Protein AF-T1F2R0-F1 (afdb_monomer)

InterPro domains:
  IPR000237 GRIP domain [PF01465] (723-765)
  IPR000237 GRIP domain [PS50913] (719-769)
  IPR000237 GRIP domain [SM00755] (722-769)
  IPR051952 Golgi-associated and autophagy-related protein [PTHR23157] (10-770)

Solvent-accessible surface area (backbone atoms only — not comparable to full-atom values): 45756 Å² total; per-residue (Å²): 107,66,67,61,49,50,53,48,50,51,50,50,50,53,50,48,51,52,50,52,51,52,50,53,50,52,49,52,52,51,52,50,52,51,54,54,50,50,53,45,49,54,31,49,51,56,42,50,56,53,54,59,68,71,70,69,86,84,80,86,84,82,89,85,86,86,84,86,84,89,81,89,84,81,88,84,88,84,80,92,84,80,90,81,84,85,88,82,85,81,88,85,81,89,82,90,85,87,88,85,84,90,83,63,101,64,50,67,60,53,54,52,49,50,54,47,50,52,52,42,50,52,26,51,50,50,47,53,52,49,50,51,51,52,52,50,48,52,53,49,50,54,51,49,53,52,49,53,51,54,54,50,52,52,50,50,53,52,52,50,52,51,50,54,52,50,53,50,52,51,50,51,51,54,49,53,52,51,50,51,50,53,50,53,51,50,52,52,49,52,53,52,50,51,51,53,52,51,51,52,52,53,54,54,52,51,55,52,49,58,60,53,59,73,70,66,85,78,89,89,86,85,60,74,72,58,45,62,62,48,46,53,56,43,46,53,51,45,51,55,48,46,51,52,44,50,51,50,48,46,52,53,46,51,51,49,48,51,52,50,51,52,50,50,51,53,50,52,52,49,53,52,52,50,50,54,54,50,51,53,50,50,50,52,50,53,56,51,50,60,64,63,63,57,53,66,65,52,51,55,53,48,53,52,50,49,53,54,47,52,52,51,51,53,53,48,50,54,52,52,51,52,51,48,54,53,49,51,52,52,51,51,52,52,50,52,53,51,50,51,50,49,53,54,49,51,50,51,50,47,52,53,52,50,52,51,48,50,52,53,51,50,51,51,51,49,51,52,50,51,50,54,50,50,53,49,49,53,50,50,50,51,52,51,52,51,52,51,52,51,51,51,51,52,53,57,67,66,72,72,80,77,89,84,90,80,90,76,98,70,59,70,67,57,47,53,56,49,50,56,54,46,55,63,58,57,77,75,60,83,84,84,96,75,89,82,77,86,83,83,72,81,77,67,51,56,60,51,50,52,49,50,50,48,52,50,51,50,51,51,48,52,50,47,51,55,50,53,52,49,52,55,55,51,55,57,48,49,52,51,55,50,51,49,50,51,51,51,51,48,51,52,49,54,51,51,50,51,49,51,52,50,50,53,54,47,53,55,48,50,55,52,50,51,54,49,50,52,52,49,52,52,51,50,54,53,50,52,52,50,51,52,50,50,52,52,48,54,50,50,55,50,53,49,52,50,52,52,52,52,50,52,52,49,52,51,50,52,51,51,52,50,54,49,51,53,49,52,48,53,52,49,50,51,51,53,58,70,66,54,90,81,80,94,76,92,79,80,93,75,83,89,78,83,83,78,83,75,92,82,84,86,88,88,87,84,84,80,90,77,92,78,89,81,90,83,86,88,84,87,88,82,84,87,79,93,75,94,72,84,79,80,84,82,64,64,67,58,61,52,50,55,55,57,68,68,60,78,83,68,93,62,87,62,60,61,55,53,51,49,49,52,53,53,50,50,51,51,50,51,51,49,52,51,49,50,51,49,51,49,49,56,51,53,48,52,51,49,51,54,48,53,52,53,52,52,53,51,49,51,52,50,49,53,50,49,52,51,50,49,53,48,53,50,51,52,51,50,50,51,49,49,52,51,48,50,54,49,46,51,51,41,51,53,48,39,73,67,46,87,49,70,71,62,28,50,55,34,46,54,52,50,40,59,77,69,61,52,50,74,68,54,53,50,52,65,63,65,50,62,67,66,65,59,58,62,66,67,70,73,78,119

Radius of gyration: 67.22 Å; Cα contacts (8 Å, |Δi|>4): 38; chains: 1; bounding box: 153×94×220 Å

Secondary structure (DSSP, 8-state):
-HHHHHHHHHHHHHHHHHHHHHHHHHHHHHHHHHHHHHHHHHHHHHHHHHHHHH-PPPP---------------------------------------------TTHHHHHHHHHHHHHHHHHHHHHHHHHHHHHHHHHHHHHHHHHHHHHHHHHHHHHHHHHHHHHHHHHHHHHHHHHHHHHHHHHHHHHHHHHHHHHHHHHHHHHHHHHHHTT--------TTHHHHHHHHHHHHHHHHHHHHHHHHHHHHHHHHHHHHHHHHHHHHHHHHHHHHHHHHHHHHHHHHHHHHSHHHHHHHHHHHHHHHHHHHHHHHHHHHHHHHHHHHHHHHHHHHHHHHHHHHHHHHHHHHHHHHHHHHHHHHHHHHHHHHHHHHHHHHHHHHHHHHHHHHHHHHHTT--------S--HHHHHHHHHHHHHHHTT------SS-SSS--SSHHHHHHHHHHHHHHHHHHHHHHHHHHHHHHHHHHHHHHHHHHHHHHHHHHHHHHHHHHHHHHHHHHHHHHHHHHHHHHHHHHHHHHHHHHHHHHHHHHHHHHHHHHHHHHHHHHHHHHHHHHHHHHHHHHHHHHTS----------PPPP--------SS-------------------------------HHHHHHHHHHHSSS---TTHHHHHHHHHHHHHHHHHHHHHHHHHHHHHHHHHHHHHHHHHHHHHHHHHHHHHHHHHHHHHHHHHHHHHHHHHHHHHHHHHHHH---HHHHHHHHHHHHHHTT--HHHHHHHHHTTHHHHHHHTTS--

Mean predicted aligned error: 26.08 Å

pLDDT: mean 73.64, std 21.36, range [26.22, 96.88]

Organism: Helobdella robusta (NCBI:txid6412)

Foldseek 3Di:
DVVVVVVVVVVVVVVVVVVVVVVVVVVVVVVVVVVLVVLLVVLVVLLVVLVVVVPDDDDDDDDDDDDDDDDDDDDDDDDDDDDDDDDDDDDDDDDDDDDDDDDDPVVVVVVSVVVSVVSNVVSVVSNVVSVVVVVVVVVVVVVVVVVVVVVVVVVVVVVVVVVVVVVVVVVVVVVVVVVVVVVVVVVVVVVVVVVVVVVVVVVVVVVVVVVVVVVPPDDDDDPVVVCVVVVVVCVVVVVVVVVVVVVVVVVVVVVVVVVVVVVVVVVVVVVVVVVVVVVVVVVVVVVVVVVVVPVVVVVVVVVVVVVVVVVVVVVVVVVVVVVVVVVVVVVVVVVVVVVVVVVVVVVVVVVVVVVVVVVVVVVVVVVVVVVVVVVVVVVVVVVVVVVVVVVVVVVVVVVPPDDDDDDDPDCPVVVVVVVVVVVVVVVPDDDDPDPPPPPPDPPVVVVVVVVVVVVVVVVVVVVVVVVVVVVVVVVVVVVVVVVVVVVVVVVVVVVVVVVVVVVVVVVVVVVVVVVVVVVVVVVVVVVVVVVVVVVVVVVVVVVVVVVVVVVVVVVVVVVVVVVVVVVVVVVVVVVVVVPPDDDDDDDDDDDDDDDDDDPDPDDDDDDDDDDDDDDDDDDDDDDDDDDDDDDDDPPPPVVVVVVVVVPPPDDDPPVVVVVVVVVVVVVVVVVVVVVVVVVVVVVVVVVVVVVVVVVVVVVVVVVVVVVVVVVVVVVVVVVVVVVVLVVVLVVLVVCLVVDPDPVSNVVSVVSNCVSVVDDPVRVVVVVVVVVPVVVVVVVPPD

Structure (mmCIF, N/CA/C/O backbone):
data_AF-T1F2R0-F1
#
_entry.id   AF-T1F2R0-F1
#
loop_
_atom_site.group_PDB
_atom_site.id
_atom_site.type_symbol
_atom_site.label_atom_id
_atom_site.label_alt_id
_atom_site.label_comp_id
_atom_site.label_asym_id
_atom_site.label_entity_id
_atom_site.label_seq_id
_atom_site.pdbx_PDB_ins_code
_atom_site.Cartn_x
_atom_site.Cartn_y
_atom_site.Cartn_z
_atom_site.occupancy
_atom_site.B_iso_or_equiv
_atom_site.auth_seq_id
_atom_site.auth_comp_id
_atom_site.auth_asym_id
_atom_site.auth_atom_id
_atom_site.pdbx_PDB_model_num
ATOM 1 N N . MET A 1 1 ? 20.817 31.060 -28.872 1.00 54.78 1 MET A N 1
ATOM 2 C CA . MET A 1 1 ? 21.046 30.599 -27.484 1.00 54.78 1 MET A CA 1
ATOM 3 C C . MET A 1 1 ? 20.441 31.572 -26.472 1.00 54.78 1 MET A C 1
ATOM 5 O O . MET A 1 1 ? 19.720 31.115 -25.605 1.00 54.78 1 MET A O 1
ATOM 9 N N . GLU A 1 2 ? 20.629 32.890 -26.618 1.00 55.75 2 GLU A N 1
ATOM 10 C CA . GLU A 1 2 ? 19.990 33.900 -25.747 1.00 55.75 2 GLU A CA 1
ATOM 11 C C . GLU A 1 2 ? 18.460 33.919 -25.814 1.00 55.75 2 GLU A C 1
ATOM 13 O O . GLU A 1 2 ? 17.840 33.905 -24.761 1.00 55.75 2 GLU A O 1
ATOM 18 N N . ARG A 1 3 ? 17.840 33.819 -27.004 1.00 58.88 3 ARG A N 1
ATOM 19 C CA . ARG A 1 3 ? 16.378 33.615 -27.102 1.00 58.88 3 ARG A CA 1
ATOM 20 C C . ARG A 1 3 ? 15.919 32.360 -26.357 1.00 58.88 3 ARG A C 1
ATOM 22 O O . ARG A 1 3 ? 14.990 32.435 -25.582 1.00 58.88 3 ARG A O 1
ATOM 29 N N . SER A 1 4 ? 16.657 31.254 -26.464 1.00 65.38 4 SER A N 1
ATOM 30 C CA . SER A 1 4 ? 16.346 30.024 -25.719 1.00 65.38 4 SER A CA 1
ATOM 31 C C . SER A 1 4 ? 16.529 30.170 -24.203 1.00 65.38 4 SER A C 1
ATOM 33 O O . SER A 1 4 ? 15.825 29.498 -23.456 1.00 65.38 4 SER A O 1
ATOM 35 N N . LYS A 1 5 ? 17.461 31.018 -23.739 1.00 76.75 5 LYS A N 1
ATOM 36 C CA . LYS A 1 5 ? 17.639 31.331 -22.312 1.00 76.75 5 LYS A CA 1
ATOM 37 C C . LYS A 1 5 ? 16.537 32.277 -21.818 1.00 76.75 5 LYS A C 1
ATOM 39 O O . LYS A 1 5 ? 16.003 32.048 -20.741 1.00 76.75 5 LYS A O 1
ATOM 44 N N . PHE A 1 6 ? 16.162 33.289 -22.603 1.00 82.81 6 PHE A N 1
ATOM 45 C CA . PHE A 1 6 ? 15.024 34.168 -22.317 1.00 82.81 6 PHE A CA 1
ATOM 46 C C . PHE A 1 6 ? 13.719 33.369 -22.267 1.00 82.81 6 PHE A C 1
ATOM 48 O O . PHE A 1 6 ? 12.997 33.460 -21.285 1.00 82.81 6 PHE A O 1
ATOM 55 N N . ASP A 1 7 ? 13.498 32.478 -23.234 1.00 74.75 7 ASP A N 1
ATOM 56 C CA . ASP A 1 7 ? 12.372 31.545 -23.238 1.00 74.75 7 ASP A CA 1
ATOM 57 C C . ASP A 1 7 ? 12.433 30.593 -22.035 1.00 74.75 7 ASP A C 1
ATOM 59 O O . ASP A 1 7 ? 11.398 30.263 -21.467 1.00 74.75 7 ASP A O 1
ATOM 63 N N . SER A 1 8 ? 13.627 30.171 -21.592 1.00 75.81 8 SER A N 1
ATOM 64 C CA . SER A 1 8 ? 13.761 29.352 -20.378 1.00 75.81 8 SER A CA 1
ATOM 65 C C . SER A 1 8 ? 13.420 30.127 -19.106 1.00 75.81 8 SER A C 1
ATOM 67 O O . SER A 1 8 ? 12.718 29.594 -18.256 1.00 75.81 8 SER A O 1
ATOM 69 N N . PHE A 1 9 ? 13.834 31.394 -18.998 1.00 85.12 9 PHE A N 1
ATOM 70 C CA . PHE A 1 9 ? 13.505 32.241 -17.854 1.00 85.12 9 PHE A CA 1
ATOM 71 C C . PHE A 1 9 ? 12.033 32.636 -17.847 1.00 85.12 9 PHE A C 1
ATOM 73 O O . PHE A 1 9 ? 11.419 32.602 -16.787 1.00 85.12 9 PHE A O 1
ATOM 80 N N . GLN A 1 10 ? 11.453 32.929 -19.011 1.00 88.38 10 GLN A N 1
ATOM 81 C CA . GLN A 1 10 ? 10.022 33.167 -19.148 1.00 88.38 10 GLN A CA 1
ATOM 82 C C . GLN A 1 10 ? 9.235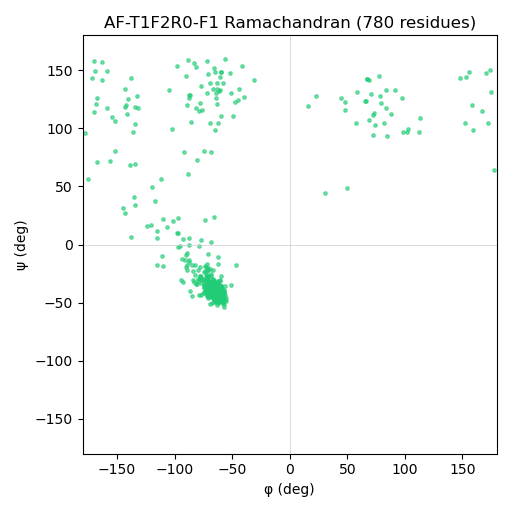 31.924 -18.723 1.00 88.38 10 GLN A C 1
ATOM 84 O O . GLN A 1 10 ? 8.328 32.034 -17.908 1.00 88.38 10 GLN A O 1
ATOM 89 N N . ARG A 1 11 ? 9.662 30.724 -19.144 1.00 82.81 11 ARG A N 1
ATOM 90 C CA . ARG A 1 11 ? 9.079 29.459 -18.664 1.00 82.81 11 ARG A CA 1
ATOM 91 C C . ARG A 1 11 ? 9.225 29.282 -17.154 1.00 82.81 11 ARG A C 1
ATOM 93 O O . ARG A 1 11 ? 8.274 28.851 -16.516 1.00 82.81 11 ARG A O 1
ATOM 100 N N . THR A 1 12 ? 10.372 29.631 -16.566 1.00 87.19 12 THR A N 1
ATOM 101 C CA . THR A 1 12 ? 10.564 29.550 -15.107 1.00 87.19 12 THR A CA 1
ATOM 102 C C . THR A 1 12 ? 9.681 30.549 -14.358 1.00 87.19 12 THR A C 1
ATOM 104 O O . THR A 1 12 ? 9.131 30.205 -13.317 1.00 87.19 12 THR A O 1
ATOM 107 N N . ILE A 1 13 ? 9.510 31.765 -14.880 1.00 91.31 13 ILE A N 1
ATOM 108 C CA . ILE A 1 13 ? 8.609 32.779 -14.316 1.00 91.31 13 ILE A CA 1
ATOM 109 C C . ILE A 1 13 ? 7.158 32.304 -14.419 1.00 91.31 13 ILE A C 1
ATOM 111 O O . ILE A 1 13 ? 6.425 32.370 -13.436 1.00 91.31 13 ILE A O 1
ATOM 115 N N . ASP A 1 14 ? 6.754 31.749 -15.560 1.00 89.31 14 ASP A N 1
ATOM 116 C CA . ASP A 1 14 ? 5.412 31.199 -15.755 1.00 89.31 14 ASP A CA 1
ATOM 117 C C . ASP A 1 14 ? 5.165 29.986 -14.837 1.00 89.31 14 ASP A C 1
ATOM 119 O O . ASP A 1 14 ? 4.085 29.846 -14.263 1.00 89.31 14 ASP A O 1
ATOM 123 N N . GLU A 1 15 ? 6.169 29.130 -14.621 1.00 87.31 15 GLU A N 1
ATOM 124 C CA . GLU A 1 15 ? 6.116 28.036 -13.642 1.00 87.31 15 GLU A CA 1
ATOM 125 C C . GLU A 1 15 ? 6.023 28.541 -12.201 1.00 87.31 15 GLU A C 1
ATOM 127 O O . GLU A 1 15 ? 5.272 27.983 -11.399 1.00 87.31 15 GLU A O 1
ATOM 132 N N . GLN A 1 16 ? 6.770 29.587 -11.848 1.00 90.44 16 GLN A N 1
ATOM 133 C CA . GLN A 1 16 ? 6.707 30.200 -10.523 1.00 90.44 16 GLN A CA 1
ATOM 134 C C . GLN A 1 16 ? 5.353 30.871 -10.282 1.00 90.44 16 GLN A C 1
ATOM 136 O O . GLN A 1 16 ? 4.770 30.677 -9.217 1.00 90.44 16 GLN A O 1
ATOM 141 N N . ASN A 1 17 ? 4.807 31.572 -11.274 1.00 90.31 17 ASN A N 1
ATOM 142 C CA . ASN A 1 17 ? 3.477 32.172 -11.204 1.00 90.31 17 ASN A CA 1
ATOM 143 C C . ASN A 1 17 ? 2.389 31.103 -11.055 1.00 90.31 17 ASN A C 1
ATOM 145 O O . ASN A 1 17 ? 1.547 31.220 -10.166 1.00 90.31 17 ASN A O 1
ATOM 149 N N . LYS A 1 18 ? 2.467 30.002 -11.817 1.00 90.19 18 LYS A N 1
ATOM 150 C CA . LYS A 1 18 ? 1.578 28.842 -11.636 1.00 90.19 18 LYS A CA 1
ATOM 151 C C . LYS A 1 18 ? 1.679 28.259 -10.229 1.00 90.19 18 LYS A C 1
ATOM 153 O O . LYS A 1 18 ? 0.653 27.984 -9.615 1.00 90.19 18 LYS A O 1
ATOM 158 N N . LYS A 1 19 ? 2.898 28.110 -9.689 1.00 89.06 19 LYS A N 1
ATOM 159 C CA . LYS A 1 19 ? 3.120 27.624 -8.315 1.00 89.06 19 LYS A CA 1
ATOM 160 C C . LYS A 1 19 ? 2.471 28.548 -7.285 1.00 89.06 19 LYS A C 1
ATOM 162 O O . LYS A 1 19 ? 1.740 28.065 -6.421 1.00 89.06 19 LYS A O 1
ATOM 167 N N . ILE A 1 20 ? 2.683 29.858 -7.400 1.00 90.88 20 ILE A N 1
ATOM 168 C CA . ILE A 1 20 ? 2.073 30.867 -6.523 1.00 90.88 20 ILE A CA 1
ATOM 169 C C . ILE A 1 20 ? 0.546 30.802 -6.601 1.00 90.88 20 ILE A C 1
ATOM 171 O O . ILE A 1 20 ? -0.118 30.834 -5.568 1.00 90.88 20 ILE A O 1
ATOM 175 N N . GLU A 1 21 ? -0.019 30.646 -7.794 1.00 91.50 21 GLU A N 1
ATOM 176 C CA . GLU A 1 21 ? -1.464 30.550 -7.985 1.00 91.50 21 GLU A CA 1
ATOM 177 C C . GLU A 1 21 ? -2.046 29.270 -7.367 1.00 91.50 21 GLU A C 1
ATOM 179 O O . GLU A 1 21 ? -3.038 29.337 -6.636 1.00 91.50 21 GLU A O 1
ATOM 184 N N . THR A 1 22 ? -1.369 28.124 -7.513 1.00 85.81 22 THR A N 1
ATOM 185 C CA . THR A 1 22 ? -1.743 26.902 -6.780 1.00 85.81 22 THR A CA 1
ATOM 186 C C . THR A 1 22 ? -1.640 27.064 -5.267 1.00 85.81 22 THR A C 1
ATOM 188 O O . THR A 1 22 ? -2.521 26.588 -4.555 1.00 85.81 22 THR A O 1
ATOM 191 N N . TYR A 1 23 ? -0.609 27.736 -4.745 1.00 91.19 23 TYR A N 1
ATOM 192 C CA . TYR A 1 23 ? -0.499 27.980 -3.304 1.00 91.19 23 TYR A CA 1
ATOM 193 C C . TYR A 1 23 ? -1.582 28.931 -2.799 1.00 91.19 23 TYR A C 1
ATOM 195 O O . TYR A 1 23 ? -2.140 28.701 -1.730 1.00 91.19 23 TYR A O 1
ATOM 203 N N . LYS A 1 24 ? -1.939 29.950 -3.583 1.00 90.50 24 LYS A N 1
ATOM 204 C CA . LYS A 1 24 ? -3.036 30.869 -3.273 1.00 90.50 24 LYS A CA 1
ATOM 205 C C . LYS A 1 24 ? -4.384 30.146 -3.244 1.00 90.50 24 LYS A C 1
ATOM 207 O O . LYS A 1 24 ? -5.165 30.395 -2.329 1.00 90.50 24 LYS A O 1
ATOM 212 N N . SER A 1 25 ? -4.640 29.239 -4.192 1.00 86.69 25 SER A N 1
ATOM 213 C CA . SER A 1 25 ? -5.848 28.399 -4.179 1.00 86.69 25 SER A CA 1
ATOM 214 C C . SER A 1 25 ? -5.870 27.494 -2.952 1.00 86.69 25 SER A C 1
ATOM 216 O O . SER A 1 25 ? -6.804 27.571 -2.165 1.00 86.69 25 SER A O 1
ATOM 218 N N . LYS A 1 26 ? -4.788 26.743 -2.706 1.00 85.94 26 LYS A N 1
ATOM 219 C CA . LYS A 1 26 ? -4.680 25.855 -1.538 1.00 85.94 26 LYS A CA 1
ATOM 220 C C . LYS A 1 26 ? -4.873 26.602 -0.221 1.00 85.94 26 LYS A C 1
ATOM 222 O O . LYS A 1 26 ? -5.560 26.112 0.665 1.00 85.94 26 LYS A O 1
ATOM 227 N N . LEU A 1 27 ? -4.301 27.799 -0.083 1.00 88.25 27 LEU A N 1
ATOM 228 C CA . LEU A 1 27 ? -4.482 28.620 1.112 1.00 88.25 27 LEU A CA 1
ATOM 229 C C . LEU A 1 27 ? -5.935 29.090 1.259 1.00 88.25 27 LEU A C 1
ATOM 231 O O . LEU A 1 27 ? -6.464 29.083 2.366 1.00 88.25 27 LEU A O 1
ATOM 235 N N . LYS A 1 28 ? -6.593 29.471 0.158 1.00 89.19 28 LYS A N 1
ATOM 236 C CA . LYS A 1 28 ? -8.015 29.835 0.159 1.00 89.19 28 LYS A CA 1
ATOM 237 C C . LYS A 1 28 ? -8.888 28.656 0.601 1.00 89.19 28 LYS A C 1
ATOM 239 O O . LYS A 1 28 ? -9.784 28.858 1.418 1.00 89.19 28 LYS A O 1
ATOM 244 N N . ASP A 1 29 ? -8.579 27.453 0.129 1.00 84.81 29 ASP A N 1
ATOM 245 C CA . ASP A 1 29 ? -9.294 26.224 0.481 1.00 84.81 29 ASP A CA 1
ATOM 246 C C . ASP A 1 29 ? -9.082 25.859 1.959 1.00 84.81 29 ASP A C 1
ATOM 248 O O . ASP A 1 29 ? -10.042 25.570 2.668 1.00 84.81 29 ASP A O 1
ATOM 252 N N . VAL A 1 30 ? -7.851 25.981 2.473 1.00 85.81 30 VAL A N 1
ATOM 253 C CA . VAL A 1 30 ? -7.534 25.766 3.899 1.00 85.81 30 VAL A CA 1
ATOM 254 C C . VAL A 1 30 ? -8.241 26.784 4.795 1.00 85.81 30 VAL A C 1
ATOM 256 O O . VAL A 1 30 ? -8.800 26.418 5.827 1.00 85.81 30 VAL A O 1
ATOM 259 N N . VAL A 1 31 ? -8.261 28.063 4.409 1.00 90.38 31 VAL A N 1
ATOM 260 C CA . VAL A 1 31 ? -8.975 29.108 5.159 1.00 90.38 31 VAL A CA 1
ATOM 261 C C . VAL A 1 31 ? -10.482 28.856 5.145 1.00 90.38 31 VAL A C 1
ATOM 263 O O . VAL A 1 31 ? -11.142 29.066 6.161 1.00 90.38 31 VAL A O 1
ATOM 266 N N . GLN A 1 32 ? -11.037 28.396 4.022 1.00 84.94 32 GLN A N 1
ATOM 267 C CA . GLN A 1 32 ? -12.451 28.048 3.930 1.00 84.94 32 GLN A CA 1
ATOM 268 C C . GLN A 1 32 ? -12.787 26.831 4.804 1.00 84.94 32 GLN A C 1
ATOM 270 O O . GLN A 1 32 ? -13.726 26.903 5.592 1.00 84.94 32 GLN A O 1
ATOM 275 N N . ALA A 1 33 ? -11.967 25.778 4.760 1.00 81.75 33 ALA A N 1
ATOM 276 C CA . ALA A 1 33 ? -12.106 24.610 5.627 1.00 81.75 33 ALA A CA 1
ATOM 277 C C . ALA A 1 33 ? -12.025 24.985 7.116 1.00 81.75 33 ALA A C 1
ATOM 279 O O . ALA A 1 33 ? -12.825 24.512 7.917 1.00 81.75 33 ALA A O 1
ATOM 280 N N . TYR A 1 34 ? -11.116 25.892 7.490 1.00 87.06 34 TYR A N 1
ATOM 281 C CA . TYR A 1 34 ? -11.020 26.394 8.862 1.00 87.06 34 TYR A CA 1
ATOM 282 C C . TYR A 1 34 ? -12.268 27.183 9.282 1.00 87.06 34 TYR A C 1
ATOM 284 O O . TYR A 1 34 ? -12.753 27.020 10.399 1.00 87.06 34 TYR A O 1
ATOM 292 N N . LYS A 1 35 ? -12.830 28.009 8.389 1.00 87.62 35 LYS A N 1
ATOM 293 C CA . LYS A 1 35 ? -14.087 28.734 8.647 1.00 87.62 35 LYS A CA 1
ATOM 294 C C . LYS A 1 35 ? -15.273 27.790 8.827 1.00 87.62 35 LYS A C 1
ATOM 296 O O . LYS A 1 35 ? -16.109 28.039 9.690 1.00 87.62 35 LYS A O 1
ATOM 301 N N . ASP A 1 36 ? -15.362 26.734 8.027 1.00 81.88 36 ASP A N 1
ATOM 302 C CA . ASP A 1 36 ? -16.448 25.759 8.135 1.00 81.88 36 ASP A CA 1
ATOM 303 C C . ASP A 1 36 ? -16.302 24.884 9.392 1.00 81.88 36 ASP A C 1
ATOM 305 O O . ASP A 1 36 ? -17.292 24.665 10.090 1.00 81.88 36 ASP A O 1
ATOM 309 N N . LEU A 1 37 ? -15.071 24.514 9.767 1.00 84.12 37 LEU A N 1
ATOM 310 C CA . LEU A 1 37 ? -14.773 23.826 11.029 1.00 84.12 37 LEU A CA 1
ATOM 311 C C . LEU A 1 37 ? -15.078 24.697 12.258 1.00 84.12 37 LEU A C 1
ATOM 313 O O . LEU A 1 37 ? -15.600 24.203 13.253 1.00 84.12 37 LEU A O 1
ATOM 317 N N . MET A 1 38 ? -14.785 25.999 12.198 1.00 85.44 38 MET A N 1
ATOM 318 C CA . MET A 1 38 ? -15.142 26.939 13.266 1.00 85.44 38 MET A CA 1
ATOM 319 C C . MET A 1 38 ? -16.659 27.024 13.459 1.00 85.44 38 MET A C 1
ATOM 321 O O . MET A 1 38 ? -17.120 26.970 14.594 1.00 85.44 38 MET A O 1
ATOM 325 N N . LYS A 1 39 ? -17.440 27.058 12.372 1.00 84.81 39 LYS A N 1
ATOM 326 C CA . LYS A 1 39 ? -18.911 27.030 12.449 1.00 84.81 39 LYS A CA 1
ATOM 327 C C . LYS A 1 39 ? -19.440 25.729 13.056 1.00 84.81 39 LYS A C 1
ATOM 329 O O . LYS A 1 39 ? -20.398 25.759 13.820 1.00 84.81 39 LYS A O 1
ATOM 334 N N . GLU A 1 40 ? -18.828 24.591 12.729 1.00 82.88 40 GLU A N 1
ATOM 335 C CA . GLU A 1 40 ? -19.175 23.301 13.336 1.00 82.88 40 GLU A CA 1
ATOM 336 C C . GLU A 1 40 ? -18.846 23.282 14.834 1.00 82.88 40 GLU A C 1
ATOM 338 O O . GLU A 1 40 ? -19.678 22.881 15.647 1.00 82.88 40 GLU A O 1
ATOM 343 N N . LYS A 1 41 ? -17.667 23.787 15.214 1.00 85.12 41 LYS A N 1
ATOM 344 C CA . LYS A 1 41 ? -17.252 23.920 16.611 1.00 85.12 41 LYS A CA 1
ATOM 345 C C . LYS A 1 41 ? -18.212 24.812 17.402 1.00 85.12 41 LYS A C 1
ATOM 347 O O . LYS A 1 41 ? -18.648 24.406 18.472 1.00 85.12 41 LYS A O 1
ATOM 352 N N . GLU A 1 42 ? -18.567 25.982 16.878 1.00 86.56 42 GLU A N 1
ATOM 353 C CA . GLU A 1 42 ? -19.513 26.910 17.514 1.00 86.56 42 GLU A CA 1
ATOM 354 C C . GLU A 1 42 ? -20.900 26.271 17.684 1.00 86.56 42 GLU A C 1
ATOM 356 O O . GLU A 1 42 ? -21.495 26.348 18.761 1.00 86.56 42 GLU A O 1
ATOM 361 N N . ALA A 1 43 ? -21.392 25.560 16.661 1.00 80.75 43 ALA A N 1
ATOM 362 C CA . ALA A 1 43 ? -22.656 24.831 16.736 1.00 80.75 43 ALA A CA 1
ATOM 363 C C . ALA A 1 43 ? -22.618 23.721 17.802 1.00 80.75 43 ALA A C 1
ATOM 365 O O . ALA A 1 43 ? -23.568 23.579 18.577 1.00 80.75 43 ALA A O 1
ATOM 366 N N . LEU A 1 44 ? -21.518 22.962 17.883 1.00 80.88 44 LEU A N 1
ATOM 367 C CA . LEU A 1 44 ? -21.319 21.911 18.883 1.00 80.88 44 LEU A CA 1
ATOM 368 C C . LEU A 1 44 ? -21.162 22.483 20.299 1.00 80.88 44 LEU A C 1
ATOM 370 O O . LEU A 1 44 ? -21.769 21.960 21.231 1.00 80.88 44 LEU A O 1
ATOM 374 N N . GLU A 1 45 ? -20.434 23.581 20.486 1.00 85.31 45 GLU A N 1
ATOM 375 C CA . GLU A 1 45 ? -20.322 24.269 21.779 1.00 85.31 45 GLU A CA 1
ATOM 376 C C . GLU A 1 45 ? -21.683 24.799 22.257 1.00 85.31 45 GLU A C 1
ATOM 378 O O . GLU A 1 45 ? -22.021 24.649 23.436 1.00 85.31 45 GLU A O 1
ATOM 383 N N . ALA A 1 46 ? -22.520 25.314 21.349 1.00 82.06 46 ALA A N 1
ATOM 384 C CA . ALA A 1 46 ? -23.904 25.686 21.650 1.00 82.06 46 ALA A CA 1
ATOM 385 C C . ALA A 1 46 ? -24.756 24.475 22.092 1.00 82.06 46 ALA A C 1
ATOM 387 O O . ALA A 1 46 ? -25.555 24.590 23.025 1.00 82.06 46 ALA A O 1
ATOM 388 N N . THR A 1 47 ? -24.544 23.286 21.509 1.00 80.19 47 THR A N 1
ATOM 389 C CA . THR A 1 47 ? -25.222 22.053 21.968 1.00 80.19 47 THR A CA 1
ATOM 390 C C . THR A 1 47 ? -24.714 21.559 23.322 1.00 80.19 47 THR A C 1
ATOM 392 O O . THR A 1 47 ? -25.494 21.143 24.175 1.00 80.19 47 THR A O 1
ATOM 395 N N . VAL A 1 48 ? -23.406 21.633 23.573 1.00 82.56 48 VAL A N 1
ATOM 396 C CA . VAL A 1 48 ? -22.808 21.167 24.831 1.00 82.56 48 VAL A CA 1
ATOM 397 C C . VAL A 1 48 ? -23.211 22.078 25.986 1.00 82.56 48 VAL A C 1
ATOM 399 O O . VAL A 1 48 ? -23.517 21.594 27.073 1.00 82.56 48 VAL A O 1
ATOM 402 N N . THR A 1 49 ? -23.249 23.392 25.769 1.00 83.75 49 THR A N 1
ATOM 403 C CA . THR A 1 49 ? -23.680 24.364 26.785 1.00 83.75 49 THR A CA 1
ATOM 404 C C . THR A 1 49 ? -25.160 24.205 27.138 1.00 83.75 49 THR A C 1
ATOM 406 O O . THR A 1 49 ? -25.503 24.196 28.324 1.00 83.75 49 THR A O 1
ATOM 409 N N . THR A 1 50 ? -26.029 23.977 26.149 1.00 80.94 50 THR A N 1
ATOM 410 C CA . THR A 1 50 ? -27.451 23.680 26.389 1.00 80.94 50 THR A CA 1
ATOM 411 C C . THR A 1 50 ? -27.656 22.332 27.088 1.00 80.94 50 THR A C 1
ATOM 413 O O . THR A 1 50 ? -28.387 22.282 28.077 1.00 80.94 50 THR A O 1
ATOM 416 N N . ILE A 1 51 ? -26.951 21.264 26.697 1.00 77.44 51 ILE A N 1
ATOM 417 C CA . ILE A 1 51 ? -27.012 19.954 27.381 1.00 77.44 51 ILE A CA 1
ATOM 418 C C . ILE A 1 51 ? -26.486 20.041 28.819 1.00 77.44 51 ILE A C 1
ATOM 420 O O . ILE A 1 51 ? -27.105 19.515 29.744 1.00 77.44 51 ILE A O 1
ATOM 424 N N . LYS A 1 52 ? -25.387 20.764 29.049 1.00 81.75 52 LYS A N 1
ATOM 425 C CA . LYS A 1 52 ? -24.821 20.968 30.390 1.00 81.75 52 LYS A CA 1
ATOM 426 C C . LYS A 1 52 ? -25.789 21.714 31.312 1.00 81.75 52 LYS A C 1
ATOM 428 O O . LYS A 1 52 ? -25.826 21.437 32.508 1.00 81.75 52 LYS A O 1
ATOM 433 N N . SER A 1 53 ? -26.616 22.603 30.757 1.00 71.19 53 SER A N 1
ATOM 434 C CA . SER A 1 53 ? -27.688 23.280 31.497 1.00 71.19 53 SER A CA 1
ATOM 435 C C . SER A 1 53 ? -28.881 22.373 31.853 1.00 71.19 53 SER A C 1
ATOM 437 O O . SER A 1 53 ? -29.658 22.729 32.733 1.00 71.19 53 SER A O 1
ATOM 439 N N . LEU A 1 54 ? -29.027 21.204 31.210 1.00 65.50 54 LEU A N 1
ATOM 440 C CA . LEU A 1 54 ? -30.057 20.196 31.514 1.00 65.50 54 LEU A CA 1
ATOM 441 C C . LEU A 1 54 ? -29.623 19.198 32.608 1.00 65.50 54 LEU A C 1
ATOM 443 O O . LEU A 1 54 ? -30.458 18.468 33.130 1.00 65.50 54 LEU A O 1
ATOM 447 N N . GLN A 1 55 ? -28.335 19.153 32.969 1.00 61.75 55 GLN A N 1
ATOM 448 C CA . GLN A 1 55 ? -27.749 18.129 33.851 1.00 61.75 55 GLN A CA 1
ATOM 449 C C . GLN A 1 55 ? -27.587 18.536 35.330 1.00 61.75 55 GLN A C 1
ATOM 451 O O . GLN A 1 55 ? -26.965 17.800 36.095 1.00 61.75 55 GLN A O 1
ATOM 456 N N . GLN A 1 56 ? -28.141 19.672 35.772 1.00 42.16 56 GLN A N 1
ATOM 457 C CA . GLN A 1 56 ? -28.138 20.041 37.197 1.00 42.16 56 GLN A CA 1
ATOM 458 C C . GLN A 1 56 ? -29.358 19.458 37.946 1.00 42.16 56 GLN A C 1
ATOM 460 O O . GLN A 1 56 ? -30.490 19.711 37.534 1.00 42.16 56 GLN A O 1
ATOM 465 N N . PRO A 1 57 ? -29.171 18.716 39.058 1.00 41.41 57 PRO A N 1
ATOM 466 C CA . PRO A 1 57 ? -30.270 18.193 39.870 1.00 41.41 57 PRO A CA 1
ATOM 467 C C . PRO A 1 57 ? -30.875 19.287 40.767 1.00 41.41 57 PRO A C 1
ATOM 469 O O . PRO A 1 57 ? -30.187 19.864 41.606 1.00 41.41 57 PRO A O 1
ATOM 472 N N . GLN A 1 58 ? -32.177 19.551 40.618 1.00 38.56 58 GLN A N 1
ATOM 473 C CA . GLN A 1 58 ? -32.945 20.379 41.551 1.00 38.56 58 GLN A CA 1
ATOM 474 C C . GLN A 1 58 ? -33.376 19.546 42.767 1.00 38.56 58 GLN A C 1
ATOM 476 O O . GLN A 1 58 ? -34.133 18.583 42.646 1.00 38.56 58 GLN A O 1
ATOM 481 N N . SER A 1 59 ? -32.895 19.924 43.949 1.00 31.59 59 SER A N 1
ATOM 482 C CA . SER A 1 59 ? -33.347 19.411 45.241 1.00 31.59 59 SER A CA 1
ATOM 483 C C . SER A 1 59 ? -34.521 20.237 45.786 1.00 31.59 59 SER A C 1
ATOM 485 O O . SER A 1 59 ? -34.351 21.422 46.048 1.00 31.59 59 SER A O 1
ATOM 487 N N . ALA A 1 60 ? -35.654 19.553 45.987 1.00 34.78 60 ALA A N 1
ATOM 488 C CA . ALA A 1 60 ? -36.698 19.727 47.010 1.00 34.78 60 ALA A CA 1
ATOM 489 C C . ALA A 1 60 ? -37.294 21.124 47.305 1.00 34.78 60 ALA A C 1
ATOM 491 O O . ALA A 1 60 ? -36.645 21.922 47.969 1.00 34.78 60 ALA A O 1
ATOM 492 N N . THR A 1 61 ? -38.601 21.288 47.023 1.00 33.53 61 THR A N 1
ATOM 493 C CA . THR A 1 61 ? -39.636 21.648 48.028 1.00 33.53 61 THR A CA 1
ATOM 494 C C . THR A 1 61 ? -41.079 21.467 47.501 1.00 33.53 61 THR A C 1
ATOM 496 O O . THR A 1 61 ? -41.463 22.009 46.474 1.00 33.53 61 THR A O 1
ATOM 499 N N . GLU A 1 62 ? -41.857 20.697 48.275 1.00 33.12 62 GLU A N 1
ATOM 500 C CA . GLU A 1 62 ? -43.272 20.912 48.651 1.00 33.12 62 GLU A CA 1
ATOM 501 C C . GLU A 1 62 ? -44.435 20.719 47.646 1.00 33.12 62 GLU A C 1
ATOM 503 O O . GLU A 1 62 ? -44.902 21.615 46.955 1.00 33.12 62 GLU A O 1
ATOM 508 N N . ALA A 1 63 ? -44.977 19.496 47.699 1.00 32.66 63 ALA A N 1
ATOM 509 C CA . ALA A 1 63 ? -46.387 19.134 47.905 1.00 32.66 63 ALA A CA 1
ATOM 510 C C . ALA A 1 63 ? -47.490 20.207 47.718 1.00 32.66 63 ALA A C 1
ATOM 512 O O . ALA A 1 63 ? -47.658 21.085 48.560 1.00 32.66 63 ALA A O 1
ATOM 513 N N . ASN A 1 64 ? -48.415 19.981 46.775 1.00 34.03 64 ASN A N 1
ATOM 514 C CA . ASN A 1 64 ? -49.749 19.424 47.066 1.00 34.03 64 ASN A CA 1
ATOM 515 C C . ASN A 1 64 ? -50.705 19.481 45.859 1.00 34.03 64 ASN A C 1
ATOM 517 O O . ASN A 1 64 ? -50.777 20.459 45.126 1.00 34.03 64 ASN A O 1
ATOM 521 N N . ASN A 1 65 ? -51.563 18.463 45.847 1.00 32.06 65 ASN A N 1
ATOM 522 C CA . ASN A 1 65 ? -52.918 18.386 45.304 1.00 32.06 65 ASN A CA 1
ATOM 523 C C . ASN A 1 65 ? -53.185 17.787 43.913 1.00 32.06 65 ASN A C 1
ATOM 525 O O . ASN A 1 65 ? -52.644 18.151 42.879 1.00 32.06 65 ASN A O 1
ATOM 529 N N . ALA A 1 66 ? -54.097 16.820 43.985 1.00 33.94 66 ALA A N 1
ATOM 530 C CA . ALA A 1 66 ? -54.591 15.906 42.976 1.00 33.94 66 ALA A CA 1
ATOM 531 C C . ALA A 1 66 ? -55.495 16.577 41.928 1.00 33.94 66 ALA A C 1
ATOM 533 O O . ALA A 1 66 ? -56.179 17.544 42.253 1.00 33.94 66 ALA A O 1
ATOM 534 N N . LYS A 1 67 ? -55.632 15.962 40.739 1.00 34.53 67 LYS A N 1
ATOM 535 C CA . LYS A 1 67 ? -56.769 15.102 40.304 1.00 34.53 67 LYS A CA 1
ATOM 536 C C . LYS A 1 67 ? -56.935 15.127 38.767 1.00 34.53 67 LYS A C 1
ATOM 538 O O . LYS A 1 67 ? -56.875 16.190 38.172 1.00 34.53 67 LYS A O 1
ATOM 543 N N . SER A 1 68 ? -57.319 13.969 38.207 1.00 31.02 68 SER A N 1
ATOM 544 C CA . SER A 1 68 ? -57.966 13.751 36.886 1.00 31.02 68 SER A CA 1
ATOM 545 C C . SER A 1 68 ? -57.027 13.720 35.658 1.00 31.02 68 SER A C 1
ATOM 547 O O . SER A 1 68 ? -56.432 14.734 35.340 1.00 31.02 68 SER A O 1
ATOM 549 N N . VAL A 1 69 ? -56.688 12.585 35.021 1.00 33.06 69 VAL A N 1
ATOM 550 C CA . VAL A 1 69 ? -57.466 11.547 34.285 1.00 33.06 69 VAL A CA 1
ATOM 551 C C . VAL A 1 69 ? -57.761 11.923 32.814 1.00 33.06 69 VAL A C 1
ATOM 553 O O . VAL A 1 69 ? -58.536 12.843 32.583 1.00 33.06 69 VAL A O 1
ATOM 556 N N . HIS A 1 70 ? -57.218 11.088 31.897 1.00 32.41 70 HIS A N 1
ATOM 557 C CA . HIS A 1 70 ? -57.554 10.853 30.466 1.00 32.41 70 HIS A CA 1
ATOM 558 C C . HIS A 1 70 ? -57.278 12.017 29.475 1.00 32.41 70 HIS A C 1
ATOM 560 O O . HIS A 1 70 ? -57.458 13.167 29.832 1.00 32.41 70 HIS A O 1
ATOM 566 N N . ALA A 1 71 ? -56.828 11.850 28.223 1.00 29.33 71 ALA A N 1
ATOM 567 C CA . ALA A 1 71 ? -56.713 10.712 27.311 1.00 29.33 71 ALA A CA 1
ATOM 568 C C . ALA A 1 71 ? -55.732 11.038 26.154 1.00 29.33 71 ALA A C 1
ATOM 570 O O . ALA A 1 71 ? -55.564 12.198 25.796 1.00 29.33 71 ALA A O 1
ATOM 571 N N . GLU A 1 72 ? -55.203 9.961 25.567 1.00 28.62 72 GLU A N 1
ATOM 572 C CA . GLU A 1 72 ? -54.951 9.731 24.133 1.00 28.62 72 GLU A CA 1
ATOM 573 C C . GLU A 1 72 ? -53.817 10.468 23.403 1.00 28.62 72 GLU A C 1
ATOM 575 O O . GLU A 1 72 ? -53.842 11.660 23.115 1.00 28.62 72 GLU A O 1
ATOM 580 N N . ASP A 1 73 ? -52.844 9.630 23.046 1.00 30.03 73 ASP A N 1
ATOM 581 C CA . ASP A 1 73 ? -51.643 9.885 22.282 1.00 30.03 73 ASP A CA 1
ATOM 582 C C . ASP A 1 73 ? -51.833 9.302 20.868 1.00 30.03 73 ASP A C 1
ATOM 584 O O . ASP A 1 73 ? -52.234 8.149 20.701 1.00 30.03 73 ASP A O 1
ATOM 588 N N . ASN A 1 74 ? -51.472 10.132 19.894 1.00 34.47 74 ASN A N 1
ATOM 589 C CA . ASN A 1 74 ? -50.823 9.818 18.625 1.00 34.47 74 ASN A CA 1
ATOM 590 C C . ASN A 1 74 ? -51.576 9.160 17.457 1.00 34.47 74 ASN A C 1
ATOM 592 O O . ASN A 1 74 ? -51.700 7.949 17.292 1.00 34.47 74 ASN A O 1
ATOM 596 N N . THR A 1 75 ? -51.876 10.068 16.530 1.00 30.86 75 THR A N 1
ATOM 597 C CA . THR A 1 75 ? -51.860 9.943 15.075 1.00 30.86 75 THR A CA 1
ATOM 598 C C . THR A 1 75 ? -50.582 9.292 14.532 1.00 30.86 75 THR A C 1
ATOM 600 O O . THR A 1 75 ? -49.483 9.830 14.675 1.00 30.86 75 THR A O 1
ATOM 603 N N . GLU A 1 76 ? -50.747 8.196 13.797 1.00 32.16 76 GLU A N 1
ATOM 604 C CA . GLU A 1 76 ? -49.831 7.806 12.729 1.00 32.16 76 GLU A CA 1
ATOM 605 C C . GLU A 1 76 ? -50.178 8.547 11.431 1.00 32.16 76 GLU A C 1
ATOM 607 O O . GLU A 1 76 ? -51.339 8.868 11.173 1.00 32.16 76 GLU A O 1
ATOM 612 N N . ASN A 1 77 ? -49.152 8.655 10.580 1.00 31.47 77 ASN A N 1
ATOM 613 C CA . ASN A 1 77 ? -49.215 8.705 9.118 1.00 31.47 77 ASN A CA 1
ATOM 614 C C . ASN A 1 77 ? -49.050 10.086 8.468 1.00 31.47 77 ASN A C 1
ATOM 616 O O . ASN A 1 77 ? -50.029 10.788 8.260 1.00 31.47 77 ASN A O 1
ATOM 620 N N . VAL A 1 78 ? -47.839 10.380 7.973 1.00 32.56 78 VAL A N 1
ATOM 621 C CA . VAL A 1 78 ? -47.681 10.934 6.617 1.00 32.56 78 VAL A CA 1
ATOM 622 C C . VAL A 1 78 ? -46.417 10.371 5.965 1.00 32.56 78 VAL A C 1
ATOM 624 O O . VAL A 1 78 ? -45.290 10.589 6.404 1.00 32.56 78 VAL A O 1
ATOM 627 N N . SER A 1 79 ? -46.643 9.661 4.865 1.00 36.34 79 SER A N 1
ATOM 628 C CA . SER A 1 79 ? -45.663 9.357 3.829 1.00 36.34 79 SER A CA 1
ATOM 629 C C . SER A 1 79 ? -45.510 10.527 2.850 1.00 36.34 79 SER A C 1
ATOM 631 O O . SER A 1 79 ? -46.505 11.152 2.507 1.00 36.34 79 SER A O 1
ATOM 633 N N . LYS A 1 80 ? -44.313 10.628 2.249 1.00 33.59 80 LYS A N 1
ATOM 634 C CA . LYS A 1 80 ? -44.012 11.155 0.896 1.00 33.59 80 LYS A CA 1
ATOM 635 C C . LYS A 1 80 ? -44.181 12.658 0.619 1.00 33.59 80 LYS A C 1
ATOM 637 O O . LYS A 1 80 ? -45.181 13.264 0.961 1.00 33.59 80 LYS A O 1
ATOM 642 N N . VAL A 1 81 ? -43.221 13.157 -0.176 1.00 31.06 81 VAL A N 1
ATOM 643 C CA . VAL A 1 81 ? -43.315 14.002 -1.402 1.00 31.06 81 VAL A CA 1
ATOM 644 C C . VAL A 1 81 ? -42.005 14.813 -1.467 1.00 31.06 81 VAL A C 1
ATOM 646 O O . VAL A 1 81 ? -41.677 15.539 -0.543 1.00 31.06 81 VAL A O 1
ATOM 649 N N . SER A 1 82 ? -41.069 14.449 -2.348 1.00 31.20 82 SER A N 1
ATOM 650 C CA . SER A 1 82 ? -40.891 14.902 -3.745 1.00 31.20 82 SER A CA 1
ATOM 651 C C . SER A 1 82 ? -39.971 16.117 -3.872 1.00 31.20 82 SER A C 1
ATOM 653 O O . SER A 1 82 ? -40.111 17.113 -3.176 1.00 31.20 82 SER A O 1
ATOM 655 N N . ALA A 1 83 ? -39.055 16.002 -4.831 1.00 30.95 83 ALA A N 1
ATOM 656 C CA . ALA A 1 83 ? -38.195 17.047 -5.361 1.00 30.95 83 ALA A CA 1
ATOM 657 C C . ALA A 1 83 ? -38.988 18.221 -5.968 1.00 30.95 83 ALA A C 1
ATOM 659 O O . ALA A 1 83 ? -40.046 17.983 -6.548 1.00 30.95 83 ALA A O 1
ATOM 660 N N . CYS A 1 84 ? -38.445 19.446 -5.903 1.00 26.22 84 CYS A N 1
ATOM 661 C CA . CYS A 1 84 ? -37.936 20.208 -7.060 1.00 26.22 84 CYS A CA 1
ATOM 662 C C . CYS A 1 84 ? -37.503 21.639 -6.654 1.00 26.22 84 CYS A C 1
ATOM 664 O O . CYS A 1 84 ? -38.240 22.351 -5.989 1.00 26.22 84 CYS A O 1
ATOM 666 N N . GLU A 1 85 ? -36.299 22.007 -7.095 1.00 27.69 85 GLU A N 1
ATOM 667 C CA . GLU A 1 85 ? -35.856 23.288 -7.678 1.00 27.69 85 GLU A CA 1
ATOM 668 C C . GLU A 1 85 ? -36.219 24.686 -7.117 1.00 27.69 85 GLU A C 1
ATOM 670 O O . GLU A 1 85 ? -37.350 25.147 -7.170 1.00 27.69 85 GLU A O 1
ATOM 675 N N . LYS A 1 86 ? -35.110 25.419 -6.899 1.00 28.28 86 LYS A N 1
ATOM 676 C CA . LYS A 1 86 ? -34.774 26.799 -7.323 1.00 28.28 86 LYS A CA 1
ATOM 677 C C . LYS A 1 86 ? -35.364 28.018 -6.600 1.00 28.28 86 LYS A C 1
ATOM 679 O O . LYS A 1 86 ? -36.532 28.107 -6.258 1.00 28.28 86 LYS A O 1
ATOM 684 N N . SER A 1 87 ? -34.463 29.011 -6.566 1.00 28.73 87 SER A N 1
ATOM 685 C CA . SER A 1 87 ? -34.617 30.453 -6.324 1.00 28.73 87 SER A CA 1
ATOM 686 C C . SER A 1 87 ? -35.010 30.883 -4.911 1.00 28.73 87 SER A C 1
ATOM 688 O O . SER A 1 87 ? -36.158 30.765 -4.512 1.00 28.73 87 SER A O 1
ATOM 690 N N . ASN A 1 88 ? -34.051 31.464 -4.184 1.00 27.41 88 ASN A N 1
ATOM 691 C CA . ASN A 1 88 ? -34.028 32.918 -3.999 1.00 27.41 88 ASN A CA 1
ATOM 692 C C . ASN A 1 88 ? -32.691 33.368 -3.395 1.00 27.41 88 ASN A C 1
ATOM 694 O O . ASN A 1 88 ? -32.283 32.924 -2.324 1.00 27.41 88 ASN A O 1
ATOM 698 N N . SER A 1 89 ? -32.011 34.235 -4.136 1.00 29.91 89 SER A N 1
ATOM 699 C CA . SER A 1 89 ? -31.126 35.258 -3.599 1.00 29.91 89 SER A CA 1
ATOM 700 C C . SER A 1 89 ? -31.951 36.518 -3.326 1.00 29.91 89 SER A C 1
ATOM 702 O O . SER A 1 89 ? -33.003 36.704 -3.936 1.00 29.91 89 SER A O 1
ATOM 704 N N . ASP A 1 90 ? -31.398 37.347 -2.446 1.00 30.19 90 ASP A N 1
ATOM 705 C CA . ASP A 1 90 ? -31.740 38.741 -2.143 1.00 30.19 90 ASP A CA 1
ATOM 706 C C . ASP A 1 90 ? -32.557 38.958 -0.859 1.00 30.19 90 ASP A C 1
ATOM 708 O O . ASP A 1 90 ? -33.766 38.752 -0.777 1.00 30.19 90 ASP A O 1
ATOM 712 N N . GLU A 1 91 ? -31.775 39.288 0.177 1.00 35.66 91 GLU A N 1
ATOM 713 C CA . GLU A 1 91 ? -31.896 40.454 1.061 1.00 35.66 91 GLU A CA 1
ATOM 714 C C . GLU A 1 91 ? -33.280 41.114 1.172 1.00 35.66 91 GLU A C 1
ATOM 716 O O . GLU A 1 91 ? -33.840 41.563 0.179 1.00 35.66 91 GLU A O 1
ATOM 721 N N . ILE A 1 92 ? -33.757 41.290 2.410 1.00 33.94 92 ILE A N 1
ATOM 722 C CA . ILE A 1 92 ? -34.116 42.606 2.961 1.00 33.94 92 ILE A CA 1
ATOM 723 C C . ILE A 1 92 ? -34.225 42.526 4.491 1.00 33.94 92 ILE A C 1
ATOM 725 O O . ILE A 1 92 ? -34.662 41.543 5.089 1.00 33.94 92 ILE A O 1
ATOM 729 N N . GLU A 1 93 ? -33.743 43.620 5.054 1.00 30.55 93 GLU A N 1
ATOM 730 C CA . GLU A 1 93 ? -33.633 44.103 6.418 1.00 30.55 93 GLU A CA 1
ATOM 731 C C . GLU A 1 93 ? -34.917 44.100 7.278 1.00 30.55 93 GLU A C 1
ATOM 733 O O . GLU A 1 93 ? -36.025 44.327 6.805 1.00 30.55 93 GLU A O 1
ATOM 738 N N . GLU A 1 94 ? -34.678 43.887 8.577 1.00 29.88 94 GLU A N 1
ATOM 739 C CA . GLU A 1 94 ? -35.071 44.731 9.722 1.00 29.88 94 GLU A CA 1
ATOM 740 C C . GLU A 1 94 ? -36.556 45.084 9.999 1.00 29.88 94 GLU A C 1
ATOM 742 O O . GLU A 1 94 ? -37.262 45.690 9.202 1.00 29.88 94 GLU A O 1
ATOM 747 N N . SER A 1 95 ? -36.914 44.880 11.278 1.00 32.78 95 SER A N 1
ATOM 748 C CA . SER A 1 95 ? -37.769 45.741 12.128 1.00 32.78 95 SER A CA 1
ATOM 749 C C . SER A 1 95 ? -39.146 45.219 12.589 1.00 32.78 95 SER A C 1
ATOM 751 O O . SER A 1 95 ? -40.142 45.254 11.880 1.00 32.78 95 SER A O 1
ATOM 753 N N . THR A 1 96 ? -39.188 44.932 13.900 1.00 31.97 96 THR A N 1
ATOM 754 C CA . THR A 1 96 ? -40.150 45.439 14.915 1.00 31.97 96 THR A CA 1
ATOM 755 C C . THR A 1 96 ? -41.645 45.075 14.890 1.00 31.97 96 THR A C 1
ATOM 757 O O . THR A 1 96 ? -42.384 45.462 13.994 1.00 31.97 96 THR A O 1
ATOM 760 N N . SER A 1 97 ? -42.124 44.506 16.008 1.00 28.30 97 SER A N 1
ATOM 761 C CA . SER A 1 97 ? -43.269 44.949 16.859 1.00 28.30 97 SER A CA 1
ATOM 762 C C . SER A 1 97 ? -43.628 43.797 17.826 1.00 28.30 97 SER A C 1
ATOM 764 O O . SER A 1 97 ? -43.763 42.660 17.402 1.00 28.30 97 SER A O 1
ATOM 766 N N . ALA A 1 98 ? -43.486 43.913 19.150 1.00 30.42 98 ALA A N 1
ATOM 767 C CA . ALA A 1 98 ? -44.249 44.678 20.146 1.00 30.42 98 ALA A CA 1
ATOM 768 C C . ALA A 1 98 ? -45.650 44.106 20.487 1.00 30.42 98 ALA A C 1
ATOM 770 O O . ALA A 1 98 ? -46.579 44.223 19.698 1.00 30.42 98 ALA A O 1
ATOM 771 N N . ALA A 1 99 ? -45.746 43.644 21.748 1.00 31.97 99 ALA A N 1
ATOM 772 C CA . ALA A 1 99 ? -46.911 43.469 22.637 1.00 31.97 99 ALA A CA 1
ATOM 773 C C . ALA A 1 99 ? -47.833 42.238 22.466 1.00 31.97 99 ALA A C 1
ATOM 775 O O . ALA A 1 99 ? -48.471 42.079 21.437 1.00 31.97 99 ALA A O 1
ATOM 776 N N . THR A 1 100 ? -47.987 41.431 23.534 1.00 34.66 100 THR A N 1
ATOM 777 C CA . THR A 1 100 ? -49.132 41.529 24.475 1.00 34.66 100 THR A CA 1
ATOM 778 C C . THR A 1 100 ? -48.950 40.672 25.743 1.00 34.66 100 THR A C 1
ATOM 780 O O . THR A 1 100 ? -48.157 39.737 25.781 1.00 34.66 100 THR A O 1
ATOM 783 N N . ASP A 1 101 ? -49.695 41.075 26.771 1.00 31.86 101 ASP A N 1
ATOM 784 C CA . ASP A 1 101 ? -49.625 40.803 28.207 1.00 31.86 101 ASP A CA 1
ATOM 785 C C . ASP A 1 101 ? -49.886 39.374 28.738 1.00 31.86 101 ASP A C 1
ATOM 787 O O . ASP A 1 101 ? -50.721 38.626 28.243 1.00 31.86 101 ASP A O 1
ATOM 791 N N . ALA A 1 102 ? -49.235 39.128 29.885 1.00 35.97 102 ALA A N 1
ATOM 792 C CA . ALA A 1 102 ? -49.724 38.495 31.121 1.00 35.97 102 ALA A CA 1
ATOM 793 C C . ALA A 1 102 ? -50.324 37.071 31.110 1.00 35.97 102 ALA A C 1
ATOM 795 O O . ALA A 1 102 ? -51.517 36.896 30.901 1.00 35.97 102 ALA A O 1
ATOM 796 N N . GLN A 1 103 ? -49.544 36.092 31.601 1.00 32.66 103 GLN A N 1
ATOM 797 C CA . GLN A 1 103 ? -49.841 35.282 32.806 1.00 32.66 103 GLN A CA 1
ATOM 798 C C . GLN A 1 103 ? -48.809 34.153 33.008 1.00 32.66 103 GLN A C 1
ATOM 800 O O . GLN A 1 103 ? -48.324 33.551 32.060 1.00 32.66 103 GLN A O 1
ATOM 805 N N . SER A 1 104 ? -48.591 33.801 34.280 1.00 36.59 104 SER A N 1
ATOM 806 C CA . SER A 1 104 ? -48.020 32.545 34.803 1.00 36.59 104 SER A CA 1
ATOM 807 C C . SER A 1 104 ? -46.493 32.439 34.965 1.00 36.59 104 SER A C 1
ATOM 809 O O . SER A 1 104 ? -45.720 32.281 34.024 1.00 36.59 104 SER A O 1
ATOM 811 N N . GLY A 1 105 ? -46.068 32.364 36.232 1.00 40.28 105 GLY A N 1
ATOM 812 C CA . GLY A 1 105 ? -44.738 31.916 36.670 1.00 40.28 105 GLY A CA 1
ATOM 813 C C . GLY A 1 105 ? -44.437 30.435 36.383 1.00 40.28 105 GLY A C 1
ATOM 814 O O . GLY A 1 105 ? -43.587 29.849 37.041 1.00 40.28 105 GLY A O 1
ATOM 815 N N . THR A 1 106 ? -45.118 29.845 35.399 1.00 44.25 106 THR A N 1
ATOM 816 C CA . THR A 1 106 ? -44.898 28.495 34.859 1.00 44.25 106 THR A CA 1
ATOM 817 C C . THR A 1 106 ? -44.448 28.560 33.388 1.00 44.25 106 THR A C 1
ATOM 819 O O . THR A 1 106 ? -43.807 27.637 32.906 1.00 44.25 106 THR A O 1
ATOM 822 N N . GLN A 1 107 ? -44.643 29.689 32.688 1.00 46.06 107 GLN A N 1
ATOM 823 C CA . GLN A 1 107 ? -44.167 29.885 31.306 1.00 46.06 107 GLN A CA 1
ATOM 824 C C . GLN A 1 107 ? -42.643 30.033 31.189 1.00 46.06 107 GLN A C 1
ATOM 826 O O . GLN A 1 107 ? -42.090 29.818 30.116 1.00 46.06 107 GLN A O 1
ATOM 831 N N . ASN A 1 108 ? -41.934 30.374 32.271 1.00 53.81 108 ASN A N 1
ATOM 832 C CA . ASN A 1 108 ? -40.480 30.559 32.216 1.00 53.81 108 ASN A CA 1
ATOM 833 C C . ASN A 1 108 ? -39.707 29.241 32.064 1.00 53.81 108 ASN A C 1
ATOM 835 O O . ASN A 1 108 ? -38.603 29.268 31.529 1.00 53.81 108 ASN A O 1
ATOM 839 N N . SER A 1 109 ? -40.246 28.099 32.513 1.00 56.81 109 SER A N 1
ATOM 840 C CA . SER A 1 109 ? -39.609 26.798 32.260 1.00 56.81 109 SER A CA 1
ATOM 841 C C . SER A 1 109 ? -39.851 26.343 30.830 1.00 56.81 109 SER A C 1
ATOM 843 O O . SER A 1 109 ? -38.908 25.930 30.163 1.00 56.81 109 SER A O 1
ATOM 845 N N . ASP A 1 110 ? -41.081 26.491 30.338 1.00 58.12 110 ASP A N 1
ATOM 846 C CA . ASP A 1 110 ? -41.458 26.024 29.006 1.00 58.12 110 ASP A CA 1
ATOM 847 C C . ASP A 1 110 ? -40.831 26.900 27.921 1.00 58.12 110 ASP A C 1
ATOM 849 O O . ASP A 1 110 ? -40.201 26.368 27.013 1.00 58.12 110 ASP A O 1
ATOM 853 N N . ALA A 1 111 ? -40.859 28.231 28.054 1.00 69.62 111 ALA A N 1
ATOM 854 C CA . ALA A 1 111 ? -40.164 29.137 27.134 1.00 69.62 111 ALA A CA 1
ATOM 855 C C . ALA A 1 111 ? -38.645 28.888 27.106 1.00 69.62 111 ALA A C 1
ATOM 857 O O . ALA A 1 111 ? -38.020 28.963 26.050 1.00 69.62 111 ALA A O 1
ATOM 858 N N . ASN A 1 112 ? -38.047 28.532 28.247 1.00 75.50 112 ASN A N 1
ATOM 859 C CA . ASN A 1 112 ? -36.630 28.179 28.337 1.00 75.50 112 ASN A CA 1
ATOM 860 C C . ASN A 1 112 ? -36.336 26.821 27.670 1.00 75.50 112 ASN A C 1
ATOM 862 O O . ASN A 1 112 ? -35.305 26.668 27.017 1.00 75.50 112 ASN A O 1
ATOM 866 N N . ILE A 1 113 ? -37.250 25.852 27.774 1.00 75.81 113 ILE A N 1
ATOM 867 C CA . ILE A 1 113 ? -37.157 24.563 27.075 1.00 75.81 113 ILE A CA 1
ATOM 868 C C . ILE A 1 113 ? -37.323 24.751 25.560 1.00 75.81 113 ILE A C 1
ATOM 870 O O . ILE A 1 113 ? -36.511 24.215 24.810 1.00 75.81 113 ILE A O 1
ATOM 874 N N . TYR A 1 114 ? -38.288 25.554 25.100 1.00 79.69 114 TYR A N 1
ATOM 875 C CA . TYR A 1 114 ? -38.468 25.865 23.676 1.00 79.69 114 TYR A CA 1
ATOM 876 C C . TYR A 1 114 ? -37.244 26.579 23.092 1.00 79.69 114 TYR A C 1
ATOM 878 O O . TYR A 1 114 ? -36.709 26.131 22.084 1.00 79.69 114 TYR A O 1
ATOM 886 N N . GLN A 1 115 ? -36.701 27.586 23.784 1.00 80.50 115 GLN A N 1
ATOM 887 C CA . GLN A 1 115 ? -35.456 28.247 23.369 1.00 80.50 115 GLN A CA 1
ATOM 888 C C . GLN A 1 115 ? -34.269 27.271 23.290 1.00 80.50 115 GLN A C 1
ATOM 890 O O . GLN A 1 115 ? -33.448 27.360 22.380 1.00 80.50 115 GLN A O 1
ATOM 895 N N . LYS A 1 116 ? -34.173 26.303 24.211 1.00 81.94 116 LYS A N 1
ATOM 896 C CA . LYS A 1 116 ? -33.137 25.256 24.172 1.00 81.94 116 LYS A CA 1
ATOM 897 C C . LYS A 1 116 ? -33.334 24.278 23.014 1.00 81.94 116 LYS A C 1
ATOM 899 O O . LYS A 1 116 ? -32.349 23.867 22.403 1.00 81.94 116 LYS A O 1
ATOM 904 N N . ILE A 1 117 ? -34.578 23.914 22.703 1.00 83.06 117 ILE A N 1
ATOM 905 C CA . ILE A 1 117 ? -34.918 23.070 21.551 1.00 83.06 117 ILE A CA 1
ATOM 906 C C . ILE A 1 117 ? -34.600 23.804 20.244 1.00 83.06 117 ILE A C 1
ATOM 908 O O . ILE A 1 117 ? -34.010 23.195 19.354 1.00 83.06 117 ILE A O 1
ATOM 912 N N . ASP A 1 118 ? -34.885 25.101 20.141 1.00 84.44 118 ASP A N 1
ATOM 913 C CA . ASP A 1 118 ? -34.567 25.913 18.960 1.00 84.44 118 ASP A CA 1
ATOM 914 C C . ASP A 1 118 ? -33.052 26.037 18.737 1.00 84.44 118 ASP A C 1
ATOM 916 O O . ASP A 1 118 ? -32.563 25.893 17.611 1.00 84.44 118 ASP A O 1
ATOM 920 N N . VAL A 1 119 ? -32.272 26.219 19.810 1.00 84.75 119 VAL A N 1
ATOM 921 C CA . VAL A 1 119 ? -30.798 26.225 19.743 1.00 84.75 119 VAL A CA 1
ATOM 922 C C . VAL A 1 119 ? -30.254 24.854 19.322 1.00 84.75 119 VAL A C 1
ATOM 924 O O . VAL A 1 119 ? -29.393 24.774 18.449 1.00 84.75 119 VAL A O 1
ATOM 927 N N . LEU A 1 120 ? -30.780 23.752 19.865 1.00 82.19 120 LEU A N 1
ATOM 928 C CA . LEU A 1 120 ? -30.370 22.403 19.450 1.00 82.19 120 LEU A CA 1
ATOM 929 C C . LEU A 1 120 ? -30.765 22.099 17.998 1.00 82.19 120 LEU A C 1
ATOM 931 O O . LEU A 1 120 ? -29.987 21.493 17.261 1.00 82.19 120 LEU A O 1
ATOM 935 N N . THR A 1 121 ? -31.941 22.553 17.570 1.00 87.62 121 THR A N 1
ATOM 936 C CA . THR A 1 121 ? -32.455 22.364 16.209 1.00 87.62 121 THR A CA 1
ATOM 937 C C . THR A 1 121 ? -31.628 23.152 15.194 1.00 87.62 121 THR A C 1
ATOM 939 O O . THR A 1 121 ? -31.228 22.603 14.167 1.00 87.62 121 THR A O 1
ATOM 942 N N . SER A 1 122 ? -31.296 24.409 15.494 1.00 86.12 122 SER A N 1
ATOM 943 C CA . SER A 1 122 ? -30.445 25.251 14.640 1.00 86.12 122 SER A CA 1
ATOM 944 C C . SER A 1 122 ? -28.994 24.753 14.574 1.00 86.12 122 SER A C 1
ATOM 946 O O . SER A 1 122 ? -28.416 24.704 13.481 1.00 86.12 122 SER A O 1
ATOM 948 N N . SER A 1 123 ? -28.422 24.283 15.688 1.00 85.50 123 SER A N 1
ATOM 949 C CA . SER A 1 123 ? -27.109 23.625 15.692 1.00 85.50 123 SER A CA 1
ATOM 950 C C . SER A 1 123 ? -27.113 22.321 14.889 1.00 85.50 123 SER A C 1
ATOM 952 O O . SER A 1 123 ? -26.204 22.093 14.090 1.00 85.50 123 SER A O 1
ATOM 954 N N . LEU A 1 124 ? -28.144 21.480 15.030 1.00 84.19 124 LEU A N 1
ATOM 955 C CA . LEU A 1 124 ? -28.268 20.230 14.272 1.00 84.19 124 LEU A CA 1
ATOM 956 C C . LEU A 1 124 ? -28.423 20.487 12.768 1.00 84.19 124 LEU A C 1
ATOM 958 O O . LEU A 1 124 ? -27.804 19.793 11.959 1.00 84.19 124 LEU A O 1
ATOM 962 N N . LEU A 1 125 ? -29.203 21.498 12.381 1.00 88.50 125 LEU A N 1
ATOM 963 C CA . LEU A 1 125 ? -29.368 21.904 10.985 1.00 88.50 125 LEU A CA 1
ATOM 964 C C . LEU A 1 125 ? -28.036 22.394 10.404 1.00 88.50 125 LEU A C 1
ATOM 966 O O . LEU A 1 125 ? -27.646 21.968 9.317 1.00 88.50 125 LEU A O 1
ATOM 970 N N . THR A 1 126 ? -27.287 23.197 11.163 1.00 87.19 126 THR A N 1
ATOM 971 C CA . THR A 1 126 ? -25.964 23.697 10.758 1.00 87.19 126 THR A CA 1
ATOM 972 C C . THR A 1 126 ? -24.958 22.559 10.569 1.00 87.19 126 THR A C 1
ATOM 974 O O . THR A 1 126 ? -24.298 22.496 9.531 1.00 87.19 126 THR A O 1
ATOM 977 N N . VAL A 1 127 ? -24.881 21.609 11.509 1.00 84.50 127 VAL A N 1
ATOM 978 C CA . VAL A 1 127 ? -24.007 20.424 11.397 1.00 84.50 127 VAL A CA 1
ATOM 979 C C . VAL A 1 127 ? -24.428 19.536 10.221 1.00 84.50 127 VAL A C 1
ATOM 981 O O . VAL A 1 127 ? -23.583 19.066 9.462 1.00 84.50 127 VAL A O 1
ATOM 984 N N . THR A 1 128 ? -25.732 19.356 9.999 1.00 85.19 128 THR A N 1
ATOM 985 C CA . THR A 1 128 ? -26.256 18.576 8.864 1.00 85.19 128 THR A CA 1
ATOM 986 C C . THR A 1 128 ? -25.920 19.237 7.525 1.00 85.19 128 THR A C 1
ATOM 988 O O . THR A 1 128 ? -25.509 18.562 6.578 1.00 85.19 128 THR A O 1
ATOM 991 N N . GLN A 1 129 ? -26.028 20.565 7.443 1.00 89.38 129 GLN A N 1
ATOM 992 C CA . GLN A 1 129 ? -25.683 21.325 6.246 1.00 89.38 129 GLN A CA 1
ATOM 993 C C . GLN A 1 129 ? -24.174 21.299 5.970 1.00 89.38 129 GLN A C 1
ATOM 995 O O . GLN A 1 129 ? -23.773 21.139 4.816 1.00 89.38 129 GLN A O 1
ATOM 1000 N N . GLN A 1 130 ? -23.333 21.426 7.000 1.00 85.56 130 GLN A N 1
ATOM 1001 C CA . GLN A 1 130 ? -21.880 21.330 6.839 1.00 85.56 130 GLN A CA 1
ATOM 1002 C C . GLN A 1 130 ? -21.446 19.917 6.446 1.00 85.56 130 GLN A C 1
ATOM 1004 O O . GLN A 1 130 ? -20.662 19.761 5.511 1.00 85.56 130 GLN A O 1
ATOM 1009 N N . LYS A 1 131 ? -22.046 18.879 7.040 1.00 84.06 131 LYS A N 1
ATOM 1010 C CA . LYS A 1 131 ? -21.831 17.488 6.626 1.00 84.06 131 LYS A CA 1
ATOM 1011 C C . LYS A 1 131 ? -22.176 17.270 5.149 1.00 84.06 131 LYS A C 1
ATOM 1013 O O . LYS A 1 131 ? -21.370 16.707 4.415 1.00 84.06 131 LYS A O 1
ATOM 1018 N N . SER A 1 132 ? -23.325 17.769 4.689 1.00 86.56 132 SER A N 1
ATOM 1019 C CA . SER A 1 132 ? -23.723 17.673 3.278 1.00 86.56 132 SER A CA 1
ATOM 1020 C C . SER A 1 132 ? -22.750 18.404 2.340 1.00 86.56 132 SER A C 1
ATOM 1022 O O . SER A 1 132 ? -22.415 17.880 1.277 1.00 86.56 132 SER A O 1
ATOM 1024 N N . LYS A 1 133 ? -22.239 19.578 2.737 1.00 87.19 133 LYS A N 1
ATOM 1025 C CA . LYS A 1 133 ? -21.224 20.319 1.967 1.00 87.19 133 LYS A CA 1
ATOM 1026 C C . LYS A 1 133 ? -19.898 19.565 1.874 1.00 87.19 133 LYS A C 1
ATOM 1028 O O . LYS A 1 133 ? -19.330 19.479 0.788 1.00 87.19 133 LYS A O 1
ATOM 1033 N N . VAL A 1 134 ? -19.419 18.992 2.978 1.00 83.19 134 VAL A N 1
ATOM 1034 C CA . VAL A 1 134 ? -18.179 18.198 2.999 1.00 83.19 134 VAL A CA 1
ATOM 1035 C C . VAL A 1 134 ? -18.330 16.930 2.157 1.00 83.19 134 VAL A C 1
ATOM 1037 O O . VAL A 1 134 ? -17.444 16.615 1.364 1.00 83.19 134 VAL A O 1
ATOM 1040 N N . GLU A 1 135 ? -19.468 16.239 2.248 1.00 82.38 135 GLU A N 1
ATOM 1041 C CA . GLU A 1 135 ? -19.763 15.073 1.405 1.00 82.38 135 GLU A CA 1
ATOM 1042 C C . GLU A 1 135 ? -19.820 15.443 -0.087 1.00 82.38 135 GLU A C 1
ATOM 1044 O O . GLU A 1 135 ? -19.245 14.736 -0.919 1.00 82.38 135 GLU A O 1
ATOM 1049 N N . ALA A 1 136 ? -20.440 16.573 -0.444 1.00 87.06 136 ALA A N 1
ATOM 1050 C CA . ALA A 1 136 ? -20.476 17.063 -1.822 1.00 87.06 136 ALA A CA 1
ATOM 1051 C C . ALA A 1 136 ? -19.074 17.408 -2.357 1.00 87.06 136 ALA A C 1
ATOM 1053 O O . ALA A 1 136 ? -18.736 17.020 -3.480 1.00 87.06 136 ALA A O 1
ATOM 1054 N N . ASN A 1 137 ? -18.240 18.069 -1.547 1.00 85.56 137 ASN A N 1
ATOM 1055 C CA . ASN A 1 137 ? -16.855 18.384 -1.900 1.00 85.56 137 ASN A CA 1
ATOM 1056 C C . ASN A 1 137 ? -16.023 17.112 -2.086 1.00 85.56 137 ASN A C 1
ATOM 1058 O O . ASN A 1 137 ? -15.341 16.975 -3.098 1.00 85.56 137 ASN A O 1
ATOM 1062 N N . PHE A 1 138 ? -16.149 16.134 -1.188 1.00 85.00 138 PHE A N 1
ATOM 1063 C CA . PHE A 1 138 ? -15.454 14.853 -1.314 1.00 85.00 138 PHE A CA 1
ATOM 1064 C C . PHE A 1 138 ? -15.854 14.100 -2.594 1.00 85.00 138 PHE A C 1
ATOM 1066 O O . PHE A 1 138 ? -15.008 13.538 -3.294 1.00 85.00 138 PHE A O 1
ATOM 1073 N N . ILE A 1 139 ? -17.143 14.107 -2.948 1.00 85.44 139 ILE A N 1
ATOM 1074 C CA . ILE A 1 139 ? -17.624 13.503 -4.198 1.00 85.44 139 ILE A CA 1
ATOM 1075 C C . ILE A 1 139 ? -17.045 14.236 -5.419 1.00 85.44 139 ILE A C 1
ATOM 1077 O O . ILE A 1 139 ? -16.639 13.579 -6.386 1.00 85.44 139 ILE A O 1
ATOM 1081 N N . ALA A 1 140 ? -16.985 15.570 -5.382 1.00 87.88 140 ALA A N 1
ATOM 1082 C CA . ALA A 1 140 ? -16.412 16.387 -6.449 1.00 87.88 140 ALA A CA 1
ATOM 1083 C C . ALA A 1 140 ? -14.900 16.151 -6.607 1.00 87.88 140 ALA A C 1
ATOM 1085 O O . ALA A 1 140 ? -14.441 15.911 -7.725 1.00 87.88 140 ALA A O 1
ATOM 1086 N N . GLU A 1 141 ? -14.143 16.123 -5.509 1.00 86.62 141 GLU A N 1
ATOM 1087 C CA . GLU A 1 141 ? -12.710 15.811 -5.498 1.00 86.62 141 GLU A CA 1
ATOM 1088 C C . GLU A 1 141 ? -12.443 14.403 -6.026 1.00 86.62 141 GLU A C 1
ATOM 1090 O O . GLU A 1 141 ? -11.608 14.221 -6.910 1.00 86.62 141 GLU A O 1
ATOM 1095 N N . ARG A 1 142 ? -13.215 13.402 -5.585 1.00 87.50 142 ARG A N 1
ATOM 1096 C CA . ARG A 1 142 ? -13.105 12.029 -6.097 1.00 87.50 142 ARG A CA 1
ATOM 1097 C C . ARG A 1 142 ? -13.326 11.963 -7.609 1.00 87.50 142 ARG A C 1
ATOM 1099 O O . ARG A 1 142 ? -12.635 11.218 -8.303 1.00 87.50 142 ARG A O 1
ATOM 1106 N N . LYS A 1 143 ? -14.284 12.733 -8.136 1.00 90.94 143 LYS A N 1
ATOM 1107 C CA . LYS A 1 143 ? -14.529 12.829 -9.582 1.00 90.94 143 LYS A CA 1
ATOM 1108 C C . LYS A 1 143 ? -13.377 13.540 -10.298 1.00 90.94 143 LYS A C 1
ATOM 1110 O O . LYS A 1 143 ? -12.961 13.077 -11.356 1.00 90.94 143 LYS A O 1
ATOM 1115 N N . HIS A 1 144 ? -12.849 14.617 -9.721 1.00 88.31 144 HIS A N 1
ATOM 1116 C CA . HIS A 1 144 ? -11.718 15.351 -10.282 1.00 88.31 144 HIS A CA 1
ATOM 1117 C C . HIS A 1 144 ? -10.453 14.487 -10.342 1.00 88.31 144 HIS A C 1
ATOM 1119 O O . HIS A 1 144 ? -9.845 14.388 -11.402 1.00 88.31 144 HIS A O 1
ATOM 1125 N N . PHE A 1 145 ? -10.107 13.776 -9.264 1.00 83.12 145 PHE A N 1
ATOM 1126 C CA . PHE A 1 145 ? -8.966 12.855 -9.255 1.00 83.12 145 PHE A CA 1
ATOM 1127 C C . PHE A 1 145 ? -9.116 11.734 -10.281 1.00 83.12 145 PHE A C 1
ATOM 1129 O O . PHE A 1 145 ? -8.149 11.400 -10.962 1.00 83.12 145 PHE A O 1
ATOM 1136 N N . LYS A 1 146 ? -10.328 11.191 -10.450 1.00 89.75 146 LYS A N 1
ATOM 1137 C CA . LYS A 1 146 ? -10.593 10.196 -11.494 1.00 89.75 146 LYS A CA 1
ATOM 1138 C C . LYS A 1 146 ? -10.355 10.765 -12.898 1.00 89.75 146 LYS A C 1
ATOM 1140 O O . LYS A 1 146 ? -9.746 10.087 -13.716 1.00 89.75 146 LYS A O 1
ATOM 1145 N N . GLN A 1 147 ? -10.784 12.001 -13.153 1.00 93.06 147 GLN A N 1
ATOM 1146 C CA . GLN A 1 147 ? -10.541 12.672 -14.432 1.00 93.06 147 GLN A CA 1
ATOM 1147 C C . GLN A 1 147 ? -9.047 12.924 -14.669 1.00 93.06 147 GLN A C 1
ATOM 1149 O O . GLN A 1 147 ? -8.547 12.640 -15.749 1.00 93.06 147 GLN A O 1
ATOM 1154 N N . VAL A 1 148 ? -8.319 13.403 -13.655 1.00 93.19 148 VAL A N 1
ATOM 1155 C CA . VAL A 1 148 ? -6.872 13.654 -13.757 1.00 93.19 148 VAL A CA 1
ATOM 1156 C C . VAL A 1 148 ? -6.105 12.362 -14.032 1.00 93.19 148 VAL A C 1
ATOM 1158 O O . VAL A 1 148 ? -5.184 12.373 -14.843 1.00 93.19 148 VAL A O 1
ATOM 1161 N N . LEU A 1 149 ? -6.482 11.248 -13.395 1.00 86.81 149 LEU A N 1
ATOM 1162 C CA . LEU A 1 149 ? -5.892 9.942 -13.690 1.00 86.81 149 LEU A CA 1
ATOM 1163 C C . LEU A 1 149 ? -6.147 9.528 -15.143 1.00 86.81 149 LEU A C 1
ATOM 1165 O O . LEU A 1 149 ? -5.202 9.153 -15.826 1.00 86.81 149 LEU A O 1
ATOM 1169 N N . GLU A 1 150 ? -7.377 9.676 -15.641 1.00 93.31 150 GLU A N 1
ATOM 1170 C CA . GLU A 1 150 ? -7.717 9.349 -17.032 1.00 93.31 150 GLU A CA 1
ATOM 1171 C C . GLU A 1 150 ? -6.955 10.230 -18.042 1.00 93.31 150 GLU A C 1
ATOM 1173 O O . GLU A 1 150 ? -6.474 9.750 -19.070 1.00 93.31 150 GLU A O 1
ATOM 1178 N N . ASP A 1 151 ? -6.793 11.521 -17.746 1.00 92.06 151 ASP A N 1
ATOM 1179 C CA . ASP A 1 151 ? -6.039 12.446 -18.594 1.00 92.06 151 ASP A CA 1
ATOM 1180 C C . ASP A 1 151 ? -4.537 12.115 -18.586 1.00 92.06 151 ASP A C 1
ATOM 1182 O O . ASP A 1 151 ? -3.885 12.163 -19.632 1.00 92.06 151 ASP A O 1
ATOM 1186 N N . LYS A 1 152 ? -3.984 11.711 -17.433 1.00 88.62 152 LYS A N 1
ATOM 1187 C CA . LYS A 1 152 ? -2.593 11.250 -17.328 1.00 88.62 152 LYS A CA 1
ATOM 1188 C C . LYS A 1 152 ? -2.363 9.906 -18.007 1.00 88.62 152 LYS A C 1
ATOM 1190 O O . LYS A 1 152 ? -1.333 9.742 -18.653 1.00 88.62 152 LYS A O 1
ATOM 1195 N N . GLU A 1 153 ? -3.318 8.984 -17.951 1.00 90.69 153 GLU A N 1
ATOM 1196 C CA . GLU A 1 153 ? -3.275 7.741 -18.727 1.00 90.69 153 GLU A CA 1
ATOM 1197 C C . GLU A 1 153 ? -3.263 8.025 -20.237 1.00 90.69 153 GLU A C 1
ATOM 1199 O O . GLU A 1 153 ? -2.464 7.442 -20.972 1.00 90.69 153 GLU A O 1
ATOM 1204 N N . LYS A 1 154 ? -4.082 8.974 -20.713 1.00 93.69 154 LYS A N 1
ATOM 1205 C CA . LYS A 1 154 ? -4.060 9.420 -22.119 1.00 93.69 154 LYS A CA 1
ATOM 1206 C C . LYS A 1 154 ? -2.721 10.052 -22.505 1.00 93.69 154 LYS A C 1
ATOM 1208 O O . LYS A 1 154 ? -2.211 9.770 -23.588 1.00 93.69 154 LYS A O 1
ATOM 1213 N N . GLU A 1 155 ? -2.140 10.876 -21.634 1.00 92.75 155 GLU A N 1
ATOM 1214 C CA . GLU A 1 155 ? -0.827 11.494 -21.860 1.00 92.75 155 GLU A CA 1
ATOM 1215 C C . GLU A 1 155 ? 0.287 10.437 -21.953 1.00 92.75 155 GLU A C 1
ATOM 1217 O O . GLU A 1 155 ? 1.086 10.471 -22.889 1.00 92.75 155 GLU A O 1
ATOM 1222 N N . VAL A 1 156 ? 0.292 9.448 -21.051 1.00 90.75 156 VAL A N 1
ATOM 1223 C CA . VAL A 1 156 ? 1.236 8.319 -21.084 1.00 90.75 156 VAL A CA 1
ATOM 1224 C C . VAL A 1 156 ? 1.083 7.506 -22.370 1.00 90.75 156 VAL A C 1
ATOM 1226 O O . VAL A 1 156 ? 2.084 7.214 -23.022 1.00 90.75 156 VAL A O 1
ATOM 1229 N N . ASN A 1 157 ? -0.146 7.192 -22.786 1.00 92.06 157 ASN A N 1
ATOM 1230 C CA . ASN A 1 157 ? -0.391 6.452 -24.027 1.00 92.06 157 ASN A CA 1
ATOM 1231 C C . ASN A 1 157 ? 0.103 7.213 -25.268 1.00 92.06 157 ASN A C 1
ATOM 1233 O O . ASN A 1 157 ? 0.712 6.620 -26.155 1.00 92.06 157 ASN A O 1
ATOM 1237 N N . ASN A 1 158 ? -0.087 8.534 -25.312 1.00 94.25 158 ASN A N 1
ATOM 1238 C CA . ASN A 1 158 ? 0.420 9.362 -26.407 1.00 94.25 158 ASN A CA 1
ATOM 1239 C C . ASN A 1 158 ? 1.962 9.395 -26.436 1.00 94.25 158 ASN A C 1
ATOM 1241 O O . ASN A 1 158 ? 2.573 9.270 -27.498 1.00 94.25 158 ASN A O 1
ATOM 1245 N N . LEU A 1 159 ? 2.610 9.494 -25.268 1.00 92.88 159 LEU A N 1
ATOM 1246 C CA . LEU A 1 159 ? 4.071 9.409 -25.171 1.00 92.88 159 LEU A CA 1
ATOM 1247 C C . LEU A 1 159 ? 4.596 8.036 -25.618 1.00 92.88 159 LEU A C 1
ATOM 1249 O O . LEU A 1 159 ? 5.597 7.978 -26.332 1.00 92.88 159 LEU A O 1
ATOM 1253 N N . LEU A 1 160 ? 3.910 6.944 -25.265 1.00 91.19 160 LEU A N 1
ATOM 1254 C CA . LEU A 1 160 ? 4.253 5.596 -25.731 1.00 91.19 160 LEU A CA 1
ATOM 1255 C C . LEU A 1 160 ? 4.136 5.470 -27.256 1.00 91.19 160 LEU A C 1
ATOM 1257 O O . LEU A 1 160 ? 5.058 4.962 -27.896 1.00 91.19 160 LEU A O 1
ATOM 1261 N N . GLU A 1 161 ? 3.065 5.993 -27.860 1.00 93.62 161 GLU A N 1
ATOM 1262 C CA . GLU A 1 161 ? 2.940 6.040 -29.322 1.00 93.62 161 GLU A CA 1
ATOM 1263 C C . GLU A 1 161 ? 4.065 6.855 -29.974 1.00 93.62 161 GLU A C 1
ATOM 1265 O O . GLU A 1 161 ? 4.602 6.465 -31.015 1.00 93.62 161 GLU A O 1
ATOM 1270 N N . GLN A 1 162 ? 4.447 7.986 -29.377 1.00 95.00 162 GLN A N 1
ATOM 1271 C CA . GLN A 1 162 ? 5.531 8.814 -29.895 1.00 95.00 162 GLN A CA 1
ATOM 1272 C C . GLN A 1 162 ? 6.880 8.086 -29.830 1.00 95.00 162 GLN A C 1
ATOM 1274 O O . GLN A 1 162 ? 7.637 8.129 -30.803 1.00 95.00 162 GLN A O 1
ATOM 1279 N N . ILE A 1 163 ? 7.160 7.379 -28.730 1.00 89.00 163 ILE A N 1
ATOM 1280 C CA . ILE A 1 163 ? 8.354 6.536 -28.586 1.00 89.00 163 ILE A CA 1
ATOM 1281 C C . ILE A 1 163 ? 8.361 5.453 -29.667 1.00 89.00 163 ILE A C 1
ATOM 1283 O O . ILE A 1 163 ? 9.348 5.336 -30.390 1.00 89.00 163 ILE A O 1
ATOM 1287 N N . GLN A 1 164 ? 7.248 4.744 -29.872 1.00 93.31 164 GLN A N 1
ATOM 1288 C CA . GLN A 1 164 ? 7.154 3.695 -30.890 1.00 93.31 164 GLN A CA 1
ATOM 1289 C C . GLN A 1 164 ? 7.391 4.234 -32.314 1.00 93.31 164 GLN A C 1
ATOM 1291 O O . GLN A 1 164 ? 8.081 3.602 -33.118 1.00 93.31 164 GLN A O 1
ATOM 1296 N N . ARG A 1 165 ? 6.875 5.430 -32.641 1.00 92.56 165 ARG A N 1
ATOM 1297 C CA . ARG A 1 165 ? 7.137 6.088 -33.938 1.00 92.56 165 ARG A CA 1
ATOM 1298 C C . ARG A 1 165 ? 8.612 6.465 -34.099 1.00 92.56 165 ARG A C 1
ATOM 1300 O O . ARG A 1 165 ? 9.186 6.257 -35.172 1.00 92.56 165 ARG A O 1
ATOM 1307 N N . LEU A 1 166 ? 9.241 6.993 -33.048 1.00 91.44 166 LEU A N 1
ATOM 1308 C CA . LEU A 1 166 ? 10.666 7.334 -33.061 1.00 91.44 166 LEU A CA 1
ATOM 1309 C C . LEU A 1 166 ? 11.543 6.083 -33.195 1.00 91.44 166 LEU A C 1
ATOM 1311 O O . LEU A 1 166 ? 12.458 6.071 -34.018 1.00 91.44 166 LEU A O 1
ATOM 1315 N N . GLU A 1 167 ? 11.229 5.006 -32.478 1.00 91.38 167 GLU A N 1
ATOM 1316 C CA . GLU A 1 167 ? 11.904 3.712 -32.609 1.00 91.38 167 GLU A CA 1
ATOM 1317 C C . GLU A 1 167 ? 11.762 3.125 -34.017 1.00 91.38 167 GLU A C 1
ATOM 1319 O O . GLU A 1 167 ? 12.751 2.645 -34.583 1.00 91.38 167 GLU A O 1
ATOM 1324 N N . GLY A 1 168 ? 10.567 3.228 -34.612 1.00 93.25 168 GLY A N 1
ATOM 1325 C CA . GLY A 1 168 ? 10.304 2.857 -36.001 1.00 93.25 168 GLY A CA 1
ATOM 1326 C C . GLY A 1 168 ? 11.208 3.614 -36.975 1.00 93.25 168 GLY A C 1
ATOM 1327 O O . GLY A 1 168 ? 11.965 2.996 -37.725 1.00 93.25 168 GLY A O 1
ATOM 1328 N N . SER A 1 169 ? 11.229 4.948 -36.893 1.00 92.31 169 SER A N 1
ATOM 1329 C CA . SER A 1 169 ? 12.090 5.778 -37.751 1.00 92.31 169 SER A CA 1
ATOM 1330 C C . SER A 1 169 ? 13.588 5.507 -37.533 1.00 92.31 169 SER A C 1
ATOM 1332 O O . SER A 1 169 ? 14.349 5.402 -38.493 1.00 92.31 169 SER A O 1
ATOM 1334 N N . SER A 1 170 ? 14.028 5.295 -36.289 1.00 85.50 170 SER A N 1
ATOM 1335 C CA . SER A 1 170 ? 15.407 4.908 -35.962 1.00 85.50 170 SER A CA 1
ATOM 1336 C C . SER A 1 170 ? 15.768 3.531 -36.534 1.00 85.50 170 SER A C 1
ATOM 1338 O O . SER A 1 170 ? 16.881 3.315 -37.016 1.00 85.50 170 SER A O 1
ATOM 1340 N N . SER A 1 171 ? 14.836 2.574 -36.525 1.00 92.19 171 SER A N 1
ATOM 1341 C CA . SER A 1 171 ? 15.007 1.269 -37.176 1.00 92.19 171 SER A CA 1
ATOM 1342 C C . SER A 1 171 ? 15.162 1.408 -38.694 1.00 92.19 171 SER A C 1
ATOM 1344 O O . SER A 1 171 ? 16.060 0.796 -39.279 1.00 92.19 171 SER A O 1
ATOM 1346 N N . GLU A 1 172 ? 14.358 2.260 -39.334 1.00 95.19 172 GLU A N 1
ATOM 1347 C CA . GLU A 1 172 ? 14.470 2.560 -40.766 1.00 95.19 172 GLU A CA 1
ATOM 1348 C C . GLU A 1 172 ? 15.808 3.215 -41.124 1.00 95.19 172 GLU A C 1
ATOM 1350 O O . GLU A 1 172 ? 16.475 2.765 -42.057 1.00 95.19 172 GLU A O 1
ATOM 1355 N N . TRP A 1 173 ? 16.256 4.216 -40.361 1.00 89.69 173 TRP A N 1
ATOM 1356 C CA . TRP A 1 173 ? 17.569 4.836 -40.563 1.00 89.69 173 TRP A CA 1
ATOM 1357 C C . TRP A 1 173 ? 18.713 3.842 -40.355 1.00 89.69 173 TRP A C 1
ATOM 1359 O O . TRP A 1 173 ? 19.642 3.806 -41.158 1.00 89.69 173 TRP A O 1
ATOM 1369 N N . ARG A 1 174 ? 18.618 2.954 -39.355 1.00 93.50 174 ARG A N 1
ATOM 1370 C CA . ARG A 1 174 ? 19.585 1.859 -39.159 1.00 93.50 174 ARG A CA 1
ATOM 1371 C C . ARG A 1 174 ? 19.602 0.863 -40.320 1.00 93.50 174 ARG A C 1
ATOM 1373 O O . ARG A 1 174 ? 20.653 0.287 -40.597 1.00 93.50 174 ARG A O 1
ATOM 1380 N N . LYS A 1 175 ? 18.467 0.608 -40.980 1.00 92.56 175 LYS A N 1
ATOM 1381 C CA . LYS A 1 175 ? 18.411 -0.224 -42.197 1.00 92.56 175 LYS A CA 1
ATOM 1382 C C . LYS A 1 175 ? 19.054 0.497 -43.384 1.00 92.56 175 LYS A C 1
ATOM 1384 O O . LYS A 1 175 ? 19.895 -0.100 -44.045 1.00 92.56 175 LYS A O 1
ATOM 1389 N N . LYS A 1 176 ? 18.731 1.779 -43.596 1.00 96.00 176 LYS A N 1
ATOM 1390 C CA . LYS A 1 176 ? 19.331 2.611 -44.657 1.00 96.00 176 LYS A CA 1
ATOM 1391 C C . LYS A 1 176 ? 20.849 2.723 -44.511 1.00 96.00 176 LYS A C 1
ATOM 1393 O O . LYS A 1 176 ? 21.563 2.535 -45.488 1.00 96.00 176 LYS A O 1
ATOM 1398 N N . LEU A 1 177 ? 21.345 2.948 -43.294 1.00 90.62 177 LEU A N 1
ATOM 1399 C CA . LEU A 1 177 ? 22.782 3.019 -43.022 1.00 90.62 177 LEU A CA 1
ATOM 1400 C C . LEU A 1 177 ? 23.483 1.684 -43.314 1.00 90.62 177 LEU A C 1
ATOM 1402 O O . LEU A 1 177 ? 24.523 1.665 -43.963 1.00 90.62 177 LEU A O 1
ATOM 1406 N N . ARG A 1 178 ? 22.894 0.555 -42.893 1.00 91.31 178 ARG A N 1
ATOM 1407 C CA . ARG A 1 178 ? 23.422 -0.780 -43.221 1.00 91.31 178 ARG A CA 1
ATOM 1408 C C . ARG A 1 178 ? 23.455 -1.037 -44.727 1.00 91.31 178 ARG A C 1
ATOM 1410 O O . ARG A 1 178 ? 24.425 -1.606 -45.212 1.00 91.31 178 ARG A O 1
ATOM 1417 N N . GLN A 1 179 ? 22.427 -0.605 -45.453 1.00 93.38 179 GLN A N 1
ATOM 1418 C CA . GLN A 1 179 ? 22.378 -0.731 -46.907 1.00 93.38 179 GLN A CA 1
ATOM 1419 C C . GLN A 1 179 ? 23.482 0.094 -47.584 1.00 93.38 179 GLN A C 1
ATOM 1421 O O . GLN A 1 179 ? 24.180 -0.437 -48.441 1.00 93.38 179 GLN A O 1
ATOM 1426 N N . GLN A 1 180 ? 23.695 1.346 -47.161 1.00 91.75 180 GLN A N 1
ATOM 1427 C CA . GLN A 1 180 ? 24.801 2.167 -47.668 1.00 91.75 180 GLN A CA 1
ATOM 1428 C C . GLN A 1 180 ? 26.167 1.543 -47.365 1.00 91.75 180 GLN A C 1
ATOM 1430 O O . GLN A 1 180 ? 27.033 1.525 -48.234 1.00 91.75 180 GLN A O 1
ATOM 1435 N N . GLN A 1 181 ? 26.355 0.977 -46.169 1.00 83.38 181 GLN A N 1
ATOM 1436 C CA . GLN A 1 181 ? 27.602 0.299 -45.814 1.00 83.38 181 GLN A CA 1
ATOM 1437 C C . GLN A 1 181 ? 27.882 -0.900 -46.731 1.00 83.38 181 GLN A C 1
ATOM 1439 O O . GLN A 1 181 ? 28.999 -1.049 -47.219 1.00 83.38 181 GLN A O 1
ATOM 1444 N N . GLN A 1 182 ? 26.867 -1.726 -47.001 1.00 90.12 182 GLN A N 1
ATOM 1445 C CA . GLN A 1 182 ? 26.988 -2.861 -47.921 1.00 90.12 182 GLN A CA 1
ATOM 1446 C C . GLN A 1 182 ? 27.266 -2.415 -49.360 1.00 90.12 182 GLN A C 1
ATOM 1448 O O . GLN A 1 182 ? 28.027 -3.067 -50.071 1.00 90.12 182 GLN A O 1
ATOM 1453 N N . GLU A 1 183 ?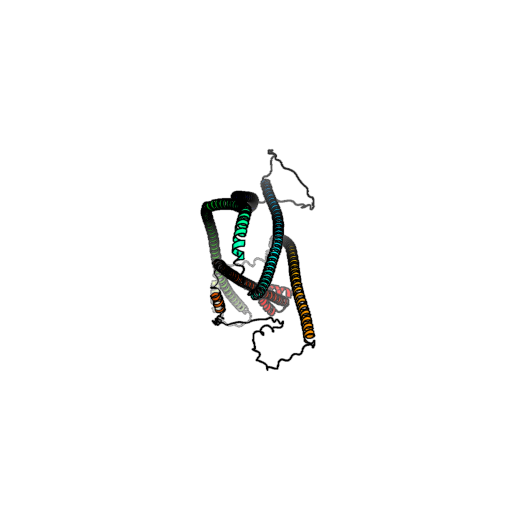 26.669 -1.307 -49.800 1.00 89.44 183 GLU A N 1
ATOM 1454 C CA . GLU A 1 183 ? 26.917 -0.754 -51.131 1.00 89.44 183 GLU A CA 1
ATOM 1455 C C . GLU A 1 183 ? 28.350 -0.227 -51.268 1.00 89.44 183 GLU A C 1
ATOM 1457 O O . GLU A 1 183 ? 29.020 -0.541 -52.251 1.00 89.44 183 GLU A O 1
ATOM 1462 N N . HIS A 1 184 ? 28.862 0.482 -50.258 1.00 87.69 184 HIS A N 1
ATOM 1463 C CA . HIS A 1 184 ? 30.259 0.915 -50.222 1.00 87.69 184 HIS A CA 1
ATOM 1464 C C . HIS A 1 184 ? 31.237 -0.265 -50.188 1.00 87.69 184 HIS A C 1
ATOM 1466 O O . HIS A 1 184 ? 32.232 -0.250 -50.910 1.00 87.69 184 HIS A O 1
ATOM 1472 N N . GLU A 1 185 ? 30.950 -1.309 -49.408 1.00 89.69 185 GLU A N 1
ATOM 1473 C CA . GLU A 1 185 ? 31.769 -2.525 -49.369 1.00 89.69 185 GLU A CA 1
ATOM 1474 C C . GLU A 1 185 ? 31.769 -3.248 -50.724 1.00 89.69 185 GLU A C 1
ATOM 1476 O O . GLU A 1 185 ? 32.821 -3.664 -51.214 1.00 89.69 185 GLU A O 1
ATOM 1481 N N . LYS A 1 186 ? 30.609 -3.332 -51.387 1.00 92.38 186 LYS A N 1
ATOM 1482 C CA . LYS A 1 186 ? 30.502 -3.886 -52.741 1.00 92.38 186 LYS A CA 1
ATOM 1483 C C . LYS A 1 186 ? 31.322 -3.073 -53.747 1.00 92.38 186 LYS A C 1
ATOM 1485 O O . LYS A 1 186 ? 32.119 -3.654 -54.474 1.00 92.38 186 LYS A O 1
ATOM 1490 N N . GLN A 1 187 ? 31.195 -1.745 -53.739 1.00 91.50 187 GLN A N 1
ATOM 1491 C CA . GLN A 1 187 ? 31.982 -0.859 -54.606 1.00 91.50 187 GLN A CA 1
ATOM 1492 C C . GLN A 1 187 ? 33.491 -0.992 -54.347 1.00 91.50 187 GLN A C 1
ATOM 1494 O O . GLN A 1 187 ? 34.281 -1.008 -55.289 1.00 91.50 187 GLN A O 1
ATOM 1499 N N . GLN A 1 188 ? 33.914 -1.123 -53.085 1.00 86.31 188 GLN A N 1
ATOM 1500 C CA . GLN A 1 188 ? 35.317 -1.343 -52.732 1.00 86.31 188 GLN A CA 1
ATOM 1501 C C . GLN A 1 188 ? 35.834 -2.688 -53.262 1.00 86.31 188 GLN A C 1
ATOM 1503 O O . GLN A 1 188 ? 36.951 -2.756 -53.785 1.00 86.31 188 GLN A O 1
ATOM 1508 N N . ASN A 1 189 ? 35.023 -3.743 -53.167 1.00 92.00 189 ASN A N 1
ATOM 1509 C CA . ASN A 1 189 ? 35.349 -5.060 -53.709 1.00 92.00 189 ASN A CA 1
ATOM 1510 C C . ASN A 1 189 ? 35.455 -5.033 -55.242 1.00 92.00 189 ASN A C 1
ATOM 1512 O O . ASN A 1 189 ? 36.431 -5.555 -55.784 1.00 92.00 189 ASN A O 1
ATOM 1516 N N . ASP A 1 190 ? 34.525 -4.364 -55.927 1.00 93.81 190 ASP A N 1
ATOM 1517 C CA . ASP A 1 190 ? 34.536 -4.205 -57.387 1.00 93.81 190 ASP A CA 1
ATOM 1518 C C . ASP A 1 190 ? 35.779 -3.417 -57.852 1.00 93.81 190 ASP A C 1
ATOM 1520 O O . ASP A 1 190 ? 36.497 -3.850 -58.756 1.00 93.81 190 ASP A O 1
ATOM 1524 N N . CYS A 1 191 ? 36.118 -2.313 -57.172 1.00 86.06 191 CYS A N 1
ATOM 1525 C CA . CYS A 1 191 ? 37.352 -1.556 -57.420 1.00 86.06 191 CYS A CA 1
ATOM 1526 C C . CYS A 1 191 ? 38.618 -2.402 -57.189 1.00 86.06 191 CYS A C 1
ATOM 1528 O O . CYS A 1 191 ? 39.583 -2.303 -57.951 1.00 86.06 191 CYS A O 1
ATOM 1530 N N . SER A 1 192 ? 38.632 -3.251 -56.154 1.00 91.44 192 SER A N 1
ATOM 1531 C CA . SER A 1 192 ? 39.748 -4.170 -55.889 1.00 91.44 192 SER A CA 1
ATOM 1532 C C . SER A 1 192 ? 39.907 -5.209 -57.002 1.00 91.44 192 SER A C 1
ATOM 1534 O O . SER A 1 192 ? 41.034 -5.503 -57.411 1.00 91.44 192 SER A O 1
ATOM 1536 N N . LEU A 1 193 ? 38.794 -5.743 -57.517 1.00 90.88 193 LEU A N 1
ATOM 1537 C CA . LEU A 1 193 ? 38.790 -6.685 -58.635 1.00 90.88 193 LEU A CA 1
ATOM 1538 C C . LEU A 1 193 ? 39.344 -6.026 -59.906 1.00 90.88 193 LEU A C 1
ATOM 1540 O O . LEU A 1 193 ? 40.279 -6.553 -60.509 1.00 90.88 193 LEU A O 1
ATOM 1544 N N . MET A 1 194 ? 38.857 -4.825 -60.237 1.00 91.31 194 MET A N 1
ATOM 1545 C CA . MET A 1 194 ? 39.310 -4.058 -61.401 1.00 91.31 194 MET A CA 1
ATOM 1546 C C . MET A 1 194 ? 40.816 -3.761 -61.346 1.00 91.31 194 MET A C 1
ATOM 1548 O O . MET A 1 194 ? 41.512 -3.875 -62.355 1.00 91.31 194 MET A O 1
ATOM 1552 N N . MET A 1 195 ? 41.363 -3.435 -60.168 1.00 85.25 195 MET A N 1
ATOM 1553 C CA . MET A 1 195 ? 42.810 -3.224 -60.029 1.00 85.25 195 MET A CA 1
ATOM 1554 C C . MET A 1 195 ? 43.624 -4.503 -60.221 1.00 85.25 195 MET A C 1
ATOM 1556 O O . MET A 1 195 ? 44.698 -4.451 -60.823 1.00 85.25 195 MET A O 1
ATOM 1560 N N . LYS A 1 196 ? 43.128 -5.659 -59.761 1.00 90.81 196 LYS A N 1
ATOM 1561 C CA . LYS A 1 196 ? 43.785 -6.951 -60.021 1.00 90.81 196 LYS A CA 1
ATOM 1562 C C . LYS A 1 196 ? 43.797 -7.268 -61.517 1.00 90.81 196 LYS A C 1
ATOM 1564 O O . LYS A 1 196 ? 44.837 -7.674 -62.033 1.00 90.81 196 LYS A O 1
ATOM 1569 N N . GLU A 1 197 ? 42.693 -7.021 -62.219 1.00 91.94 197 GLU A N 1
ATOM 1570 C CA . GLU A 1 197 ? 42.595 -7.207 -63.672 1.00 91.94 197 GLU A CA 1
ATOM 1571 C C . GLU A 1 197 ? 43.557 -6.284 -64.437 1.00 91.94 197 GLU A C 1
ATOM 1573 O O . GLU A 1 197 ? 44.348 -6.754 -65.262 1.00 91.94 197 GLU A O 1
ATOM 1578 N N . LEU A 1 198 ? 43.586 -4.987 -64.112 1.00 89.56 198 LEU A N 1
ATOM 1579 C CA . LEU A 1 198 ? 44.533 -4.039 -64.711 1.00 89.56 198 LEU A CA 1
ATOM 1580 C C . LEU A 1 198 ? 45.988 -4.450 -64.461 1.00 89.56 198 LEU A C 1
ATOM 1582 O O . LEU A 1 198 ? 46.805 -4.418 -65.384 1.00 89.56 198 LEU A O 1
ATOM 1586 N N . GLN A 1 199 ? 46.312 -4.905 -63.248 1.00 87.38 199 GLN A N 1
ATOM 1587 C CA . GLN A 1 199 ? 47.648 -5.399 -62.925 1.00 87.38 199 GLN A CA 1
ATOM 1588 C C . GLN A 1 199 ? 48.020 -6.626 -63.771 1.00 87.38 199 GLN A C 1
ATOM 1590 O O . GLN A 1 199 ? 49.147 -6.708 -64.266 1.00 87.38 199 GLN A O 1
ATOM 1595 N N . THR A 1 200 ? 47.086 -7.562 -63.980 1.00 91.19 200 THR A N 1
ATOM 1596 C CA . THR A 1 200 ? 47.323 -8.711 -64.866 1.00 91.19 200 THR A CA 1
ATOM 1597 C C . THR A 1 200 ? 47.540 -8.285 -66.317 1.00 91.19 200 THR A C 1
ATOM 1599 O O . THR A 1 200 ? 48.479 -8.771 -66.944 1.00 91.19 200 THR A O 1
ATOM 1602 N N . MET A 1 201 ? 46.773 -7.318 -66.834 1.00 88.94 201 MET A N 1
ATOM 1603 C CA . MET A 1 201 ? 46.956 -6.810 -68.198 1.00 88.94 201 MET A CA 1
ATOM 1604 C C . MET A 1 201 ? 48.295 -6.092 -68.389 1.00 88.94 201 MET A C 1
ATOM 1606 O O . MET A 1 201 ? 48.985 -6.342 -69.376 1.00 88.94 201 MET A O 1
ATOM 1610 N N . ILE A 1 202 ? 48.707 -5.249 -67.437 1.00 88.38 202 ILE A N 1
ATOM 1611 C CA . ILE A 1 202 ? 50.017 -4.578 -67.474 1.00 88.38 202 ILE A CA 1
ATOM 1612 C C . ILE A 1 202 ? 51.149 -5.610 -67.469 1.00 88.38 202 ILE A C 1
ATOM 1614 O O . ILE A 1 202 ? 52.120 -5.469 -68.213 1.00 88.38 202 ILE A O 1
ATOM 1618 N N . ASN A 1 203 ? 51.036 -6.660 -66.652 1.00 83.06 203 ASN A N 1
ATOM 1619 C CA . ASN A 1 203 ? 52.035 -7.726 -66.612 1.00 83.06 203 ASN A CA 1
ATOM 1620 C C . ASN A 1 203 ? 52.111 -8.476 -67.953 1.00 83.06 203 ASN A C 1
ATOM 1622 O O . ASN A 1 203 ? 53.213 -8.710 -68.447 1.00 83.06 203 ASN A O 1
ATOM 1626 N N . MET A 1 204 ? 50.967 -8.776 -68.576 1.00 87.31 204 MET A N 1
ATOM 1627 C CA . MET A 1 204 ? 50.915 -9.383 -69.912 1.00 87.31 204 MET A CA 1
ATOM 1628 C C . MET A 1 204 ? 51.557 -8.486 -70.980 1.00 87.31 204 MET A C 1
ATOM 1630 O O . MET A 1 204 ? 52.370 -8.960 -71.770 1.00 87.31 204 MET A O 1
ATOM 1634 N N . GLN A 1 205 ? 51.263 -7.180 -70.977 1.00 84.56 205 GLN A N 1
ATOM 1635 C CA . GLN A 1 205 ? 51.863 -6.226 -71.918 1.00 84.56 205 GLN A CA 1
ATOM 1636 C C . GLN A 1 205 ? 53.383 -6.111 -71.749 1.00 84.56 205 GLN A C 1
ATOM 1638 O O . GLN A 1 205 ? 54.109 -6.069 -72.739 1.00 84.56 205 GLN A O 1
ATOM 1643 N N . LYS A 1 206 ? 53.887 -6.098 -70.508 1.00 77.44 206 LYS A N 1
ATOM 1644 C CA . LYS A 1 206 ? 55.334 -6.070 -70.237 1.00 77.44 206 LYS A CA 1
ATOM 1645 C C . LYS A 1 206 ? 56.047 -7.303 -70.790 1.00 77.44 206 LYS A C 1
ATOM 1647 O O . LYS A 1 206 ? 57.120 -7.158 -71.370 1.00 77.44 206 LYS A O 1
ATOM 1652 N N . ILE A 1 207 ? 55.449 -8.488 -70.646 1.00 81.75 207 ILE A N 1
ATOM 1653 C CA . ILE A 1 207 ? 55.993 -9.733 -71.212 1.00 81.75 207 ILE A CA 1
ATOM 1654 C C . ILE A 1 207 ? 56.101 -9.624 -72.741 1.00 81.75 207 ILE A C 1
ATOM 1656 O O . ILE A 1 207 ? 57.131 -9.990 -73.308 1.00 81.75 207 ILE A O 1
ATOM 1660 N N . GLU A 1 208 ? 55.086 -9.063 -73.404 1.00 80.81 208 GLU A N 1
ATOM 1661 C CA . GLU A 1 208 ? 55.096 -8.901 -74.863 1.00 80.81 208 GLU A CA 1
ATOM 1662 C C . GLU A 1 208 ? 56.134 -7.868 -75.335 1.00 80.81 208 GLU A C 1
ATOM 1664 O O . GLU A 1 208 ? 56.830 -8.098 -76.322 1.00 80.81 208 GLU A O 1
ATOM 1669 N N . ILE A 1 209 ? 56.315 -6.762 -74.603 1.00 77.75 209 ILE A N 1
ATOM 1670 C CA . ILE A 1 209 ? 57.362 -5.772 -74.909 1.00 77.75 209 ILE A CA 1
ATOM 1671 C C . ILE A 1 209 ? 58.757 -6.402 -74.798 1.00 77.75 209 ILE A C 1
ATOM 1673 O O . ILE A 1 209 ? 59.565 -6.234 -75.706 1.00 77.75 209 ILE A O 1
ATOM 1677 N N . MET A 1 210 ? 59.037 -7.178 -73.742 1.00 75.56 210 MET A N 1
ATOM 1678 C CA . MET A 1 210 ? 60.334 -7.863 -73.588 1.00 75.56 210 MET A CA 1
ATOM 1679 C C . MET A 1 210 ? 60.599 -8.870 -74.721 1.00 75.56 210 MET A C 1
ATOM 1681 O O . MET A 1 210 ? 61.741 -9.046 -75.159 1.00 75.56 210 MET A O 1
ATOM 1685 N N . ARG A 1 211 ? 59.539 -9.510 -75.229 1.00 75.75 211 ARG A N 1
ATOM 1686 C CA . ARG A 1 211 ? 59.596 -10.406 -76.389 1.00 75.75 211 ARG A CA 1
ATOM 1687 C C . ARG A 1 211 ? 59.916 -9.654 -77.686 1.00 75.75 211 ARG A C 1
ATOM 1689 O O . ARG A 1 211 ? 60.706 -10.164 -78.479 1.00 75.75 211 ARG A O 1
ATOM 1696 N N . LEU A 1 212 ? 59.325 -8.478 -77.906 1.00 75.25 212 LEU A N 1
ATOM 1697 C CA . LEU A 1 212 ? 59.549 -7.660 -79.106 1.00 75.25 212 LEU A CA 1
ATOM 1698 C C . LEU A 1 212 ? 60.920 -6.965 -79.106 1.00 75.25 212 LEU A C 1
ATOM 1700 O O . LEU A 1 212 ? 61.587 -6.950 -80.138 1.00 75.25 212 LEU A O 1
ATOM 1704 N N . ASP A 1 213 ? 61.378 -6.454 -77.962 1.00 64.31 213 ASP A N 1
ATOM 1705 C CA . ASP A 1 213 ? 62.676 -5.768 -77.827 1.00 64.31 213 ASP A CA 1
ATOM 1706 C C . ASP A 1 213 ? 63.856 -6.713 -78.138 1.00 64.31 213 ASP A C 1
ATOM 1708 O O . ASP A 1 213 ? 64.826 -6.352 -78.806 1.00 64.31 213 ASP A O 1
ATOM 1712 N N . SER A 1 214 ? 63.705 -7.999 -77.800 1.00 60.22 214 SER A N 1
ATOM 1713 C CA . SER A 1 214 ? 64.669 -9.051 -78.156 1.00 60.22 214 SER A CA 1
ATOM 1714 C C . SER A 1 214 ? 64.833 -9.262 -79.675 1.00 60.22 214 SER A C 1
ATOM 1716 O O . SER A 1 214 ? 65.809 -9.877 -80.101 1.00 60.22 214 SER A O 1
ATOM 1718 N N . GLN A 1 215 ? 63.905 -8.771 -80.509 1.00 61.78 215 GLN A N 1
ATOM 1719 C CA . GLN A 1 215 ? 63.939 -8.936 -81.969 1.00 61.78 215 GLN A CA 1
ATOM 1720 C C . GLN A 1 215 ? 64.620 -7.770 -82.712 1.00 61.78 215 GLN A C 1
ATOM 1722 O O . GLN A 1 215 ? 64.921 -7.914 -83.896 1.00 61.78 215 GLN A O 1
ATOM 1727 N N . GLN A 1 216 ? 64.889 -6.625 -82.066 1.00 53.44 216 GLN A N 1
ATOM 1728 C CA . GLN A 1 216 ? 65.234 -5.372 -82.766 1.00 53.44 216 GLN A CA 1
ATOM 1729 C C . GLN A 1 216 ? 66.748 -5.087 -82.926 1.00 53.44 216 GLN A C 1
ATOM 1731 O O . GLN A 1 216 ? 67.136 -4.112 -83.572 1.00 53.44 216 GLN A O 1
ATOM 1736 N N . HIS A 1 217 ? 67.641 -5.941 -82.414 1.00 44.00 217 HIS A N 1
ATOM 1737 C CA . HIS A 1 217 ? 69.098 -5.747 -82.482 1.00 44.00 217 HIS A CA 1
ATOM 1738 C C . HIS A 1 217 ? 69.766 -6.311 -83.752 1.00 44.00 217 HIS A C 1
ATOM 1740 O O . HIS A 1 217 ? 70.673 -7.129 -83.658 1.00 44.00 217 HIS A O 1
ATOM 1746 N N . HIS A 1 218 ? 69.404 -5.839 -84.949 1.00 40.97 218 HIS A N 1
ATOM 1747 C CA . HIS A 1 218 ? 70.289 -5.921 -86.123 1.00 40.97 218 HIS A CA 1
ATOM 1748 C C . HIS A 1 218 ? 69.894 -4.894 -87.195 1.00 40.97 218 HIS A C 1
ATOM 1750 O O . HIS A 1 218 ? 68.800 -4.978 -87.735 1.00 40.97 218 HIS A O 1
ATOM 1756 N N . ILE A 1 219 ? 70.806 -3.952 -87.500 1.00 40.56 219 ILE A N 1
ATOM 1757 C CA . ILE A 1 219 ? 71.219 -3.448 -88.839 1.00 40.56 219 ILE A CA 1
ATOM 1758 C C . ILE A 1 219 ? 71.857 -2.029 -88.713 1.00 40.56 219 ILE A C 1
ATOM 1760 O O . ILE A 1 219 ? 71.189 -1.104 -88.249 1.00 40.56 219 ILE A O 1
ATOM 1764 N N . PRO A 1 220 ? 73.134 -1.820 -89.125 1.00 44.69 220 PRO A N 1
ATOM 1765 C CA . PRO A 1 220 ? 73.844 -0.526 -89.060 1.00 44.69 220 PRO A CA 1
ATOM 1766 C C . PRO A 1 220 ? 73.892 0.320 -90.359 1.00 44.69 220 PRO A C 1
ATOM 1768 O O . PRO A 1 220 ? 73.912 -0.185 -91.478 1.00 44.69 220 PRO A O 1
ATOM 1771 N N . ASN A 1 221 ? 74.017 1.636 -90.144 1.00 39.09 221 ASN A N 1
ATOM 1772 C CA . ASN A 1 221 ? 74.083 2.791 -91.061 1.00 39.09 221 ASN A CA 1
ATOM 1773 C C . ASN A 1 221 ? 75.439 3.006 -91.789 1.00 39.09 221 ASN A C 1
ATOM 1775 O O . ASN A 1 221 ? 76.457 3.111 -91.100 1.00 39.09 221 ASN A O 1
ATOM 1779 N N . PRO A 1 222 ? 75.453 3.318 -93.109 1.00 49.59 222 PRO A N 1
ATOM 1780 C CA . PRO A 1 222 ? 76.561 4.079 -93.701 1.00 49.59 222 PRO A CA 1
ATOM 1781 C C . PRO A 1 222 ? 76.134 5.213 -94.668 1.00 49.59 222 PRO A C 1
ATOM 1783 O O . PRO A 1 222 ? 76.795 5.444 -95.674 1.00 49.59 222 PRO A O 1
ATOM 1786 N N . CYS A 1 223 ? 75.083 5.992 -94.380 1.00 48.53 223 CYS A N 1
ATOM 1787 C CA . CYS A 1 223 ? 74.697 7.154 -95.215 1.00 48.53 223 CYS A CA 1
ATOM 1788 C C . CYS A 1 223 ? 75.209 8.516 -94.704 1.00 48.53 223 CYS A C 1
ATOM 1790 O O . CYS A 1 223 ? 74.682 9.567 -95.070 1.00 48.53 223 CYS A O 1
ATOM 1792 N N . LYS A 1 224 ? 76.286 8.537 -93.899 1.00 48.56 224 LYS A N 1
ATOM 1793 C CA . LYS A 1 224 ? 76.855 9.767 -93.298 1.00 48.56 224 LYS A CA 1
ATOM 1794 C C . LYS A 1 224 ? 77.390 10.806 -94.297 1.00 48.56 224 LYS A C 1
ATOM 1796 O O . LYS A 1 224 ? 77.623 11.943 -93.904 1.00 48.56 224 LYS A O 1
ATOM 1801 N N . LYS A 1 225 ? 77.519 10.458 -95.582 1.00 47.00 225 LYS A N 1
ATOM 1802 C CA . LYS A 1 225 ? 77.928 11.389 -96.648 1.00 47.00 225 LYS A CA 1
ATOM 1803 C C . LYS A 1 225 ? 76.743 12.060 -97.361 1.00 47.00 225 LYS A C 1
ATOM 1805 O O . LYS A 1 225 ? 76.847 13.233 -97.693 1.00 47.00 225 LYS A O 1
ATOM 1810 N N . PHE A 1 226 ? 75.600 11.374 -97.491 1.00 50.34 226 PHE A N 1
ATOM 1811 C CA . PHE A 1 226 ? 74.324 12.007 -97.875 1.00 50.34 226 PHE A CA 1
ATOM 1812 C C . PHE A 1 226 ? 73.826 12.948 -96.784 1.00 50.34 226 PHE A C 1
ATOM 1814 O O . PHE A 1 226 ? 73.283 14.006 -97.074 1.00 50.34 226 PHE A O 1
ATOM 1821 N N . ILE A 1 227 ? 74.096 12.584 -95.533 1.00 55.06 227 ILE A N 1
ATOM 1822 C CA . ILE A 1 227 ? 73.710 13.332 -94.347 1.00 55.06 227 ILE A CA 1
ATOM 1823 C C . ILE A 1 227 ? 74.234 14.780 -94.365 1.00 55.06 227 ILE A C 1
ATOM 1825 O O . ILE A 1 227 ? 73.494 15.653 -93.949 1.00 55.06 227 ILE A O 1
ATOM 1829 N N . LEU A 1 228 ? 75.425 15.091 -94.895 1.00 52.91 228 LEU A N 1
ATOM 1830 C CA . LEU A 1 228 ? 75.924 16.480 -94.901 1.00 52.91 228 LEU A CA 1
ATOM 1831 C C . LEU A 1 228 ? 75.305 17.386 -95.981 1.00 52.91 228 LEU A C 1
ATOM 1833 O O . LEU A 1 228 ? 75.159 18.579 -95.738 1.00 52.91 228 LEU A O 1
ATOM 1837 N N . GLN A 1 229 ? 74.878 16.837 -97.123 1.00 49.25 229 GLN A N 1
ATOM 1838 C CA . GLN A 1 229 ? 74.126 17.594 -98.136 1.00 49.25 229 GLN A CA 1
ATOM 1839 C C . GLN A 1 229 ? 72.657 17.738 -97.707 1.00 49.25 229 GLN A C 1
ATOM 1841 O O . GLN A 1 229 ? 72.103 18.837 -97.730 1.00 49.25 229 GLN A O 1
ATOM 1846 N N . HIS A 1 230 ? 72.070 16.648 -97.195 1.00 58.09 230 HIS A N 1
ATOM 1847 C CA . HIS A 1 230 ? 70.763 16.681 -96.547 1.00 58.09 230 HIS A CA 1
ATOM 1848 C C . HIS A 1 230 ? 70.766 17.592 -95.323 1.00 58.09 230 HIS A C 1
ATOM 1850 O O . HIS A 1 230 ? 69.731 18.163 -95.053 1.00 58.09 230 HIS A O 1
ATOM 1856 N N . TYR A 1 231 ? 71.873 17.773 -94.594 1.00 58.50 231 TYR A N 1
ATOM 1857 C CA . TYR A 1 231 ? 71.918 18.658 -93.426 1.00 58.50 231 TYR A CA 1
ATOM 1858 C C . TYR A 1 231 ? 71.774 20.130 -93.789 1.00 58.50 231 TYR A C 1
ATOM 1860 O O . TYR A 1 231 ? 71.317 20.882 -92.942 1.00 58.50 231 TYR A O 1
ATOM 1868 N N . ILE A 1 232 ? 72.131 20.554 -95.002 1.00 59.06 232 ILE A N 1
ATOM 1869 C CA . ILE A 1 232 ? 72.030 21.963 -95.412 1.00 59.06 232 ILE A CA 1
ATOM 1870 C C . ILE A 1 232 ? 70.617 22.269 -95.928 1.00 59.06 232 ILE A C 1
ATOM 1872 O O . ILE A 1 232 ? 70.008 23.248 -95.500 1.00 59.06 232 ILE A O 1
ATOM 1876 N N . GLU A 1 233 ? 70.037 21.393 -96.754 1.00 59.88 233 GLU A N 1
ATOM 1877 C CA . GLU A 1 233 ? 68.615 21.489 -97.124 1.00 59.88 233 GLU A CA 1
ATOM 1878 C C . GLU A 1 233 ? 67.698 21.208 -95.932 1.00 59.88 233 GLU A C 1
ATOM 1880 O O . GLU A 1 233 ? 66.693 21.892 -95.750 1.00 59.88 233 GLU A O 1
ATOM 1885 N N . ALA A 1 234 ? 68.074 20.274 -95.057 1.00 59.75 234 ALA A N 1
ATOM 1886 C CA . ALA A 1 234 ? 67.434 20.113 -93.765 1.00 59.75 234 ALA A CA 1
ATOM 1887 C C . ALA A 1 234 ? 67.678 21.338 -92.902 1.00 59.75 234 ALA A C 1
ATOM 1889 O O . ALA A 1 234 ? 66.740 21.700 -92.242 1.00 59.75 234 ALA A O 1
ATOM 1890 N N . ALA A 1 235 ? 68.818 22.032 -92.901 1.00 59.28 235 ALA A N 1
ATOM 1891 C CA . ALA A 1 235 ? 68.982 23.245 -92.094 1.00 59.28 235 ALA A CA 1
ATOM 1892 C C . ALA A 1 235 ? 68.028 24.360 -92.542 1.00 59.28 235 ALA A C 1
ATOM 1894 O O . ALA A 1 235 ? 67.421 24.992 -91.689 1.00 59.28 235 ALA A O 1
ATOM 1895 N N . ILE A 1 236 ? 67.816 24.549 -93.848 1.00 66.56 236 ILE A N 1
ATOM 1896 C CA . ILE A 1 236 ? 66.854 25.535 -94.376 1.00 66.56 236 ILE A CA 1
ATOM 1897 C C . ILE A 1 236 ? 65.409 25.081 -94.127 1.00 66.56 236 ILE A C 1
ATOM 1899 O O . ILE A 1 236 ? 64.583 25.863 -93.663 1.00 66.56 236 ILE A O 1
ATOM 1903 N N . CYS A 1 237 ? 65.103 23.801 -94.351 1.00 65.50 237 CYS A N 1
ATOM 1904 C CA . CYS A 1 237 ? 63.789 23.231 -94.057 1.00 65.50 237 CYS A CA 1
ATOM 1905 C C . CYS A 1 237 ? 63.518 23.191 -92.542 1.00 65.50 237 CYS A C 1
ATOM 1907 O O . CYS A 1 237 ? 62.397 23.423 -92.118 1.00 65.50 237 CYS A O 1
ATOM 1909 N N . ILE A 1 238 ? 64.543 22.995 -91.713 1.00 67.38 238 ILE A N 1
ATOM 1910 C CA . ILE A 1 238 ? 64.535 23.124 -90.253 1.00 67.38 238 ILE A CA 1
ATOM 1911 C C . ILE A 1 238 ? 64.345 24.589 -89.903 1.00 67.38 238 ILE A C 1
ATOM 1913 O O . ILE A 1 238 ? 63.585 24.848 -88.999 1.00 67.38 238 ILE A O 1
ATOM 1917 N N . GLN A 1 239 ? 64.931 25.557 -90.602 1.00 66.00 239 GLN A N 1
ATOM 1918 C CA . GLN A 1 239 ? 64.744 26.975 -90.294 1.00 66.00 239 GLN A CA 1
ATOM 1919 C C . GLN A 1 239 ? 63.321 27.448 -90.633 1.00 66.00 239 GLN A C 1
ATOM 1921 O O . GLN A 1 239 ? 62.700 28.129 -89.819 1.00 66.00 239 GLN A O 1
ATOM 1926 N N . GLN A 1 240 ? 62.752 26.995 -91.757 1.00 71.69 240 GLN A N 1
ATOM 1927 C CA . GLN A 1 240 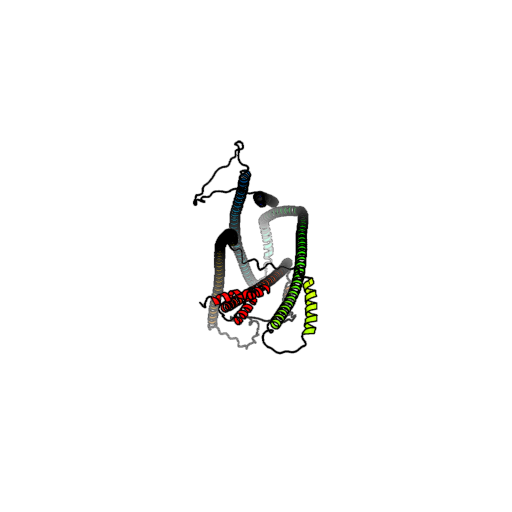? 61.344 27.217 -92.110 1.00 71.69 240 GLN A CA 1
ATOM 1928 C C . GLN A 1 240 ? 60.397 26.472 -91.150 1.00 71.69 240 GLN A C 1
ATOM 1930 O O . GLN A 1 240 ? 59.422 27.045 -90.674 1.00 71.69 240 GLN A O 1
ATOM 1935 N N . ARG A 1 241 ? 60.716 25.217 -90.806 1.00 69.50 241 ARG A N 1
ATOM 1936 C CA . ARG A 1 241 ? 59.955 24.376 -89.870 1.00 69.50 241 ARG A CA 1
ATOM 1937 C C . ARG A 1 241 ? 60.106 24.818 -88.420 1.00 69.50 241 ARG A C 1
ATOM 1939 O O . ARG A 1 241 ? 59.210 24.567 -87.634 1.00 69.50 241 ARG A O 1
ATOM 1946 N N . VAL A 1 242 ? 61.205 25.477 -88.059 1.00 73.81 242 VAL A N 1
ATOM 1947 C CA . VAL A 1 242 ? 61.430 26.142 -86.770 1.00 73.81 242 VAL A CA 1
ATOM 1948 C C . VAL A 1 242 ? 60.631 27.429 -86.735 1.00 73.81 242 VAL A C 1
ATOM 1950 O O . VAL A 1 242 ? 60.075 27.716 -85.695 1.00 73.81 242 VAL A O 1
ATOM 1953 N N . LEU A 1 243 ? 60.485 28.168 -87.836 1.00 71.62 243 LEU A N 1
ATOM 1954 C CA . LEU A 1 243 ? 59.571 29.313 -87.899 1.00 71.62 243 LEU A CA 1
ATOM 1955 C C . LEU A 1 243 ? 58.107 28.883 -87.729 1.00 71.62 243 LEU A C 1
ATOM 1957 O O . LEU A 1 243 ? 57.430 29.432 -86.862 1.00 71.62 243 LEU A O 1
ATOM 1961 N N . THR A 1 244 ? 57.654 27.843 -88.440 1.00 73.31 244 THR A N 1
ATOM 1962 C CA . THR A 1 244 ? 56.299 27.297 -88.243 1.00 73.31 244 THR A CA 1
ATOM 1963 C C . THR A 1 244 ? 56.145 26.645 -86.871 1.00 73.31 244 THR A C 1
ATOM 1965 O O . THR A 1 244 ? 55.139 26.861 -86.214 1.00 73.31 244 THR A O 1
ATOM 1968 N N . HIS A 1 245 ? 57.154 25.923 -86.363 1.00 71.19 245 HIS A N 1
ATOM 1969 C CA . HIS A 1 245 ? 57.116 25.424 -84.987 1.00 71.19 245 HIS A CA 1
ATOM 1970 C C . HIS A 1 245 ? 57.179 26.543 -83.961 1.00 71.19 245 HIS A C 1
ATOM 1972 O O . HIS A 1 245 ? 56.630 26.363 -82.894 1.00 71.19 245 HIS A O 1
ATOM 1978 N N . VAL A 1 246 ? 57.826 27.676 -84.218 1.00 73.88 246 VAL A N 1
ATOM 1979 C CA . VAL A 1 246 ? 57.823 28.823 -83.303 1.00 73.88 246 VAL A CA 1
ATOM 1980 C C . VAL A 1 246 ? 56.446 29.480 -83.305 1.00 73.88 246 VAL A C 1
ATOM 1982 O O . VAL A 1 246 ? 56.000 29.912 -82.247 1.00 73.88 246 VAL A O 1
ATOM 1985 N N . GLU A 1 247 ? 55.740 29.511 -84.436 1.00 73.50 247 GLU A N 1
ATOM 1986 C CA . GLU A 1 247 ? 54.334 29.931 -84.500 1.00 73.50 247 GLU A CA 1
ATOM 1987 C C . GLU A 1 247 ? 53.390 28.925 -83.822 1.00 73.50 247 GLU A C 1
ATOM 1989 O O . GLU A 1 247 ? 52.581 29.335 -82.994 1.00 73.50 247 GLU A O 1
ATOM 1994 N N . ASP A 1 248 ? 53.555 27.618 -84.036 1.00 70.25 248 ASP A N 1
ATOM 1995 C CA . ASP A 1 248 ? 52.783 26.573 -83.347 1.00 70.25 248 ASP A CA 1
ATOM 1996 C C . ASP A 1 248 ? 53.124 26.495 -81.848 1.00 70.25 248 ASP A C 1
ATOM 1998 O O . ASP A 1 248 ? 52.257 26.258 -81.009 1.00 70.25 248 ASP A O 1
ATOM 2002 N N . VAL A 1 249 ? 54.384 26.721 -81.464 1.00 71.06 249 VAL A N 1
ATOM 2003 C CA . VAL A 1 249 ? 54.827 26.815 -80.063 1.00 71.06 249 VAL A CA 1
ATOM 2004 C C . VAL A 1 249 ? 54.280 28.086 -79.430 1.00 71.06 249 VAL A C 1
ATOM 2006 O O . VAL A 1 249 ? 53.916 28.046 -78.262 1.00 71.06 249 VAL A O 1
ATOM 2009 N N . LYS A 1 250 ? 54.143 29.191 -80.171 1.00 70.69 250 LYS A N 1
ATOM 2010 C CA . LYS A 1 250 ? 53.435 30.384 -79.687 1.00 70.69 250 LYS A CA 1
ATOM 2011 C C . LYS A 1 250 ? 51.944 30.117 -79.512 1.00 70.69 250 LYS A C 1
ATOM 2013 O O . LYS A 1 250 ? 51.432 30.409 -78.444 1.00 70.69 250 LYS A O 1
ATOM 2018 N N . LEU A 1 251 ? 51.272 29.482 -80.473 1.00 71.88 251 LEU A N 1
ATOM 2019 C CA . LEU A 1 251 ? 49.853 29.127 -80.352 1.00 71.88 251 LEU A CA 1
ATOM 2020 C C . LEU A 1 251 ? 49.604 28.141 -79.201 1.00 71.88 251 LEU A C 1
ATOM 2022 O O . LEU A 1 251 ? 48.724 28.368 -78.376 1.00 71.88 251 LEU A O 1
ATOM 2026 N N . THR A 1 252 ? 50.427 27.098 -79.068 1.00 71.44 252 THR A N 1
ATOM 2027 C CA . THR A 1 252 ? 50.336 26.148 -77.946 1.00 71.44 252 THR A CA 1
ATOM 2028 C C . THR A 1 252 ? 50.789 26.759 -76.617 1.00 71.44 252 THR A C 1
ATOM 2030 O O . THR A 1 252 ? 50.283 26.359 -75.570 1.00 71.44 252 THR A O 1
ATOM 2033 N N . SER A 1 253 ? 51.701 27.738 -76.616 1.00 69.31 253 SER A N 1
ATOM 2034 C CA . SER A 1 253 ? 52.045 28.537 -75.433 1.00 69.31 253 SER A CA 1
ATOM 2035 C C . SER A 1 253 ? 50.879 29.431 -75.028 1.00 69.31 253 SER A C 1
ATOM 2037 O O . SER A 1 253 ? 50.552 29.470 -73.849 1.00 69.31 253 SER A O 1
ATOM 2039 N N . ASP A 1 254 ? 50.201 30.074 -75.976 1.00 73.38 254 ASP A N 1
ATOM 2040 C CA . ASP A 1 254 ? 49.036 30.922 -75.724 1.00 73.38 254 ASP A CA 1
ATOM 2041 C C . ASP A 1 254 ? 47.837 30.090 -75.243 1.00 73.38 254 ASP A C 1
ATOM 2043 O O . ASP A 1 254 ? 47.121 30.500 -74.330 1.00 73.38 254 ASP A O 1
ATOM 2047 N N . GLU A 1 255 ? 47.630 28.886 -75.785 1.00 72.62 255 GLU A N 1
ATOM 2048 C CA . GLU A 1 255 ? 46.622 27.932 -75.305 1.00 72.62 255 GLU A CA 1
ATOM 2049 C C . GLU A 1 255 ? 46.960 27.380 -73.918 1.00 72.62 255 GLU A C 1
ATOM 2051 O O . GLU A 1 255 ? 46.095 27.347 -73.039 1.00 72.62 255 GLU A O 1
ATOM 2056 N N . LYS A 1 256 ? 48.223 27.013 -73.664 1.00 74.06 256 LYS A N 1
ATOM 2057 C CA . LYS A 1 256 ? 48.679 26.620 -72.322 1.00 74.06 256 LYS A CA 1
ATOM 2058 C C . LYS A 1 256 ? 48.574 27.778 -71.342 1.00 74.06 256 LYS A C 1
ATOM 2060 O O . LYS A 1 256 ? 48.166 27.553 -70.208 1.00 74.06 256 LYS A O 1
ATOM 2065 N N . GLN A 1 257 ? 48.863 29.008 -71.751 1.00 72.31 257 GLN A N 1
ATOM 2066 C CA . GLN A 1 257 ? 48.734 30.202 -70.920 1.00 72.31 257 GLN A CA 1
ATOM 2067 C C . GLN A 1 257 ? 47.260 30.506 -70.627 1.00 72.31 257 GLN A C 1
ATOM 2069 O O . GLN A 1 257 ? 46.922 30.809 -69.484 1.00 72.31 257 GLN A O 1
ATOM 2074 N N . LYS A 1 258 ? 46.353 30.310 -71.590 1.00 75.88 258 LYS A N 1
ATOM 2075 C CA . LYS A 1 258 ? 44.894 30.369 -71.377 1.00 75.88 258 LYS A CA 1
ATOM 2076 C C . LYS A 1 258 ? 44.390 29.261 -70.445 1.00 75.88 258 LYS A C 1
ATOM 2078 O O . LYS A 1 258 ? 43.611 29.533 -69.539 1.00 75.88 258 LYS A O 1
ATOM 2083 N N . SER A 1 259 ? 44.875 28.028 -70.587 1.00 76.12 259 SER A N 1
ATOM 2084 C CA . SER A 1 259 ? 44.528 26.926 -69.677 1.00 76.12 259 SER A CA 1
ATOM 2085 C C . SER A 1 259 ? 45.099 27.139 -68.271 1.00 76.12 259 SER A C 1
ATOM 2087 O O . SER A 1 259 ? 44.438 26.825 -67.283 1.00 76.12 259 SER A O 1
ATOM 2089 N N . THR A 1 260 ? 46.309 27.693 -68.162 1.00 74.81 260 THR A N 1
ATOM 2090 C CA . THR A 1 260 ? 46.960 27.983 -66.875 1.00 74.81 260 THR A CA 1
ATOM 2091 C C . THR A 1 260 ? 46.262 29.144 -66.172 1.00 74.81 260 THR A C 1
ATOM 2093 O O . THR A 1 260 ? 46.006 29.064 -64.976 1.00 74.81 260 THR A O 1
ATOM 2096 N N . THR A 1 261 ? 45.870 30.189 -66.904 1.00 78.12 261 THR A N 1
ATOM 2097 C CA . THR A 1 261 ? 45.076 31.305 -66.358 1.00 78.12 261 THR A CA 1
ATOM 2098 C C . THR A 1 261 ? 43.665 30.870 -65.962 1.00 78.12 261 THR A C 1
ATOM 2100 O O . THR A 1 261 ? 43.190 31.266 -64.902 1.00 78.12 261 THR A O 1
ATOM 2103 N N . ALA A 1 262 ? 43.016 29.985 -66.725 1.00 79.00 262 ALA A N 1
ATOM 2104 C CA . ALA A 1 262 ? 41.740 29.388 -66.327 1.00 79.00 262 ALA A CA 1
ATOM 2105 C C . ALA A 1 262 ? 41.870 28.551 -65.042 1.00 79.00 262 ALA A C 1
ATOM 2107 O O . ALA A 1 262 ? 41.038 28.666 -64.142 1.00 79.00 262 ALA A O 1
ATOM 2108 N N . TYR A 1 263 ? 42.936 27.754 -64.917 1.00 79.12 263 TYR A N 1
ATOM 2109 C CA . TYR A 1 263 ? 43.202 26.973 -63.709 1.00 79.12 263 TYR A CA 1
ATOM 2110 C C . TYR A 1 263 ? 43.531 27.863 -62.499 1.00 79.12 263 TYR A C 1
ATOM 2112 O O . TYR A 1 263 ? 43.007 27.629 -61.411 1.00 79.12 263 TYR A O 1
ATOM 2120 N N . LEU A 1 264 ? 44.315 28.929 -62.692 1.00 83.38 264 LEU A N 1
ATOM 2121 C CA . LEU A 1 264 ? 44.591 29.934 -61.661 1.00 83.38 264 LEU A CA 1
ATOM 2122 C C . LEU A 1 264 ? 43.310 30.630 -61.188 1.00 83.38 264 LEU A C 1
ATOM 2124 O O . LEU A 1 264 ? 43.110 30.742 -59.986 1.00 83.38 264 LEU A O 1
ATOM 2128 N N . ASN A 1 265 ? 42.398 30.992 -62.094 1.00 83.00 265 ASN A N 1
ATOM 2129 C CA . ASN A 1 265 ? 41.106 31.576 -61.722 1.00 83.00 265 ASN A CA 1
ATOM 2130 C C . ASN A 1 265 ? 40.237 30.602 -60.906 1.00 83.00 265 ASN A C 1
ATOM 2132 O O . ASN A 1 265 ? 39.553 31.011 -59.969 1.00 83.00 265 ASN A O 1
ATOM 2136 N N . ILE A 1 266 ? 40.263 29.301 -61.222 1.00 86.31 266 ILE A N 1
ATOM 2137 C CA . ILE A 1 266 ? 39.550 28.279 -60.437 1.00 86.31 266 ILE A CA 1
ATOM 2138 C C . ILE A 1 266 ? 40.158 28.150 -59.035 1.00 86.31 266 ILE A C 1
ATOM 2140 O O . ILE A 1 266 ? 39.414 28.046 -58.058 1.00 86.31 266 ILE A O 1
ATOM 2144 N N . LEU A 1 267 ? 41.488 28.166 -58.919 1.00 83.56 267 LEU A N 1
ATOM 2145 C CA . LEU A 1 267 ? 42.170 28.136 -57.624 1.00 83.56 267 LEU A CA 1
ATOM 2146 C C . LEU A 1 267 ? 41.902 29.404 -56.809 1.00 83.56 267 LEU A C 1
ATOM 2148 O O . LEU A 1 267 ? 41.594 29.296 -55.627 1.00 83.56 267 LEU A O 1
ATOM 2152 N N . GLU A 1 268 ? 41.923 30.580 -57.434 1.00 86.94 268 GLU A N 1
ATOM 2153 C CA . GLU A 1 268 ? 41.629 31.856 -56.776 1.00 86.94 268 GLU A CA 1
ATOM 2154 C C . GLU A 1 268 ? 40.175 31.905 -56.279 1.00 86.94 268 GLU A C 1
ATOM 2156 O O . GLU A 1 268 ? 39.898 32.358 -55.168 1.00 86.94 268 GLU A O 1
ATOM 2161 N N . ASN A 1 269 ? 39.231 31.369 -57.057 1.00 88.00 269 ASN A N 1
ATOM 2162 C CA . ASN A 1 269 ? 37.836 31.250 -56.634 1.00 88.00 269 ASN A CA 1
ATOM 2163 C C . ASN A 1 269 ? 37.664 30.259 -55.473 1.00 88.00 269 ASN A C 1
ATOM 2165 O O . ASN A 1 269 ? 36.898 30.532 -54.548 1.00 88.00 269 ASN A O 1
ATOM 2169 N N . LYS A 1 270 ? 38.400 29.141 -55.473 1.00 90.00 270 LYS A N 1
ATOM 2170 C CA . LYS A 1 270 ? 38.425 28.210 -54.334 1.00 90.00 270 LYS A CA 1
ATOM 2171 C C . LYS A 1 270 ? 39.042 28.852 -53.091 1.00 90.00 270 LYS A C 1
ATOM 2173 O O . LYS A 1 270 ? 38.497 28.690 -52.006 1.00 90.00 270 LYS A O 1
ATOM 2178 N N . GLU A 1 271 ? 40.117 29.623 -53.237 1.00 84.62 271 GLU A N 1
ATOM 2179 C CA . GLU A 1 271 ? 40.742 30.361 -52.134 1.00 84.62 271 GLU A CA 1
ATOM 2180 C C . GLU A 1 271 ? 39.783 31.405 -51.543 1.00 84.62 271 GLU A C 1
ATOM 2182 O O . GLU A 1 271 ? 39.673 31.526 -50.323 1.00 84.62 271 GLU A O 1
ATOM 2187 N N . LYS A 1 272 ? 39.029 32.116 -52.392 1.00 89.56 272 LYS A N 1
ATOM 2188 C CA . LYS A 1 272 ? 37.979 33.050 -51.955 1.00 89.56 272 LYS A CA 1
ATOM 2189 C C . LYS A 1 272 ? 36.853 32.333 -51.204 1.00 89.56 272 LYS A C 1
ATOM 2191 O O . LYS A 1 272 ? 36.460 32.807 -50.143 1.00 89.56 272 LYS A O 1
ATOM 2196 N N . SER A 1 273 ? 36.379 31.186 -51.698 1.00 85.56 273 SER A N 1
ATOM 2197 C CA . SER A 1 273 ? 35.346 30.388 -51.015 1.00 85.56 273 SER A CA 1
ATOM 2198 C C . SER A 1 273 ? 35.822 29.891 -49.647 1.00 85.56 273 SER A C 1
ATOM 2200 O O . SER A 1 273 ? 35.120 30.049 -48.653 1.00 85.56 273 SER A O 1
ATOM 2202 N N . LEU A 1 274 ? 37.049 29.365 -49.574 1.00 89.81 274 LEU A N 1
ATOM 2203 C CA . LEU A 1 274 ? 37.638 28.883 -48.323 1.00 89.81 274 LEU A CA 1
ATOM 2204 C C . LEU A 1 274 ? 37.870 30.014 -47.312 1.00 89.81 274 LEU A C 1
ATOM 2206 O O . LEU A 1 274 ? 37.687 29.800 -46.118 1.00 89.81 274 LEU A O 1
ATOM 2210 N N . LYS A 1 275 ? 38.229 31.227 -47.759 1.00 90.06 275 LYS A N 1
ATOM 2211 C CA . LYS A 1 275 ? 38.331 32.402 -46.874 1.00 90.06 275 LYS A CA 1
ATOM 2212 C C . LYS A 1 275 ? 36.980 32.781 -46.270 1.00 90.06 275 LYS A C 1
ATOM 2214 O O . LYS A 1 275 ? 36.915 33.041 -45.073 1.00 90.06 275 LYS A O 1
ATOM 2219 N N . VAL A 1 276 ? 35.907 32.751 -47.062 1.00 92.06 276 VAL A N 1
ATOM 2220 C CA . VAL A 1 276 ? 34.547 33.018 -46.562 1.00 92.06 276 VAL A CA 1
ATOM 2221 C C . VAL A 1 276 ? 34.124 31.960 -45.538 1.00 92.06 276 VAL A C 1
ATOM 2223 O O . VAL A 1 276 ? 33.634 32.310 -44.466 1.00 92.06 276 VAL A O 1
ATOM 2226 N N . GLU A 1 277 ? 34.377 30.679 -45.810 1.00 91.12 277 GLU A N 1
ATOM 2227 C CA . GLU A 1 277 ? 34.087 29.596 -44.860 1.00 91.12 277 GLU A CA 1
ATOM 2228 C C . GLU A 1 277 ? 34.909 29.714 -43.565 1.00 91.12 277 GLU A C 1
ATOM 2230 O O . GLU A 1 277 ? 34.378 29.502 -42.471 1.00 91.12 277 GLU A O 1
ATOM 2235 N N . LEU A 1 278 ? 36.183 30.112 -43.663 1.00 89.62 278 LEU A N 1
ATOM 2236 C CA . LEU A 1 278 ? 37.051 30.368 -42.513 1.00 89.62 278 LEU A CA 1
ATOM 2237 C C . LEU A 1 278 ? 36.530 31.538 -41.663 1.00 89.62 278 LEU A C 1
ATOM 2239 O O . LEU A 1 278 ? 36.497 31.441 -40.435 1.00 89.62 278 LEU A O 1
ATOM 2243 N N . ASP A 1 279 ? 36.099 32.629 -42.294 1.00 88.94 279 ASP A N 1
ATOM 2244 C CA . ASP A 1 279 ? 35.557 33.800 -41.602 1.00 88.94 279 ASP A CA 1
ATOM 2245 C C . ASP A 1 279 ? 34.220 33.489 -40.917 1.00 88.94 279 ASP A C 1
ATOM 2247 O O . ASP A 1 279 ? 33.992 33.896 -39.772 1.00 88.94 279 ASP A O 1
ATOM 2251 N N . GLU A 1 280 ? 33.356 32.697 -41.554 1.00 90.19 280 GLU A N 1
ATOM 2252 C CA . GLU A 1 280 ? 32.124 32.210 -40.935 1.00 90.19 280 GLU A CA 1
ATOM 2253 C C . GLU A 1 280 ? 32.391 31.263 -39.759 1.00 90.19 280 GLU A C 1
ATOM 2255 O O . GLU A 1 280 ? 31.733 31.376 -38.717 1.00 90.19 280 GLU A O 1
ATOM 2260 N N . ALA A 1 281 ? 33.360 30.352 -39.885 1.00 82.50 281 ALA A N 1
ATOM 2261 C CA . ALA A 1 281 ? 33.776 29.467 -38.800 1.00 82.50 281 ALA A CA 1
ATOM 2262 C C . ALA A 1 281 ? 34.368 30.263 -37.625 1.00 82.50 281 ALA A C 1
ATOM 2264 O O . ALA A 1 281 ? 33.993 30.036 -36.474 1.00 82.50 281 ALA A O 1
ATOM 2265 N N . ASN A 1 282 ? 35.207 31.263 -37.905 1.00 79.31 282 ASN A N 1
ATOM 2266 C CA . ASN A 1 282 ? 35.784 32.157 -36.901 1.00 79.31 282 ASN A CA 1
ATOM 2267 C C . ASN A 1 282 ? 34.724 33.021 -36.206 1.00 79.31 282 ASN A C 1
ATOM 2269 O O . ASN A 1 282 ? 34.798 33.240 -34.994 1.00 79.31 282 ASN A O 1
ATOM 2273 N N . LYS A 1 283 ? 33.711 33.495 -36.940 1.00 87.56 283 LYS A N 1
ATOM 2274 C CA . LYS A 1 283 ? 32.581 34.232 -36.362 1.00 87.56 283 LYS A CA 1
ATOM 2275 C C . LYS A 1 283 ? 31.757 33.338 -35.435 1.00 87.56 283 LYS A C 1
ATOM 2277 O O . LYS A 1 283 ? 31.490 33.728 -34.299 1.00 87.56 283 LYS A O 1
ATOM 2282 N N . LYS A 1 284 ? 31.440 32.112 -35.867 1.00 82.81 284 LYS A N 1
ATOM 2283 C CA . LYS A 1 284 ? 30.758 31.108 -35.032 1.00 82.81 284 LYS A CA 1
ATOM 2284 C C . LYS A 1 284 ? 31.577 30.781 -33.780 1.00 82.81 284 LYS A C 1
ATOM 2286 O O . LYS A 1 284 ? 31.012 30.737 -32.691 1.00 82.81 284 LYS A O 1
ATOM 2291 N N . LEU A 1 285 ? 32.899 30.653 -33.905 1.00 78.31 285 LEU A N 1
ATOM 2292 C CA . LEU A 1 285 ? 33.800 30.377 -32.786 1.00 78.31 285 LEU A CA 1
ATOM 2293 C C . LEU A 1 285 ? 33.834 31.532 -31.769 1.00 78.31 285 LEU A C 1
ATOM 2295 O O . LEU A 1 285 ? 33.672 31.300 -30.569 1.00 78.31 285 LEU A O 1
ATOM 2299 N N . LYS A 1 286 ? 33.935 32.789 -32.226 1.00 75.31 286 LYS A N 1
ATOM 2300 C CA . LYS A 1 286 ? 33.852 33.977 -31.352 1.00 75.31 286 LYS A CA 1
ATOM 2301 C C . LYS A 1 286 ? 32.501 34.084 -30.645 1.00 75.31 286 LYS A C 1
ATOM 2303 O O . LYS A 1 286 ? 32.453 34.351 -29.446 1.00 75.31 286 LYS A O 1
ATOM 2308 N N . GLU A 1 287 ? 31.406 33.814 -31.351 1.00 76.06 287 GLU A N 1
ATOM 2309 C CA . GLU A 1 287 ? 30.071 33.787 -30.751 1.00 76.06 287 GLU A CA 1
ATOM 2310 C C . GLU A 1 287 ? 29.915 32.666 -29.716 1.00 76.06 287 GLU A C 1
ATOM 2312 O O . GLU A 1 287 ? 29.222 32.855 -28.717 1.00 76.06 287 GLU A O 1
ATOM 2317 N N . THR A 1 288 ? 30.533 31.499 -29.926 1.00 69.12 288 THR A N 1
ATOM 2318 C CA . THR A 1 288 ? 30.543 30.424 -28.921 1.00 69.12 288 THR A CA 1
ATOM 2319 C C . THR A 1 288 ? 31.417 30.760 -27.719 1.00 69.12 288 THR A C 1
ATOM 2321 O O . THR A 1 288 ? 31.026 30.445 -26.600 1.00 69.12 288 THR A O 1
ATOM 2324 N N . TYR A 1 289 ? 32.534 31.464 -27.920 1.00 65.25 289 TYR A N 1
ATOM 2325 C CA . TYR A 1 289 ? 33.431 31.880 -26.843 1.00 65.25 289 TYR A CA 1
ATOM 2326 C C . TYR A 1 289 ? 32.775 32.916 -25.917 1.00 65.25 289 TYR A C 1
ATOM 2328 O O . TYR A 1 289 ? 32.785 32.745 -24.702 1.00 65.25 289 TYR A O 1
ATOM 2336 N N . ILE A 1 290 ? 32.094 33.925 -26.478 1.00 68.12 290 ILE A N 1
ATOM 2337 C CA . ILE A 1 290 ? 31.342 34.927 -25.695 1.00 68.12 290 ILE A CA 1
ATOM 2338 C C . ILE A 1 290 ? 30.198 34.267 -24.900 1.00 68.12 290 ILE A C 1
ATOM 2340 O O . ILE A 1 290 ? 29.956 34.602 -23.739 1.00 68.12 290 ILE A O 1
ATOM 2344 N N . LYS A 1 291 ? 29.541 33.249 -25.473 1.00 67.12 291 LYS A N 1
ATOM 2345 C CA . LYS A 1 291 ? 28.517 32.447 -24.776 1.00 67.12 291 LYS A CA 1
ATOM 2346 C C . LYS A 1 291 ? 29.097 31.566 -23.660 1.00 67.12 291 LYS A C 1
ATOM 2348 O O . LYS A 1 291 ? 28.340 31.178 -22.767 1.00 67.12 291 LYS A O 1
ATOM 2353 N N . LEU A 1 292 ? 30.399 31.269 -23.697 1.00 58.75 292 LEU A N 1
ATOM 2354 C CA . LEU A 1 292 ? 31.120 30.477 -22.697 1.00 58.75 292 LEU A CA 1
ATOM 2355 C C . LEU A 1 292 ? 31.651 31.315 -21.521 1.00 58.75 292 LEU A C 1
ATOM 2357 O O . LEU A 1 292 ? 31.977 30.739 -20.490 1.00 58.75 292 LEU A O 1
ATOM 2361 N N . THR A 1 293 ? 31.705 32.649 -21.638 1.00 53.25 293 THR A N 1
ATOM 2362 C CA . THR A 1 293 ? 32.120 33.569 -20.556 1.00 53.25 293 THR A CA 1
ATOM 2363 C C . THR A 1 293 ? 30.975 34.045 -19.645 1.00 53.25 293 THR A C 1
ATOM 2365 O O . THR A 1 293 ? 31.215 34.454 -18.515 1.00 53.25 293 THR A O 1
ATOM 2368 N N . GLU A 1 294 ? 29.711 33.923 -20.068 1.00 61.03 294 GLU A N 1
ATOM 2369 C CA . GLU A 1 294 ? 28.528 34.189 -19.223 1.00 61.03 294 GLU A CA 1
ATOM 2370 C C . GLU A 1 294 ? 28.183 33.173 -18.099 1.00 61.03 294 GLU A C 1
ATOM 2372 O O . GLU A 1 294 ? 27.514 33.573 -17.139 1.00 61.03 294 GLU A O 1
ATOM 2377 N N . PRO A 1 295 ? 28.512 31.865 -18.179 1.00 62.94 295 PRO A N 1
ATOM 2378 C CA . PRO A 1 295 ? 28.089 30.889 -17.179 1.00 62.94 295 PRO A CA 1
ATOM 2379 C C . PRO A 1 295 ? 28.820 31.050 -15.839 1.00 62.94 295 PRO A C 1
ATOM 2381 O O . PRO A 1 295 ? 28.241 30.700 -14.815 1.00 62.94 295 PRO A O 1
ATOM 2384 N N . THR A 1 296 ? 30.007 31.662 -15.799 1.00 59.25 296 THR A N 1
ATOM 2385 C CA . THR A 1 296 ? 30.778 31.869 -14.559 1.00 59.25 296 THR A CA 1
ATOM 2386 C C . THR A 1 296 ? 30.058 32.789 -13.563 1.00 59.25 296 THR A C 1
ATOM 2388 O O . THR A 1 296 ? 30.075 32.537 -12.364 1.00 59.25 296 THR A O 1
ATOM 2391 N N . ALA A 1 297 ? 29.330 33.804 -14.044 1.00 63.88 297 ALA A N 1
ATOM 2392 C CA . ALA A 1 297 ? 28.534 34.688 -13.184 1.00 63.88 297 ALA A CA 1
ATOM 2393 C C . ALA A 1 297 ? 27.213 34.046 -12.716 1.00 63.88 297 ALA A C 1
ATOM 2395 O O . ALA A 1 297 ? 26.698 34.374 -11.650 1.00 63.88 297 ALA A O 1
ATOM 2396 N N . LYS A 1 298 ? 26.652 33.114 -13.499 1.00 68.00 298 LYS A N 1
ATOM 2397 C CA . LYS A 1 298 ? 25.394 32.425 -13.159 1.00 68.00 298 LYS A CA 1
ATOM 2398 C C . LYS A 1 298 ? 25.615 31.292 -12.163 1.00 68.00 298 LYS A C 1
ATOM 2400 O O . LYS A 1 298 ? 24.761 31.087 -11.309 1.00 68.00 298 LYS A O 1
ATOM 2405 N N . ILE A 1 299 ? 26.757 30.610 -12.238 1.00 73.38 299 ILE A N 1
ATOM 2406 C CA . ILE A 1 299 ? 27.157 29.594 -11.258 1.00 73.38 299 ILE A CA 1
ATOM 2407 C C . ILE A 1 299 ? 27.333 30.235 -9.873 1.00 73.38 299 ILE A C 1
ATOM 2409 O O . ILE A 1 299 ? 26.726 29.753 -8.926 1.00 73.38 299 ILE A O 1
ATOM 2413 N N . ALA A 1 300 ? 27.995 31.394 -9.774 1.00 71.31 300 ALA A N 1
ATOM 2414 C CA . ALA A 1 300 ? 28.152 32.115 -8.504 1.00 71.31 300 ALA A CA 1
ATOM 2415 C C . ALA A 1 300 ? 26.809 32.522 -7.854 1.00 71.31 300 ALA A C 1
ATOM 2417 O O . ALA A 1 300 ? 26.636 32.443 -6.640 1.00 71.31 300 ALA A O 1
ATOM 2418 N N . VAL A 1 301 ? 25.813 32.922 -8.657 1.00 79.81 301 VAL A N 1
ATOM 2419 C CA . VAL A 1 301 ? 24.466 33.248 -8.147 1.00 79.81 301 VAL A CA 1
ATOM 2420 C C . VAL A 1 301 ? 23.701 31.992 -7.716 1.00 79.81 301 VAL A C 1
ATOM 2422 O O . VAL A 1 301 ? 22.901 32.049 -6.782 1.00 79.81 301 VAL A O 1
ATOM 2425 N N . LEU A 1 302 ? 23.922 30.857 -8.383 1.00 76.25 302 LEU A N 1
ATOM 2426 C CA . LEU A 1 302 ? 23.319 29.583 -7.993 1.00 76.25 302 LEU A CA 1
ATOM 2427 C C . LEU A 1 302 ? 23.937 29.042 -6.702 1.00 76.25 302 LEU A C 1
ATOM 2429 O O . LEU A 1 302 ? 23.185 28.621 -5.831 1.00 76.25 302 LEU A O 1
ATOM 2433 N N . GLU A 1 303 ? 25.256 29.137 -6.536 1.00 76.19 303 GLU A N 1
ATOM 2434 C CA . GLU A 1 303 ? 25.950 28.802 -5.286 1.00 76.19 303 GLU A CA 1
ATOM 2435 C C . GLU A 1 303 ? 25.411 29.638 -4.117 1.00 76.19 303 GLU A C 1
ATOM 2437 O O . GLU A 1 303 ? 25.030 29.087 -3.085 1.00 76.19 303 GLU A O 1
ATOM 2442 N N . GLN A 1 304 ? 25.238 30.950 -4.314 1.00 84.75 304 GLN A N 1
ATOM 2443 C CA . GLN A 1 304 ? 24.641 31.825 -3.302 1.00 84.75 304 GLN A CA 1
ATOM 2444 C C . GLN A 1 304 ? 23.194 31.427 -2.955 1.00 84.75 304 GLN A C 1
ATOM 2446 O O . GLN A 1 304 ? 22.804 31.440 -1.788 1.00 84.75 304 GLN A O 1
ATOM 2451 N N . ARG A 1 305 ? 22.382 31.032 -3.946 1.00 84.75 305 ARG A N 1
ATOM 2452 C CA . ARG A 1 305 ? 20.996 30.588 -3.710 1.00 84.75 305 ARG A CA 1
ATOM 2453 C C . ARG A 1 305 ? 20.906 29.234 -3.013 1.00 84.75 305 ARG A C 1
ATOM 2455 O O . ARG A 1 305 ? 19.945 29.026 -2.275 1.00 84.75 305 ARG A O 1
ATOM 2462 N N . VAL A 1 306 ? 21.866 28.337 -3.242 1.00 81.69 306 VAL A N 1
ATOM 2463 C CA . VAL A 1 306 ? 21.963 27.058 -2.525 1.00 81.69 306 VAL A CA 1
ATOM 2464 C C . VAL A 1 306 ? 22.295 27.310 -1.056 1.00 81.69 306 VAL A C 1
ATOM 2466 O O . VAL A 1 306 ? 21.566 26.820 -0.201 1.00 81.69 306 VAL A O 1
ATOM 2469 N N . ILE A 1 307 ? 23.271 28.174 -0.753 1.00 87.19 307 ILE A N 1
ATOM 2470 C CA . ILE A 1 307 ? 23.607 28.556 0.632 1.00 87.19 307 ILE A CA 1
ATOM 2471 C C . ILE A 1 307 ? 22.392 29.176 1.341 1.00 87.19 307 ILE A C 1
ATOM 2473 O O . ILE A 1 307 ? 22.041 28.793 2.456 1.00 87.19 307 ILE A O 1
ATOM 2477 N N . GLU A 1 308 ? 21.673 30.090 0.681 1.00 89.62 308 GLU A N 1
ATOM 2478 C CA . GLU A 1 308 ? 20.452 30.660 1.260 1.00 89.62 308 GLU A CA 1
ATOM 2479 C C . GLU A 1 308 ? 19.324 29.626 1.442 1.00 89.62 308 GLU A C 1
ATOM 2481 O O . GLU A 1 308 ? 18.474 29.782 2.322 1.00 89.62 308 GLU A O 1
ATOM 2486 N N . ALA A 1 309 ? 19.240 28.605 0.586 1.00 83.12 309 ALA A N 1
ATOM 2487 C CA . ALA A 1 309 ? 18.269 27.524 0.737 1.00 83.12 309 ALA A CA 1
ATOM 2488 C C . ALA A 1 309 ? 18.624 26.637 1.939 1.00 83.12 309 ALA A C 1
ATOM 2490 O O . ALA A 1 309 ? 17.757 26.389 2.776 1.00 83.12 309 ALA A O 1
ATOM 2491 N N . GLU A 1 310 ? 19.897 26.273 2.089 1.00 88.88 310 GLU A N 1
ATOM 2492 C CA . GLU A 1 310 ? 20.411 25.522 3.239 1.00 88.88 310 GLU A CA 1
ATOM 2493 C C . GLU A 1 310 ? 20.188 26.277 4.561 1.00 88.88 310 GLU A C 1
ATOM 2495 O O . GLU A 1 310 ? 19.759 25.688 5.557 1.00 88.88 310 GLU A O 1
ATOM 2500 N N . GLU A 1 311 ? 20.370 27.602 4.581 1.00 89.12 311 GLU A N 1
ATOM 2501 C CA . GLU A 1 311 ? 20.050 28.424 5.754 1.00 89.12 311 GLU A CA 1
ATOM 2502 C C . GLU A 1 311 ? 18.550 28.441 6.087 1.00 89.12 311 GLU A C 1
ATOM 2504 O O . GLU A 1 311 ? 18.179 28.429 7.267 1.00 89.12 311 GLU A O 1
ATOM 2509 N N . ARG A 1 312 ? 17.670 28.488 5.076 1.00 85.69 312 ARG A N 1
ATOM 2510 C CA . ARG A 1 312 ? 16.211 28.432 5.285 1.00 85.69 312 ARG A CA 1
ATOM 2511 C C . ARG A 1 312 ? 15.790 27.068 5.824 1.00 85.69 312 ARG A C 1
ATOM 2513 O O . ARG A 1 312 ? 15.008 27.019 6.771 1.00 85.69 312 ARG A O 1
ATOM 2520 N N . GLU A 1 313 ? 16.343 25.986 5.286 1.00 82.62 313 GLU A N 1
ATOM 2521 C CA . GLU A 1 313 ? 16.090 24.631 5.780 1.00 82.62 313 GLU A CA 1
ATOM 2522 C C . GLU A 1 313 ? 16.613 24.437 7.209 1.00 82.62 313 GLU A C 1
ATOM 2524 O O . GLU A 1 313 ? 15.907 23.883 8.049 1.00 82.62 313 GLU A O 1
ATOM 2529 N N . SER A 1 314 ? 17.799 24.962 7.531 1.00 86.88 314 SER A N 1
ATOM 2530 C CA . SER A 1 314 ? 18.349 24.941 8.894 1.00 86.88 314 SER A CA 1
ATOM 2531 C C . SER A 1 314 ? 17.471 25.717 9.886 1.00 86.88 314 SER A C 1
ATOM 2533 O O . SER A 1 314 ? 17.197 25.244 10.991 1.00 86.88 314 SER A O 1
ATOM 2535 N N . LYS A 1 315 ? 16.954 26.889 9.490 1.00 91.06 315 LYS A N 1
ATOM 2536 C CA . LYS A 1 315 ? 16.006 27.670 10.307 1.00 91.06 315 LYS A CA 1
ATOM 2537 C C . LYS A 1 315 ? 14.677 26.940 10.503 1.00 91.06 315 LYS A C 1
ATOM 2539 O O . LYS A 1 315 ? 14.140 26.966 11.609 1.00 91.06 315 LYS A O 1
ATOM 2544 N N . GLN A 1 316 ? 14.167 26.281 9.464 1.00 87.50 316 GLN A N 1
ATOM 2545 C CA . GLN A 1 316 ? 12.928 25.511 9.543 1.00 87.50 316 GLN A CA 1
ATOM 2546 C C . GLN A 1 316 ? 13.081 24.300 10.471 1.00 87.50 316 GLN A C 1
ATOM 2548 O O . GLN A 1 316 ? 12.257 24.127 11.366 1.00 87.50 316 GLN A O 1
ATOM 2553 N N . LYS A 1 317 ? 14.180 23.542 10.344 1.00 86.94 317 LYS A N 1
ATOM 2554 C CA . LYS A 1 317 ? 14.505 22.425 11.247 1.00 86.94 317 LYS A CA 1
ATOM 2555 C C . LYS A 1 317 ? 14.545 22.868 12.711 1.00 86.94 317 LYS A C 1
ATOM 2557 O O . LYS A 1 317 ? 13.875 22.261 13.532 1.00 86.94 317 LYS A O 1
ATOM 2562 N N . LYS A 1 318 ? 15.205 23.992 13.022 1.00 91.56 318 LYS A N 1
ATOM 2563 C CA . LYS A 1 318 ? 15.233 24.555 14.388 1.00 91.56 318 LYS A CA 1
ATOM 2564 C C . LYS A 1 318 ? 13.856 24.971 14.911 1.00 91.56 318 LYS A C 1
ATOM 2566 O O . LYS A 1 318 ? 13.611 24.908 16.112 1.00 91.56 318 LYS A O 1
ATOM 2571 N N . MET A 1 319 ? 12.964 25.460 14.048 1.00 89.25 319 MET A N 1
ATOM 2572 C CA . MET A 1 319 ? 11.588 25.762 14.457 1.00 89.25 319 MET A CA 1
ATOM 2573 C C . MET A 1 319 ? 10.809 24.490 14.781 1.00 89.25 319 MET A C 1
ATOM 2575 O O . MET A 1 319 ? 10.043 24.477 15.739 1.00 89.25 319 MET A O 1
ATOM 2579 N N . ASP A 1 320 ? 10.975 23.450 13.969 1.00 81.12 320 ASP A N 1
ATOM 2580 C CA . ASP A 1 320 ? 10.248 22.201 14.153 1.00 81.12 320 ASP A CA 1
ATOM 2581 C C . ASP A 1 320 ? 10.802 21.405 15.347 1.00 81.12 320 ASP A C 1
ATOM 2583 O O . ASP A 1 320 ? 10.007 20.876 16.117 1.00 81.12 320 ASP A O 1
ATOM 2587 N N . GLU A 1 321 ? 12.113 21.453 15.609 1.00 89.69 321 GLU A N 1
ATOM 2588 C CA . GLU A 1 321 ? 12.732 20.973 16.859 1.00 89.69 321 GLU A CA 1
ATOM 2589 C C . GLU A 1 321 ? 12.113 21.645 18.091 1.00 89.69 321 GLU A C 1
ATOM 2591 O O . GLU A 1 321 ? 11.659 20.956 18.999 1.00 89.69 321 GLU A O 1
ATOM 2596 N N . LYS A 1 322 ? 11.974 22.979 18.098 1.00 93.69 322 LYS A N 1
ATOM 2597 C CA . LYS A 1 322 ? 11.318 23.694 19.210 1.00 93.69 322 LYS A CA 1
ATOM 2598 C C . LYS A 1 322 ? 9.863 23.276 19.412 1.00 93.69 322 LYS A C 1
ATOM 2600 O O . LYS A 1 322 ? 9.414 23.139 20.544 1.00 93.69 322 LYS A O 1
ATOM 2605 N N . LYS A 1 323 ? 9.110 23.061 18.328 1.00 92.94 323 LYS A N 1
ATOM 2606 C CA . LYS A 1 323 ? 7.726 22.569 18.433 1.00 92.94 323 LYS A CA 1
ATOM 2607 C C . LYS A 1 323 ? 7.680 21.157 19.007 1.00 92.94 323 LYS A C 1
ATOM 2609 O O . LYS A 1 323 ? 6.770 20.858 19.773 1.00 92.94 323 LYS A O 1
ATOM 2614 N N . ILE A 1 324 ? 8.632 20.300 18.641 1.00 90.06 324 ILE A N 1
ATOM 2615 C CA . ILE A 1 324 ? 8.749 18.952 19.204 1.00 90.06 324 ILE A CA 1
ATOM 2616 C C . ILE A 1 324 ? 9.058 19.047 20.702 1.00 90.06 324 ILE A C 1
ATOM 2618 O O . ILE A 1 324 ? 8.320 18.457 21.483 1.00 90.06 324 ILE A O 1
ATOM 2622 N N . GLU A 1 325 ? 10.028 19.865 21.119 1.00 94.25 325 GLU A N 1
ATOM 2623 C CA . GLU A 1 325 ? 10.344 20.096 22.540 1.00 94.25 325 GLU A CA 1
ATOM 2624 C C . GLU A 1 325 ? 9.124 20.604 23.336 1.00 94.25 325 GLU A C 1
ATOM 2626 O O . GLU A 1 325 ? 8.848 20.140 24.447 1.00 94.25 325 GLU A O 1
ATOM 2631 N N . GLU A 1 326 ? 8.335 21.523 22.769 1.00 94.31 326 GLU A N 1
ATOM 2632 C CA . GLU A 1 326 ? 7.091 22.002 23.386 1.00 94.31 326 GLU A CA 1
ATOM 2633 C C . GLU A 1 326 ? 6.033 20.895 23.522 1.00 94.31 326 GLU A C 1
ATOM 2635 O O . GLU A 1 326 ? 5.328 20.830 24.535 1.00 94.31 326 GLU A O 1
ATOM 2640 N N . LEU A 1 327 ? 5.896 20.026 22.516 1.00 87.81 327 LEU A N 1
ATOM 2641 C CA . LEU A 1 327 ? 4.971 18.892 22.556 1.00 87.81 327 LEU A CA 1
ATOM 2642 C C . LEU A 1 327 ? 5.433 17.824 23.554 1.00 87.81 327 LEU A C 1
ATOM 2644 O O . LEU A 1 327 ? 4.610 17.308 24.308 1.00 87.81 327 LEU A O 1
ATOM 2648 N N . GLU A 1 328 ? 6.731 17.542 23.624 1.00 92.12 328 GLU A N 1
ATOM 2649 C CA . GLU A 1 328 ? 7.318 16.627 24.605 1.00 92.12 328 GLU A CA 1
ATOM 2650 C C . GLU A 1 328 ? 7.115 17.131 26.037 1.00 92.12 328 GLU A C 1
ATOM 2652 O O . GLU A 1 328 ? 6.716 16.361 26.914 1.00 92.12 328 GLU A O 1
ATOM 2657 N N . SER A 1 329 ? 7.298 18.434 26.276 1.00 93.69 329 SER A N 1
ATOM 2658 C CA . SER A 1 329 ? 7.012 19.059 27.572 1.00 93.69 329 SER A CA 1
ATOM 2659 C C . SER A 1 329 ? 5.540 18.894 27.972 1.00 93.69 329 SER A C 1
ATOM 2661 O O . SER A 1 329 ? 5.244 18.482 29.096 1.00 93.69 329 SER A O 1
ATOM 2663 N N . LYS A 1 330 ? 4.607 19.106 27.031 1.00 94.44 330 LYS A N 1
ATOM 2664 C CA . LYS A 1 330 ? 3.165 18.896 27.263 1.00 94.44 330 LYS A CA 1
ATOM 2665 C C . LYS A 1 330 ? 2.825 17.433 27.551 1.00 94.44 330 LYS A C 1
ATOM 2667 O O . LYS A 1 330 ? 2.032 17.158 28.448 1.00 94.44 330 LYS A O 1
ATOM 2672 N N . ILE A 1 331 ? 3.429 16.485 26.832 1.00 90.38 331 ILE A N 1
ATOM 2673 C CA . ILE A 1 331 ? 3.242 15.047 27.088 1.00 90.38 331 ILE A CA 1
ATOM 2674 C C . ILE A 1 331 ? 3.761 14.690 28.484 1.00 90.38 331 ILE A C 1
ATOM 2676 O O . ILE A 1 331 ? 3.080 13.992 29.237 1.00 90.38 331 ILE A O 1
ATOM 2680 N N . LYS A 1 332 ? 4.929 15.215 28.865 1.00 95.06 332 LYS A N 1
ATOM 2681 C CA . LYS A 1 332 ? 5.503 15.016 30.198 1.00 95.06 332 LYS A CA 1
ATOM 2682 C C . LYS A 1 332 ? 4.610 15.600 31.294 1.00 95.06 332 LYS A C 1
ATOM 2684 O O . LYS A 1 332 ? 4.428 14.969 32.332 1.00 95.06 332 LYS A O 1
ATOM 2689 N N . GLU A 1 333 ? 4.007 16.764 31.065 1.00 95.38 333 GLU A N 1
ATOM 2690 C CA . GLU A 1 333 ? 3.051 17.366 31.997 1.00 95.38 333 GLU A CA 1
ATOM 2691 C C . GLU A 1 333 ? 1.787 16.507 32.165 1.00 95.38 333 GLU A C 1
ATOM 2693 O O . GLU A 1 333 ? 1.386 16.234 33.298 1.00 95.38 333 GLU A O 1
ATOM 2698 N N . ILE A 1 334 ? 1.204 16.001 31.071 1.00 92.12 334 ILE A N 1
ATOM 2699 C CA . ILE A 1 334 ? 0.047 15.089 31.120 1.00 92.12 334 ILE A CA 1
ATOM 2700 C C . ILE A 1 334 ? 0.404 13.789 31.853 1.00 92.12 334 ILE A C 1
ATOM 2702 O O . ILE A 1 334 ? -0.369 13.334 32.698 1.00 92.12 334 ILE A O 1
ATOM 2706 N N . SER A 1 335 ? 1.584 13.221 31.585 1.00 90.75 335 SER A N 1
ATOM 2707 C CA . SER A 1 335 ? 2.083 12.035 32.290 1.00 90.75 335 SER A CA 1
ATOM 2708 C C . SER A 1 335 ? 2.179 12.292 33.794 1.00 90.75 335 SER A C 1
ATOM 2710 O O . SER A 1 335 ? 1.596 11.541 34.573 1.00 90.75 335 SER A O 1
ATOM 2712 N N . ASN A 1 336 ? 2.801 13.401 34.209 1.00 94.38 336 ASN A N 1
ATOM 2713 C CA . ASN A 1 336 ? 2.915 13.780 35.621 1.00 94.38 336 ASN A CA 1
ATOM 2714 C C . ASN A 1 336 ? 1.542 13.981 36.287 1.00 94.38 336 ASN A C 1
ATOM 2716 O O . ASN A 1 336 ? 1.352 13.621 37.448 1.00 94.38 336 ASN A O 1
ATOM 2720 N N . LEU A 1 337 ? 0.567 14.568 35.582 1.00 94.94 337 LEU A N 1
ATOM 2721 C CA . LEU A 1 337 ? -0.800 14.714 36.094 1.00 94.94 337 LEU A CA 1
ATOM 2722 C C . LEU A 1 337 ? -1.489 13.356 36.260 1.00 94.94 337 LEU A C 1
ATOM 2724 O O . LEU A 1 337 ? -2.175 13.138 37.261 1.00 94.94 337 LEU A O 1
ATOM 2728 N N . SER A 1 338 ? -1.289 12.438 35.310 1.00 90.44 338 SER A N 1
ATOM 2729 C CA . SER A 1 338 ? -1.822 11.079 35.402 1.00 90.44 338 SER A CA 1
ATOM 2730 C C . SER A 1 338 ? -1.189 10.299 36.556 1.00 90.44 338 SER A C 1
ATOM 2732 O O . SER A 1 338 ? -1.918 9.685 37.328 1.00 90.44 338 SER A O 1
ATOM 2734 N N . GLU A 1 339 ? 0.124 10.420 36.758 1.00 95.44 339 GLU A N 1
ATOM 2735 C CA . GLU A 1 339 ? 0.858 9.786 37.854 1.00 95.44 339 GLU A CA 1
ATOM 2736 C C . GLU A 1 339 ? 0.409 10.331 39.214 1.00 95.44 339 GLU A C 1
ATOM 2738 O O . GLU A 1 339 ? 0.103 9.556 40.114 1.00 95.44 339 GLU A O 1
ATOM 2743 N N . ARG A 1 340 ? 0.240 11.654 39.356 1.00 95.19 340 ARG A N 1
ATOM 2744 C CA . ARG A 1 340 ? -0.321 12.257 40.581 1.00 95.19 340 ARG A CA 1
ATOM 2745 C C . ARG A 1 340 ? -1.735 11.771 40.871 1.00 95.19 340 ARG A C 1
ATOM 2747 O O . ARG A 1 340 ? -2.071 11.510 42.023 1.00 95.19 340 ARG A O 1
ATOM 2754 N N . ARG A 1 341 ? -2.575 11.655 39.839 1.00 95.06 341 ARG A N 1
ATOM 2755 C CA . ARG A 1 341 ? -3.928 11.116 39.996 1.00 95.06 341 ARG A CA 1
ATOM 2756 C C . ARG A 1 341 ? -3.876 9.651 40.428 1.00 95.06 341 ARG A C 1
ATOM 2758 O O . ARG A 1 341 ? -4.606 9.291 41.345 1.00 95.06 341 ARG A O 1
ATOM 2765 N N . VAL A 1 342 ? -3.027 8.829 39.812 1.00 95.12 342 VAL A N 1
ATOM 2766 C CA . VAL A 1 342 ? -2.835 7.426 40.209 1.00 95.12 342 VAL A CA 1
ATOM 2767 C C . VAL A 1 342 ? -2.357 7.348 41.656 1.00 95.12 342 VAL A C 1
ATOM 2769 O O . VAL A 1 342 ? -3.021 6.692 42.445 1.00 95.12 342 VAL A O 1
ATOM 2772 N N . ALA A 1 343 ? -1.345 8.121 42.052 1.00 95.25 343 ALA A N 1
ATOM 2773 C CA . ALA A 1 343 ? -0.872 8.176 43.436 1.00 95.25 343 ALA A CA 1
ATOM 2774 C C . ALA A 1 343 ? -1.981 8.588 44.427 1.00 95.25 343 ALA A C 1
ATOM 2776 O O . ALA A 1 343 ? -2.107 8.009 45.502 1.00 95.25 343 ALA A O 1
ATOM 2777 N N . SER A 1 344 ? -2.841 9.551 44.066 1.00 95.81 344 SER A N 1
ATOM 2778 C CA . SER A 1 344 ? -3.983 9.938 44.913 1.00 95.81 344 SER A CA 1
ATOM 2779 C C . SER A 1 344 ? -5.048 8.839 45.029 1.00 95.81 344 SER A C 1
ATOM 2781 O O . SER A 1 344 ? -5.665 8.673 46.085 1.00 95.81 344 SER A O 1
ATOM 2783 N N . LEU A 1 345 ? -5.258 8.071 43.953 1.00 94.12 345 LEU A N 1
ATOM 2784 C CA . LEU A 1 345 ? -6.164 6.927 43.951 1.00 94.12 345 LEU A CA 1
ATOM 2785 C C . LEU A 1 345 ? -5.577 5.772 44.762 1.00 94.12 345 LEU A C 1
ATOM 2787 O O . LEU A 1 345 ? -6.307 5.165 45.533 1.00 94.12 345 LEU A O 1
ATOM 2791 N N . GLU A 1 346 ? -4.278 5.508 44.645 1.00 96.00 346 GLU A N 1
ATOM 2792 C CA . GLU A 1 346 ? -3.565 4.514 45.449 1.00 96.00 346 GLU A CA 1
ATOM 2793 C C . GLU A 1 346 ? -3.622 4.849 46.941 1.00 96.00 346 GLU A C 1
ATOM 2795 O O . GLU A 1 346 ? -3.914 3.969 47.745 1.00 96.00 346 GLU A O 1
ATOM 2800 N N . GLU A 1 347 ? -3.444 6.117 47.317 1.00 96.12 347 GLU A N 1
ATOM 2801 C CA . GLU A 1 347 ? -3.588 6.563 48.706 1.00 96.12 347 GLU A CA 1
ATOM 2802 C C . GLU A 1 347 ? -5.032 6.406 49.206 1.00 96.12 347 GLU A C 1
ATOM 2804 O O . GLU A 1 347 ? -5.265 5.892 50.298 1.00 96.12 347 GLU A O 1
ATOM 2809 N N . SER A 1 348 ? -6.024 6.754 48.382 1.00 94.69 348 SER A N 1
ATOM 2810 C CA . SER A 1 348 ? -7.438 6.538 48.723 1.00 94.69 348 SER A CA 1
ATOM 2811 C C . SER A 1 348 ? -7.762 5.044 48.877 1.00 94.69 348 SER A C 1
ATOM 2813 O O . SER A 1 348 ? -8.468 4.648 49.803 1.00 94.69 348 SER A O 1
ATOM 2815 N N . VAL A 1 349 ? -7.221 4.188 48.003 1.00 95.75 349 VAL A N 1
ATOM 2816 C CA . VAL A 1 349 ? -7.360 2.724 48.085 1.00 95.75 349 VAL A CA 1
ATOM 2817 C C . VAL A 1 349 ? -6.654 2.180 49.323 1.00 95.75 349 VAL A C 1
ATOM 2819 O O . VAL A 1 349 ? -7.189 1.284 49.977 1.00 95.75 349 VAL A O 1
ATOM 2822 N N . ARG A 1 350 ? -5.494 2.729 49.690 1.00 95.00 350 ARG A N 1
ATOM 2823 C CA . ARG A 1 350 ? -4.779 2.377 50.917 1.00 95.00 350 ARG A CA 1
ATOM 2824 C C . ARG A 1 350 ? -5.606 2.721 52.153 1.00 95.00 350 ARG A C 1
ATOM 2826 O O . ARG A 1 350 ? -5.777 1.852 52.998 1.00 95.00 350 ARG A O 1
ATOM 2833 N N . GLN A 1 351 ? -6.183 3.919 52.223 1.00 96.62 351 GLN A N 1
ATOM 2834 C CA . GLN A 1 351 ? -7.057 4.340 53.327 1.00 96.62 351 GLN A CA 1
ATOM 2835 C C . GLN A 1 351 ? -8.330 3.482 53.420 1.00 96.62 351 GLN A C 1
ATOM 2837 O O . GLN A 1 351 ? -8.746 3.082 54.510 1.00 96.62 351 GLN A O 1
ATOM 2842 N N . LEU A 1 352 ? -8.940 3.132 52.282 1.00 95.00 352 LEU A N 1
ATOM 2843 C CA . LEU A 1 352 ? -10.067 2.193 52.246 1.00 95.00 352 LEU A CA 1
ATOM 2844 C C . LEU A 1 352 ? -9.655 0.780 52.684 1.00 95.00 352 LEU A C 1
ATOM 2846 O O . LEU A 1 352 ? -10.410 0.110 53.380 1.00 95.00 352 LEU A O 1
ATOM 2850 N N . SER A 1 353 ? -8.453 0.331 52.319 1.00 95.50 353 SER A N 1
ATOM 2851 C CA . SER A 1 353 ? -7.926 -0.977 52.728 1.00 95.50 353 SER A CA 1
ATOM 2852 C C . SER A 1 353 ? -7.594 -1.019 54.221 1.00 95.50 353 SER A C 1
ATOM 2854 O O . SER A 1 353 ? -7.834 -2.034 54.870 1.00 95.50 353 SER A O 1
ATOM 2856 N N . GLU A 1 354 ? -7.076 0.078 54.774 1.00 95.94 354 GLU A N 1
ATOM 2857 C CA . GLU A 1 354 ? -6.793 0.230 56.202 1.00 95.94 354 GLU A CA 1
ATOM 2858 C C . GLU A 1 354 ? -8.087 0.256 57.020 1.00 95.94 354 GLU A C 1
ATOM 2860 O O . GLU A 1 354 ? -8.255 -0.570 57.913 1.00 95.94 354 GLU A O 1
ATOM 2865 N N . SER A 1 355 ? -9.057 1.094 56.640 1.00 95.94 355 SER A N 1
ATOM 2866 C CA . SER A 1 355 ? -10.368 1.134 57.305 1.00 95.94 355 SER A CA 1
ATOM 2867 C C . SER A 1 355 ? -11.133 -0.189 57.191 1.00 95.94 355 SER A C 1
ATOM 2869 O O . SER A 1 355 ? -11.740 -0.631 58.165 1.00 95.94 355 SER A O 1
ATOM 2871 N N . LEU A 1 356 ? -11.065 -0.881 56.047 1.00 95.31 356 LEU A N 1
ATOM 2872 C CA . LEU A 1 356 ? -11.622 -2.230 55.913 1.00 95.31 356 LEU A CA 1
ATOM 2873 C C . LEU A 1 356 ? -10.898 -3.234 56.825 1.00 95.31 356 LEU A C 1
ATOM 2875 O O . LEU A 1 356 ? -11.538 -4.112 57.404 1.00 95.31 356 LEU A O 1
ATOM 2879 N N . GLY A 1 357 ? -9.578 -3.099 56.975 1.00 95.06 357 GLY A N 1
ATOM 2880 C CA . GLY A 1 357 ? -8.776 -3.881 57.912 1.00 95.06 357 GLY A CA 1
ATOM 2881 C C . GLY A 1 357 ? -9.193 -3.669 59.370 1.00 95.06 357 GLY A C 1
ATOM 2882 O O . GLY A 1 357 ? -9.336 -4.649 60.106 1.00 95.06 357 GLY A O 1
ATOM 2883 N N . ASP A 1 358 ? -9.450 -2.423 59.768 1.00 94.75 358 ASP A N 1
ATOM 2884 C CA . ASP A 1 358 ? -9.931 -2.071 61.106 1.00 94.75 358 ASP A CA 1
ATOM 2885 C C . ASP A 1 358 ? -11.338 -2.614 61.368 1.00 94.75 358 ASP A C 1
ATOM 2887 O O . ASP A 1 358 ? -11.555 -3.269 62.389 1.00 94.75 358 ASP A O 1
ATOM 2891 N N . VAL A 1 359 ? -12.263 -2.455 60.414 1.00 95.00 359 VAL A N 1
ATOM 2892 C CA . VAL A 1 359 ? -13.621 -3.023 60.502 1.00 95.00 359 VAL A CA 1
ATOM 2893 C C . VAL A 1 359 ? -13.566 -4.546 60.624 1.00 95.00 359 VAL A C 1
ATOM 2895 O O . VAL A 1 359 ? -14.279 -5.141 61.429 1.00 95.00 359 VAL A O 1
ATOM 2898 N N . GLU A 1 360 ? -12.694 -5.210 59.866 1.00 94.31 360 GLU A N 1
ATOM 2899 C CA . GLU A 1 360 ? -12.537 -6.662 59.938 1.00 94.31 360 GLU A CA 1
ATOM 2900 C C . GLU A 1 360 ? -11.893 -7.109 61.266 1.00 94.31 360 GLU A C 1
ATOM 2902 O O . GLU A 1 360 ? -12.214 -8.179 61.793 1.00 94.31 360 GLU A O 1
ATOM 2907 N N . LYS A 1 361 ? -10.998 -6.300 61.843 1.00 95.81 361 LYS A N 1
ATOM 2908 C CA . LYS A 1 361 ? -10.407 -6.546 63.166 1.00 95.81 361 LYS A CA 1
ATOM 2909 C C . LYS A 1 361 ? -11.437 -6.378 64.282 1.00 95.81 361 LYS A C 1
ATOM 2911 O O . LYS A 1 361 ? -11.503 -7.237 65.163 1.00 95.81 361 LYS A O 1
ATOM 2916 N N . GLU A 1 362 ? -12.254 -5.330 64.227 1.00 94.88 362 GLU A N 1
ATOM 2917 C CA . GLU A 1 362 ? -13.363 -5.104 65.157 1.00 94.88 362 GLU A CA 1
ATOM 2918 C C . GLU A 1 362 ? -14.396 -6.233 65.048 1.00 94.88 362 GLU A C 1
ATOM 2920 O O . GLU A 1 362 ? -14.730 -6.858 66.052 1.00 94.88 362 GLU A O 1
ATOM 2925 N N . ARG A 1 363 ? -14.750 -6.643 63.822 1.00 95.50 363 ARG A N 1
ATOM 2926 C CA . ARG A 1 363 ? -15.622 -7.801 63.564 1.00 95.50 363 ARG A CA 1
ATOM 2927 C C . ARG A 1 363 ? -15.091 -9.097 64.181 1.00 95.50 363 ARG A C 1
ATOM 2929 O O . ARG A 1 363 ? -15.871 -9.881 64.724 1.00 95.50 363 ARG A O 1
ATOM 2936 N N . ARG A 1 364 ? -13.778 -9.354 64.110 1.00 94.31 364 ARG A N 1
ATOM 2937 C CA . ARG A 1 364 ? -13.163 -10.517 64.782 1.00 94.31 364 ARG A CA 1
ATOM 2938 C C . ARG A 1 364 ? -13.233 -10.404 66.302 1.00 94.31 364 ARG A C 1
ATOM 2940 O O . ARG A 1 364 ? -13.488 -11.408 66.964 1.00 94.31 364 ARG A O 1
ATOM 2947 N N . ASN A 1 365 ? -13.016 -9.215 66.859 1.00 95.69 365 ASN A N 1
ATOM 2948 C CA . ASN A 1 365 ? -13.137 -8.994 68.299 1.00 95.69 365 ASN A CA 1
ATOM 2949 C C . ASN A 1 365 ? -14.576 -9.236 68.778 1.00 95.69 365 ASN A C 1
ATOM 2951 O O . ASN A 1 365 ? -14.788 -9.965 69.746 1.00 95.69 365 ASN A O 1
ATOM 2955 N N . ASP A 1 366 ? -15.562 -8.728 68.042 1.00 95.06 366 ASP A N 1
ATOM 2956 C CA . ASP A 1 366 ? -16.978 -8.963 68.319 1.00 95.06 366 ASP A CA 1
ATOM 2957 C C . ASP A 1 366 ? -17.334 -10.446 68.234 1.00 95.06 366 ASP A C 1
ATOM 2959 O O . ASP A 1 366 ? -18.036 -10.960 69.101 1.00 95.06 366 ASP A O 1
ATOM 2963 N N . GLN A 1 367 ? -16.804 -11.178 67.250 1.00 95.31 367 GLN A N 1
ATOM 2964 C CA . GLN A 1 367 ? -16.982 -12.632 67.172 1.00 95.31 367 GLN A CA 1
ATOM 2965 C C . GLN A 1 367 ? -16.436 -13.355 68.408 1.00 95.31 367 GLN A C 1
ATOM 2967 O O . GLN A 1 367 ? -17.124 -14.224 68.944 1.00 95.31 367 GLN A O 1
ATOM 2972 N N . LEU A 1 368 ? -15.255 -12.971 68.903 1.00 95.88 368 LEU A N 1
ATOM 2973 C CA . LEU A 1 368 ? -14.680 -13.539 70.128 1.00 95.88 368 LEU A CA 1
ATOM 2974 C C . LEU A 1 368 ? -15.512 -13.195 71.370 1.00 95.88 368 LEU A C 1
ATOM 2976 O O . LEU A 1 368 ? -15.670 -14.027 72.264 1.00 95.88 368 LEU A O 1
ATOM 2980 N N . ILE A 1 369 ? -16.053 -11.978 71.452 1.00 95.50 369 ILE A N 1
ATOM 2981 C CA . ILE A 1 369 ? -16.947 -11.573 72.545 1.00 95.50 369 ILE A CA 1
ATOM 2982 C C . ILE A 1 369 ? -18.251 -12.374 72.482 1.00 95.50 369 ILE A C 1
ATOM 2984 O O . ILE A 1 369 ? -18.696 -12.896 73.503 1.00 95.50 369 ILE A O 1
ATOM 2988 N N . ILE A 1 370 ? -18.833 -12.532 71.292 1.00 95.00 370 ILE A N 1
ATOM 2989 C CA . ILE A 1 370 ? -20.031 -13.347 71.067 1.00 95.00 370 ILE A CA 1
ATOM 2990 C C . ILE A 1 370 ? -19.777 -14.800 71.479 1.00 95.00 370 ILE A C 1
ATOM 2992 O O . ILE A 1 370 ? -20.639 -15.404 72.114 1.00 95.00 370 ILE A O 1
ATOM 2996 N N . GLU A 1 371 ? -18.615 -15.368 71.160 1.00 94.81 371 GLU A N 1
ATOM 2997 C CA . GLU A 1 371 ? -18.242 -16.725 71.571 1.00 94.81 371 GLU A CA 1
ATOM 2998 C C . GLU A 1 371 ? -18.130 -16.846 73.099 1.00 94.81 371 GLU A C 1
ATOM 3000 O O . GLU A 1 371 ? -18.763 -17.715 73.695 1.00 94.81 371 GLU A O 1
ATOM 3005 N N . LYS A 1 372 ? -17.464 -15.894 73.767 1.00 96.75 372 LYS A N 1
ATOM 3006 C CA . LYS A 1 372 ? -17.402 -15.846 75.241 1.00 96.75 372 LYS A CA 1
ATOM 3007 C C . LYS A 1 372 ? -18.782 -15.716 75.893 1.00 96.75 372 LYS A C 1
ATOM 3009 O O . LYS A 1 372 ? -19.032 -16.321 76.937 1.00 96.75 372 LYS A O 1
ATOM 3014 N N . LEU A 1 373 ? -19.678 -14.921 75.306 1.00 94.69 373 LEU A N 1
ATOM 3015 C CA . LEU A 1 373 ? -21.053 -14.777 75.786 1.00 94.69 373 LEU A CA 1
ATOM 3016 C C . LEU A 1 373 ? -21.846 -16.074 75.593 1.00 94.69 373 LEU A C 1
ATOM 3018 O O . LEU A 1 373 ? -22.551 -16.483 76.513 1.00 94.69 373 LEU A O 1
ATOM 3022 N N . LYS A 1 374 ? -21.687 -16.759 74.453 1.00 95.88 374 LYS A N 1
ATOM 3023 C CA . LYS A 1 374 ? -22.279 -18.085 74.215 1.00 95.88 374 LYS A CA 1
ATOM 3024 C C . LYS A 1 374 ? -21.795 -19.111 75.238 1.00 95.88 374 LYS A C 1
ATOM 3026 O O . LYS A 1 374 ? -22.622 -19.816 75.808 1.00 95.88 374 LYS A O 1
ATOM 3031 N N . ASP A 1 375 ? -20.500 -19.139 75.544 1.00 95.31 375 ASP A N 1
ATOM 3032 C CA . ASP A 1 375 ? -19.944 -20.021 76.576 1.00 95.31 375 ASP A CA 1
ATOM 3033 C C . ASP A 1 375 ? -20.502 -19.709 77.968 1.00 95.31 375 ASP A C 1
ATOM 3035 O O . ASP A 1 375 ? -20.759 -20.617 78.761 1.00 95.31 375 ASP A O 1
ATOM 3039 N N . ARG A 1 376 ? -20.711 -18.426 78.298 1.00 96.38 376 ARG A N 1
ATOM 3040 C CA . ARG A 1 376 ? -21.330 -18.045 79.575 1.00 96.38 376 ARG A CA 1
ATOM 3041 C C . ARG A 1 376 ? -22.799 -18.451 79.636 1.00 96.38 376 ARG A C 1
ATOM 3043 O O . ARG A 1 376 ? -23.216 -18.927 80.687 1.00 96.38 376 ARG A O 1
ATOM 3050 N N . ILE A 1 377 ? -23.549 -18.299 78.545 1.00 94.56 377 ILE A N 1
ATOM 3051 C CA . ILE A 1 377 ? -24.938 -18.770 78.449 1.00 94.56 377 ILE A CA 1
ATOM 3052 C C . ILE A 1 377 ? -24.983 -20.286 78.640 1.00 94.56 377 ILE A C 1
ATOM 3054 O O . ILE A 1 377 ? -25.713 -20.750 79.504 1.00 94.56 377 ILE A O 1
ATOM 3058 N N . LEU A 1 378 ? -24.123 -21.046 77.954 1.00 94.88 378 LEU A N 1
ATOM 3059 C CA . LEU A 1 378 ? -24.033 -22.499 78.132 1.00 94.88 378 LEU A CA 1
ATOM 3060 C C . LEU A 1 378 ? -23.722 -22.897 79.581 1.00 94.88 378 LEU A C 1
ATOM 3062 O O . LEU A 1 378 ? -24.323 -23.834 80.102 1.00 94.88 378 LEU A O 1
ATOM 3066 N N . LYS A 1 379 ? -22.814 -22.182 80.258 1.00 95.00 379 LYS A N 1
ATOM 3067 C CA . LYS A 1 379 ? -22.533 -22.402 81.688 1.00 95.00 379 LYS A CA 1
ATOM 3068 C C . LYS A 1 379 ? -23.753 -22.103 82.562 1.00 95.00 379 LYS A C 1
ATOM 3070 O O . LYS A 1 379 ? -24.067 -22.897 83.440 1.00 95.00 379 LYS A O 1
ATOM 3075 N N . LEU A 1 380 ? -24.452 -20.994 82.315 1.00 93.38 380 LEU A N 1
ATOM 3076 C CA . LEU A 1 380 ? -25.674 -20.640 83.045 1.00 93.38 380 LEU A CA 1
ATOM 3077 C C . LEU A 1 380 ? -26.803 -21.649 82.796 1.00 93.38 380 LEU A C 1
ATOM 3079 O O . LEU A 1 380 ? -27.527 -21.985 83.725 1.00 93.38 380 LEU A O 1
ATOM 3083 N N . ASP A 1 381 ? -26.930 -22.183 81.583 1.00 93.56 381 ASP A N 1
ATOM 3084 C CA . ASP A 1 381 ? -27.900 -23.232 81.266 1.00 93.56 381 ASP A CA 1
ATOM 3085 C C . ASP A 1 381 ? -27.578 -24.531 82.013 1.00 93.56 381 ASP A C 1
ATOM 3087 O O . ASP A 1 381 ? -28.475 -25.164 82.568 1.00 93.56 381 ASP A O 1
ATOM 3091 N N . GLN A 1 382 ? -26.299 -24.909 82.106 1.00 93.12 382 GLN A N 1
ATOM 3092 C CA . GLN A 1 382 ? -25.864 -26.050 82.919 1.00 93.12 382 GLN A CA 1
ATOM 3093 C C . GLN A 1 382 ? -26.154 -25.834 84.413 1.00 93.12 382 GLN A C 1
ATOM 3095 O O . GLN A 1 382 ? -26.668 -26.743 85.068 1.00 93.12 382 GLN A O 1
ATOM 3100 N N . GLU A 1 383 ? -25.878 -24.636 84.943 1.00 92.94 383 GLU A N 1
ATOM 3101 C CA . GLU A 1 383 ? -26.212 -24.247 86.321 1.00 92.94 383 GLU A CA 1
ATOM 3102 C C . GLU A 1 383 ? -27.735 -24.317 86.561 1.00 92.94 383 GLU A C 1
ATOM 3104 O O . GLU A 1 383 ? -28.184 -24.922 87.536 1.00 92.94 383 GLU A O 1
ATOM 3109 N N . ASN A 1 384 ? -28.546 -23.788 85.641 1.00 90.25 384 ASN A N 1
ATOM 3110 C CA . ASN A 1 384 ? -30.008 -23.818 85.719 1.00 90.25 384 ASN A CA 1
ATOM 3111 C C . ASN A 1 384 ? -30.571 -25.246 85.657 1.00 90.25 384 ASN A C 1
ATOM 3113 O O . ASN A 1 384 ? -31.480 -25.584 86.417 1.00 90.25 384 ASN A O 1
ATOM 3117 N N . VAL A 1 385 ? -30.022 -26.114 84.803 1.00 92.38 385 VAL A N 1
ATOM 3118 C CA . VAL A 1 385 ? -30.399 -27.536 84.745 1.00 92.38 385 VAL A CA 1
ATOM 3119 C C . VAL A 1 385 ? -30.020 -28.256 86.040 1.00 92.38 385 VAL A C 1
ATOM 3121 O O . VAL A 1 385 ? -30.816 -29.044 86.555 1.00 92.38 385 VAL A O 1
ATOM 3124 N N . ALA A 1 386 ? -28.844 -27.973 86.607 1.00 87.06 386 ALA A N 1
ATOM 3125 C CA . ALA A 1 386 ? -28.432 -28.533 87.892 1.00 87.06 386 ALA A CA 1
ATOM 3126 C C . ALA A 1 386 ? -29.378 -28.102 89.025 1.00 87.06 386 ALA A C 1
ATOM 3128 O O . ALA A 1 386 ? -29.837 -28.951 89.789 1.00 87.06 386 ALA A O 1
ATOM 3129 N N . LEU A 1 387 ? -29.749 -26.817 89.086 1.00 86.25 387 LEU A N 1
ATOM 3130 C CA . LEU A 1 387 ? -30.735 -26.304 90.043 1.00 86.25 387 LEU A CA 1
ATOM 3131 C C . LEU A 1 387 ? -32.117 -26.939 89.847 1.00 86.25 387 LEU A C 1
ATOM 3133 O O . LEU A 1 387 ? -32.765 -27.301 90.828 1.00 86.25 387 LEU A O 1
ATOM 3137 N N . MET A 1 388 ? -32.558 -27.141 88.603 1.00 84.88 388 MET A N 1
ATOM 3138 C CA . MET A 1 388 ? -33.825 -27.815 88.302 1.00 84.88 388 MET A CA 1
ATOM 3139 C C . MET A 1 388 ? -33.805 -29.288 88.733 1.00 84.88 388 MET A C 1
ATOM 3141 O O . MET A 1 388 ? -34.795 -29.788 89.264 1.00 84.88 388 MET A O 1
ATOM 3145 N N . ASN A 1 389 ? -32.683 -29.987 88.552 1.00 83.50 389 ASN A N 1
ATOM 3146 C CA . ASN A 1 389 ? -32.518 -31.371 88.996 1.00 83.50 389 ASN A CA 1
ATOM 3147 C C . ASN A 1 389 ? -32.465 -31.485 90.525 1.00 83.50 389 ASN A C 1
ATOM 3149 O O . ASN A 1 389 ? -33.088 -32.387 91.080 1.00 83.50 389 ASN A O 1
ATOM 3153 N N . ILE A 1 390 ? -31.796 -30.551 91.211 1.00 82.50 390 ILE A N 1
ATOM 3154 C CA . ILE A 1 390 ? -31.815 -30.459 92.679 1.00 82.50 390 ILE A CA 1
ATOM 3155 C C . ILE A 1 390 ? -33.237 -30.160 93.167 1.00 82.50 390 ILE A C 1
ATOM 3157 O O . ILE A 1 390 ? -33.720 -30.828 94.074 1.00 82.50 390 ILE A O 1
ATOM 3161 N N . SER A 1 391 ? -33.949 -29.224 92.534 1.00 79.31 391 SER A N 1
ATOM 3162 C CA . SER A 1 391 ? -35.346 -28.915 92.861 1.00 79.31 391 SER A CA 1
ATOM 3163 C C . SER A 1 391 ? -36.266 -30.126 92.662 1.00 79.31 391 SER A C 1
ATOM 3165 O O . SER A 1 391 ? -37.082 -30.415 93.534 1.00 79.31 391 SER A O 1
ATOM 3167 N N . LYS A 1 392 ? -36.084 -30.898 91.582 1.00 76.38 392 LYS A N 1
ATOM 3168 C CA . LYS A 1 392 ? -36.794 -32.169 91.359 1.00 76.38 392 LYS A CA 1
ATOM 3169 C C . LYS A 1 392 ? -36.434 -33.239 92.392 1.00 76.38 392 LYS A C 1
ATOM 3171 O O . LYS A 1 392 ? -37.317 -33.976 92.812 1.00 76.38 392 LYS A O 1
ATOM 3176 N N . ALA A 1 393 ? -35.173 -33.337 92.811 1.00 73.75 393 ALA A N 1
ATOM 3177 C CA . ALA A 1 393 ? -34.745 -34.279 93.847 1.00 73.75 393 ALA A CA 1
ATOM 3178 C C . ALA A 1 393 ? -35.323 -33.918 95.226 1.00 73.75 393 ALA A C 1
ATOM 3180 O O . ALA A 1 393 ? -35.772 -34.803 95.947 1.00 73.75 393 ALA A O 1
ATOM 3181 N N . VAL A 1 394 ? -35.384 -32.624 95.558 1.00 72.44 394 VAL A N 1
ATOM 3182 C CA . VAL A 1 394 ? -36.041 -32.117 96.772 1.00 72.44 394 VAL A CA 1
ATOM 3183 C C . VAL A 1 394 ? -37.548 -32.374 96.722 1.00 72.44 394 VAL A C 1
ATOM 3185 O O . VAL A 1 394 ? -38.100 -32.862 97.699 1.00 72.44 394 VAL A O 1
ATOM 3188 N N . ALA A 1 395 ? -38.206 -32.142 95.581 1.00 65.25 395 ALA A N 1
ATOM 3189 C CA . ALA A 1 395 ? -39.621 -32.477 95.408 1.00 65.25 395 ALA A CA 1
ATOM 3190 C C . ALA A 1 395 ? -39.885 -33.985 95.587 1.00 65.25 395 ALA A C 1
ATOM 3192 O O . ALA A 1 395 ? -40.848 -34.364 96.238 1.00 65.25 395 ALA A O 1
ATOM 3193 N N . LYS A 1 396 ? -38.985 -34.847 95.095 1.00 62.44 396 LYS A N 1
ATOM 3194 C CA . LYS A 1 396 ? -39.087 -36.310 95.225 1.00 62.44 396 LYS A CA 1
ATOM 3195 C C . LYS A 1 396 ? -38.793 -36.833 96.639 1.00 62.44 396 LYS A C 1
ATOM 3197 O O . LYS A 1 396 ? -39.232 -37.922 96.983 1.00 62.44 396 LYS A O 1
ATOM 3202 N N . ALA A 1 397 ? -38.052 -36.082 97.453 1.00 61.03 397 ALA A N 1
ATOM 3203 C CA . ALA A 1 397 ? -37.830 -36.397 98.866 1.00 61.03 397 ALA A CA 1
ATOM 3204 C C . ALA A 1 397 ? -39.016 -35.985 99.759 1.00 61.03 397 ALA A C 1
ATOM 3206 O O . ALA A 1 397 ? -39.170 -36.532 100.844 1.00 61.03 397 ALA A O 1
ATOM 3207 N N . VAL A 1 398 ? -39.847 -35.044 99.300 1.00 59.31 398 VAL A N 1
ATOM 3208 C CA . VAL A 1 398 ? -41.072 -34.600 99.987 1.00 59.31 398 VAL A CA 1
ATOM 3209 C C . VAL A 1 398 ? -42.276 -35.506 99.664 1.00 59.31 398 VAL A C 1
ATOM 3211 O O . VAL A 1 398 ? -43.230 -35.522 100.424 1.00 59.31 398 VAL A O 1
ATOM 3214 N N . ASP A 1 399 ? -42.209 -36.306 98.595 1.00 50.75 399 ASP A N 1
ATOM 3215 C CA . ASP A 1 399 ? -43.302 -37.173 98.102 1.00 50.75 399 ASP A CA 1
ATOM 3216 C C . ASP A 1 399 ? -43.262 -38.621 98.658 1.00 50.75 399 ASP A C 1
ATOM 3218 O O . ASP A 1 399 ? -44.035 -39.471 98.236 1.00 50.75 399 ASP A O 1
ATOM 3222 N N . ASN A 1 400 ? -42.341 -38.929 99.586 1.00 47.75 400 ASN A N 1
ATOM 3223 C CA . ASN A 1 400 ? -42.186 -40.256 100.219 1.00 47.75 400 ASN A CA 1
ATOM 3224 C C . ASN A 1 400 ? -42.605 -40.271 101.706 1.00 47.75 400 ASN A C 1
ATOM 3226 O O . ASN A 1 400 ? -42.125 -41.106 102.472 1.00 47.75 400 ASN A O 1
ATOM 3230 N N . THR A 1 401 ? -43.443 -39.332 102.149 1.00 52.62 401 THR A N 1
ATOM 3231 C CA . THR A 1 401 ? -43.927 -39.270 103.539 1.00 52.62 401 THR A CA 1
ATOM 3232 C C . THR A 1 401 ? -45.414 -39.575 103.636 1.00 52.62 401 THR A C 1
ATOM 3234 O O . THR A 1 401 ? -46.142 -38.747 104.162 1.00 52.62 401 THR A O 1
ATOM 3237 N N . ASP A 1 402 ? -45.856 -40.733 103.152 1.00 46.75 402 ASP A N 1
ATOM 3238 C CA . ASP A 1 402 ? -47.141 -41.309 103.553 1.00 46.75 402 ASP A CA 1
ATOM 3239 C C . ASP A 1 402 ? -47.014 -42.846 103.641 1.00 46.75 402 ASP A C 1
ATOM 3241 O O . ASP A 1 402 ? -46.440 -43.480 102.754 1.00 46.75 402 ASP A O 1
ATOM 3245 N N . ASP A 1 403 ? -47.551 -43.382 104.744 1.00 42.41 403 ASP A N 1
ATOM 3246 C CA . ASP A 1 403 ? -47.782 -44.788 105.134 1.00 42.41 403 ASP A CA 1
ATOM 3247 C C . ASP A 1 403 ? -46.638 -45.598 105.805 1.00 42.41 403 ASP A C 1
ATOM 3249 O O . ASP A 1 403 ? -45.834 -46.263 105.152 1.00 42.41 403 ASP A O 1
ATOM 3253 N N . ASP A 1 404 ? -46.620 -45.607 107.151 1.00 38.31 404 ASP A N 1
ATOM 3254 C CA . ASP A 1 404 ? -47.058 -46.740 108.015 1.00 38.31 404 ASP A CA 1
ATOM 3255 C C . ASP A 1 404 ? -46.271 -46.859 109.353 1.00 38.31 404 ASP A C 1
ATOM 3257 O O . ASP A 1 404 ? -45.076 -46.572 109.450 1.00 38.31 404 ASP A O 1
ATOM 3261 N N . ASP A 1 405 ? -46.996 -47.252 110.402 1.00 46.75 405 ASP A N 1
ATOM 3262 C CA . ASP A 1 405 ? -46.725 -47.151 111.844 1.00 46.75 405 ASP A CA 1
ATOM 3263 C C . ASP A 1 405 ? -45.495 -47.923 112.378 1.00 46.75 405 ASP A C 1
ATOM 3265 O O . ASP A 1 405 ? -45.386 -49.130 112.172 1.00 46.75 405 ASP A O 1
ATOM 3269 N N . ASN A 1 406 ? -44.656 -47.291 113.222 1.00 42.53 406 ASN A N 1
ATOM 3270 C CA . ASN A 1 406 ? -44.273 -47.853 114.534 1.00 42.53 406 ASN A CA 1
ATOM 3271 C C . ASN A 1 406 ? -43.461 -46.878 115.408 1.00 42.53 406 ASN A C 1
ATOM 3273 O O . ASN A 1 406 ? -42.606 -46.133 114.935 1.00 42.53 406 ASN A O 1
ATOM 3277 N N . SER A 1 407 ? -43.718 -46.933 116.711 1.00 51.53 407 SER A N 1
ATOM 3278 C CA . SER A 1 407 ? -43.124 -46.132 117.784 1.00 51.53 407 SER A CA 1
ATOM 3279 C C . SER A 1 407 ? -41.598 -46.233 117.882 1.00 51.53 407 SER A C 1
ATOM 3281 O O . SER A 1 407 ? -41.075 -47.341 117.882 1.00 51.53 407 SER A O 1
ATOM 3283 N N . ASP A 1 408 ? -40.907 -45.111 118.120 1.00 40.03 408 ASP A N 1
ATOM 3284 C CA . ASP A 1 408 ? -40.077 -44.990 119.327 1.00 40.03 408 ASP A CA 1
ATOM 3285 C C . ASP A 1 408 ? -39.558 -43.567 119.596 1.00 40.03 408 ASP A C 1
ATOM 3287 O O . ASP A 1 408 ? -39.355 -42.713 118.734 1.00 40.03 408 ASP A O 1
ATOM 3291 N N . THR A 1 409 ? -39.409 -43.311 120.886 1.00 55.16 409 THR A N 1
ATOM 3292 C CA . THR A 1 409 ? -39.155 -42.050 121.577 1.00 55.16 409 THR A CA 1
ATOM 3293 C C . THR A 1 409 ? -37.762 -41.455 121.324 1.00 55.16 409 THR A C 1
ATOM 3295 O O . THR A 1 409 ? -36.891 -41.534 122.185 1.00 55.16 409 THR A O 1
ATOM 3298 N N . THR A 1 410 ? -37.554 -40.792 120.184 1.00 52.50 410 THR A N 1
ATOM 3299 C CA . THR A 1 410 ? -36.381 -39.908 119.943 1.00 52.50 410 THR A CA 1
ATOM 3300 C C . THR A 1 410 ? -36.725 -38.597 119.221 1.00 52.50 410 THR A C 1
ATOM 3302 O O . THR A 1 410 ? -35.846 -37.799 118.916 1.00 52.50 410 THR A O 1
ATOM 3305 N N . SER A 1 411 ? -38.012 -38.307 119.005 1.00 53.16 411 SER A N 1
ATOM 3306 C CA . SER A 1 411 ? -38.453 -37.153 118.202 1.00 53.16 411 SER A CA 1
ATOM 3307 C C . SER A 1 411 ? -38.659 -35.846 118.999 1.00 53.16 411 SER A C 1
ATOM 3309 O O . SER A 1 411 ? -38.827 -34.779 118.415 1.00 53.16 411 SER A O 1
ATOM 3311 N N . SER A 1 412 ? -38.610 -35.872 120.340 1.00 53.47 412 SER A N 1
ATOM 3312 C CA . SER A 1 412 ? -38.924 -34.686 121.167 1.00 53.47 412 SER A CA 1
ATOM 3313 C C . SER A 1 412 ? -37.790 -33.640 121.230 1.00 53.47 412 SER A C 1
ATOM 3315 O O . SER A 1 412 ? -38.057 -32.446 121.362 1.00 53.47 412 SER A O 1
ATOM 3317 N N . GLU A 1 413 ? -36.521 -34.039 121.061 1.00 55.91 413 GLU A N 1
ATOM 3318 C CA . GLU A 1 413 ? -35.380 -33.100 121.041 1.00 55.91 413 GLU A CA 1
ATOM 3319 C C . GLU A 1 413 ? -35.149 -32.463 119.657 1.00 55.91 413 GLU A C 1
ATOM 3321 O O . GLU A 1 413 ? -34.763 -31.294 119.556 1.00 55.91 413 GLU A O 1
ATOM 3326 N N . GLU A 1 414 ? -35.475 -33.168 118.572 1.00 56.59 414 GLU A N 1
ATOM 3327 C CA . GLU A 1 414 ? -35.436 -32.614 117.212 1.00 56.59 414 GLU A CA 1
ATOM 3328 C C . GLU A 1 414 ? -36.649 -31.716 116.925 1.00 56.59 414 GLU A C 1
ATOM 3330 O O . GLU A 1 414 ? -36.507 -30.673 116.276 1.00 56.59 414 GLU A O 1
ATOM 3335 N N . LEU A 1 415 ? -37.821 -32.024 117.498 1.00 57.41 415 LEU A N 1
ATOM 3336 C CA . LEU A 1 415 ? -38.988 -31.134 117.481 1.00 57.41 415 LEU A CA 1
ATOM 3337 C C . LEU A 1 415 ? -38.716 -29.815 118.217 1.00 57.41 415 LEU A C 1
ATOM 3339 O O . LEU A 1 415 ? -39.094 -28.755 117.726 1.00 57.41 415 LEU A O 1
ATOM 3343 N N . PHE A 1 416 ? -37.989 -29.826 119.338 1.00 61.50 416 PHE A N 1
ATOM 3344 C CA . PHE A 1 416 ? -37.651 -28.589 120.052 1.00 61.50 416 PHE A CA 1
ATOM 3345 C C . PHE A 1 416 ? -36.705 -27.679 119.240 1.00 61.50 416 PHE A C 1
ATOM 3347 O O . PHE A 1 416 ? -36.916 -26.464 119.154 1.00 61.50 416 PHE A O 1
ATOM 3354 N N . ASN A 1 417 ? -35.713 -28.257 118.555 1.00 63.91 417 ASN A N 1
ATOM 3355 C CA . ASN A 1 417 ? -34.764 -27.509 117.719 1.00 63.91 417 ASN A CA 1
ATOM 3356 C C . ASN A 1 417 ? -35.377 -27.022 116.391 1.00 63.91 417 ASN A C 1
ATOM 3358 O O . ASN A 1 417 ? -35.079 -25.913 115.925 1.00 63.91 417 ASN A O 1
ATOM 3362 N N . THR A 1 418 ? -36.283 -27.797 115.793 1.00 63.59 418 THR A N 1
ATOM 3363 C CA . THR A 1 418 ? -37.015 -27.402 114.578 1.00 63.59 418 THR A CA 1
ATOM 3364 C C . THR A 1 418 ? -38.093 -26.356 114.877 1.00 63.59 418 THR A C 1
ATOM 3366 O O . THR A 1 418 ? -38.201 -25.380 114.131 1.00 63.59 418 THR A O 1
ATOM 3369 N N . VAL A 1 419 ? -38.790 -26.438 116.017 1.00 63.53 419 VAL A N 1
ATOM 3370 C CA . VAL A 1 419 ? -39.720 -25.396 116.494 1.00 63.53 419 VAL A CA 1
ATOM 3371 C C . VAL A 1 419 ? -38.979 -24.086 116.802 1.00 63.53 419 VAL A C 1
ATOM 3373 O O . VAL A 1 419 ? -39.455 -23.010 116.433 1.00 63.53 419 VAL A O 1
ATOM 3376 N N . GLN A 1 420 ? -37.760 -24.130 117.353 1.00 59.12 420 GLN A N 1
ATOM 3377 C CA . GLN A 1 420 ? -36.945 -22.926 117.574 1.00 59.12 420 GLN A CA 1
ATOM 3378 C C . GLN A 1 420 ? -36.435 -22.285 116.260 1.00 59.12 420 GLN A C 1
ATOM 3380 O O . GLN A 1 420 ? -36.314 -21.060 116.159 1.00 59.12 420 GLN A O 1
ATOM 3385 N N . SER A 1 421 ? -36.173 -23.096 115.229 1.00 61.59 421 SER A N 1
ATOM 3386 C CA . SER A 1 421 ? -35.853 -22.665 113.855 1.00 61.59 421 SER A CA 1
ATOM 3387 C C . SER A 1 421 ? -37.064 -22.034 113.145 1.00 61.59 421 SER A C 1
ATOM 3389 O O . SER A 1 421 ? -36.930 -21.003 112.475 1.00 61.59 421 SER A O 1
ATOM 3391 N N . LEU A 1 422 ? -38.261 -22.587 113.357 1.00 60.88 422 LEU A N 1
ATOM 3392 C CA . LEU A 1 422 ? -39.516 -22.093 112.786 1.00 60.88 422 LEU A CA 1
ATOM 3393 C C . LEU A 1 422 ? -39.986 -20.785 113.441 1.00 60.88 422 LEU A C 1
ATOM 3395 O O . LEU A 1 422 ? -40.350 -19.855 112.726 1.00 60.88 422 LEU A O 1
ATOM 3399 N N . VAL A 1 423 ? -39.859 -20.626 114.764 1.00 61.38 423 VAL A N 1
ATOM 3400 C CA . VAL A 1 423 ? -40.160 -19.357 115.466 1.00 61.38 423 VAL A CA 1
ATOM 3401 C C . VAL A 1 423 ? -39.240 -18.215 115.003 1.00 61.38 423 VAL A C 1
ATOM 3403 O O . VAL A 1 423 ? -39.662 -17.061 114.905 1.00 61.38 423 VAL A O 1
ATOM 3406 N N . ARG A 1 424 ? -37.992 -18.527 114.628 1.00 58.47 424 ARG A N 1
ATOM 3407 C CA . ARG A 1 424 ? -37.036 -17.553 114.074 1.00 58.47 424 ARG A CA 1
ATOM 3408 C C . ARG A 1 424 ? -37.377 -17.148 112.630 1.00 58.47 424 ARG A C 1
ATOM 3410 O O . ARG A 1 424 ? -37.141 -16.002 112.255 1.00 58.47 424 ARG A O 1
ATOM 3417 N N . LYS A 1 425 ? -37.984 -18.048 111.845 1.00 55.06 425 LYS A N 1
ATOM 3418 C CA . LYS A 1 425 ? -38.495 -17.777 110.484 1.00 55.06 425 LYS A CA 1
ATOM 3419 C C . LYS A 1 425 ? -39.852 -17.054 110.484 1.00 55.06 425 LYS A C 1
ATOM 3421 O O . LYS A 1 425 ? -40.107 -16.259 109.583 1.00 55.06 425 LYS A O 1
ATOM 3426 N N . LEU A 1 426 ? -40.682 -17.261 111.508 1.00 51.75 426 LEU A N 1
ATOM 3427 C CA . LEU A 1 426 ? -41.998 -16.621 111.653 1.00 51.75 426 LEU A CA 1
ATOM 3428 C C . LEU A 1 426 ? -41.934 -15.162 112.134 1.00 51.75 426 LEU A C 1
ATOM 3430 O O . LEU A 1 426 ? -42.858 -14.398 111.875 1.00 51.75 426 LEU A O 1
ATOM 3434 N N . LYS A 1 427 ? -40.828 -14.720 112.748 1.00 52.62 427 LYS A N 1
ATOM 3435 C CA . LYS A 1 427 ? -40.656 -13.314 113.164 1.00 52.62 427 LYS A CA 1
ATOM 3436 C C . LYS A 1 427 ? -40.462 -12.330 111.992 1.00 52.62 427 LYS A C 1
ATOM 3438 O O . LYS A 1 427 ? -40.498 -11.127 112.219 1.00 52.62 427 LYS A O 1
ATOM 3443 N N . ASN A 1 428 ? -40.291 -12.828 110.758 1.00 54.06 428 ASN A N 1
ATOM 3444 C CA . ASN A 1 428 ? -39.949 -12.026 109.575 1.00 54.06 428 ASN A CA 1
ATOM 3445 C C . ASN A 1 428 ? -40.917 -12.134 108.379 1.00 54.06 428 ASN A C 1
ATOM 3447 O O . ASN A 1 428 ? -40.559 -11.695 107.286 1.00 54.06 428 ASN A O 1
ATOM 3451 N N . ARG A 1 429 ? -42.148 -12.644 108.529 1.00 44.41 429 ARG A N 1
ATOM 3452 C CA . ARG A 1 429 ? -43.151 -12.517 107.453 1.00 44.41 429 ARG A CA 1
ATOM 3453 C C . ARG A 1 429 ? -44.499 -12.024 107.965 1.00 44.41 429 ARG A C 1
ATOM 3455 O O . ARG A 1 429 ? -45.152 -12.674 108.772 1.00 44.41 429 ARG A O 1
ATOM 3462 N N . LYS A 1 430 ? -44.879 -10.844 107.467 1.00 41.81 430 LYS A N 1
ATOM 3463 C CA . LYS A 1 430 ? -46.229 -10.288 107.543 1.00 41.81 430 LYS A CA 1
ATOM 3464 C C . LYS A 1 430 ? -47.216 -11.216 106.822 1.00 41.81 430 LYS A C 1
ATOM 3466 O O . LYS A 1 430 ? -46.870 -11.826 105.813 1.00 41.81 430 LYS A O 1
ATOM 3471 N N . PHE A 1 431 ? -48.405 -11.282 107.410 1.00 46.72 431 PHE A N 1
ATOM 3472 C CA . PHE A 1 431 ? -49.657 -11.865 106.931 1.00 46.72 431 PHE A CA 1
ATOM 3473 C C . PHE A 1 431 ? -49.961 -11.582 105.450 1.00 46.72 431 PHE A C 1
ATOM 3475 O O . PHE A 1 431 ? -49.605 -10.519 104.956 1.00 46.72 431 PHE A O 1
ATOM 3482 N N . ASP A 1 432 ? -50.731 -12.471 104.812 1.00 37.62 432 ASP A N 1
ATOM 3483 C CA . ASP A 1 432 ? -52.069 -12.063 104.360 1.00 37.62 432 ASP A CA 1
ATOM 3484 C C . ASP A 1 432 ? -53.025 -13.256 104.234 1.00 37.62 432 ASP A C 1
ATOM 3486 O O . ASP A 1 432 ? -52.909 -14.131 103.377 1.00 37.62 432 ASP A O 1
ATOM 3490 N N . LEU A 1 433 ? -53.981 -13.265 105.161 1.00 45.94 433 LEU A N 1
ATOM 3491 C CA . LEU A 1 433 ? -55.150 -14.129 105.230 1.00 45.94 433 LEU A CA 1
ATOM 3492 C C . LEU A 1 433 ? -56.284 -13.374 104.510 1.00 45.94 433 LEU A C 1
ATOM 3494 O O . LEU A 1 433 ? -57.084 -12.700 105.145 1.00 45.94 433 LEU A O 1
ATOM 3498 N N . SER A 1 434 ? -56.310 -13.397 103.177 1.00 47.53 434 SER A N 1
ATOM 3499 C CA . SER A 1 434 ? -57.358 -12.709 102.396 1.00 47.53 434 SER A CA 1
ATOM 3500 C C . SER A 1 434 ? -57.774 -13.480 101.139 1.00 47.53 434 SER A C 1
ATOM 3502 O O . SER A 1 434 ? -58.213 -12.889 100.160 1.00 47.53 434 SER A O 1
ATOM 3504 N N . ALA A 1 435 ? -57.633 -14.807 101.152 1.00 48.09 435 ALA A N 1
ATOM 3505 C CA . ALA A 1 435 ? -58.022 -15.682 100.040 1.00 48.09 435 ALA A CA 1
ATOM 3506 C C . ALA A 1 435 ? -59.303 -16.494 100.326 1.00 48.09 435 ALA A C 1
ATOM 3508 O O . ALA A 1 435 ? -59.584 -17.473 99.646 1.00 48.09 435 ALA A O 1
ATOM 3509 N N . LEU A 1 436 ? -60.077 -16.123 101.352 1.00 44.19 436 LEU A N 1
ATOM 3510 C CA . LEU A 1 436 ? -61.261 -16.876 101.790 1.00 44.19 436 LEU A CA 1
ATOM 3511 C C . LEU A 1 436 ? -62.478 -15.978 102.061 1.00 44.19 436 LEU A C 1
ATOM 3513 O O . LEU A 1 436 ? -63.299 -16.270 102.922 1.00 44.19 436 LEU A O 1
ATOM 3517 N N . GLN A 1 437 ? -62.601 -14.898 101.284 1.00 41.62 437 GLN A N 1
ATOM 3518 C CA . GLN A 1 437 ? -63.784 -14.028 101.243 1.00 41.62 437 GLN A CA 1
ATOM 3519 C C . GLN A 1 437 ? -64.408 -13.972 99.830 1.00 41.62 437 GLN A C 1
ATOM 3521 O O . GLN A 1 437 ? -65.228 -13.108 99.553 1.00 41.62 437 GLN A O 1
ATOM 3526 N N . ASP A 1 438 ? -64.072 -14.913 98.942 1.00 45.78 438 ASP A N 1
ATOM 3527 C CA . ASP A 1 438 ? -64.526 -14.911 97.536 1.00 45.78 438 ASP A CA 1
ATOM 3528 C C . ASP A 1 438 ? -65.754 -15.797 97.257 1.00 45.78 438 ASP A C 1
ATOM 3530 O O . ASP A 1 438 ? -66.117 -16.009 96.104 1.00 45.78 438 ASP A O 1
ATOM 3534 N N . ILE A 1 439 ? -66.434 -16.324 98.284 1.00 50.31 439 ILE A N 1
ATOM 3535 C CA . ILE A 1 439 ? -67.544 -17.278 98.065 1.00 50.31 439 ILE A CA 1
ATOM 3536 C C . ILE A 1 439 ? -68.934 -16.716 98.430 1.00 50.31 439 ILE A C 1
ATOM 3538 O O . ILE A 1 439 ? -69.937 -17.314 98.053 1.00 50.31 439 ILE A O 1
ATOM 3542 N N . VAL A 1 440 ? -69.060 -15.552 99.087 1.00 49.41 440 VAL A N 1
ATOM 3543 C CA . VAL A 1 440 ? -70.358 -15.156 99.697 1.00 49.41 440 VAL A CA 1
ATOM 3544 C C . VAL A 1 440 ? -71.045 -13.905 99.104 1.00 49.41 440 VAL A C 1
ATOM 3546 O O . VAL A 1 440 ? -72.126 -13.551 99.557 1.00 49.41 440 VAL A O 1
ATOM 3549 N N . SER A 1 441 ? -70.555 -13.280 98.025 1.00 49.53 441 SER A N 1
ATOM 3550 C CA . SER A 1 441 ? -71.211 -12.066 97.472 1.00 49.53 441 SER A CA 1
ATOM 3551 C C . SER A 1 441 ? -71.359 -12.083 95.945 1.00 49.53 441 SER A C 1
ATOM 3553 O O . SER A 1 441 ? -70.699 -11.326 95.241 1.00 49.53 441 SER A O 1
ATOM 3555 N N . ASN A 1 442 ? -72.224 -12.953 95.416 1.00 55.28 442 ASN A N 1
ATOM 3556 C CA . ASN A 1 442 ? -72.208 -13.342 93.998 1.00 55.28 442 ASN A CA 1
ATOM 3557 C C . ASN A 1 442 ? -73.249 -12.685 93.061 1.00 55.28 442 ASN A C 1
ATOM 3559 O O . ASN A 1 442 ? -73.457 -13.206 91.972 1.00 55.28 442 ASN A O 1
ATOM 3563 N N . ASP A 1 443 ? -73.853 -11.538 93.403 1.00 55.03 443 ASP A N 1
ATOM 3564 C CA . ASP A 1 443 ? -74.792 -10.850 92.481 1.00 55.03 443 ASP A CA 1
ATOM 3565 C C . ASP A 1 443 ? -74.280 -9.517 91.896 1.00 55.03 443 ASP A C 1
ATOM 3567 O O . ASP A 1 443 ? -74.743 -9.083 90.843 1.00 55.03 443 ASP A O 1
ATOM 3571 N N . GLN A 1 444 ? -73.262 -8.884 92.487 1.00 53.28 444 GLN A N 1
ATOM 3572 C CA . GLN A 1 444 ? -72.629 -7.676 91.918 1.00 53.28 444 GLN A CA 1
ATOM 3573 C C . GLN A 1 444 ? -71.446 -7.995 90.986 1.00 53.28 444 GLN A C 1
ATOM 3575 O O . GLN A 1 444 ? -71.080 -7.193 90.123 1.00 53.28 444 GLN A O 1
ATOM 3580 N N . ASP A 1 445 ? -70.895 -9.201 91.111 1.00 55.16 445 ASP A N 1
ATOM 3581 C CA . ASP A 1 445 ? -69.675 -9.644 90.439 1.00 55.16 445 ASP A CA 1
ATOM 3582 C C . ASP A 1 445 ? -69.919 -10.113 88.991 1.00 55.16 445 ASP A C 1
ATOM 3584 O O . ASP A 1 445 ? -69.063 -9.975 88.117 1.00 55.16 445 ASP A O 1
ATOM 3588 N N . LEU A 1 446 ? -71.136 -10.583 88.695 1.00 57.66 446 LEU A N 1
ATOM 3589 C CA . LEU A 1 446 ? -71.579 -10.926 87.339 1.00 57.66 446 LEU A CA 1
ATOM 3590 C C . LEU A 1 446 ? -71.651 -9.693 86.431 1.00 57.66 446 LEU A C 1
ATOM 3592 O O . LEU A 1 446 ? -71.219 -9.756 85.282 1.00 57.66 446 LEU A O 1
ATOM 3596 N N . HIS A 1 447 ? -72.131 -8.554 86.940 1.00 61.44 447 HIS A N 1
ATOM 3597 C CA . HIS A 1 447 ? -72.217 -7.319 86.156 1.00 61.44 447 HIS A CA 1
ATOM 3598 C C . HIS A 1 447 ? -70.835 -6.676 85.943 1.00 61.44 447 HIS A C 1
ATOM 3600 O O . HIS A 1 447 ? -70.592 -6.077 84.892 1.00 61.44 447 HIS A O 1
ATOM 3606 N N . LEU A 1 448 ? -69.909 -6.831 86.898 1.00 69.50 448 LEU A N 1
ATOM 3607 C CA . LEU A 1 448 ? -68.524 -6.386 86.741 1.00 69.50 448 LEU A CA 1
ATOM 3608 C C . LEU A 1 448 ? -67.751 -7.291 85.771 1.00 69.50 448 LEU A C 1
ATOM 3610 O O . LEU A 1 448 ? -67.060 -6.770 84.904 1.00 69.50 448 LEU A O 1
ATOM 3614 N N . LYS A 1 449 ? -67.950 -8.616 85.820 1.00 67.88 449 LYS A N 1
ATOM 3615 C CA . LYS A 1 449 ? -67.410 -9.558 84.822 1.00 67.88 449 LYS A CA 1
ATOM 3616 C C . LYS A 1 449 ? -68.000 -9.332 83.435 1.00 67.88 449 LYS A C 1
ATOM 3618 O O . LYS A 1 449 ? -67.259 -9.366 82.466 1.00 67.88 449 LYS A O 1
ATOM 3623 N N . CYS A 1 450 ? -69.294 -9.033 83.317 1.00 67.00 450 CYS A N 1
ATOM 3624 C CA . CYS A 1 450 ? -69.917 -8.714 82.030 1.00 67.00 450 CYS A CA 1
ATOM 3625 C C . CYS A 1 450 ? -69.394 -7.379 81.466 1.00 67.00 450 CYS A C 1
ATOM 3627 O O . CYS A 1 450 ? -69.116 -7.276 80.274 1.00 67.00 450 CYS A O 1
ATOM 3629 N N . LYS A 1 451 ? -69.152 -6.383 82.331 1.00 75.81 451 LYS A N 1
ATOM 3630 C CA . LYS A 1 451 ? -68.499 -5.121 81.954 1.00 75.81 451 LYS A CA 1
ATOM 3631 C C . LYS A 1 451 ? -67.031 -5.319 81.556 1.00 75.81 451 LYS A C 1
ATOM 3633 O O . LYS A 1 451 ? -66.612 -4.782 80.541 1.00 75.81 451 LYS A O 1
ATOM 3638 N N . GLN A 1 452 ? -66.275 -6.122 82.301 1.00 77.00 452 GLN A N 1
ATOM 3639 C CA . GLN A 1 452 ? -64.888 -6.470 81.977 1.00 77.00 452 GLN A CA 1
ATOM 3640 C C . GLN A 1 452 ? -64.799 -7.294 80.690 1.00 77.00 452 GLN A C 1
ATOM 3642 O O . GLN A 1 452 ? -63.903 -7.067 79.890 1.00 77.00 452 GLN A O 1
ATOM 3647 N N . GLN A 1 453 ? -65.743 -8.207 80.445 1.00 78.50 453 GLN A N 1
ATOM 3648 C CA . GLN A 1 453 ? -65.837 -8.941 79.183 1.00 78.50 453 GLN A CA 1
ATOM 3649 C C . GLN A 1 453 ? -66.216 -8.021 78.023 1.00 78.50 453 GLN A C 1
ATOM 3651 O O . GLN A 1 453 ? -65.693 -8.193 76.930 1.00 78.50 453 GLN A O 1
ATOM 3656 N N . TYR A 1 454 ? -67.072 -7.022 78.245 1.00 80.00 454 TYR A N 1
ATOM 3657 C CA . TYR A 1 454 ? -67.379 -6.006 77.239 1.00 80.00 454 TYR A CA 1
ATOM 3658 C C . TYR A 1 454 ? -66.162 -5.121 76.931 1.00 80.00 454 TYR A C 1
ATOM 3660 O O . TYR A 1 454 ? -65.868 -4.878 75.765 1.00 80.00 454 TYR A O 1
ATOM 3668 N N . GLU A 1 455 ? -65.415 -4.693 77.952 1.00 82.88 455 GLU A N 1
ATOM 3669 C CA . GLU A 1 455 ? -64.161 -3.942 77.791 1.00 82.88 455 GLU A CA 1
ATOM 3670 C C . GLU A 1 455 ? -63.083 -4.786 77.090 1.00 82.88 455 GLU A C 1
ATOM 3672 O O . GLU A 1 455 ? -62.433 -4.297 76.169 1.00 82.88 455 GLU A O 1
ATOM 3677 N N . GLN A 1 456 ? -62.957 -6.073 77.426 1.00 81.62 456 GLN A N 1
ATOM 3678 C CA . GLN A 1 456 ? -62.078 -7.014 76.721 1.00 81.62 456 GLN A CA 1
ATOM 3679 C C . GLN A 1 456 ? -62.500 -7.207 75.263 1.00 81.62 456 GLN A C 1
ATOM 3681 O O . GLN A 1 456 ? -61.656 -7.172 74.374 1.00 81.62 456 GLN A O 1
ATOM 3686 N N . LEU A 1 457 ? -63.799 -7.342 74.988 1.00 85.25 457 LEU A N 1
ATOM 3687 C CA . LEU A 1 457 ? -64.312 -7.477 73.626 1.00 85.25 457 LEU A CA 1
ATOM 3688 C C . LEU A 1 457 ? -64.106 -6.189 72.815 1.00 85.25 457 LEU A C 1
ATOM 3690 O O . LEU A 1 457 ? -63.851 -6.243 71.612 1.00 85.25 457 LEU A O 1
ATOM 3694 N N . GLN A 1 458 ? -64.182 -5.029 73.468 1.00 84.25 458 GLN A N 1
ATOM 3695 C CA . GLN A 1 458 ? -63.894 -3.734 72.864 1.00 84.25 458 GLN A CA 1
ATOM 3696 C C . GLN A 1 458 ? -62.395 -3.571 72.571 1.00 84.25 458 GLN A C 1
ATOM 3698 O O . GLN A 1 458 ? -62.042 -3.117 71.483 1.00 84.25 458 GLN A O 1
ATOM 3703 N N . GLU A 1 459 ? -61.513 -3.995 73.480 1.00 87.50 459 GLU A N 1
ATOM 3704 C CA . GLU A 1 459 ? -60.070 -4.061 73.227 1.00 87.50 459 GLU A CA 1
ATOM 3705 C C . GLU A 1 459 ? -59.729 -5.037 72.097 1.00 87.50 459 GLU A C 1
ATOM 3707 O O . GLU A 1 459 ? -58.917 -4.716 71.229 1.00 87.50 459 GLU A O 1
ATOM 3712 N N . ASP A 1 460 ? -60.358 -6.209 72.065 1.00 84.56 460 ASP A N 1
ATOM 3713 C CA . ASP A 1 460 ? -60.158 -7.199 71.009 1.00 84.56 460 ASP A CA 1
ATOM 3714 C C . ASP A 1 460 ? -60.673 -6.689 69.661 1.00 84.56 460 ASP A C 1
ATOM 3716 O O . ASP A 1 460 ? -60.030 -6.912 68.634 1.00 84.56 460 ASP A O 1
ATOM 3720 N N . TYR A 1 461 ? -61.773 -5.933 69.646 1.00 87.00 461 TYR A N 1
ATOM 3721 C CA . TYR A 1 461 ? -62.278 -5.264 68.450 1.00 87.00 461 TYR A CA 1
ATOM 3722 C C . TYR A 1 461 ? -61.346 -4.141 67.971 1.00 87.00 461 TYR A C 1
ATOM 3724 O O . TYR A 1 461 ? -61.060 -4.051 66.776 1.00 87.00 461 TYR A O 1
ATOM 3732 N N . GLU A 1 462 ? -60.813 -3.316 68.875 1.00 86.62 462 GLU A N 1
ATOM 3733 C CA . GLU A 1 462 ? -59.796 -2.297 68.572 1.00 86.62 462 GLU A CA 1
ATOM 3734 C C . GLU A 1 462 ? -58.517 -2.940 68.008 1.00 86.62 462 GLU A C 1
ATOM 3736 O O . GLU A 1 462 ? -57.995 -2.512 66.972 1.00 86.62 462 GLU A O 1
ATOM 3741 N N . ARG A 1 463 ? -58.051 -4.040 68.614 1.00 84.12 463 ARG A N 1
ATOM 3742 C CA . ARG A 1 463 ? -56.911 -4.832 68.124 1.00 84.12 463 ARG A CA 1
ATOM 3743 C C . ARG A 1 463 ? -57.207 -5.463 66.769 1.00 84.12 463 ARG A C 1
ATOM 3745 O O . ARG A 1 463 ? -56.347 -5.433 65.888 1.00 84.12 463 ARG A O 1
ATOM 3752 N N . TYR A 1 464 ? -58.407 -6.002 66.566 1.00 85.94 464 TYR A N 1
ATOM 3753 C CA . TYR A 1 464 ? -58.830 -6.572 65.289 1.00 85.94 464 TYR A CA 1
ATOM 3754 C C . TYR A 1 464 ? -58.906 -5.500 64.199 1.00 85.94 464 TYR A C 1
ATOM 3756 O O . TYR A 1 464 ? -58.412 -5.716 63.096 1.00 85.94 464 TYR A O 1
ATOM 3764 N N . LYS A 1 465 ? -59.430 -4.311 64.511 1.00 86.81 465 LYS A N 1
ATOM 3765 C CA . LYS A 1 465 ? -59.470 -3.151 63.614 1.00 86.81 465 LYS A CA 1
ATOM 3766 C C . LYS A 1 465 ? -58.064 -2.691 63.232 1.00 86.81 465 LYS A C 1
ATOM 3768 O O . LYS A 1 465 ? -57.795 -2.514 62.047 1.00 86.81 465 LYS A O 1
ATOM 3773 N N . LEU A 1 466 ? -57.146 -2.574 64.194 1.00 79.81 466 LEU A N 1
ATOM 3774 C CA . LEU A 1 466 ? -55.740 -2.235 63.939 1.00 79.81 466 LEU A CA 1
ATOM 3775 C C . LEU A 1 466 ? -55.029 -3.303 63.097 1.00 79.81 466 LEU A C 1
ATOM 3777 O O . LEU A 1 466 ? -54.258 -2.969 62.196 1.00 79.81 466 LEU A O 1
ATOM 3781 N N . ARG A 1 467 ? -55.318 -4.587 63.338 1.00 79.19 467 ARG A N 1
ATOM 3782 C CA . ARG A 1 467 ? -54.773 -5.712 62.565 1.00 79.19 467 ARG A CA 1
ATOM 3783 C C . ARG A 1 467 ? -55.339 -5.763 61.146 1.00 79.19 467 ARG A C 1
ATOM 3785 O O . ARG A 1 467 ? -54.590 -5.954 60.198 1.00 79.19 467 ARG A O 1
ATOM 3792 N N . ALA A 1 468 ? -56.636 -5.539 60.969 1.00 77.31 468 ALA A N 1
ATOM 3793 C CA . ALA A 1 468 ? -57.268 -5.459 59.655 1.00 77.31 468 ALA A CA 1
ATOM 3794 C C . ALA A 1 468 ? -56.750 -4.248 58.860 1.00 77.31 468 ALA A C 1
ATOM 3796 O O . ALA A 1 468 ? -56.463 -4.353 57.668 1.00 77.31 468 ALA A O 1
ATOM 3797 N N . GLN A 1 469 ? -56.560 -3.107 59.527 1.00 74.25 469 GLN A N 1
ATOM 3798 C CA . GLN A 1 469 ? -56.037 -1.893 58.908 1.00 74.25 469 GLN A CA 1
ATOM 3799 C C . GLN A 1 469 ? -54.549 -2.020 58.543 1.00 74.25 469 GLN A C 1
ATOM 3801 O O . GLN A 1 469 ? -54.139 -1.513 57.499 1.00 74.25 469 GLN A O 1
ATOM 3806 N N . SER A 1 470 ? -53.743 -2.734 59.337 1.00 72.00 470 SER A N 1
ATOM 3807 C CA . SER A 1 470 ? -52.347 -3.033 58.993 1.00 72.00 470 SER A CA 1
ATOM 3808 C C . SER A 1 470 ? -52.233 -4.035 57.842 1.00 72.00 470 SER A C 1
ATOM 3810 O O . SER A 1 470 ? -51.410 -3.819 56.955 1.00 72.00 470 SER A O 1
ATOM 3812 N N . VAL A 1 471 ? -53.115 -5.040 57.779 1.00 70.25 471 VAL A N 1
ATOM 3813 C CA . VAL A 1 471 ? -53.205 -5.993 56.658 1.00 70.25 471 VAL A CA 1
ATOM 3814 C C . VAL A 1 471 ? -53.597 -5.293 55.348 1.00 70.25 471 VAL A C 1
ATOM 3816 O O . VAL A 1 471 ? -53.019 -5.564 54.293 1.00 70.25 471 VAL A O 1
ATOM 3819 N N . LEU A 1 472 ? -54.522 -4.329 55.397 1.00 61.88 472 LEU A N 1
ATOM 3820 C CA . LEU A 1 472 ? -54.866 -3.501 54.233 1.00 61.88 472 LEU A CA 1
ATOM 3821 C C . LEU A 1 472 ? -53.707 -2.580 53.808 1.00 61.88 472 LEU A C 1
ATOM 3823 O O . LEU A 1 472 ? -53.489 -2.383 52.614 1.00 61.88 472 LEU A O 1
ATOM 3827 N N . LYS A 1 473 ? -52.908 -2.084 54.761 1.00 62.31 473 LYS A N 1
ATOM 3828 C CA . LYS A 1 473 ? -51.680 -1.311 54.487 1.00 62.31 473 LYS A CA 1
ATOM 3829 C C . LYS A 1 473 ? -50.535 -2.166 53.932 1.00 62.31 473 LYS A C 1
ATOM 3831 O O . LYS A 1 473 ? -49.705 -1.664 53.182 1.00 62.31 473 LYS A O 1
ATOM 3836 N N . THR A 1 474 ? -50.465 -3.453 54.268 1.00 58.50 474 THR A N 1
ATOM 3837 C CA . THR A 1 474 ? -49.526 -4.384 53.621 1.00 58.50 474 THR A CA 1
ATOM 3838 C C . THR A 1 474 ? -49.985 -4.771 52.219 1.00 58.50 474 THR A C 1
ATOM 3840 O O . THR A 1 474 ? -49.149 -4.904 51.334 1.00 58.50 474 THR A O 1
ATOM 3843 N N . LYS A 1 475 ? -51.297 -4.815 51.964 1.00 58.72 475 LYS A N 1
ATOM 3844 C CA . LYS A 1 475 ? -51.843 -5.025 50.616 1.00 58.72 475 LYS A CA 1
ATOM 3845 C C . LYS A 1 475 ? -51.555 -3.849 49.668 1.00 58.72 475 LYS A C 1
ATOM 3847 O O . LYS A 1 475 ? -51.343 -4.054 48.482 1.00 58.72 475 LYS A O 1
ATOM 3852 N N . SER A 1 476 ? -51.435 -2.618 50.183 1.00 52.12 476 SER A N 1
ATOM 3853 C CA . SER A 1 476 ? -50.948 -1.479 49.383 1.00 52.12 476 SER A CA 1
ATOM 3854 C C . SER A 1 476 ? -49.435 -1.517 49.113 1.00 52.12 476 SER A C 1
ATOM 3856 O O . SER A 1 476 ? -48.969 -0.845 48.198 1.00 52.12 476 SER A O 1
ATOM 3858 N N . LYS A 1 477 ? -48.651 -2.288 49.885 1.00 57.88 477 LYS A N 1
ATOM 3859 C CA . LYS A 1 477 ? -47.233 -2.557 49.585 1.00 57.88 477 LYS A CA 1
ATOM 3860 C C . LYS A 1 477 ? -47.066 -3.590 48.465 1.00 57.88 477 LYS A C 1
ATOM 3862 O O . LYS A 1 477 ? -46.117 -3.460 47.702 1.00 57.88 477 LYS A O 1
ATOM 3867 N N . GLU A 1 478 ? -47.991 -4.540 48.313 1.00 51.69 478 GLU A N 1
ATOM 3868 C CA . GLU A 1 478 ? -48.012 -5.457 47.158 1.00 51.69 478 GLU A CA 1
ATOM 3869 C C . GLU A 1 478 ? -48.220 -4.694 45.840 1.00 51.69 478 GLU A C 1
ATOM 3871 O O . GLU A 1 478 ? -47.510 -4.963 44.878 1.00 51.69 478 GLU A O 1
ATOM 3876 N N . SER A 1 479 ? -49.048 -3.637 45.822 1.00 57.34 479 SER A N 1
ATOM 3877 C CA . SER A 1 479 ? -49.139 -2.742 44.653 1.00 57.34 479 SER A CA 1
ATOM 3878 C C . SER A 1 479 ? -47.821 -2.046 44.304 1.00 57.34 479 SER A C 1
ATOM 3880 O O . SER A 1 479 ? -47.576 -1.807 43.127 1.00 57.34 479 SER A O 1
ATOM 3882 N N . ASN A 1 480 ? -46.950 -1.740 45.275 1.00 60.47 480 ASN A N 1
ATOM 3883 C CA . ASN A 1 480 ? -45.625 -1.188 44.969 1.00 60.47 480 ASN A CA 1
ATOM 3884 C C . ASN A 1 480 ? -44.701 -2.245 44.349 1.00 60.47 480 ASN A C 1
ATOM 3886 O O . ASN A 1 480 ? -44.004 -1.935 43.388 1.00 60.47 480 ASN A O 1
ATOM 3890 N N . SER A 1 481 ? -44.728 -3.489 44.840 1.00 67.31 481 SER A N 1
ATOM 3891 C CA . SER A 1 481 ? -43.982 -4.596 44.223 1.00 67.31 481 SER A CA 1
ATOM 3892 C C . SER A 1 481 ? -44.497 -4.935 42.820 1.00 67.31 481 SER A C 1
ATOM 3894 O O . SER A 1 481 ? -43.697 -5.229 41.934 1.00 67.31 481 SER A O 1
ATOM 3896 N N . ASP A 1 482 ? -45.803 -4.817 42.573 1.00 75.19 482 ASP A N 1
ATOM 3897 C CA . ASP A 1 482 ? -46.387 -4.965 41.237 1.00 75.19 482 ASP A CA 1
ATOM 3898 C C . ASP A 1 482 ? -45.994 -3.806 40.308 1.00 75.19 482 ASP A C 1
ATOM 3900 O O . ASP A 1 482 ? -45.653 -4.037 39.147 1.00 75.19 482 ASP A O 1
ATOM 3904 N N . GLN A 1 483 ? -45.957 -2.567 40.812 1.00 78.12 483 GLN A N 1
ATOM 3905 C CA . GLN A 1 483 ? -45.485 -1.404 40.054 1.00 78.12 483 GLN A CA 1
ATOM 3906 C C . GLN A 1 483 ? -43.996 -1.536 39.685 1.00 78.12 483 GLN A C 1
ATOM 3908 O O . GLN A 1 483 ? -43.601 -1.231 38.559 1.00 78.12 483 GLN A O 1
ATOM 3913 N N . GLU A 1 484 ? -43.165 -2.040 40.603 1.00 81.12 484 GLU A N 1
ATOM 3914 C CA . GLU A 1 484 ? -41.755 -2.362 40.354 1.00 81.12 484 GLU A CA 1
ATOM 3915 C C . GLU A 1 484 ? -41.600 -3.495 39.332 1.00 81.12 484 GLU A C 1
ATOM 3917 O O . GLU A 1 484 ? -40.776 -3.392 38.423 1.00 81.12 484 GLU A O 1
ATOM 3922 N N . LEU A 1 485 ? -42.431 -4.539 39.408 1.00 81.62 485 LEU A N 1
ATOM 3923 C CA . LEU A 1 485 ? -42.455 -5.630 38.432 1.00 81.62 485 LEU A CA 1
ATOM 3924 C C . LEU A 1 485 ? -42.856 -5.132 37.033 1.00 81.62 485 LEU A C 1
ATOM 3926 O O . LEU A 1 485 ? -42.285 -5.570 36.034 1.00 81.62 485 LEU A O 1
ATOM 3930 N N . ILE A 1 486 ? -43.816 -4.207 36.947 1.00 85.81 486 ILE A N 1
ATOM 3931 C CA . ILE A 1 486 ? -44.231 -3.559 35.694 1.00 85.81 486 ILE A CA 1
ATOM 3932 C C . ILE A 1 486 ? -43.093 -2.694 35.139 1.00 85.81 486 ILE A C 1
ATOM 3934 O O . ILE A 1 486 ? -42.779 -2.791 33.951 1.00 85.81 486 ILE A O 1
ATOM 3938 N N . ASN A 1 487 ? -42.416 -1.917 35.986 1.00 86.50 487 ASN A N 1
ATOM 3939 C CA . ASN A 1 487 ? -41.268 -1.102 35.586 1.00 86.50 487 ASN A CA 1
ATOM 3940 C C . ASN A 1 487 ? -40.090 -1.962 35.104 1.00 86.50 487 ASN A C 1
ATOM 3942 O O . ASN A 1 487 ? -39.496 -1.656 34.071 1.00 86.50 487 ASN A O 1
ATOM 3946 N N . LEU A 1 488 ? -39.790 -3.069 35.790 1.00 87.00 488 LEU A N 1
ATOM 3947 C CA . LEU A 1 488 ? -38.775 -4.041 35.372 1.00 87.00 488 LEU A CA 1
ATOM 3948 C C . LEU A 1 488 ? -39.160 -4.725 34.057 1.00 87.00 488 LEU A C 1
ATOM 3950 O O . LEU A 1 488 ? -38.316 -4.877 33.178 1.00 87.00 488 LEU A O 1
ATOM 3954 N N . LYS A 1 489 ? -40.433 -5.091 33.866 1.00 90.12 489 LYS A N 1
ATOM 3955 C CA . LYS A 1 489 ? -40.924 -5.624 32.584 1.00 90.12 489 LYS A CA 1
ATOM 3956 C C . LYS A 1 489 ? -40.786 -4.607 31.451 1.00 90.12 489 LYS A C 1
ATOM 3958 O O . LYS A 1 489 ? -40.374 -5.002 30.363 1.00 90.12 489 LYS A O 1
ATOM 3963 N N . ARG A 1 490 ? -41.060 -3.323 31.709 1.00 91.50 490 ARG A N 1
ATOM 3964 C CA . ARG A 1 490 ? -40.871 -2.231 30.741 1.00 91.50 490 ARG A CA 1
ATOM 3965 C C . ARG A 1 490 ? -39.395 -2.037 30.389 1.00 91.50 490 ARG A C 1
ATOM 3967 O O . ARG A 1 490 ? -39.047 -1.971 29.216 1.00 91.50 490 ARG A O 1
ATOM 3974 N N . GLN A 1 491 ? -38.508 -2.036 31.381 1.00 91.81 491 GLN A N 1
ATOM 3975 C CA . GLN A 1 491 ? -37.064 -1.982 31.135 1.00 91.81 491 GLN A CA 1
ATOM 3976 C C . GLN A 1 491 ? -36.582 -3.211 30.355 1.00 91.81 491 GLN A C 1
ATOM 3978 O O . GLN A 1 491 ? -35.786 -3.080 29.431 1.00 91.81 491 GLN A O 1
ATOM 3983 N N . MET A 1 492 ? -37.106 -4.403 30.652 1.00 87.88 492 MET A N 1
ATOM 3984 C CA . MET A 1 492 ? -36.803 -5.615 29.887 1.00 87.88 492 MET A CA 1
ATOM 3985 C C . MET A 1 492 ? -37.312 -5.536 28.442 1.00 87.88 492 MET A C 1
ATOM 3987 O O . MET A 1 492 ? -36.622 -6.018 27.546 1.00 87.88 492 MET A O 1
ATOM 3991 N N . SER A 1 493 ? -38.478 -4.933 28.179 1.00 89.81 493 SER A N 1
ATOM 3992 C CA . SER A 1 493 ? -38.943 -4.706 26.803 1.00 89.81 493 SER A CA 1
ATOM 3993 C C . SER A 1 493 ? -38.107 -3.654 26.078 1.00 89.81 493 SER A C 1
ATOM 3995 O O . SER A 1 493 ? -37.716 -3.892 24.942 1.00 89.81 493 SER A O 1
ATOM 3997 N N . GLU A 1 494 ? -37.745 -2.552 26.739 1.00 92.00 494 GLU A N 1
ATOM 3998 C CA . GLU A 1 494 ? -36.873 -1.514 26.172 1.00 92.00 494 GLU A CA 1
ATOM 3999 C C . GLU A 1 494 ? -35.472 -2.060 25.858 1.00 92.00 494 GLU A C 1
ATOM 4001 O O . GLU A 1 494 ? -34.902 -1.763 24.809 1.00 92.00 494 GLU A O 1
ATOM 4006 N N . MET A 1 495 ? -34.911 -2.894 26.738 1.00 88.12 495 MET A N 1
ATOM 4007 C CA . MET A 1 495 ? -33.621 -3.548 26.507 1.00 88.12 495 MET A CA 1
ATOM 4008 C C . MET A 1 495 ? -33.694 -4.562 25.365 1.00 88.12 495 MET A C 1
ATOM 4010 O O . MET A 1 495 ? -32.777 -4.612 24.548 1.00 88.12 495 MET A O 1
ATOM 4014 N N . ARG A 1 496 ? -34.792 -5.320 25.251 1.00 91.62 496 ARG A N 1
ATOM 4015 C CA . ARG A 1 496 ? -35.028 -6.222 24.111 1.00 91.62 496 ARG A CA 1
ATOM 4016 C C . ARG A 1 496 ? -35.191 -5.463 22.798 1.00 91.62 496 ARG A C 1
ATOM 4018 O O . ARG A 1 496 ? -34.653 -5.894 21.786 1.00 91.62 496 ARG A O 1
ATOM 4025 N N . GLU A 1 497 ? -35.879 -4.327 22.803 1.00 94.00 497 GLU A N 1
ATOM 4026 C CA . GLU A 1 497 ? -36.030 -3.486 21.614 1.00 94.00 497 GLU A CA 1
ATOM 4027 C C . GLU A 1 497 ? -34.691 -2.860 21.200 1.00 94.00 497 GLU A C 1
ATOM 4029 O O . GLU A 1 497 ? -34.338 -2.866 20.022 1.00 94.00 497 GLU A O 1
ATOM 4034 N N . LYS A 1 498 ? -33.890 -2.386 22.165 1.00 94.25 498 LYS A N 1
ATOM 4035 C CA . LYS A 1 498 ? -32.514 -1.928 21.912 1.00 94.25 498 LYS A CA 1
ATOM 4036 C C . LYS A 1 498 ? -31.640 -3.050 21.358 1.00 94.25 498 LYS A C 1
ATOM 4038 O O . LYS A 1 498 ? -30.892 -2.812 20.415 1.00 94.25 498 LYS A O 1
ATOM 4043 N N . GLN A 1 499 ? -31.758 -4.263 21.897 1.00 88.00 499 GLN A N 1
ATOM 4044 C CA . GLN A 1 499 ? -31.058 -5.440 21.388 1.00 88.00 499 GLN A CA 1
ATOM 4045 C C . GLN A 1 499 ? -31.481 -5.756 19.946 1.00 88.00 499 GLN A C 1
ATOM 4047 O O . GLN A 1 499 ? -30.616 -5.957 19.101 1.00 88.00 499 GLN A O 1
ATOM 4052 N N . ALA A 1 500 ? -32.778 -5.717 19.633 1.00 94.31 500 ALA A N 1
ATOM 4053 C CA . ALA A 1 500 ? -33.285 -5.930 18.277 1.00 94.31 500 ALA A CA 1
ATOM 4054 C C . ALA A 1 500 ? -32.798 -4.852 17.292 1.00 94.31 500 ALA A C 1
ATOM 4056 O O . ALA A 1 500 ? -32.380 -5.177 16.183 1.00 94.31 500 ALA A O 1
ATOM 4057 N N . LYS A 1 501 ? -32.777 -3.577 17.706 1.00 93.81 501 LYS A N 1
ATOM 4058 C CA . LYS A 1 501 ? -32.219 -2.476 16.902 1.00 93.81 501 LYS A CA 1
ATOM 4059 C C . LYS A 1 501 ? -30.723 -2.659 16.664 1.00 93.81 501 LYS A C 1
ATOM 4061 O O . LYS A 1 501 ? -30.269 -2.484 15.539 1.00 93.81 501 LYS A O 1
ATOM 4066 N N . LEU A 1 502 ? -29.961 -3.035 17.693 1.00 93.06 502 LEU A N 1
ATOM 4067 C CA . LEU A 1 502 ? -28.529 -3.302 17.555 1.00 93.06 502 LEU A CA 1
ATOM 4068 C C . LEU A 1 502 ? -28.271 -4.463 16.592 1.00 93.06 502 LEU A C 1
ATOM 4070 O O . LEU A 1 502 ? -27.454 -4.296 15.691 1.00 93.06 502 LEU A O 1
ATOM 4074 N N . ILE A 1 503 ? -29.012 -5.569 16.710 1.00 94.38 503 ILE A N 1
ATOM 4075 C CA . ILE A 1 503 ? -28.936 -6.700 15.773 1.00 94.38 503 ILE A CA 1
ATOM 4076 C C . ILE A 1 503 ? -29.230 -6.227 14.344 1.00 94.38 503 ILE A C 1
ATOM 4078 O O . ILE A 1 503 ? -28.385 -6.388 13.475 1.00 94.38 503 ILE A O 1
ATOM 4082 N N . ALA A 1 504 ? -30.329 -5.502 14.112 1.00 93.56 504 ALA A N 1
ATOM 4083 C CA . ALA A 1 504 ? -30.655 -4.985 12.780 1.00 93.56 504 ALA A CA 1
ATOM 4084 C C . ALA A 1 504 ? -29.573 -4.041 12.210 1.00 93.56 504 ALA A C 1
ATOM 4086 O O . ALA A 1 504 ? -29.299 -4.045 11.008 1.00 93.56 504 ALA A O 1
ATOM 4087 N N . THR A 1 505 ? -28.927 -3.228 13.057 1.00 93.19 505 THR A N 1
ATOM 4088 C CA . THR A 1 505 ? -27.805 -2.383 12.616 1.00 93.19 505 THR A CA 1
ATOM 4089 C C . THR A 1 505 ? -26.535 -3.177 12.321 1.00 93.19 505 THR A C 1
ATOM 4091 O O . THR A 1 505 ? -25.765 -2.756 11.457 1.00 93.19 505 THR A O 1
ATOM 4094 N N . ILE A 1 506 ? -26.299 -4.291 13.020 1.00 91.19 506 ILE A N 1
ATOM 4095 C CA . ILE A 1 506 ? -25.187 -5.207 12.750 1.00 91.19 506 ILE A CA 1
ATOM 4096 C C . ILE A 1 506 ? -25.445 -5.913 11.421 1.00 91.19 506 ILE A C 1
ATOM 4098 O O . ILE A 1 506 ? -24.620 -5.774 10.524 1.00 91.19 506 ILE A O 1
ATOM 4102 N N . ASP A 1 507 ? -26.626 -6.503 11.232 1.00 94.88 507 ASP A N 1
ATOM 4103 C CA . ASP A 1 507 ? -27.021 -7.179 9.990 1.00 94.88 507 ASP A CA 1
ATOM 4104 C C . ASP A 1 507 ? -26.910 -6.237 8.777 1.00 94.88 507 ASP A C 1
ATOM 4106 O O . ASP A 1 507 ? -26.366 -6.587 7.728 1.00 94.88 507 ASP A O 1
ATOM 4110 N N . SER A 1 508 ? -27.361 -4.983 8.923 1.00 91.50 508 SER A N 1
ATOM 4111 C CA . SER A 1 508 ? -27.227 -3.977 7.865 1.00 91.50 508 SER A CA 1
ATOM 4112 C C . SER A 1 508 ? -25.766 -3.633 7.555 1.00 91.50 508 SER A C 1
ATOM 4114 O O . SER A 1 508 ? -25.445 -3.367 6.394 1.00 91.50 508 SER A O 1
ATOM 4116 N N . LYS A 1 509 ? -24.879 -3.603 8.557 1.00 91.56 509 LYS A N 1
ATOM 4117 C CA . LYS A 1 509 ? -23.444 -3.351 8.354 1.00 91.56 509 LYS A CA 1
ATOM 4118 C C . LYS A 1 509 ? -22.748 -4.559 7.735 1.00 91.56 509 LYS A C 1
ATOM 4120 O O . LYS A 1 509 ? -21.946 -4.367 6.825 1.00 91.56 509 LYS A O 1
ATOM 4125 N N . GLU A 1 510 ? -23.081 -5.769 8.168 1.00 91.69 510 GLU A N 1
ATOM 4126 C CA . GLU A 1 510 ? -22.581 -7.018 7.588 1.00 91.69 510 GLU A CA 1
ATOM 4127 C C . GLU A 1 510 ? -22.967 -7.128 6.112 1.00 91.69 510 GLU A C 1
ATOM 4129 O O . GLU A 1 510 ? -22.112 -7.391 5.272 1.00 91.69 510 GLU A O 1
ATOM 4134 N N . MET A 1 511 ? -24.210 -6.796 5.749 1.00 93.81 511 MET A N 1
ATOM 4135 C CA . MET A 1 511 ? -24.645 -6.784 4.349 1.00 93.81 511 MET A CA 1
ATOM 4136 C C . MET A 1 511 ? -23.840 -5.792 3.488 1.00 93.81 511 MET A C 1
ATOM 4138 O O . MET A 1 511 ? -23.495 -6.092 2.342 1.00 93.81 511 MET A O 1
ATOM 4142 N N . LEU A 1 512 ? -23.512 -4.609 4.022 1.00 91.56 512 LEU A N 1
ATOM 4143 C CA . LEU A 1 512 ? -22.680 -3.624 3.321 1.00 91.56 512 LEU A CA 1
ATOM 4144 C C . LEU A 1 512 ? -21.225 -4.088 3.182 1.00 91.56 512 LEU A C 1
ATOM 4146 O O . LEU A 1 512 ? -20.621 -3.869 2.128 1.00 91.56 512 LEU A O 1
ATOM 4150 N N . LEU A 1 513 ? -20.670 -4.722 4.218 1.00 89.56 513 LEU A N 1
ATOM 4151 C CA . LEU A 1 513 ? -19.328 -5.301 4.178 1.00 89.56 513 LEU A CA 1
ATOM 4152 C C . LEU A 1 513 ? -19.256 -6.446 3.166 1.00 89.56 513 LEU A C 1
ATOM 4154 O O . LEU A 1 513 ? -18.383 -6.401 2.305 1.00 89.56 513 LEU A O 1
ATOM 4158 N N . ASN A 1 514 ? -20.228 -7.360 3.163 1.00 91.56 514 ASN A N 1
ATOM 4159 C CA . ASN A 1 514 ? -20.314 -8.454 2.193 1.00 91.56 514 ASN A CA 1
ATOM 4160 C C . ASN A 1 514 ? -20.405 -7.931 0.756 1.00 91.56 514 ASN A C 1
ATOM 4162 O O . ASN A 1 514 ? -19.707 -8.412 -0.131 1.00 91.56 514 ASN A O 1
ATOM 4166 N N . LYS A 1 515 ? -21.198 -6.882 0.508 1.00 94.19 515 LYS A N 1
ATOM 4167 C CA . LYS A 1 515 ? -21.281 -6.263 -0.824 1.00 94.19 515 LYS A CA 1
ATOM 4168 C C . LYS A 1 515 ? -19.958 -5.616 -1.252 1.00 94.19 515 LYS A C 1
ATOM 4170 O O . LYS A 1 515 ? -19.610 -5.621 -2.434 1.00 94.19 515 LYS A O 1
ATOM 4175 N N . LYS A 1 516 ? -19.216 -5.031 -0.305 1.00 92.31 516 LYS A N 1
ATOM 4176 C CA . LYS A 1 516 ? -17.883 -4.476 -0.568 1.00 92.31 516 LYS A CA 1
ATOM 4177 C C . LYS A 1 516 ? -16.879 -5.592 -0.854 1.00 92.31 516 LYS A C 1
ATOM 4179 O O . LYS A 1 516 ? -16.123 -5.461 -1.814 1.00 92.31 516 LYS A O 1
ATOM 4184 N N . GLU A 1 517 ? -16.907 -6.669 -0.083 1.00 87.31 517 GLU A N 1
ATOM 4185 C CA . GLU A 1 517 ? -16.076 -7.854 -0.287 1.00 87.31 517 GLU A CA 1
ATOM 4186 C C . GLU A 1 517 ? -16.343 -8.482 -1.659 1.00 87.31 517 GLU A C 1
ATOM 4188 O O . GLU A 1 517 ? -15.414 -8.652 -2.441 1.00 87.31 517 GLU A O 1
ATOM 4193 N N . GLU A 1 518 ? -17.609 -8.678 -2.033 1.00 94.00 518 GLU A N 1
ATOM 4194 C CA . GLU A 1 518 ? -17.997 -9.174 -3.357 1.00 94.00 518 GLU A CA 1
ATOM 4195 C C . GLU A 1 518 ? -17.489 -8.254 -4.482 1.00 94.00 518 GLU A C 1
ATOM 4197 O O . GLU A 1 518 ? -16.957 -8.717 -5.492 1.00 94.00 518 GLU A O 1
ATOM 4202 N N . SER A 1 519 ? -17.572 -6.929 -4.303 1.00 90.62 519 SER A N 1
ATOM 4203 C CA . SER A 1 519 ? -17.017 -5.979 -5.275 1.00 90.62 519 SER A CA 1
ATOM 4204 C C . SER A 1 519 ? -15.490 -6.075 -5.394 1.00 90.62 519 SER A C 1
ATOM 4206 O O . SER A 1 519 ? -14.958 -5.966 -6.498 1.00 90.62 519 SER A O 1
ATOM 4208 N N . GLN A 1 520 ? -14.785 -6.317 -4.284 1.00 90.88 520 GLN A N 1
ATOM 4209 C CA . GLN A 1 520 ? -13.333 -6.492 -4.267 1.00 90.88 520 GLN A CA 1
ATOM 4210 C C . GLN A 1 520 ? -12.926 -7.817 -4.912 1.00 90.88 520 GLN A C 1
ATOM 4212 O O . GLN A 1 520 ? -12.029 -7.815 -5.752 1.00 90.88 520 GLN A O 1
ATOM 4217 N N . ILE A 1 521 ? -13.629 -8.911 -4.609 1.00 93.19 521 ILE A N 1
ATOM 4218 C CA . ILE A 1 521 ? -13.443 -10.221 -5.249 1.00 93.19 521 ILE A CA 1
ATOM 4219 C C . ILE A 1 521 ? -13.647 -10.102 -6.762 1.00 93.19 521 ILE A C 1
ATOM 4221 O O . ILE A 1 521 ? -12.819 -10.574 -7.538 1.00 93.19 521 ILE A O 1
ATOM 4225 N N . ASN A 1 522 ? -14.691 -9.399 -7.207 1.00 94.19 522 ASN A N 1
ATOM 4226 C CA . ASN A 1 522 ? -14.935 -9.176 -8.632 1.00 94.19 522 ASN A CA 1
ATOM 4227 C C . ASN A 1 522 ? -13.799 -8.389 -9.303 1.00 94.19 522 ASN A C 1
ATOM 4229 O O . ASN A 1 522 ? -13.377 -8.742 -10.405 1.00 94.19 522 ASN A O 1
ATOM 4233 N N . ILE A 1 523 ? -13.262 -7.356 -8.644 1.00 94.38 523 ILE A N 1
ATOM 4234 C CA . ILE A 1 523 ? -12.105 -6.608 -9.156 1.00 94.38 523 ILE A CA 1
ATOM 4235 C C . ILE A 1 523 ? -10.877 -7.519 -9.252 1.00 94.38 523 ILE A C 1
ATOM 4237 O O . ILE A 1 523 ? -10.237 -7.540 -10.304 1.00 94.38 523 ILE A O 1
ATOM 4241 N N . ILE A 1 524 ? -10.581 -8.301 -8.210 1.00 90.56 524 ILE A N 1
ATOM 4242 C CA . ILE A 1 524 ? -9.460 -9.252 -8.195 1.00 90.56 524 ILE A CA 1
ATOM 4243 C C . ILE A 1 524 ? -9.599 -10.249 -9.350 1.00 90.56 524 ILE A C 1
ATOM 4245 O O . ILE A 1 524 ? -8.697 -10.330 -10.177 1.00 90.56 524 ILE A O 1
ATOM 4249 N N . ASN A 1 525 ? -10.762 -10.887 -9.507 1.00 93.44 525 ASN A N 1
ATOM 4250 C CA . ASN A 1 525 ? -11.028 -11.822 -10.604 1.00 93.44 525 ASN A CA 1
ATOM 4251 C C . ASN A 1 525 ? -10.835 -11.172 -11.985 1.00 93.44 525 ASN A C 1
ATOM 4253 O O . ASN A 1 525 ? -10.290 -11.786 -12.904 1.00 93.44 525 ASN A O 1
ATOM 4257 N N . THR A 1 526 ? -11.249 -9.909 -12.157 1.00 93.81 526 THR A N 1
ATOM 4258 C CA . THR A 1 526 ? -11.039 -9.198 -13.431 1.00 93.81 526 THR A CA 1
ATOM 4259 C C . THR A 1 526 ? -9.565 -8.888 -13.696 1.00 93.81 526 THR A C 1
ATOM 4261 O O . THR A 1 526 ? -9.131 -8.945 -14.848 1.00 93.81 526 THR A O 1
ATOM 4264 N N . LEU A 1 527 ? -8.783 -8.575 -12.658 1.00 91.44 527 LEU A N 1
ATOM 4265 C CA . LEU A 1 527 ? -7.342 -8.344 -12.768 1.00 91.44 527 LEU A CA 1
ATOM 4266 C C . LEU A 1 527 ? -6.597 -9.650 -13.053 1.00 91.44 527 LEU A C 1
ATOM 4268 O O . LEU A 1 527 ? -5.761 -9.686 -13.953 1.00 91.44 527 LEU A O 1
ATOM 4272 N N . GLU A 1 528 ? -6.955 -10.738 -12.374 1.00 91.31 528 GLU A N 1
ATOM 4273 C CA . GLU A 1 528 ? -6.416 -12.074 -12.632 1.00 91.31 528 GLU A CA 1
ATOM 4274 C C . GLU A 1 528 ? -6.694 -12.528 -14.068 1.00 91.31 528 GLU A C 1
ATOM 4276 O O . GLU A 1 528 ? -5.787 -13.001 -14.753 1.00 91.31 528 GLU A O 1
ATOM 4281 N N . ALA A 1 529 ? -7.914 -12.315 -14.573 1.00 93.94 529 ALA A N 1
ATOM 4282 C CA . ALA A 1 529 ? -8.254 -12.611 -15.962 1.00 93.94 529 ALA A CA 1
ATOM 4283 C C . ALA A 1 529 ? -7.416 -11.781 -16.953 1.00 93.94 529 ALA A C 1
ATOM 4285 O O . ALA A 1 529 ? -6.930 -12.320 -17.948 1.00 93.94 529 ALA A O 1
ATOM 4286 N N . LYS A 1 530 ? -7.191 -10.488 -16.674 1.00 94.62 530 LYS A N 1
ATOM 4287 C CA . LYS A 1 530 ? -6.315 -9.632 -17.494 1.00 94.62 530 LYS A CA 1
ATOM 4288 C C . LYS A 1 530 ? -4.870 -10.125 -17.489 1.00 94.62 530 LYS A C 1
ATOM 4290 O O . LYS A 1 530 ? -4.283 -10.247 -18.559 1.00 94.62 530 LYS A O 1
ATOM 4295 N N . HIS A 1 531 ? -4.313 -10.456 -16.325 1.00 93.38 531 HIS A N 1
ATOM 4296 C CA . HIS A 1 531 ? -2.950 -10.984 -16.222 1.00 93.38 531 HIS A CA 1
ATOM 4297 C C . HIS A 1 531 ? -2.815 -12.333 -16.928 1.00 93.38 531 HIS A C 1
ATOM 4299 O O . HIS A 1 531 ? -1.856 -12.549 -17.662 1.00 93.38 531 HIS A O 1
ATOM 4305 N N . LYS A 1 532 ? -3.803 -13.222 -16.783 1.00 95.88 532 LYS A N 1
ATOM 4306 C CA . LYS A 1 532 ? -3.837 -14.504 -17.495 1.00 95.88 532 LYS A CA 1
ATOM 4307 C C . LYS A 1 532 ? -3.865 -14.311 -19.013 1.00 95.88 532 LYS A C 1
ATOM 4309 O O . LYS A 1 532 ? -3.165 -15.029 -19.730 1.00 95.88 532 LYS A O 1
ATOM 4314 N N . ASN A 1 533 ? -4.633 -13.340 -19.501 1.00 94.94 533 ASN A N 1
ATOM 4315 C CA . ASN A 1 533 ? -4.680 -13.003 -20.922 1.00 94.94 533 ASN A CA 1
ATOM 4316 C C . ASN A 1 533 ? -3.350 -12.414 -21.412 1.00 94.94 533 ASN A C 1
ATOM 4318 O O . ASN A 1 533 ? -2.877 -12.816 -22.471 1.00 94.94 533 ASN A O 1
ATOM 4322 N N . GLU A 1 534 ? -2.715 -11.531 -20.637 1.00 95.31 534 GLU A N 1
ATOM 4323 C CA . GLU A 1 534 ? -1.420 -10.943 -21.002 1.00 95.31 534 GLU A CA 1
ATOM 4324 C C . GLU A 1 534 ? -0.298 -11.991 -21.009 1.00 95.31 534 GLU A C 1
ATOM 4326 O O . GLU A 1 534 ? 0.476 -12.061 -21.959 1.00 95.31 534 GLU A O 1
ATOM 4331 N N . ILE A 1 535 ? -0.269 -12.892 -20.022 1.00 91.50 535 ILE A N 1
ATOM 4332 C CA . ILE A 1 535 ? 0.652 -14.038 -20.012 1.00 91.50 535 ILE A CA 1
ATOM 4333 C C . ILE A 1 535 ? 0.414 -14.925 -21.241 1.00 91.50 535 ILE A C 1
ATOM 4335 O O . ILE A 1 535 ? 1.367 -15.336 -21.900 1.00 91.50 535 ILE A O 1
ATOM 4339 N N . SER A 1 536 ? -0.849 -15.204 -21.581 1.00 95.00 536 SER A N 1
ATOM 4340 C CA . SER A 1 536 ? -1.191 -16.008 -22.764 1.00 95.00 536 SER A CA 1
ATOM 4341 C C . SER A 1 536 ? -0.745 -15.329 -24.062 1.00 95.00 536 SER A C 1
ATOM 4343 O O . SER A 1 536 ? -0.239 -16.001 -24.957 1.00 95.00 536 SER A O 1
ATOM 4345 N N . ARG A 1 537 ? -0.866 -13.999 -24.147 1.00 96.88 537 ARG A N 1
ATOM 4346 C CA . ARG A 1 537 ? -0.400 -13.192 -25.280 1.00 96.88 537 ARG A CA 1
ATOM 4347 C C . ARG A 1 537 ? 1.122 -13.221 -25.414 1.00 96.88 537 ARG A C 1
ATOM 4349 O O . ARG A 1 537 ? 1.620 -13.530 -26.490 1.00 96.88 537 ARG A O 1
ATOM 4356 N N . ILE A 1 538 ? 1.856 -12.973 -24.328 1.00 92.69 538 ILE A N 1
ATOM 4357 C CA . ILE A 1 538 ? 3.327 -13.020 -24.320 1.00 92.69 538 ILE A CA 1
ATOM 4358 C C . ILE A 1 538 ? 3.823 -14.424 -24.691 1.00 92.69 538 ILE A C 1
ATOM 4360 O O . ILE A 1 538 ? 4.756 -14.565 -25.481 1.00 92.69 538 ILE A O 1
ATOM 4364 N N . ASN A 1 539 ? 3.180 -15.474 -24.172 1.00 91.38 539 ASN A N 1
ATOM 4365 C CA . ASN A 1 539 ? 3.513 -16.851 -24.528 1.00 91.38 539 ASN A CA 1
ATOM 4366 C C . ASN A 1 539 ? 3.254 -17.144 -26.011 1.00 91.38 539 ASN A C 1
ATOM 4368 O O . ASN A 1 539 ? 4.097 -17.778 -26.642 1.00 91.38 539 ASN A O 1
ATOM 4372 N N . ALA A 1 540 ? 2.147 -16.660 -26.581 1.00 95.25 540 ALA A N 1
ATOM 4373 C CA . ALA A 1 540 ? 1.868 -16.793 -28.011 1.00 95.25 540 ALA A CA 1
ATOM 4374 C C . ALA A 1 540 ? 2.911 -16.050 -28.867 1.00 95.25 540 ALA A C 1
ATOM 4376 O O . ALA A 1 540 ? 3.431 -16.616 -29.827 1.00 95.25 540 ALA A O 1
ATOM 4377 N N . ASP A 1 541 ? 3.297 -14.831 -28.478 1.00 95.31 541 ASP A N 1
ATOM 4378 C CA . ASP A 1 541 ? 4.336 -14.056 -29.166 1.00 95.31 541 ASP A CA 1
ATOM 4379 C C . ASP A 1 541 ? 5.707 -14.750 -29.097 1.00 95.31 541 ASP A C 1
ATOM 4381 O O . ASP A 1 541 ? 6.466 -14.756 -30.070 1.00 95.31 541 ASP A O 1
ATOM 4385 N N . HIS A 1 542 ? 6.048 -15.360 -27.956 1.00 92.94 542 HIS A N 1
ATOM 4386 C CA . HIS A 1 542 ? 7.270 -16.154 -27.813 1.00 92.94 542 HIS A CA 1
ATOM 4387 C C . HIS A 1 542 ? 7.231 -17.426 -28.660 1.00 92.94 542 HIS A C 1
ATOM 4389 O O . HIS A 1 542 ? 8.209 -17.714 -29.348 1.00 92.94 542 HIS A O 1
ATOM 4395 N N . GLN A 1 543 ? 6.112 -18.152 -28.667 1.00 95.81 543 GLN A N 1
ATOM 4396 C CA . GLN A 1 543 ? 5.929 -19.323 -29.526 1.00 95.81 543 GLN A CA 1
ATOM 4397 C C . GLN A 1 543 ? 6.055 -18.956 -31.010 1.00 95.81 543 GLN A C 1
ATOM 4399 O O . GLN A 1 543 ? 6.720 -19.672 -31.757 1.00 95.81 543 GLN A O 1
ATOM 4404 N N . GLN A 1 544 ? 5.512 -17.809 -31.426 1.00 96.44 544 GLN A N 1
ATOM 4405 C CA . GLN A 1 544 ? 5.654 -17.323 -32.796 1.00 96.44 544 GLN A CA 1
ATOM 4406 C C . GLN A 1 544 ? 7.117 -17.015 -33.143 1.00 96.44 544 GLN A C 1
ATOM 4408 O O . GLN A 1 544 ? 7.609 -17.474 -34.170 1.00 96.44 544 GLN A O 1
ATOM 4413 N N . LYS A 1 545 ? 7.847 -16.304 -32.272 1.00 96.12 545 LYS A N 1
ATOM 4414 C CA . LYS A 1 545 ? 9.280 -16.018 -32.484 1.00 96.12 545 LYS A CA 1
ATOM 4415 C C . LYS A 1 545 ? 10.112 -17.296 -32.585 1.00 96.12 545 LYS A C 1
ATOM 4417 O O . LYS A 1 545 ? 11.020 -17.364 -33.409 1.00 96.12 545 LYS A O 1
ATOM 4422 N N . VAL A 1 546 ? 9.809 -18.301 -31.762 1.00 93.88 546 VAL A N 1
ATOM 4423 C CA . VAL A 1 546 ? 10.460 -19.617 -31.842 1.00 93.88 546 VAL A CA 1
ATOM 4424 C C . VAL A 1 546 ? 10.153 -20.276 -33.186 1.00 93.88 546 VAL A C 1
ATOM 4426 O O . VAL A 1 546 ? 11.084 -20.693 -33.869 1.00 93.88 546 VAL A O 1
ATOM 4429 N N . SER A 1 547 ? 8.889 -20.280 -33.622 1.00 93.56 547 SER A N 1
ATOM 4430 C CA . SER A 1 547 ? 8.494 -20.809 -34.934 1.00 93.56 547 SER A CA 1
ATOM 4431 C C . SER A 1 547 ? 9.206 -20.101 -36.096 1.00 93.56 547 SER A C 1
ATOM 4433 O O . SER A 1 547 ? 9.637 -20.756 -37.046 1.00 93.56 547 SER A O 1
ATOM 4435 N N . ASP A 1 548 ? 9.371 -18.779 -36.035 1.00 95.75 548 ASP A N 1
ATOM 4436 C CA . ASP A 1 548 ? 10.062 -18.007 -37.075 1.00 95.75 548 ASP A CA 1
ATOM 4437 C C . ASP A 1 548 ? 11.564 -18.341 -37.130 1.00 95.75 548 ASP A C 1
ATOM 4439 O O . ASP A 1 548 ? 12.127 -18.521 -38.214 1.00 95.75 548 ASP A O 1
ATOM 4443 N N . LEU A 1 549 ? 12.214 -18.476 -35.966 1.00 95.69 549 LEU A N 1
ATOM 4444 C CA . LEU A 1 549 ? 13.617 -18.890 -35.874 1.00 95.69 549 LEU A CA 1
ATOM 4445 C C . LEU A 1 549 ? 13.814 -20.326 -36.368 1.00 95.69 549 LEU A C 1
ATOM 4447 O O . LEU A 1 549 ? 14.739 -20.587 -37.136 1.00 95.69 549 LEU A O 1
ATOM 4451 N N . GLU A 1 550 ? 12.930 -21.249 -35.989 1.00 93.25 550 GLU A N 1
ATOM 4452 C CA . GLU A 1 550 ? 12.938 -22.615 -36.511 1.00 93.25 550 GLU A CA 1
ATOM 4453 C C . GLU A 1 550 ? 12.769 -22.640 -38.030 1.00 93.25 550 GLU A C 1
ATOM 4455 O O . GLU A 1 550 ? 13.445 -23.4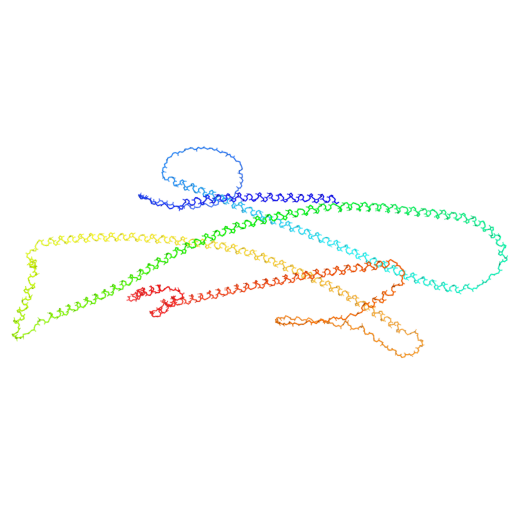08 -38.716 1.00 93.25 550 GLU A O 1
ATOM 4460 N N . HIS A 1 551 ? 11.892 -21.795 -38.575 1.00 95.06 551 HIS A N 1
ATOM 4461 C CA . HIS A 1 551 ? 11.683 -21.698 -40.012 1.00 95.06 551 HIS A CA 1
ATOM 4462 C C . HIS A 1 551 ? 12.927 -21.174 -40.743 1.00 95.06 551 HIS A C 1
ATOM 4464 O O . HIS A 1 551 ? 13.286 -21.716 -41.790 1.00 95.06 551 HIS A O 1
ATOM 4470 N N . GLU A 1 552 ? 13.631 -20.180 -40.194 1.00 94.94 552 GLU A N 1
ATOM 4471 C CA . GLU A 1 552 ? 14.887 -19.706 -40.788 1.00 94.94 552 GLU A CA 1
ATOM 4472 C C . GLU A 1 552 ? 16.005 -20.755 -40.673 1.00 94.94 552 GLU A C 1
ATOM 4474 O O . GLU A 1 552 ? 16.743 -20.965 -41.636 1.00 94.94 552 GLU A O 1
ATOM 4479 N N . ILE A 1 553 ? 16.086 -21.494 -39.559 1.00 90.44 553 ILE A N 1
ATOM 4480 C CA . ILE A 1 553 ? 17.018 -22.625 -39.416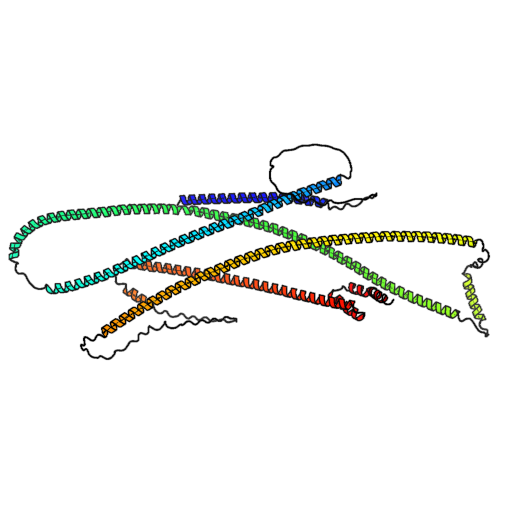 1.00 90.44 553 ILE A CA 1
ATOM 4481 C C . ILE A 1 553 ? 16.712 -23.712 -40.453 1.00 90.44 553 ILE A C 1
ATOM 4483 O O . ILE A 1 553 ? 17.633 -24.226 -41.088 1.00 90.44 553 ILE A O 1
ATOM 4487 N N . ARG A 1 554 ? 15.434 -24.054 -40.672 1.00 92.31 554 ARG A N 1
ATOM 4488 C CA . ARG A 1 554 ? 15.022 -25.011 -41.715 1.00 92.31 554 ARG A CA 1
ATOM 4489 C C . ARG A 1 554 ? 15.423 -24.520 -43.103 1.00 92.31 554 ARG A C 1
ATOM 4491 O O . ARG A 1 554 ? 16.072 -25.262 -43.826 1.00 92.31 554 ARG A O 1
ATOM 4498 N N . LYS A 1 555 ? 15.172 -23.249 -43.433 1.00 96.88 555 LYS A N 1
ATOM 4499 C CA . LYS A 1 555 ? 15.622 -22.655 -44.705 1.00 96.88 555 LYS A CA 1
ATOM 4500 C C . LYS A 1 555 ? 17.133 -22.727 -44.887 1.00 96.88 555 LYS A C 1
ATOM 4502 O O . LYS A 1 555 ? 17.597 -23.000 -45.989 1.00 96.88 555 LYS A O 1
ATOM 4507 N N . GLN A 1 556 ? 17.911 -22.458 -43.840 1.00 93.50 556 GLN A N 1
ATOM 4508 C CA . GLN A 1 556 ? 19.367 -22.579 -43.905 1.00 93.50 556 GLN A CA 1
ATOM 4509 C C . GLN A 1 556 ? 19.791 -24.029 -44.138 1.00 93.50 556 GLN A C 1
ATOM 4511 O O . GLN A 1 556 ? 20.610 -24.271 -45.019 1.00 93.50 556 GLN A O 1
ATOM 4516 N N . ARG A 1 557 ? 19.186 -24.988 -43.425 1.00 93.88 557 ARG A N 1
ATOM 4517 C CA . ARG A 1 557 ? 19.417 -26.424 -43.645 1.00 93.88 557 ARG A CA 1
ATOM 4518 C C . ARG A 1 557 ? 19.089 -26.828 -45.082 1.00 93.88 557 ARG A C 1
ATOM 4520 O O . ARG A 1 557 ? 19.926 -27.459 -45.714 1.00 93.88 557 ARG A O 1
ATOM 4527 N N . ASP A 1 558 ? 17.952 -26.400 -45.624 1.00 94.19 558 ASP A N 1
ATOM 4528 C CA . ASP A 1 558 ? 17.537 -26.714 -46.997 1.00 94.19 558 ASP A CA 1
ATOM 4529 C C . ASP A 1 558 ? 18.489 -26.105 -48.037 1.00 94.19 558 ASP A C 1
ATOM 4531 O O . ASP A 1 558 ? 18.882 -26.778 -48.989 1.00 94.19 558 ASP A O 1
ATOM 4535 N N . ARG A 1 559 ? 18.939 -24.856 -47.832 1.00 93.69 559 ARG A N 1
ATOM 4536 C CA . ARG A 1 559 ? 19.969 -24.222 -48.676 1.00 93.69 559 ARG A CA 1
ATOM 4537 C C . ARG A 1 559 ? 21.286 -24.995 -48.624 1.00 93.69 559 ARG A C 1
ATOM 4539 O O . ARG A 1 559 ? 21.883 -25.235 -49.667 1.00 93.69 559 ARG A O 1
ATOM 4546 N N . THR A 1 560 ? 21.742 -25.392 -47.435 1.00 94.31 560 THR A N 1
ATOM 4547 C CA . THR A 1 560 ? 22.971 -26.180 -47.275 1.00 94.31 560 THR A CA 1
ATOM 4548 C C . THR A 1 560 ? 22.843 -27.551 -47.931 1.00 94.31 560 THR A C 1
ATOM 4550 O O . THR A 1 560 ? 23.760 -27.953 -48.638 1.00 94.31 560 THR A O 1
ATOM 4553 N N . ILE A 1 561 ? 21.710 -28.238 -47.765 1.00 93.81 561 ILE A N 1
ATOM 4554 C CA . ILE A 1 561 ? 21.436 -29.522 -48.424 1.00 93.81 561 ILE A CA 1
ATOM 4555 C C . ILE A 1 561 ? 21.439 -29.355 -49.950 1.00 93.81 561 ILE A C 1
ATOM 4557 O O . ILE A 1 561 ? 22.074 -30.150 -50.635 1.00 93.81 561 ILE A O 1
ATOM 4561 N N . SER A 1 562 ? 20.807 -28.304 -50.483 1.00 94.56 562 SER A N 1
ATOM 4562 C CA . SER A 1 562 ? 20.809 -28.017 -51.925 1.00 94.56 562 SER A CA 1
ATOM 4563 C C . SER A 1 562 ? 22.217 -27.736 -52.453 1.00 94.56 562 SER A C 1
ATOM 4565 O O . SER A 1 562 ? 22.613 -28.313 -53.457 1.00 94.56 562 SER A O 1
ATOM 4567 N N . MET A 1 563 ? 23.006 -26.907 -51.759 1.00 92.38 563 MET A N 1
ATOM 4568 C CA . MET A 1 563 ? 24.393 -26.631 -52.158 1.00 92.38 563 MET A CA 1
ATOM 4569 C C . MET A 1 563 ? 25.268 -27.886 -52.113 1.00 92.38 563 MET A C 1
ATOM 4571 O O . MET A 1 563 ? 26.127 -28.060 -52.973 1.00 92.38 563 MET A O 1
ATOM 4575 N N . LEU A 1 564 ? 25.073 -28.754 -51.114 1.00 92.19 564 LEU A N 1
ATOM 4576 C CA . LEU A 1 564 ? 25.773 -30.035 -51.043 1.00 92.19 564 LEU A CA 1
ATOM 4577 C C . LEU A 1 564 ? 25.373 -30.944 -52.209 1.00 92.19 564 LEU A C 1
ATOM 4579 O O . LEU A 1 564 ? 26.255 -31.509 -52.843 1.00 92.19 564 LEU A O 1
ATOM 4583 N N . ALA A 1 565 ? 24.084 -31.015 -52.553 1.00 93.75 565 ALA A N 1
ATOM 4584 C CA . ALA A 1 565 ? 23.609 -31.785 -53.701 1.00 93.75 565 ALA A CA 1
ATOM 4585 C C . ALA A 1 565 ? 24.201 -31.281 -55.032 1.00 93.75 565 ALA A C 1
ATOM 4587 O O . ALA A 1 565 ? 24.650 -32.094 -55.840 1.00 93.75 565 ALA A O 1
ATOM 4588 N N . ASP A 1 566 ? 24.272 -29.962 -55.242 1.00 93.62 566 ASP A N 1
ATOM 4589 C CA . ASP A 1 566 ? 24.897 -29.364 -56.431 1.00 93.62 566 ASP A CA 1
ATOM 4590 C C . ASP A 1 566 ? 26.402 -29.676 -56.491 1.00 93.62 566 ASP A C 1
ATOM 4592 O O . ASP A 1 566 ? 26.945 -30.005 -57.547 1.00 93.62 566 ASP A O 1
ATOM 4596 N N . LYS A 1 567 ? 27.090 -29.623 -55.342 1.00 92.69 567 LYS A N 1
ATOM 4597 C CA . LYS A 1 567 ? 28.512 -29.982 -55.243 1.00 92.69 567 LYS A CA 1
ATOM 4598 C C . LYS A 1 567 ? 28.749 -31.466 -55.486 1.00 92.69 567 LYS A C 1
ATOM 4600 O O . LYS A 1 567 ? 29.713 -31.813 -56.163 1.00 92.69 567 LYS A O 1
ATOM 4605 N N . ASP A 1 568 ? 27.871 -32.334 -55.001 1.00 92.69 568 ASP A N 1
ATOM 4606 C CA . ASP A 1 568 ? 27.929 -33.766 -55.282 1.00 92.69 568 ASP A CA 1
ATOM 4607 C C . ASP A 1 568 ? 27.690 -34.059 -56.772 1.00 92.69 568 ASP A C 1
ATOM 4609 O O . ASP A 1 568 ? 28.359 -34.927 -57.338 1.00 92.69 568 ASP A O 1
ATOM 4613 N N . GLN A 1 569 ? 26.808 -33.309 -57.447 1.00 92.62 569 GLN A N 1
ATOM 4614 C CA . GLN A 1 569 ? 26.648 -33.382 -58.905 1.00 92.62 569 GLN A CA 1
ATOM 4615 C C . GLN A 1 569 ? 27.915 -32.930 -59.640 1.00 92.62 569 GLN A C 1
ATOM 4617 O O . GLN A 1 569 ? 28.393 -33.662 -60.502 1.00 92.62 569 GLN A O 1
ATOM 4622 N N . GLU A 1 570 ? 28.513 -31.796 -59.261 1.00 92.88 570 GLU A N 1
ATOM 4623 C CA . GLU A 1 570 ? 29.773 -31.304 -59.840 1.00 92.88 570 GLU A CA 1
ATOM 4624 C C . GLU A 1 570 ? 30.917 -32.314 -59.642 1.00 92.88 570 GLU A C 1
ATOM 4626 O O . GLU A 1 570 ? 31.657 -32.625 -60.577 1.00 92.88 570 GLU A O 1
ATOM 4631 N N . ILE A 1 571 ? 31.035 -32.897 -58.443 1.00 87.88 571 ILE A N 1
ATOM 4632 C CA . ILE A 1 571 ? 32.000 -33.964 -58.154 1.00 87.88 571 ILE A CA 1
ATOM 4633 C C . ILE A 1 571 ? 31.740 -35.175 -59.053 1.00 87.88 571 ILE A C 1
ATOM 4635 O O . ILE A 1 571 ? 32.689 -35.755 -59.583 1.00 87.88 571 ILE A O 1
ATOM 4639 N N . ASN A 1 572 ? 30.480 -35.570 -59.243 1.00 88.75 572 ASN A N 1
ATOM 4640 C CA . ASN A 1 572 ? 30.129 -36.678 -60.125 1.00 88.75 572 ASN A CA 1
ATOM 4641 C C . ASN A 1 572 ? 30.436 -36.359 -61.595 1.00 88.75 572 ASN A C 1
ATOM 4643 O O . ASN A 1 572 ? 30.998 -37.208 -62.283 1.00 88.75 572 ASN A O 1
ATOM 4647 N N . GLU A 1 573 ? 30.181 -35.143 -62.073 1.00 89.25 573 GLU A N 1
ATOM 4648 C CA . GLU A 1 573 ? 30.573 -34.706 -63.417 1.00 89.25 573 GLU A CA 1
ATOM 4649 C C . GLU A 1 573 ? 32.092 -34.724 -63.608 1.00 89.25 573 GLU A C 1
ATOM 4651 O O . GLU A 1 573 ? 32.583 -35.226 -64.620 1.00 89.25 573 GLU A O 1
ATOM 4656 N N . LEU A 1 574 ? 32.855 -34.223 -62.633 1.00 84.94 574 LEU A N 1
ATOM 4657 C CA . LEU A 1 574 ? 34.317 -34.262 -62.664 1.00 84.94 574 LEU A CA 1
ATOM 4658 C C . LEU A 1 574 ? 34.834 -35.702 -62.648 1.00 84.94 574 LEU A C 1
ATOM 4660 O O . LEU A 1 574 ? 35.725 -36.034 -63.429 1.00 84.94 574 LEU A O 1
ATOM 4664 N N . LYS A 1 575 ? 34.247 -36.586 -61.833 1.00 82.12 575 LYS A N 1
ATOM 4665 C CA . LYS A 1 575 ? 34.555 -38.025 -61.849 1.00 82.12 575 LYS A CA 1
ATOM 4666 C C . LYS A 1 575 ? 34.250 -38.654 -63.208 1.00 82.12 575 LYS A C 1
ATOM 4668 O O . LYS A 1 575 ? 35.062 -39.440 -63.692 1.00 82.12 575 LYS A O 1
ATOM 4673 N N . MET A 1 576 ? 33.140 -38.288 -63.850 1.00 79.00 576 MET A N 1
ATOM 4674 C CA . MET A 1 576 ? 32.798 -38.760 -65.196 1.00 79.00 576 MET A CA 1
ATOM 4675 C C . MET A 1 576 ? 33.789 -38.244 -66.248 1.00 79.00 576 MET A C 1
ATOM 4677 O O . MET A 1 576 ? 34.210 -39.019 -67.102 1.00 79.00 576 MET A O 1
ATOM 4681 N N . ARG A 1 577 ? 34.239 -36.983 -66.155 1.00 79.38 577 ARG A N 1
ATOM 4682 C CA . ARG A 1 577 ? 35.274 -36.410 -67.040 1.00 79.38 577 ARG A CA 1
ATOM 4683 C C . ARG A 1 577 ? 36.639 -37.069 -66.838 1.00 79.38 577 ARG A C 1
ATOM 4685 O O . ARG A 1 577 ? 37.291 -37.402 -67.819 1.00 79.38 577 ARG A O 1
ATOM 4692 N N . ILE A 1 578 ? 37.053 -37.321 -65.597 1.00 69.94 578 ILE A N 1
ATOM 4693 C CA . ILE A 1 578 ? 38.297 -38.052 -65.288 1.00 69.94 578 ILE A CA 1
ATOM 4694 C C . ILE A 1 578 ? 38.207 -39.512 -65.760 1.00 69.94 578 ILE A C 1
ATOM 4696 O O . ILE A 1 578 ? 39.203 -40.082 -66.194 1.00 69.94 578 ILE A O 1
ATOM 4700 N N . SER A 1 579 ? 37.010 -40.102 -65.735 1.00 62.19 579 SER A N 1
ATOM 4701 C CA . SER A 1 579 ? 36.767 -41.464 -66.221 1.00 62.19 579 SER A CA 1
ATOM 4702 C C . SER A 1 579 ? 36.665 -41.569 -67.748 1.00 62.19 579 SER A C 1
ATOM 4704 O O . SER A 1 579 ? 36.504 -42.678 -68.253 1.00 62.19 579 SER A O 1
ATOM 4706 N N . THR A 1 580 ? 36.777 -40.467 -68.508 1.00 50.25 580 THR A N 1
ATOM 4707 C CA . THR A 1 580 ? 36.878 -40.545 -69.976 1.00 50.25 580 THR A CA 1
ATOM 4708 C C . THR A 1 580 ? 38.293 -40.988 -70.391 1.00 50.25 580 THR A C 1
ATOM 4710 O O . THR A 1 580 ? 39.269 -40.285 -70.123 1.00 50.25 580 THR A O 1
ATOM 4713 N N . PRO A 1 581 ? 38.460 -42.168 -71.023 1.00 53.16 581 PRO A N 1
ATOM 4714 C CA . PRO A 1 581 ? 39.775 -42.728 -71.297 1.00 53.16 581 PRO A CA 1
ATOM 4715 C C . PRO A 1 581 ? 40.313 -42.162 -72.611 1.00 53.16 581 PRO A C 1
ATOM 4717 O O . PRO A 1 581 ? 39.880 -42.549 -73.695 1.00 53.16 581 PRO A O 1
ATOM 4720 N N . GLY A 1 582 ? 41.277 -41.248 -72.527 1.00 43.66 582 GLY A N 1
ATOM 4721 C CA . GLY A 1 582 ? 41.871 -40.693 -73.737 1.00 43.66 582 GLY A CA 1
ATOM 4722 C C . GLY A 1 582 ? 43.041 -39.747 -73.523 1.00 43.66 582 GLY A C 1
ATOM 4723 O O . GLY A 1 582 ? 42.962 -38.626 -73.996 1.00 43.66 582 GLY A O 1
ATOM 4724 N N . ASN A 1 583 ? 44.107 -40.178 -72.834 1.00 38.25 583 ASN A N 1
ATOM 4725 C CA . ASN A 1 583 ? 45.495 -40.025 -73.310 1.00 38.25 583 ASN A CA 1
ATOM 4726 C C . ASN A 1 583 ? 46.476 -40.671 -72.313 1.00 38.25 583 ASN A C 1
ATOM 4728 O O . ASN A 1 583 ? 46.892 -40.063 -71.328 1.00 38.25 583 ASN A O 1
ATOM 4732 N N . ALA A 1 584 ? 46.869 -41.916 -72.575 1.00 42.31 584 ALA A N 1
ATOM 4733 C CA . ALA A 1 584 ? 47.982 -42.545 -71.882 1.00 42.31 584 ALA A CA 1
ATOM 4734 C C . ALA A 1 584 ? 49.302 -42.031 -72.477 1.00 42.31 584 ALA A C 1
ATOM 4736 O O . ALA A 1 584 ? 49.631 -42.330 -73.625 1.00 42.31 584 ALA A O 1
ATOM 4737 N N . ARG A 1 585 ? 50.099 -41.302 -71.689 1.00 36.62 585 ARG A N 1
ATOM 4738 C CA . ARG A 1 585 ? 51.547 -41.226 -71.912 1.00 36.62 585 ARG A CA 1
ATOM 4739 C C . ARG A 1 585 ? 52.291 -41.397 -70.596 1.00 36.62 585 ARG A C 1
ATOM 4741 O O . ARG A 1 585 ? 52.124 -40.643 -69.647 1.00 36.62 585 ARG A O 1
ATOM 4748 N N . SER A 1 586 ? 53.079 -42.461 -70.599 1.00 45.09 586 SER A N 1
ATOM 4749 C CA . SER A 1 586 ? 53.922 -43.009 -69.547 1.00 45.09 586 SER A CA 1
ATOM 4750 C C . SER A 1 586 ? 54.755 -41.974 -68.790 1.00 45.09 586 SER A C 1
ATOM 4752 O O . SER A 1 586 ? 55.635 -41.364 -69.396 1.00 45.09 586 SER A O 1
ATOM 4754 N N . VAL A 1 587 ? 54.621 -41.923 -67.463 1.00 39.34 587 VAL A N 1
ATOM 4755 C CA . VAL A 1 587 ? 55.772 -41.737 -66.569 1.00 39.34 587 VAL A CA 1
ATOM 4756 C C . VAL A 1 587 ? 55.595 -42.624 -65.332 1.00 39.34 587 VAL A C 1
ATOM 4758 O O . VAL A 1 587 ? 54.566 -42.615 -64.670 1.00 39.34 587 VAL A O 1
ATOM 4761 N N . LYS A 1 588 ? 56.642 -43.421 -65.139 1.00 40.41 588 LYS A N 1
ATOM 4762 C CA . LYS A 1 588 ? 56.986 -44.419 -64.126 1.00 40.41 588 LYS A CA 1
ATOM 4763 C C . LYS A 1 588 ? 56.456 -44.196 -62.704 1.00 40.41 588 LYS A C 1
ATOM 4765 O O . LYS A 1 588 ? 56.514 -43.097 -62.164 1.00 40.41 588 LYS A O 1
ATOM 4770 N N . GLU A 1 589 ? 56.082 -45.327 -62.110 1.00 43.03 589 GLU A N 1
ATOM 4771 C CA . GLU A 1 589 ? 55.959 -45.591 -60.677 1.00 43.03 589 GLU A CA 1
ATOM 4772 C C . GLU A 1 589 ? 57.086 -44.940 -59.861 1.00 43.03 589 GLU A C 1
ATOM 4774 O O . GLU A 1 589 ? 58.270 -45.178 -60.109 1.00 43.03 589 GLU A O 1
ATOM 4779 N N . VAL A 1 590 ? 56.700 -44.173 -58.841 1.00 38.50 590 VAL A N 1
ATOM 4780 C CA . VAL A 1 590 ? 57.522 -43.924 -57.655 1.00 38.50 590 VAL A CA 1
ATOM 4781 C C . VAL A 1 590 ? 56.633 -44.132 -56.434 1.00 38.50 590 VAL A C 1
ATOM 4783 O O . VAL A 1 590 ? 55.530 -43.593 -56.347 1.00 38.50 590 VAL A O 1
ATOM 4786 N N . SER A 1 591 ? 57.128 -44.970 -55.530 1.00 41.88 591 SER A N 1
ATOM 4787 C CA . SER A 1 591 ? 56.510 -45.400 -54.280 1.00 41.88 591 SER A CA 1
ATOM 4788 C C . SER A 1 591 ? 56.112 -44.243 -53.338 1.00 41.88 591 SER A C 1
ATOM 4790 O O . SER A 1 591 ? 56.659 -43.144 -53.443 1.00 41.88 591 SER A O 1
ATOM 4792 N N . PRO A 1 592 ? 55.189 -44.484 -52.383 1.00 42.78 592 PRO A N 1
ATOM 4793 C CA . PRO A 1 592 ? 54.530 -43.441 -51.592 1.00 42.78 592 PRO A CA 1
ATOM 4794 C C . PRO A 1 592 ? 55.458 -42.787 -50.558 1.00 42.78 592 PRO A C 1
ATOM 4796 O O . PRO A 1 592 ? 56.085 -43.473 -49.753 1.00 42.78 592 PRO A O 1
ATOM 4799 N N . ILE A 1 593 ? 55.491 -41.452 -50.542 1.00 35.97 593 ILE A N 1
ATOM 4800 C CA . ILE A 1 593 ? 56.124 -40.636 -49.492 1.00 35.97 593 ILE A CA 1
ATOM 4801 C C . ILE A 1 593 ? 55.073 -40.344 -48.394 1.00 35.97 593 ILE A C 1
ATOM 4803 O O . ILE A 1 593 ? 53.892 -40.208 -48.719 1.00 35.97 593 ILE A O 1
ATOM 4807 N N . PRO A 1 594 ? 55.454 -40.283 -47.100 1.00 40.44 594 PRO A N 1
ATOM 4808 C CA . PRO A 1 594 ? 54.535 -40.421 -45.970 1.00 40.44 594 PRO A CA 1
ATOM 4809 C C . PRO A 1 594 ? 53.571 -39.247 -45.799 1.00 40.44 594 PRO A C 1
ATOM 4811 O O . PRO A 1 594 ? 53.952 -38.079 -45.861 1.00 40.44 594 PRO A O 1
ATOM 4814 N N . PHE A 1 595 ? 52.327 -39.594 -45.478 1.00 32.25 595 PHE A N 1
ATOM 4815 C CA . PHE A 1 595 ? 51.283 -38.702 -44.994 1.00 32.25 595 PHE A CA 1
ATOM 4816 C C . PHE A 1 595 ? 51.718 -38.096 -43.649 1.00 32.25 595 PHE A C 1
ATOM 4818 O O . PHE A 1 595 ? 51.708 -38.768 -42.617 1.00 32.25 595 PHE A O 1
ATOM 4825 N N . ILE A 1 596 ? 52.128 -36.826 -43.655 1.00 37.12 596 ILE A N 1
ATOM 4826 C CA . ILE A 1 596 ? 52.254 -36.045 -42.425 1.00 37.12 596 ILE A CA 1
ATOM 4827 C C . ILE A 1 596 ? 50.834 -35.801 -41.916 1.00 37.12 596 ILE A C 1
ATOM 4829 O O . ILE A 1 596 ? 50.091 -34.977 -42.448 1.00 37.12 596 ILE A O 1
ATOM 4833 N N . ASN A 1 597 ? 50.473 -36.550 -40.877 1.00 33.53 597 ASN A N 1
ATOM 4834 C CA . ASN A 1 597 ? 49.367 -36.246 -39.982 1.00 33.53 597 ASN A CA 1
ATOM 4835 C C . ASN A 1 597 ? 49.472 -34.788 -39.526 1.00 33.53 597 ASN A C 1
ATOM 4837 O O . ASN A 1 597 ? 50.347 -34.460 -38.725 1.00 33.53 597 ASN A O 1
ATOM 4841 N N . ASN A 1 598 ? 48.554 -33.931 -39.978 1.00 32.88 598 ASN A N 1
ATOM 4842 C CA . ASN A 1 598 ? 48.286 -32.679 -39.289 1.00 32.88 598 ASN A CA 1
ATOM 4843 C C . ASN A 1 598 ? 46.998 -32.827 -38.473 1.00 32.88 598 ASN A C 1
ATOM 4845 O O . ASN A 1 598 ? 45.877 -32.786 -38.980 1.00 32.88 598 ASN A O 1
ATOM 4849 N N . SER A 1 599 ? 47.210 -33.068 -37.185 1.00 42.28 599 SER A N 1
ATOM 4850 C CA . SER A 1 599 ? 46.216 -33.187 -36.129 1.00 42.28 599 SER A CA 1
ATOM 4851 C C . SER A 1 599 ? 45.657 -31.807 -35.759 1.00 42.28 599 SER A C 1
ATOM 4853 O O . SER A 1 599 ? 46.060 -31.248 -34.746 1.00 42.28 599 SER A O 1
ATOM 4855 N N . TYR A 1 600 ? 44.712 -31.268 -36.538 1.00 41.97 600 TYR A N 1
ATOM 4856 C CA . TYR A 1 600 ? 43.887 -30.113 -36.122 1.00 41.97 600 TYR A CA 1
ATOM 4857 C C . TYR A 1 600 ? 42.442 -30.161 -36.643 1.00 41.97 600 TYR A C 1
ATOM 4859 O O . TYR A 1 600 ? 41.810 -29.133 -36.861 1.00 41.97 600 TYR A O 1
ATOM 4867 N N . ALA A 1 601 ? 41.882 -31.357 -36.816 1.00 37.41 601 ALA A N 1
ATOM 4868 C CA . ALA A 1 601 ? 40.476 -31.523 -37.176 1.00 37.41 601 ALA A CA 1
ATOM 4869 C C . ALA A 1 601 ? 39.861 -32.681 -36.384 1.00 37.41 601 ALA A C 1
ATOM 4871 O O . ALA A 1 601 ? 39.599 -33.741 -36.933 1.00 37.41 601 ALA A O 1
ATOM 4872 N N . ASN A 1 602 ? 39.715 -32.499 -35.067 1.00 39.66 602 ASN A N 1
ATOM 4873 C CA . ASN A 1 602 ? 38.806 -33.297 -34.235 1.00 39.66 602 ASN A CA 1
ATOM 4874 C C . ASN A 1 602 ? 38.628 -32.667 -32.849 1.00 39.66 602 ASN A C 1
ATOM 4876 O O . ASN A 1 602 ? 39.112 -33.174 -31.843 1.00 39.66 602 ASN A O 1
ATOM 4880 N N . LYS A 1 603 ? 37.920 -31.540 -32.799 1.00 41.34 603 LYS A N 1
ATOM 4881 C CA . LYS A 1 603 ? 37.204 -31.079 -31.603 1.00 41.34 603 LYS A CA 1
ATOM 4882 C C . LYS A 1 603 ? 36.031 -30.239 -32.079 1.00 41.34 603 LYS A C 1
ATOM 4884 O O . LYS A 1 603 ? 36.209 -29.046 -32.168 1.00 41.34 603 LYS A O 1
ATOM 4889 N N . PHE A 1 604 ? 34.929 -30.865 -32.487 1.00 34.56 604 PHE A N 1
ATOM 4890 C CA . PHE A 1 604 ? 33.542 -30.359 -32.421 1.00 34.56 604 PHE A CA 1
ATOM 4891 C C . PHE A 1 604 ? 32.626 -31.404 -33.078 1.00 34.56 604 PHE A C 1
ATOM 4893 O O . PHE A 1 604 ? 32.051 -31.181 -34.136 1.00 34.56 604 PHE A O 1
ATOM 4900 N N . ALA A 1 605 ? 32.547 -32.591 -32.474 1.00 34.31 605 ALA A N 1
ATOM 4901 C CA . ALA A 1 605 ? 31.575 -33.618 -32.844 1.00 34.31 605 ALA A CA 1
ATOM 4902 C C . ALA A 1 605 ? 31.339 -34.557 -31.654 1.00 34.31 605 ALA A C 1
ATOM 4904 O O . ALA A 1 605 ? 31.861 -35.665 -31.620 1.00 34.31 605 ALA A O 1
ATOM 4905 N N . ASN A 1 606 ? 30.645 -34.052 -30.631 1.00 33.06 606 ASN A N 1
ATOM 4906 C CA . ASN A 1 606 ? 29.765 -34.820 -29.742 1.00 33.06 606 ASN A CA 1
ATOM 4907 C C . ASN A 1 606 ? 29.313 -33.923 -28.594 1.00 33.06 606 ASN A C 1
ATOM 4909 O O . ASN A 1 606 ? 30.099 -33.696 -27.687 1.00 33.06 606 ASN A O 1
ATOM 4913 N N . VAL A 1 607 ? 28.063 -33.459 -28.631 1.00 33.62 607 VAL A N 1
ATOM 4914 C CA . VAL A 1 607 ? 27.119 -33.610 -27.512 1.00 33.62 607 VAL A CA 1
ATOM 4915 C C . VAL A 1 607 ? 25.721 -33.630 -28.135 1.00 33.62 607 VAL A C 1
ATOM 4917 O O . VAL A 1 607 ? 25.234 -32.615 -28.627 1.00 33.62 607 VAL A O 1
ATOM 4920 N N . GLN A 1 608 ? 25.125 -34.822 -28.171 1.00 31.00 608 GLN A N 1
ATOM 4921 C CA . GLN A 1 608 ? 23.698 -35.034 -28.392 1.00 31.00 608 GLN A CA 1
ATOM 4922 C C . GLN A 1 608 ? 22.903 -34.572 -27.168 1.00 31.00 608 GLN A C 1
ATOM 4924 O O . GLN A 1 608 ? 23.350 -34.709 -26.031 1.00 31.00 608 GLN A O 1
ATOM 4929 N N . GLU A 1 609 ? 21.702 -34.071 -27.442 1.00 36.16 609 GLU A N 1
ATOM 4930 C CA . GLU A 1 609 ? 20.620 -33.832 -26.493 1.00 36.16 609 GLU A CA 1
ATOM 4931 C C . GLU A 1 609 ? 20.314 -35.066 -25.635 1.00 36.16 609 GLU A C 1
ATOM 4933 O O . GLU A 1 609 ? 20.020 -36.137 -26.163 1.00 36.16 609 GLU A O 1
ATOM 4938 N N . THR A 1 610 ? 20.241 -34.875 -24.318 1.00 27.33 610 THR A N 1
ATOM 4939 C CA . THR A 1 610 ? 19.371 -35.673 -23.445 1.00 27.33 610 THR A CA 1
ATOM 4940 C C . THR A 1 610 ? 18.759 -34.772 -22.379 1.00 27.33 610 THR A C 1
ATOM 4942 O O . THR A 1 610 ? 19.450 -34.265 -21.497 1.00 27.33 610 THR A O 1
ATOM 4945 N N . TYR A 1 611 ? 17.445 -34.589 -22.473 1.00 36.12 611 TYR A N 1
ATOM 4946 C CA . TYR A 1 611 ? 16.590 -34.073 -21.412 1.00 36.12 611 TYR A CA 1
ATOM 4947 C C . TYR A 1 611 ? 16.539 -35.071 -20.252 1.00 36.12 611 TYR A C 1
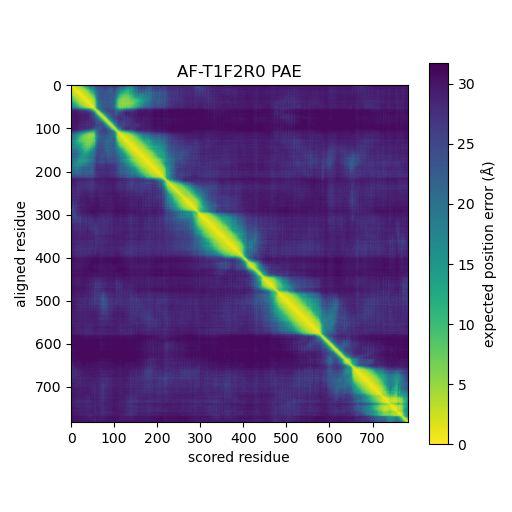ATOM 4949 O O . TYR A 1 611 ? 16.300 -36.251 -20.497 1.00 36.12 611 TYR A O 1
ATOM 4957 N N . SER A 1 612 ? 16.683 -34.597 -19.011 1.00 28.91 612 SER A N 1
ATOM 4958 C CA . SER A 1 612 ? 16.017 -35.133 -17.809 1.00 28.91 612 SER A CA 1
ATOM 4959 C C . SER A 1 612 ? 16.237 -34.181 -16.627 1.00 28.91 612 SER A C 1
ATOM 4961 O O . SER A 1 612 ? 17.361 -33.999 -16.170 1.00 28.91 612 SER A O 1
ATOM 4963 N N . LEU A 1 613 ? 15.149 -33.576 -16.144 1.00 37.47 613 LEU A N 1
ATOM 4964 C CA . LEU A 1 613 ? 15.053 -32.983 -14.804 1.00 37.47 613 LEU A CA 1
ATOM 4965 C C . LEU A 1 613 ? 15.177 -34.091 -13.749 1.00 37.47 613 LEU A C 1
ATOM 4967 O O . LEU A 1 613 ? 14.691 -35.200 -13.988 1.00 37.47 613 LEU A O 1
ATOM 4971 N N . PRO A 1 614 ? 15.738 -33.786 -12.570 1.00 36.94 614 PRO A N 1
ATOM 4972 C CA . PRO A 1 614 ? 14.907 -33.907 -11.367 1.00 36.94 614 PRO A CA 1
ATOM 4973 C C . PRO A 1 614 ? 15.067 -32.764 -10.348 1.00 36.94 614 PRO A C 1
ATOM 4975 O O . PRO A 1 614 ? 16.156 -32.255 -10.097 1.00 36.94 614 PRO A O 1
ATOM 4978 N N . MET A 1 615 ? 13.928 -32.430 -9.739 1.00 36.00 615 MET A N 1
ATOM 4979 C CA . MET A 1 615 ? 13.777 -31.806 -8.421 1.00 36.00 615 MET A CA 1
ATOM 4980 C C . MET A 1 615 ? 14.325 -32.745 -7.328 1.00 36.00 615 MET A C 1
ATOM 4982 O O . MET A 1 615 ? 14.061 -33.943 -7.409 1.00 36.00 615 MET A O 1
ATOM 4986 N N . ASP A 1 616 ? 15.044 -32.243 -6.320 1.00 28.80 616 ASP A N 1
ATOM 4987 C CA . ASP A 1 616 ? 14.517 -31.952 -4.966 1.00 28.80 616 ASP A CA 1
ATOM 4988 C C . ASP A 1 616 ? 15.605 -31.965 -3.857 1.00 28.80 616 ASP A C 1
ATOM 4990 O O . ASP A 1 616 ? 16.585 -32.701 -3.930 1.00 28.80 616 ASP A O 1
ATOM 4994 N N . GLU A 1 617 ? 15.365 -31.119 -2.850 1.00 32.28 617 GLU A N 1
ATOM 4995 C CA . GLU A 1 617 ? 15.748 -31.138 -1.424 1.00 32.28 617 GLU A CA 1
ATOM 4996 C C . GLU A 1 617 ? 17.183 -31.413 -0.883 1.00 32.28 617 GLU A C 1
ATOM 4998 O O . GLU A 1 617 ? 17.723 -32.512 -0.921 1.00 32.28 617 GLU A O 1
ATOM 5003 N N . SER A 1 618 ? 17.637 -30.406 -0.114 1.00 31.16 618 SER A N 1
ATOM 5004 C CA . SER A 1 618 ? 18.240 -30.490 1.234 1.00 31.16 618 SER A CA 1
ATOM 5005 C C . SER A 1 618 ? 19.735 -30.808 1.450 1.00 31.16 618 SER A C 1
ATOM 5007 O O . SER A 1 618 ? 20.273 -31.823 1.029 1.00 31.16 618 SER A O 1
ATOM 5009 N N . SER A 1 619 ? 20.311 -29.976 2.336 1.00 31.94 619 SER A N 1
ATOM 5010 C CA . SER A 1 619 ? 21.389 -30.268 3.304 1.00 31.94 619 SER A CA 1
ATOM 5011 C C . SER A 1 619 ? 22.849 -29.900 2.953 1.00 31.94 619 SER A C 1
ATOM 5013 O O . SER A 1 619 ? 23.589 -30.673 2.363 1.00 31.94 619 SER A O 1
ATOM 5015 N N . GLU A 1 620 ? 23.253 -28.723 3.454 1.00 30.03 620 GLU A N 1
ATOM 5016 C CA . GLU A 1 620 ? 24.270 -28.539 4.517 1.00 30.03 620 GLU A CA 1
ATOM 5017 C C . GLU A 1 620 ? 25.793 -28.811 4.284 1.00 30.03 620 GLU A C 1
ATOM 5019 O O . GLU A 1 620 ? 26.230 -29.902 3.945 1.00 30.03 620 GLU A O 1
ATOM 5024 N N . VAL A 1 621 ? 26.578 -27.789 4.687 1.00 30.86 621 VAL A N 1
ATOM 5025 C CA . VAL A 1 621 ? 27.967 -27.745 5.231 1.00 30.86 621 VAL A CA 1
ATOM 5026 C C . VAL A 1 621 ? 29.211 -27.869 4.317 1.00 30.86 621 VAL A C 1
ATOM 5028 O O . VAL A 1 621 ? 29.450 -28.877 3.668 1.00 30.86 621 VAL A O 1
ATOM 5031 N N . GLY A 1 622 ? 30.117 -26.881 4.471 1.00 26.23 622 GLY A N 1
ATOM 5032 C CA . GLY A 1 622 ? 31.589 -27.039 4.394 1.00 26.23 622 GLY A CA 1
ATOM 5033 C C . GLY A 1 622 ? 32.249 -26.362 3.184 1.00 26.23 622 GLY A C 1
ATOM 5034 O O . GLY A 1 622 ? 32.140 -26.850 2.073 1.00 26.23 622 GLY A O 1
ATOM 5035 N N . ALA A 1 623 ? 32.806 -25.150 3.284 1.00 29.22 623 ALA A N 1
ATOM 5036 C CA . ALA A 1 623 ? 34.126 -24.794 3.833 1.00 29.22 623 ALA A CA 1
ATOM 5037 C C . ALA A 1 623 ? 35.344 -25.333 3.040 1.00 29.22 623 ALA A C 1
ATOM 5039 O O . ALA A 1 623 ? 35.548 -26.538 2.939 1.00 29.22 623 ALA A O 1
ATOM 5040 N N . SER A 1 624 ? 36.215 -24.389 2.630 1.00 28.78 624 SER A N 1
ATOM 5041 C CA . SER A 1 624 ? 37.556 -24.516 1.999 1.00 28.78 624 SER A CA 1
ATOM 5042 C C . SER A 1 624 ? 37.576 -25.106 0.573 1.00 28.78 624 SER A C 1
ATOM 5044 O O . SER A 1 624 ? 36.797 -25.977 0.246 1.00 28.78 624 SER A O 1
ATOM 5046 N N . SER A 1 625 ? 38.401 -24.668 -0.379 1.00 28.05 625 SER A N 1
ATOM 5047 C CA . SER A 1 625 ? 39.771 -24.179 -0.277 1.00 28.05 625 SER A CA 1
ATOM 5048 C C . SER A 1 625 ? 40.132 -23.307 -1.484 1.00 28.05 625 SER A C 1
ATOM 5050 O O . SER A 1 625 ? 39.669 -23.531 -2.599 1.00 28.05 625 SER A O 1
ATOM 5052 N N . ALA A 1 626 ? 41.010 -22.338 -1.243 1.00 36.50 626 ALA A N 1
ATOM 5053 C CA . ALA A 1 626 ? 41.738 -21.621 -2.271 1.00 36.50 626 ALA A CA 1
ATOM 5054 C C . ALA A 1 626 ? 42.629 -22.586 -3.071 1.00 36.50 626 ALA A C 1
ATOM 5056 O O . ALA A 1 626 ? 43.412 -23.335 -2.485 1.00 36.50 626 ALA A O 1
ATOM 5057 N N . THR A 1 627 ? 42.567 -22.500 -4.397 1.00 29.52 627 THR A N 1
ATOM 5058 C CA . THR A 1 627 ? 43.645 -22.935 -5.290 1.00 29.52 627 THR A CA 1
ATOM 5059 C C . THR A 1 627 ? 43.856 -21.848 -6.330 1.00 29.52 627 THR A C 1
ATOM 5061 O O . THR A 1 627 ? 43.058 -21.666 -7.248 1.00 29.52 627 THR A O 1
ATOM 5064 N N . ASN A 1 628 ? 44.940 -21.100 -6.124 1.00 41.03 628 ASN A N 1
ATOM 5065 C CA . ASN A 1 628 ? 45.623 -20.355 -7.166 1.00 41.03 628 ASN A CA 1
ATOM 5066 C C . ASN A 1 628 ? 46.090 -21.353 -8.227 1.00 41.03 628 ASN A C 1
ATOM 5068 O O . ASN A 1 628 ? 47.018 -22.111 -7.966 1.00 41.03 628 ASN A O 1
ATOM 5072 N N . GLU A 1 629 ? 45.485 -21.321 -9.407 1.00 29.56 629 GLU A N 1
ATOM 5073 C CA . GLU A 1 629 ? 46.104 -21.837 -10.626 1.00 29.56 629 GLU A CA 1
ATOM 5074 C C . GLU A 1 629 ? 45.858 -20.822 -11.745 1.00 29.56 629 GLU A C 1
ATOM 5076 O O . GLU A 1 629 ? 44.789 -20.753 -12.350 1.00 29.56 629 GLU A O 1
ATOM 5081 N N . GLU A 1 630 ? 46.865 -19.976 -11.969 1.00 35.00 630 GLU A N 1
ATOM 5082 C CA . GLU A 1 630 ? 47.027 -19.224 -13.209 1.00 35.00 630 GLU A CA 1
ATOM 5083 C C . GLU A 1 630 ? 47.266 -20.214 -14.363 1.00 35.00 630 GLU A C 1
ATOM 5085 O O . GLU A 1 630 ? 48.199 -21.020 -14.280 1.00 35.00 630 GLU A O 1
ATOM 5090 N N . PRO A 1 631 ? 46.494 -20.172 -15.464 1.00 37.47 631 PRO A N 1
ATOM 5091 C CA . PRO A 1 631 ? 46.837 -20.920 -16.657 1.00 37.47 631 PRO A CA 1
ATOM 5092 C C . PRO A 1 631 ? 47.767 -20.091 -17.549 1.00 37.47 631 PRO A C 1
ATOM 5094 O O . PRO A 1 631 ? 47.500 -18.939 -17.890 1.00 37.47 631 PRO A O 1
ATOM 5097 N N . ALA A 1 632 ? 48.866 -20.744 -17.917 1.00 34.41 632 ALA A N 1
ATOM 5098 C CA . ALA A 1 632 ? 49.966 -20.278 -18.741 1.00 34.41 632 ALA A CA 1
ATOM 5099 C C . ALA A 1 632 ? 49.557 -19.505 -20.011 1.00 34.41 632 ALA A C 1
ATOM 5101 O O . ALA A 1 632 ? 48.733 -19.941 -20.817 1.00 34.41 632 ALA A O 1
ATOM 5102 N N . ASP A 1 633 ? 50.250 -18.385 -20.199 1.00 34.22 633 ASP A N 1
ATOM 5103 C CA . ASP A 1 633 ? 50.210 -17.485 -21.344 1.00 34.22 633 ASP A CA 1
ATOM 5104 C C . ASP A 1 633 ? 50.724 -18.190 -22.618 1.00 34.22 633 ASP A C 1
ATOM 5106 O O . ASP A 1 633 ? 51.927 -18.334 -22.855 1.00 34.22 633 ASP A O 1
ATOM 5110 N N . PHE A 1 634 ? 49.801 -18.677 -23.455 1.00 41.59 634 PHE A N 1
ATOM 5111 C CA . PHE A 1 634 ? 50.104 -19.258 -24.766 1.00 41.59 634 PHE A CA 1
ATOM 5112 C C . PHE A 1 634 ? 50.305 -18.141 -25.808 1.00 41.59 634 PHE A C 1
ATOM 5114 O O . PHE A 1 634 ? 49.462 -17.867 -26.655 1.00 41.59 634 PHE A O 1
ATOM 5121 N N . ASN A 1 635 ? 51.444 -17.463 -25.679 1.00 54.88 635 ASN A N 1
ATOM 5122 C CA . ASN A 1 635 ? 52.267 -16.777 -26.681 1.00 54.88 635 ASN A CA 1
ATOM 5123 C C . ASN A 1 635 ? 51.617 -16.136 -27.936 1.00 54.88 635 ASN A C 1
ATOM 5125 O O . ASN A 1 635 ? 52.168 -16.210 -29.038 1.00 54.88 635 ASN A O 1
ATOM 5129 N N . TYR A 1 636 ? 50.508 -15.411 -27.783 1.00 52.56 636 TYR A N 1
ATOM 5130 C CA . TYR A 1 636 ? 50.002 -14.503 -28.829 1.00 52.56 636 TYR A CA 1
ATOM 5131 C C . TYR A 1 636 ? 50.938 -13.291 -29.026 1.00 52.56 636 TYR A C 1
ATOM 5133 O O . TYR A 1 636 ? 51.060 -12.714 -30.109 1.00 52.56 636 TYR A O 1
ATOM 5141 N N . THR A 1 637 ? 51.665 -12.937 -27.968 1.00 52.03 637 THR A N 1
ATOM 5142 C CA . THR A 1 637 ? 52.538 -11.766 -27.851 1.00 52.03 637 THR A CA 1
ATOM 5143 C C . THR A 1 637 ? 53.795 -11.865 -28.722 1.00 52.03 637 THR A C 1
ATOM 5145 O O . THR A 1 637 ? 54.263 -10.847 -29.235 1.00 52.03 637 THR A O 1
ATOM 5148 N N . HIS A 1 638 ? 54.327 -13.072 -28.954 1.00 49.44 638 HIS A N 1
ATOM 5149 C CA . HIS A 1 638 ? 55.524 -13.274 -29.783 1.00 49.44 638 HIS A CA 1
ATOM 5150 C C . HIS A 1 638 ? 55.216 -13.290 -31.289 1.00 49.44 638 HIS A C 1
ATOM 5152 O O . HIS A 1 638 ? 56.004 -12.757 -32.071 1.00 49.44 638 HIS A O 1
ATOM 5158 N N . ALA A 1 639 ? 54.047 -13.798 -31.696 1.00 54.41 639 ALA A N 1
ATOM 5159 C CA . ALA A 1 639 ? 53.582 -13.722 -33.086 1.00 54.41 639 ALA A CA 1
ATOM 5160 C C . ALA A 1 639 ? 53.264 -12.271 -33.498 1.00 54.41 639 ALA A C 1
ATOM 5162 O O . ALA A 1 639 ? 53.566 -11.842 -34.612 1.00 54.41 639 ALA A O 1
ATOM 5163 N N . ILE A 1 640 ? 52.730 -11.477 -32.564 1.00 55.84 640 ILE A N 1
ATOM 5164 C CA . ILE A 1 640 ? 52.496 -10.044 -32.765 1.00 55.84 640 ILE A CA 1
ATOM 5165 C C . ILE A 1 640 ? 53.829 -9.276 -32.854 1.00 55.84 640 ILE A C 1
ATOM 5167 O O . ILE A 1 640 ? 53.988 -8.435 -33.738 1.00 55.84 640 ILE A O 1
ATOM 5171 N N . LYS A 1 641 ? 54.829 -9.597 -32.017 1.00 56.31 641 LYS A N 1
ATOM 5172 C CA . LYS A 1 641 ? 56.171 -8.979 -32.080 1.00 56.31 641 LYS A CA 1
ATOM 5173 C C . LYS A 1 641 ? 56.917 -9.260 -33.393 1.00 56.31 641 LYS A C 1
ATOM 5175 O O . LYS A 1 641 ? 57.599 -8.366 -33.899 1.00 56.31 641 LYS A O 1
ATOM 5180 N N . GLU A 1 642 ? 56.774 -10.453 -33.971 1.00 51.78 642 GLU A N 1
ATOM 5181 C CA . GLU A 1 642 ? 57.367 -10.780 -35.278 1.00 51.78 642 GLU A CA 1
ATOM 5182 C C . GLU A 1 642 ? 56.716 -10.003 -36.435 1.00 51.78 642 GLU A C 1
ATOM 5184 O O . GLU A 1 642 ? 57.410 -9.548 -37.346 1.00 51.78 642 GLU A O 1
ATOM 5189 N N . LEU A 1 643 ? 55.401 -9.767 -36.373 1.00 54.69 643 LEU A N 1
ATOM 5190 C CA . LEU A 1 643 ? 54.679 -8.970 -37.371 1.00 54.69 643 LEU A CA 1
ATOM 5191 C C . LEU A 1 643 ? 55.008 -7.473 -37.279 1.00 54.69 643 LEU A C 1
ATOM 5193 O O . LEU A 1 643 ? 55.178 -6.819 -38.309 1.00 54.69 643 LEU A O 1
ATOM 5197 N N . PHE A 1 644 ? 55.196 -6.937 -36.068 1.00 51.78 644 PHE A N 1
ATOM 5198 C CA . PHE A 1 644 ? 55.640 -5.551 -35.879 1.00 51.78 644 PHE A CA 1
ATOM 5199 C C . PHE A 1 644 ? 57.070 -5.316 -36.379 1.00 51.78 644 PHE A C 1
ATOM 5201 O O . PHE A 1 644 ? 57.338 -4.286 -37.000 1.00 51.78 644 PHE A O 1
ATOM 5208 N N . SER A 1 645 ? 57.964 -6.292 -36.197 1.00 56.62 645 SER A N 1
ATOM 5209 C CA . SER A 1 645 ? 59.371 -6.192 -36.618 1.00 56.62 645 SER A CA 1
ATOM 5210 C C . SER A 1 645 ? 59.543 -6.236 -38.141 1.00 56.62 645 SER A C 1
ATOM 5212 O O . SER A 1 645 ? 60.534 -5.735 -38.664 1.00 56.62 645 SER A O 1
ATOM 5214 N N . ARG A 1 646 ? 58.559 -6.789 -38.862 1.00 49.88 646 ARG A N 1
ATOM 5215 C CA . ARG A 1 646 ? 58.547 -6.904 -40.329 1.00 49.88 646 ARG A CA 1
ATOM 5216 C C . ARG A 1 646 ? 57.891 -5.709 -41.035 1.00 49.88 646 ARG A C 1
ATOM 5218 O O . ARG A 1 646 ? 58.051 -5.559 -42.242 1.00 49.88 646 ARG A O 1
ATOM 5225 N N . SER A 1 647 ? 57.184 -4.853 -40.291 1.00 43.84 647 SER A N 1
ATOM 5226 C CA . SER A 1 647 ? 56.504 -3.653 -40.815 1.00 43.84 647 SER A CA 1
ATOM 5227 C C . SER A 1 647 ? 57.375 -2.387 -40.838 1.00 43.84 647 SER A C 1
ATOM 5229 O O . SER A 1 647 ? 56.976 -1.375 -41.405 1.00 43.84 647 SER A O 1
ATOM 5231 N N . SER A 1 648 ? 58.581 -2.433 -40.265 1.00 42.72 648 SER A N 1
ATOM 5232 C CA . SER A 1 648 ? 59.468 -1.270 -40.101 1.00 42.72 648 SER A CA 1
ATOM 5233 C C . SER A 1 648 ? 60.214 -0.837 -41.374 1.00 42.72 648 SER A C 1
ATOM 5235 O O . SER A 1 648 ? 61.010 0.098 -41.323 1.00 42.72 648 SER A O 1
ATOM 5237 N N . PHE A 1 649 ? 59.952 -1.467 -42.526 1.00 44.91 649 PHE A N 1
ATOM 5238 C CA . PHE A 1 649 ? 60.619 -1.157 -43.795 1.00 44.91 649 PHE A CA 1
ATOM 5239 C C . PHE A 1 649 ? 59.642 -0.704 -44.888 1.00 44.91 649 PHE A C 1
ATOM 5241 O O . PHE A 1 649 ? 59.684 -1.204 -46.005 1.00 44.91 649 PHE A O 1
ATOM 5248 N N . VAL A 1 650 ? 58.748 0.248 -44.596 1.00 41.22 650 VAL A N 1
ATOM 5249 C CA . VAL A 1 650 ? 58.088 1.050 -45.642 1.00 41.22 650 VAL A CA 1
ATOM 5250 C C . VAL A 1 650 ? 57.940 2.492 -45.159 1.00 41.22 650 VAL A C 1
ATOM 5252 O O . VAL A 1 650 ? 57.320 2.774 -44.139 1.00 41.22 650 VAL A O 1
ATOM 5255 N N . SER A 1 651 ? 58.558 3.399 -45.910 1.00 43.84 651 SER A N 1
ATOM 5256 C CA . SER A 1 651 ? 58.537 4.846 -45.711 1.00 43.84 651 SER A CA 1
ATOM 5257 C C . SER A 1 651 ? 57.119 5.413 -45.884 1.00 43.84 651 SER A C 1
ATOM 5259 O O . SER A 1 651 ? 56.461 5.116 -46.880 1.00 43.84 651 SER A O 1
ATOM 5261 N N . GLY A 1 652 ? 56.661 6.231 -44.929 1.00 40.78 652 GLY A N 1
ATOM 5262 C CA . GLY A 1 652 ? 55.400 6.981 -45.006 1.00 40.78 652 GLY A CA 1
ATOM 5263 C C . GLY A 1 652 ? 54.883 7.420 -43.629 1.00 40.78 652 GLY A C 1
ATOM 5264 O O . GLY A 1 652 ? 54.248 6.642 -42.924 1.00 40.78 652 GLY A O 1
ATOM 5265 N N . ASN A 1 653 ? 55.135 8.678 -43.252 1.00 50.03 653 ASN A N 1
ATOM 5266 C CA . ASN A 1 653 ? 54.840 9.267 -41.931 1.00 50.03 653 ASN A CA 1
ATOM 5267 C C . ASN A 1 653 ? 53.338 9.452 -41.590 1.00 50.03 653 ASN A C 1
ATOM 5269 O O . ASN A 1 653 ? 53.022 9.966 -40.521 1.00 50.03 653 ASN A O 1
ATOM 5273 N N . GLU A 1 654 ? 52.407 9.043 -42.454 1.00 50.91 654 GLU A N 1
ATOM 5274 C CA . GLU A 1 654 ? 50.956 9.191 -42.229 1.00 50.91 654 GLU A CA 1
ATOM 5275 C C . GLU A 1 654 ? 50.323 7.937 -41.593 1.00 50.91 654 GLU A C 1
ATOM 5277 O O . GLU A 1 654 ? 49.408 8.032 -40.772 1.00 50.91 654 GLU A O 1
ATOM 5282 N N . ASN A 1 655 ? 50.872 6.750 -41.873 1.00 52.75 655 ASN A N 1
ATOM 5283 C CA . ASN A 1 655 ? 50.322 5.479 -41.386 1.00 52.75 655 ASN A CA 1
ATOM 5284 C C . ASN A 1 655 ? 50.595 5.242 -39.893 1.00 52.75 655 ASN A C 1
ATOM 5286 O O . ASN A 1 655 ? 49.793 4.613 -39.205 1.00 52.75 655 ASN A O 1
ATOM 5290 N N . THR A 1 656 ? 51.699 5.774 -39.365 1.00 55.78 656 THR A N 1
ATOM 5291 C CA . THR A 1 656 ? 52.039 5.687 -37.937 1.00 55.78 656 THR A CA 1
ATOM 5292 C C . THR A 1 656 ? 51.118 6.554 -37.083 1.00 55.78 656 THR A C 1
ATOM 5294 O O . THR A 1 656 ? 50.734 6.134 -35.994 1.00 55.78 656 THR A O 1
ATOM 5297 N N . SER A 1 657 ? 50.698 7.718 -37.594 1.00 58.59 657 SER A N 1
ATOM 5298 C CA . SER A 1 657 ? 49.726 8.602 -36.940 1.00 58.59 657 SER A CA 1
ATOM 5299 C C . SER A 1 657 ? 48.329 7.973 -36.894 1.00 58.59 657 SER A C 1
ATOM 5301 O O . SER A 1 657 ? 47.693 7.968 -35.840 1.00 58.59 657 SER A O 1
ATOM 5303 N N . SER A 1 658 ? 47.892 7.351 -37.995 1.00 64.62 658 SER A N 1
ATOM 5304 C CA . SER A 1 658 ? 46.624 6.616 -38.044 1.00 64.62 658 SER A CA 1
ATOM 5305 C C . SER A 1 658 ? 46.632 5.391 -37.114 1.00 64.62 658 SER A C 1
ATOM 5307 O O . SER A 1 658 ? 45.693 5.193 -36.345 1.00 64.62 658 SER A O 1
ATOM 5309 N N . LEU A 1 659 ? 47.726 4.621 -37.077 1.00 76.19 659 LEU A N 1
ATOM 5310 C CA . LEU A 1 659 ? 47.865 3.465 -36.181 1.00 76.19 659 LEU A CA 1
ATOM 5311 C C . LEU A 1 659 ? 47.897 3.860 -34.691 1.00 76.19 659 LEU A C 1
ATOM 5313 O O . LEU A 1 659 ? 47.291 3.176 -33.866 1.00 76.19 659 LEU A O 1
ATOM 5317 N N . LEU A 1 660 ? 48.552 4.975 -34.341 1.00 72.69 660 LEU A N 1
ATOM 5318 C CA . LEU A 1 660 ? 48.527 5.544 -32.986 1.00 72.69 660 LEU A CA 1
ATOM 5319 C C . LEU A 1 660 ? 47.123 6.011 -32.587 1.00 72.69 660 LEU A C 1
ATOM 5321 O O . LEU A 1 660 ? 46.714 5.771 -31.452 1.00 72.69 660 LEU A O 1
ATOM 5325 N N . HIS A 1 661 ? 46.371 6.615 -33.512 1.00 73.75 661 HIS A N 1
ATOM 5326 C CA . HIS A 1 661 ? 44.977 6.991 -33.276 1.00 73.75 661 HIS A CA 1
ATOM 5327 C C . HIS A 1 661 ? 44.109 5.761 -32.982 1.00 73.75 661 HIS A C 1
ATOM 5329 O O . HIS A 1 661 ? 43.399 5.750 -31.979 1.00 73.75 661 HIS A O 1
ATOM 5335 N N . PHE A 1 662 ? 44.223 4.687 -33.772 1.00 80.75 662 PHE A N 1
ATOM 5336 C CA . PHE A 1 662 ? 43.490 3.440 -33.517 1.00 80.75 662 PHE A CA 1
ATOM 5337 C C . PHE A 1 662 ? 43.893 2.765 -32.202 1.00 80.75 662 PHE A C 1
ATOM 5339 O O . PHE A 1 662 ? 43.035 2.248 -31.488 1.00 80.75 662 PHE A O 1
ATOM 5346 N N . ALA A 1 663 ? 45.179 2.785 -31.843 1.00 82.81 663 ALA A N 1
ATOM 5347 C CA . ALA A 1 663 ? 45.641 2.268 -30.556 1.00 82.81 663 ALA A CA 1
ATOM 5348 C C . ALA A 1 663 ? 45.076 3.086 -29.382 1.00 82.81 663 ALA A C 1
ATOM 5350 O O . ALA A 1 663 ? 44.624 2.518 -28.386 1.00 82.81 663 ALA A O 1
ATOM 5351 N N . GLN A 1 664 ? 45.045 4.414 -29.516 1.00 81.38 664 GLN A N 1
ATOM 5352 C CA . GLN A 1 664 ? 44.461 5.311 -28.523 1.00 81.38 664 GLN A CA 1
ATOM 5353 C C . GLN A 1 664 ? 42.940 5.128 -28.409 1.00 81.38 664 GLN A C 1
ATOM 5355 O O . GLN A 1 664 ? 42.395 5.151 -27.307 1.00 81.38 664 GLN A O 1
ATOM 5360 N N . GLU A 1 665 ? 42.247 4.937 -29.527 1.00 81.25 665 GLU A N 1
ATOM 5361 C CA . GLU A 1 665 ? 40.803 4.707 -29.572 1.00 81.25 665 GLU A CA 1
ATOM 5362 C C . GLU A 1 665 ? 40.434 3.348 -28.967 1.00 81.25 665 GLU A C 1
ATOM 5364 O O . GLU A 1 665 ? 39.528 3.268 -28.138 1.00 81.25 665 GLU A O 1
ATOM 5369 N N . LYS A 1 666 ? 41.223 2.306 -29.250 1.00 84.69 666 LYS A N 1
ATOM 5370 C CA . LYS A 1 666 ? 41.093 0.996 -28.605 1.00 84.69 666 LYS A CA 1
ATOM 5371 C C . LYS A 1 666 ? 41.291 1.083 -27.089 1.00 84.69 666 LYS A C 1
ATOM 5373 O O . LYS A 1 666 ? 40.480 0.536 -26.351 1.00 84.69 666 LYS A O 1
ATOM 5378 N N . ALA A 1 667 ? 42.300 1.818 -26.617 1.00 86.81 667 ALA A N 1
ATOM 5379 C CA . ALA A 1 667 ? 42.525 2.013 -25.183 1.00 86.81 667 ALA A CA 1
ATOM 5380 C C . ALA A 1 667 ? 41.362 2.762 -24.506 1.00 86.81 667 ALA A C 1
ATOM 5382 O O . ALA A 1 667 ? 40.958 2.414 -23.398 1.00 86.81 667 ALA A O 1
ATOM 5383 N N . LYS A 1 668 ? 40.772 3.761 -25.180 1.00 87.56 668 LYS A N 1
ATOM 5384 C CA . LYS A 1 668 ? 39.565 4.446 -24.687 1.00 87.56 668 LYS A CA 1
ATOM 5385 C C . LYS A 1 668 ? 38.379 3.488 -24.584 1.00 87.56 668 LYS A C 1
ATOM 5387 O O . LYS A 1 668 ? 37.719 3.480 -23.550 1.00 87.56 668 LYS A O 1
ATOM 5392 N N . MET A 1 669 ? 38.152 2.655 -25.602 1.00 90.19 669 MET A N 1
ATOM 5393 C CA . MET A 1 669 ? 37.098 1.637 -25.564 1.00 90.19 669 MET A CA 1
ATOM 5394 C C . MET A 1 669 ? 37.349 0.589 -24.476 1.00 90.19 669 MET A C 1
ATOM 5396 O O . MET A 1 669 ? 36.411 0.176 -23.807 1.00 90.19 669 MET A O 1
ATOM 5400 N N . GLU A 1 670 ? 38.595 0.173 -24.246 1.00 90.88 670 GLU A N 1
ATOM 5401 C CA . GLU A 1 670 ? 38.942 -0.765 -23.171 1.00 90.88 670 GLU A CA 1
ATOM 5402 C C . GLU A 1 670 ? 38.678 -0.168 -21.781 1.00 90.88 670 GLU A C 1
ATOM 5404 O O . GLU A 1 670 ? 38.127 -0.855 -20.919 1.00 90.88 670 GLU A O 1
ATOM 5409 N N . ILE A 1 671 ? 38.984 1.118 -21.574 1.00 92.81 671 ILE A N 1
ATOM 5410 C CA . ILE A 1 671 ? 38.661 1.844 -20.335 1.00 92.81 671 ILE A CA 1
ATOM 5411 C C . ILE A 1 671 ? 37.145 2.000 -20.174 1.00 92.81 671 ILE A C 1
ATOM 5413 O O . ILE A 1 671 ? 36.619 1.805 -19.080 1.00 92.81 671 ILE A O 1
ATOM 5417 N N . GLU A 1 672 ? 36.424 2.322 -21.247 1.00 93.88 672 GLU A N 1
ATOM 5418 C CA . GLU A 1 672 ? 34.964 2.429 -21.221 1.00 93.88 672 GLU A CA 1
ATOM 5419 C C . GLU A 1 672 ? 34.311 1.075 -20.917 1.00 93.88 672 GLU A C 1
ATOM 5421 O O . GLU A 1 672 ? 33.452 0.992 -20.043 1.00 93.88 672 GLU A O 1
ATOM 5426 N N . ILE A 1 673 ? 34.780 -0.013 -21.534 1.00 89.56 673 ILE A N 1
ATOM 5427 C CA . ILE A 1 673 ? 34.341 -1.381 -21.230 1.00 89.56 673 ILE A CA 1
ATOM 5428 C C . ILE A 1 673 ? 34.669 -1.746 -19.779 1.00 89.56 673 ILE A C 1
ATOM 5430 O O . ILE A 1 673 ? 33.839 -2.359 -19.110 1.00 89.56 673 ILE A O 1
ATOM 5434 N N . ALA A 1 674 ? 35.843 -1.375 -19.263 1.00 92.25 674 ALA A N 1
ATOM 5435 C CA . ALA A 1 674 ? 36.201 -1.606 -17.864 1.00 92.25 674 ALA A CA 1
ATOM 5436 C C . ALA A 1 674 ? 35.278 -0.833 -16.90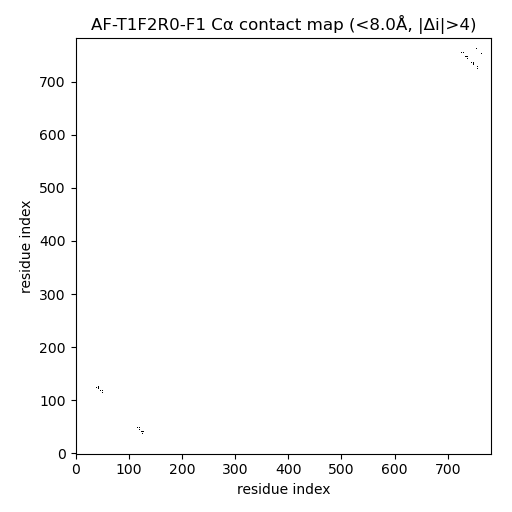6 1.00 92.25 674 ALA A C 1
ATOM 5438 O O . ALA A 1 674 ? 34.787 -1.405 -15.931 1.00 92.25 674 ALA A O 1
ATOM 5439 N N . ASN A 1 675 ? 34.965 0.426 -17.220 1.00 92.62 675 ASN A N 1
ATOM 5440 C CA . ASN A 1 675 ? 34.023 1.241 -16.456 1.00 92.62 675 ASN A CA 1
ATOM 5441 C C . ASN A 1 675 ? 32.600 0.670 -16.509 1.00 92.62 675 ASN A C 1
ATOM 5443 O O . ASN A 1 675 ? 31.955 0.565 -15.469 1.00 92.62 675 ASN A O 1
ATOM 5447 N N . LEU A 1 676 ? 32.127 0.234 -17.680 1.00 90.75 676 LEU A N 1
ATOM 5448 C CA . LEU A 1 676 ? 30.819 -0.409 -17.841 1.00 90.75 676 LEU A CA 1
ATOM 5449 C C . LEU A 1 676 ? 30.749 -1.747 -17.096 1.00 90.75 676 LEU A C 1
ATOM 5451 O O . LEU A 1 676 ? 29.734 -2.050 -16.475 1.00 90.75 676 LEU A O 1
ATOM 5455 N N . ARG A 1 677 ? 31.828 -2.538 -17.096 1.00 93.38 677 ARG A N 1
ATOM 5456 C CA . ARG A 1 677 ? 31.924 -3.773 -16.300 1.00 93.38 677 ARG A CA 1
ATOM 5457 C C . ARG A 1 677 ? 31.880 -3.486 -14.802 1.00 93.38 677 ARG A C 1
ATOM 5459 O O . ARG A 1 677 ? 31.202 -4.213 -14.084 1.00 93.38 677 ARG A O 1
ATOM 5466 N N . LYS A 1 678 ? 32.548 -2.424 -14.342 1.00 95.88 678 LYS A N 1
ATOM 5467 C CA . LYS A 1 678 ? 32.490 -1.988 -12.942 1.00 95.88 678 LYS A CA 1
ATOM 5468 C C . LYS A 1 678 ? 31.081 -1.534 -12.558 1.00 95.88 678 LYS A C 1
ATOM 5470 O O . LYS A 1 678 ? 30.537 -2.038 -11.589 1.00 95.88 678 LYS A O 1
ATOM 5475 N N . GLN A 1 679 ? 30.450 -0.679 -13.365 1.00 93.88 679 GLN A N 1
ATOM 5476 C CA . GLN A 1 679 ? 29.066 -0.246 -13.136 1.00 93.88 679 GLN A CA 1
ATOM 5477 C C . GLN A 1 679 ? 28.087 -1.425 -13.140 1.00 93.88 679 GLN A C 1
ATOM 5479 O O . GLN A 1 679 ? 27.200 -1.487 -12.294 1.00 93.88 679 GLN A O 1
ATOM 5484 N N . LYS A 1 680 ? 28.263 -2.386 -14.057 1.00 92.00 680 LYS A N 1
ATOM 5485 C CA . LYS A 1 680 ? 27.490 -3.631 -14.072 1.00 92.00 680 LYS A CA 1
ATOM 5486 C C . LYS A 1 680 ? 27.662 -4.395 -12.757 1.00 92.00 680 LYS A C 1
ATOM 5488 O O . LYS A 1 680 ? 26.661 -4.799 -12.180 1.00 92.00 680 LYS A O 1
ATOM 5493 N N . HIS A 1 681 ? 28.896 -4.566 -12.285 1.00 96.12 681 HIS A N 1
ATOM 5494 C CA . HIS A 1 681 ? 29.167 -5.252 -11.023 1.00 96.12 681 HIS A CA 1
ATOM 5495 C C . HIS A 1 681 ? 28.535 -4.530 -9.826 1.00 96.12 681 HIS A C 1
ATOM 5497 O O . HIS A 1 681 ? 27.878 -5.177 -9.018 1.00 96.12 681 HIS A O 1
ATOM 5503 N N . ASP A 1 682 ? 28.642 -3.200 -9.760 1.00 94.12 682 ASP A N 1
ATOM 5504 C CA . ASP A 1 682 ? 28.046 -2.391 -8.690 1.00 94.12 682 ASP A CA 1
ATOM 5505 C C . ASP A 1 682 ? 26.508 -2.507 -8.679 1.00 94.12 682 ASP A C 1
ATOM 5507 O O . ASP A 1 682 ? 25.886 -2.589 -7.619 1.00 94.12 682 ASP A O 1
ATOM 5511 N N . VAL A 1 683 ? 25.870 -2.538 -9.857 1.00 90.56 683 VAL A N 1
ATOM 5512 C CA . VAL A 1 683 ? 24.414 -2.733 -9.982 1.00 90.56 683 VAL A CA 1
ATOM 5513 C C . VAL A 1 683 ? 24.012 -4.165 -9.627 1.00 90.56 683 VAL A C 1
ATOM 5515 O O . VAL A 1 683 ? 23.035 -4.356 -8.906 1.00 90.56 683 VAL A O 1
ATOM 5518 N N . GLU A 1 684 ? 24.758 -5.172 -10.084 1.00 92.50 684 GLU A N 1
ATOM 5519 C CA . GLU A 1 684 ? 24.525 -6.574 -9.720 1.00 92.50 684 GLU A CA 1
ATOM 5520 C C . GLU A 1 684 ? 24.697 -6.804 -8.214 1.00 92.50 684 GLU A C 1
ATOM 5522 O O . GLU A 1 684 ? 23.919 -7.549 -7.621 1.00 92.50 684 GLU A O 1
ATOM 5527 N N . GLN A 1 685 ? 25.667 -6.146 -7.575 1.00 96.38 685 GLN A N 1
ATOM 5528 C CA . GLN A 1 685 ? 25.855 -6.197 -6.129 1.00 96.38 685 GLN A CA 1
ATOM 5529 C C . GLN A 1 685 ? 24.656 -5.587 -5.394 1.00 96.38 685 GLN A C 1
ATOM 5531 O O . GLN A 1 685 ? 24.081 -6.252 -4.537 1.00 96.38 685 GLN A O 1
ATOM 5536 N N . LYS A 1 686 ? 24.208 -4.387 -5.784 1.00 94.75 686 LYS A N 1
ATOM 5537 C CA . LYS A 1 686 ? 22.998 -3.766 -5.212 1.00 94.75 686 LYS A CA 1
ATOM 5538 C C . LYS A 1 686 ? 21.744 -4.619 -5.427 1.00 94.75 686 LYS A C 1
ATOM 5540 O O . LYS A 1 686 ? 20.873 -4.682 -4.563 1.00 94.75 686 LYS A O 1
ATOM 5545 N N . ALA A 1 687 ? 21.643 -5.307 -6.564 1.00 87.25 687 ALA A N 1
ATOM 5546 C CA . ALA A 1 687 ? 20.547 -6.238 -6.820 1.00 87.25 687 ALA A CA 1
ATOM 5547 C C . ALA A 1 687 ? 20.612 -7.469 -5.898 1.00 87.25 687 ALA A C 1
ATOM 5549 O O . ALA A 1 687 ? 19.580 -7.938 -5.429 1.00 87.25 687 ALA A O 1
ATOM 5550 N N . ARG A 1 688 ? 21.814 -7.978 -5.589 1.00 93.81 688 ARG A N 1
ATOM 5551 C CA . ARG A 1 688 ? 21.991 -9.064 -4.610 1.00 93.81 688 ARG A CA 1
ATOM 5552 C C . ARG A 1 688 ? 21.679 -8.608 -3.188 1.00 93.81 688 ARG A C 1
ATOM 5554 O O . ARG A 1 688 ? 21.021 -9.346 -2.470 1.00 93.81 688 ARG A O 1
ATOM 5561 N N . GLU A 1 689 ? 22.108 -7.411 -2.797 1.00 93.56 689 GLU A N 1
ATOM 5562 C CA . GLU A 1 689 ? 21.816 -6.829 -1.479 1.00 93.56 689 GLU A CA 1
ATOM 5563 C C . GLU A 1 689 ? 20.306 -6.655 -1.277 1.00 93.56 689 GLU A C 1
ATOM 5565 O O . GLU A 1 689 ? 19.757 -7.179 -0.311 1.00 93.56 689 GLU A O 1
ATOM 5570 N N . THR A 1 690 ? 19.609 -6.048 -2.243 1.00 91.38 690 THR A N 1
ATOM 5571 C CA . THR A 1 690 ? 18.143 -5.895 -2.179 1.00 91.38 690 THR A CA 1
ATOM 5572 C C . THR A 1 690 ? 17.412 -7.239 -2.209 1.00 91.38 690 THR A C 1
ATOM 5574 O O . THR A 1 690 ? 16.400 -7.403 -1.531 1.00 91.38 690 THR A O 1
ATOM 5577 N N . PHE A 1 691 ? 17.924 -8.234 -2.944 1.00 90.38 691 PHE A N 1
ATOM 5578 C CA . PHE A 1 691 ? 17.372 -9.588 -2.906 1.00 90.38 691 PHE A CA 1
ATOM 5579 C C . PHE A 1 691 ? 17.540 -10.234 -1.524 1.00 90.38 691 PHE A C 1
ATOM 5581 O O . PHE A 1 691 ? 16.577 -10.792 -1.001 1.00 90.38 691 PHE A O 1
ATOM 5588 N N . CYS A 1 692 ? 18.720 -10.122 -0.905 1.00 93.00 692 CYS A N 1
ATOM 5589 C CA . CYS A 1 692 ? 18.957 -10.601 0.457 1.00 93.00 692 CYS A CA 1
ATOM 5590 C C . CYS A 1 692 ? 18.009 -9.928 1.463 1.00 93.00 692 CYS A C 1
ATOM 5592 O O . CYS A 1 692 ? 17.362 -10.624 2.245 1.00 93.00 692 CYS A O 1
ATOM 5594 N N . GLU A 1 693 ? 17.861 -8.603 1.405 1.00 94.06 693 GLU A N 1
ATOM 5595 C CA . GLU A 1 693 ? 16.927 -7.851 2.257 1.00 94.06 693 GLU A CA 1
ATOM 5596 C C . GLU A 1 693 ? 15.481 -8.334 2.085 1.00 94.06 693 GLU A C 1
ATOM 5598 O O . GLU A 1 693 ? 14.810 -8.640 3.069 1.00 94.06 693 GLU A O 1
ATOM 5603 N N . LEU A 1 694 ? 15.022 -8.510 0.843 1.00 92.12 694 LEU A N 1
ATOM 5604 C CA . LEU A 1 694 ? 13.667 -8.982 0.558 1.00 92.12 694 LEU A CA 1
ATOM 5605 C C . LEU A 1 694 ? 13.443 -10.427 1.032 1.00 92.12 694 LEU A C 1
ATOM 5607 O O . LEU A 1 694 ? 12.352 -10.770 1.492 1.00 92.12 694 LEU A O 1
ATOM 5611 N N . THR A 1 695 ? 14.464 -11.288 0.956 1.00 89.44 695 THR A N 1
ATOM 5612 C CA . THR A 1 695 ? 14.376 -12.646 1.515 1.00 89.44 695 THR A CA 1
ATOM 5613 C C . THR A 1 695 ? 14.308 -12.652 3.039 1.00 89.44 695 THR A C 1
ATOM 5615 O O . THR A 1 695 ? 13.531 -13.432 3.590 1.00 89.44 695 THR A O 1
ATOM 5618 N N . LEU A 1 696 ? 15.050 -11.765 3.710 1.00 95.38 696 LEU A N 1
ATOM 5619 C CA . LEU A 1 696 ? 14.984 -11.605 5.163 1.00 95.38 696 LEU A CA 1
ATOM 5620 C C . LEU A 1 696 ? 13.608 -11.089 5.588 1.00 95.38 696 LEU A C 1
ATOM 5622 O O . LEU A 1 696 ? 12.977 -11.686 6.455 1.00 95.38 696 LEU A O 1
ATOM 5626 N N . GLU A 1 697 ? 13.088 -10.058 4.918 1.00 93.44 697 GLU A N 1
ATOM 5627 C CA . GLU A 1 697 ? 11.761 -9.509 5.212 1.00 93.44 697 GLU A CA 1
ATOM 5628 C C . GLU A 1 697 ? 10.661 -10.566 5.002 1.00 93.44 697 GLU A C 1
ATOM 5630 O O . GLU A 1 697 ? 9.778 -10.751 5.842 1.00 93.44 697 GLU A O 1
ATOM 5635 N N . LYS A 1 698 ? 10.751 -11.351 3.918 1.00 92.62 698 LYS A N 1
ATOM 5636 C CA . LYS A 1 698 ? 9.848 -12.485 3.672 1.00 92.62 698 LYS A CA 1
ATOM 5637 C C . LYS A 1 698 ? 9.914 -13.523 4.795 1.00 92.62 698 LYS A C 1
ATOM 5639 O O . LYS A 1 698 ? 8.864 -14.017 5.210 1.00 92.62 698 LYS A O 1
ATOM 5644 N N . GLN A 1 699 ? 11.109 -13.855 5.280 1.00 91.31 699 GLN A N 1
ATOM 5645 C CA . GLN A 1 699 ? 11.286 -14.793 6.387 1.00 91.31 699 GLN A CA 1
ATOM 5646 C C . GLN A 1 699 ? 10.688 -14.239 7.689 1.00 91.31 699 GLN A C 1
ATOM 5648 O O . GLN A 1 699 ? 10.014 -14.970 8.411 1.00 91.31 699 GLN A O 1
ATOM 5653 N N . GLU A 1 700 ? 10.843 -12.943 7.967 1.00 93.88 700 GLU A N 1
ATOM 5654 C CA . GLU A 1 700 ? 10.206 -12.299 9.120 1.00 93.88 700 GLU A CA 1
ATOM 5655 C C . GLU A 1 700 ? 8.678 -12.347 9.049 1.00 93.88 700 GLU A C 1
ATOM 5657 O O . GLU A 1 700 ? 8.025 -12.650 10.050 1.00 93.88 700 GLU A O 1
ATOM 5662 N N . TYR A 1 701 ? 8.084 -12.079 7.881 1.00 90.69 701 TYR A N 1
ATOM 5663 C CA . TYR A 1 701 ? 6.637 -12.217 7.709 1.00 90.69 701 TYR A CA 1
ATOM 5664 C C . TYR A 1 701 ? 6.180 -13.665 7.863 1.00 90.69 701 TYR A C 1
ATOM 5666 O O . TYR A 1 701 ? 5.144 -13.902 8.479 1.00 90.69 701 TYR A O 1
ATOM 5674 N N . GLN A 1 702 ? 6.947 -14.636 7.358 1.00 92.94 702 GLN A N 1
ATOM 5675 C CA . GLN A 1 702 ? 6.659 -16.057 7.563 1.00 92.94 702 GLN A CA 1
ATOM 5676 C C . GLN A 1 702 ? 6.708 -16.440 9.047 1.00 92.94 702 GLN A C 1
ATOM 5678 O O . GLN A 1 702 ? 5.808 -17.138 9.510 1.00 92.94 702 GLN A O 1
ATOM 5683 N N . ASN A 1 703 ? 7.683 -15.930 9.803 1.00 93.00 703 ASN A N 1
ATOM 5684 C CA . ASN A 1 703 ? 7.768 -16.141 11.249 1.00 93.00 703 ASN A CA 1
ATOM 5685 C C . ASN A 1 703 ? 6.564 -15.521 11.972 1.00 93.00 703 ASN A C 1
ATOM 5687 O O . ASN A 1 703 ? 5.877 -16.218 12.711 1.00 93.00 703 ASN A O 1
ATOM 5691 N N . LYS A 1 704 ? 6.218 -14.258 11.676 1.00 94.00 704 LYS A N 1
ATOM 5692 C CA . LYS A 1 704 ? 5.027 -13.593 12.243 1.00 94.00 704 LYS A CA 1
ATOM 5693 C C . LYS A 1 704 ? 3.735 -14.352 11.925 1.00 94.00 704 LYS A C 1
ATOM 5695 O O . LYS A 1 704 ? 2.844 -14.443 12.768 1.00 94.00 704 LYS A O 1
ATOM 5700 N N . LEU A 1 705 ? 3.621 -14.899 10.714 1.00 89.31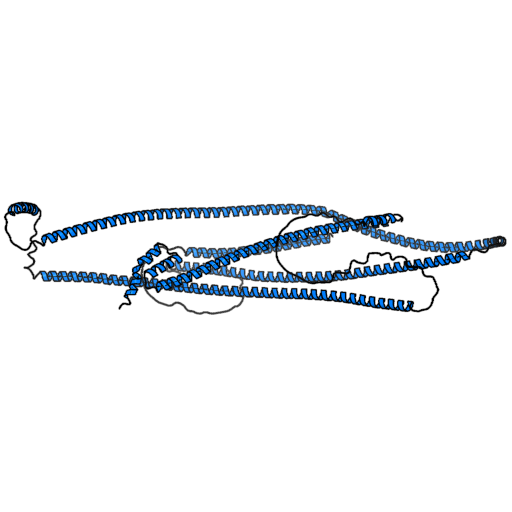 705 LEU A N 1
ATOM 5701 C CA . LEU A 1 705 ? 2.473 -15.706 10.304 1.00 89.31 705 LEU A CA 1
ATOM 5702 C C . LEU A 1 705 ? 2.438 -17.041 11.064 1.00 89.31 705 LEU A C 1
ATOM 5704 O O . LEU A 1 705 ? 1.364 -17.457 11.490 1.00 89.31 705 LEU A O 1
ATOM 5708 N N . SER A 1 706 ? 3.595 -17.677 11.282 1.00 92.44 706 SER A N 1
ATOM 5709 C CA . SER A 1 706 ? 3.733 -18.883 12.111 1.00 92.44 706 SER A CA 1
ATOM 5710 C C . SER A 1 706 ? 3.319 -18.627 13.559 1.00 92.44 706 SER A C 1
ATOM 5712 O O . SER A 1 706 ? 2.489 -19.365 14.086 1.00 92.44 706 SER A O 1
ATOM 5714 N N . ASP A 1 707 ? 3.811 -17.546 14.166 1.00 94.31 707 ASP A N 1
ATOM 5715 C CA . ASP A 1 707 ? 3.460 -17.156 15.532 1.00 94.31 707 ASP A CA 1
ATOM 5716 C C . ASP A 1 707 ? 1.954 -16.907 15.650 1.00 94.31 707 ASP A C 1
ATOM 5718 O O . ASP A 1 707 ? 1.289 -17.433 16.543 1.00 94.31 707 ASP A O 1
ATOM 5722 N N . MET A 1 708 ? 1.375 -16.156 14.706 1.00 89.62 708 MET A N 1
ATOM 5723 C CA . MET A 1 708 ? -0.060 -15.873 14.698 1.00 89.62 708 MET A CA 1
ATOM 5724 C C . MET A 1 708 ? -0.898 -17.142 14.496 1.00 89.62 708 MET A C 1
ATOM 5726 O O . MET A 1 708 ? -1.904 -17.321 15.183 1.00 89.62 708 MET A O 1
ATOM 5730 N N . MET A 1 709 ? -0.471 -18.065 13.628 1.00 89.62 709 MET A N 1
ATOM 5731 C CA . MET A 1 709 ? -1.103 -19.382 13.501 1.00 89.62 709 MET A CA 1
ATOM 5732 C C . MET A 1 709 ? -1.003 -20.194 14.797 1.00 89.62 709 MET A C 1
ATOM 5734 O O . MET A 1 709 ? -1.956 -20.886 15.157 1.00 89.62 709 MET A O 1
ATOM 5738 N N . GLU A 1 710 ? 0.112 -20.118 15.524 1.00 93.44 710 GLU A N 1
ATOM 5739 C CA . GLU A 1 710 ? 0.262 -20.789 16.814 1.00 93.44 710 GLU A CA 1
ATOM 5740 C C . GLU A 1 710 ? -0.649 -20.177 17.888 1.00 93.44 710 GLU A C 1
ATOM 5742 O O . GLU A 1 710 ? -1.291 -20.922 18.634 1.00 93.44 710 GLU A O 1
ATOM 5747 N N . PHE A 1 711 ? -0.796 -18.848 17.921 1.00 91.00 711 PHE A N 1
ATOM 5748 C CA . PHE A 1 711 ? -1.764 -18.162 18.783 1.00 91.00 711 PHE A CA 1
ATOM 5749 C C . PHE A 1 711 ? -3.205 -18.568 18.472 1.00 91.00 711 PHE A C 1
ATOM 5751 O O . PHE A 1 711 ? -3.971 -18.845 19.400 1.00 91.00 711 PHE A O 1
ATOM 5758 N N . VAL A 1 712 ? -3.574 -18.662 17.192 1.00 88.62 712 VAL A N 1
ATOM 5759 C CA . VAL A 1 712 ? -4.898 -19.152 16.780 1.00 88.62 712 VAL A CA 1
ATOM 5760 C C . VAL A 1 712 ? -5.087 -20.597 17.235 1.00 88.62 712 VAL A C 1
ATOM 5762 O O . VAL A 1 712 ? -6.042 -20.877 17.951 1.00 88.62 712 VAL A O 1
ATOM 5765 N N . ARG A 1 713 ? -4.138 -21.499 16.953 1.00 88.69 713 ARG A N 1
ATOM 5766 C CA . ARG A 1 713 ? -4.202 -22.904 17.402 1.00 88.69 713 ARG A CA 1
ATOM 5767 C C . ARG A 1 713 ? -4.259 -23.044 18.920 1.00 88.69 713 ARG A C 1
ATOM 5769 O O . ARG A 1 713 ? -4.869 -23.976 19.438 1.00 88.69 713 ARG A O 1
ATOM 5776 N N . LYS A 1 714 ? -3.576 -22.174 19.664 1.00 90.88 714 LYS A N 1
ATOM 5777 C CA . LYS A 1 714 ? -3.656 -22.129 21.129 1.00 90.88 714 LYS A CA 1
ATOM 5778 C C . LYS A 1 714 ? -5.059 -21.721 21.574 1.00 90.88 714 LYS A C 1
ATOM 5780 O O . LYS A 1 714 ? -5.652 -22.428 22.376 1.00 90.88 714 LYS A O 1
ATOM 5785 N N . THR A 1 715 ? -5.604 -20.664 20.981 1.00 87.81 715 THR A N 1
ATOM 5786 C CA . THR A 1 715 ? -6.963 -20.182 21.256 1.00 87.81 715 THR A CA 1
ATOM 5787 C C . THR A 1 715 ? -8.015 -21.233 20.903 1.00 87.81 715 THR A C 1
ATOM 5789 O O . THR A 1 715 ? -8.936 -21.457 21.674 1.00 87.81 715 THR A O 1
ATOM 5792 N N . GLU A 1 716 ? -7.860 -21.946 19.787 1.00 85.81 716 GLU A N 1
ATOM 5793 C CA . GLU A 1 716 ? -8.733 -23.061 19.405 1.00 85.81 716 GLU A CA 1
ATOM 5794 C C . GLU A 1 716 ? -8.648 -24.226 20.394 1.00 85.81 716 GLU A C 1
ATOM 5796 O O . GLU A 1 716 ? -9.671 -24.816 20.733 1.00 85.81 716 GLU A O 1
ATOM 5801 N N . ARG A 1 717 ? -7.450 -24.560 20.894 1.00 85.31 717 ARG A N 1
ATOM 5802 C CA . ARG A 1 717 ? -7.285 -25.579 21.944 1.00 85.31 717 ARG A CA 1
ATOM 5803 C C . ARG A 1 717 ? -7.948 -25.157 23.249 1.00 85.31 717 ARG A C 1
ATOM 5805 O O . ARG A 1 717 ? -8.622 -25.982 23.863 1.00 85.31 717 ARG A O 1
ATOM 5812 N N . ASP A 1 718 ? -7.772 -23.903 23.650 1.00 80.19 718 ASP A N 1
ATOM 5813 C CA . ASP A 1 718 ? -8.379 -23.354 24.860 1.00 80.19 718 ASP A CA 1
ATOM 5814 C C . ASP A 1 718 ? -9.911 -23.310 24.717 1.00 80.19 718 ASP A C 1
ATOM 5816 O O . ASP A 1 718 ? -10.612 -23.822 25.587 1.00 80.19 718 ASP A O 1
ATOM 5820 N N . ASN A 1 719 ? -10.434 -22.874 23.567 1.00 86.69 719 ASN A N 1
ATOM 5821 C CA . ASN A 1 719 ? -11.865 -22.878 23.250 1.00 86.69 719 ASN A CA 1
ATOM 5822 C C . ASN A 1 719 ? -12.449 -24.302 23.188 1.00 86.69 719 ASN A C 1
ATOM 5824 O O . ASN A 1 719 ? -13.512 -24.577 23.734 1.00 86.69 719 ASN A O 1
ATOM 5828 N N . ASN A 1 720 ? -11.737 -25.262 22.590 1.00 79.94 720 ASN A N 1
ATOM 5829 C CA . ASN A 1 720 ? -12.156 -26.666 22.592 1.00 79.94 720 ASN A CA 1
ATOM 5830 C C . ASN A 1 720 ? -12.151 -27.261 24.005 1.00 79.94 720 ASN A C 1
ATOM 5832 O O . ASN A 1 720 ? -13.019 -28.072 24.331 1.00 79.94 720 ASN A O 1
ATOM 5836 N N . ARG A 1 721 ? -11.207 -26.852 24.862 1.00 80.25 721 ARG A N 1
ATOM 5837 C CA . ARG A 1 721 ? -11.166 -27.258 26.269 1.00 80.25 721 ARG A CA 1
ATOM 5838 C C . ARG A 1 721 ? -12.297 -26.617 27.068 1.00 80.25 721 ARG A C 1
ATOM 5840 O O . ARG A 1 721 ? -12.892 -27.302 27.890 1.00 80.25 721 ARG A O 1
ATOM 5847 N N . GLU A 1 722 ? -12.631 -25.357 26.812 1.00 80.94 722 GLU A N 1
ATOM 5848 C CA . GLU A 1 722 ? -13.801 -24.689 27.389 1.00 80.94 722 GLU A CA 1
ATOM 5849 C C . GLU A 1 722 ? -15.106 -25.357 26.941 1.00 80.94 722 GLU A C 1
ATOM 5851 O O . GLU A 1 722 ? -15.936 -25.682 27.788 1.00 80.94 722 GLU A O 1
ATOM 5856 N N . ASN A 1 723 ? -15.248 -25.695 25.658 1.00 80.44 723 ASN A N 1
ATOM 5857 C CA . ASN A 1 723 ? -16.396 -26.443 25.138 1.00 80.44 723 ASN A CA 1
ATOM 5858 C C . ASN A 1 723 ? -16.511 -27.838 25.776 1.00 80.44 723 ASN A C 1
ATOM 5860 O O . ASN A 1 723 ? -17.593 -28.242 26.203 1.00 80.44 723 ASN A O 1
ATOM 5864 N N . ALA A 1 724 ? -15.395 -28.560 25.919 1.00 76.94 724 ALA A N 1
ATOM 5865 C CA . ALA A 1 724 ? -15.364 -29.847 26.615 1.00 76.94 724 ALA A CA 1
ATOM 5866 C C . ALA A 1 724 ? -15.689 -29.708 28.114 1.00 76.94 724 ALA A C 1
ATOM 5868 O O . ALA A 1 724 ? -16.423 -30.528 28.668 1.00 76.94 724 ALA A O 1
ATOM 5869 N N . ASN A 1 725 ? -15.195 -28.653 28.768 1.00 82.81 725 ASN A N 1
ATOM 5870 C CA . ASN A 1 725 ? -15.520 -28.333 30.158 1.00 82.81 725 ASN A CA 1
ATOM 5871 C C . ASN A 1 725 ? -17.011 -27.999 30.321 1.00 82.81 725 ASN A C 1
ATOM 5873 O O . ASN A 1 725 ? -17.608 -28.398 31.320 1.00 82.81 725 ASN A O 1
ATOM 5877 N N . MET A 1 726 ? -17.625 -27.319 29.347 1.00 84.88 726 MET A N 1
ATOM 5878 C CA . MET A 1 726 ? -19.053 -26.995 29.344 1.00 84.88 726 MET A CA 1
ATOM 5879 C C . MET A 1 726 ? -19.933 -28.229 29.132 1.00 84.88 726 MET A C 1
ATOM 5881 O O . MET A 1 726 ? -20.928 -28.385 29.840 1.00 84.88 726 MET A O 1
ATOM 5885 N N . GLU A 1 727 ? -19.562 -29.146 28.237 1.00 84.69 727 GLU A N 1
ATOM 5886 C CA . GLU A 1 727 ? -20.266 -30.429 28.090 1.00 84.69 727 GLU A CA 1
ATOM 5887 C C . GLU A 1 727 ? -20.096 -31.316 29.335 1.00 84.69 727 GLU A C 1
ATOM 5889 O O . GLU A 1 727 ? -21.058 -31.935 29.799 1.00 84.69 727 GLU A O 1
ATOM 5894 N N . TYR A 1 728 ? -18.911 -31.324 29.958 1.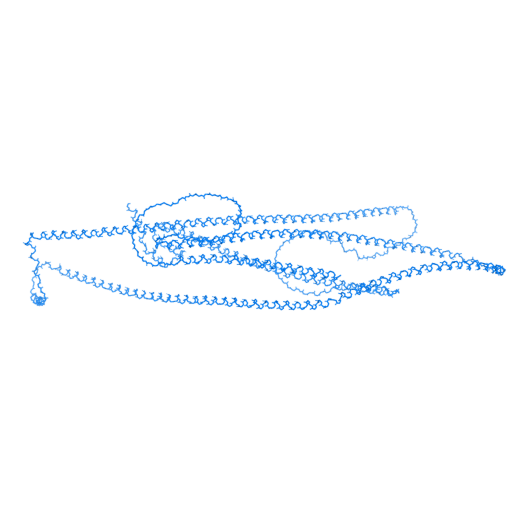00 87.75 728 TYR A N 1
ATOM 5895 C CA . TYR A 1 728 ? -18.714 -31.986 31.250 1.00 87.75 728 TYR A CA 1
ATOM 5896 C C . TYR A 1 728 ? -19.597 -31.362 32.338 1.00 87.75 728 TYR A C 1
ATOM 5898 O O . TYR A 1 728 ? -20.304 -32.083 33.040 1.00 87.75 728 TYR A O 1
ATOM 5906 N N . LEU A 1 729 ? -19.629 -30.031 32.445 1.00 90.19 729 LEU A N 1
ATOM 5907 C CA . LEU A 1 729 ? -20.475 -29.322 33.403 1.00 90.19 729 LEU A CA 1
ATOM 5908 C C . LEU A 1 729 ? -21.957 -29.635 33.181 1.00 90.19 729 LEU A C 1
ATOM 5910 O O . LEU A 1 729 ? -22.660 -29.943 34.139 1.00 90.19 729 LEU A O 1
ATOM 5914 N N . LYS A 1 730 ? -22.424 -29.622 31.931 1.00 89.00 730 LYS A N 1
ATOM 5915 C CA . LYS A 1 730 ? -23.794 -29.987 31.553 1.00 89.00 730 LYS A CA 1
ATOM 5916 C C . LYS A 1 730 ? -24.139 -31.406 31.998 1.00 89.00 730 LYS A C 1
ATOM 5918 O O . LYS A 1 730 ? -25.187 -31.599 32.610 1.00 89.00 730 LYS A O 1
ATOM 5923 N N . ASN A 1 731 ? -23.245 -32.371 31.785 1.00 88.38 731 ASN A N 1
ATOM 5924 C CA . ASN A 1 731 ? -23.439 -33.753 32.229 1.00 88.38 731 ASN A CA 1
ATOM 5925 C C . ASN A 1 731 ? -23.461 -33.875 33.760 1.00 88.38 731 ASN A C 1
ATOM 5927 O O . ASN A 1 731 ? -24.317 -34.568 34.311 1.00 88.38 731 ASN A O 1
ATOM 5931 N N . VAL A 1 732 ? -22.570 -33.172 34.465 1.00 88.69 732 VAL A N 1
ATOM 5932 C CA . VAL A 1 732 ? -22.530 -33.182 35.936 1.00 88.69 732 VAL A CA 1
ATOM 5933 C C . VAL A 1 732 ? -23.767 -32.498 36.532 1.00 88.69 732 VAL A C 1
ATOM 5935 O O . VAL A 1 732 ? -24.325 -33.004 37.503 1.00 88.69 732 VAL A O 1
ATOM 5938 N N . VAL A 1 733 ? -24.239 -31.390 35.952 1.00 86.06 733 VAL A N 1
ATOM 5939 C CA . VAL A 1 733 ? -25.462 -30.683 36.379 1.00 86.06 733 VAL A CA 1
ATOM 5940 C C . VAL A 1 733 ? -26.709 -31.516 36.089 1.00 86.06 733 VAL A C 1
ATOM 5942 O O . VAL A 1 733 ? -27.566 -31.660 36.961 1.00 86.06 733 VAL A O 1
ATOM 5945 N N . TYR A 1 734 ? -26.801 -32.118 34.904 1.00 87.12 734 TYR A N 1
ATOM 5946 C CA . TYR A 1 734 ? -27.883 -33.036 34.550 1.00 87.12 734 TYR A CA 1
ATOM 5947 C C . TYR A 1 734 ? -27.973 -34.193 35.554 1.00 87.12 734 TYR A C 1
ATOM 5949 O O . TYR A 1 734 ? -29.035 -34.467 36.119 1.00 87.12 734 TYR A O 1
ATOM 5957 N N . GLN A 1 735 ? -26.833 -34.812 35.864 1.00 83.81 735 GLN A N 1
ATOM 5958 C CA . GLN A 1 735 ? -26.774 -35.912 36.816 1.00 83.81 735 GLN A CA 1
ATOM 5959 C C . GLN A 1 735 ? -27.027 -35.451 38.264 1.00 83.81 735 GLN A C 1
ATOM 5961 O O . GLN A 1 735 ? -27.654 -36.181 39.031 1.00 83.81 735 GLN A O 1
ATOM 5966 N N . TYR A 1 736 ? -26.637 -34.225 38.632 1.00 85.69 736 TYR A N 1
ATOM 5967 C CA . TYR A 1 736 ? -26.950 -33.607 39.927 1.00 85.69 736 TYR A CA 1
ATOM 5968 C C . TYR A 1 736 ? -28.464 -33.446 40.149 1.00 85.69 736 TYR A C 1
ATOM 5970 O O . TYR A 1 736 ? -28.947 -33.695 41.257 1.00 85.69 736 TYR A O 1
ATOM 5978 N N . ILE A 1 737 ? -29.210 -33.072 39.100 1.00 84.44 737 ILE A N 1
ATOM 5979 C CA . ILE A 1 737 ? -30.673 -32.904 39.135 1.00 84.44 737 ILE A CA 1
ATOM 5980 C C . ILE A 1 737 ? -31.384 -34.263 39.244 1.00 84.44 737 ILE A C 1
ATOM 5982 O O . ILE A 1 737 ? -32.364 -34.389 39.978 1.00 84.44 737 ILE A O 1
ATOM 5986 N N . ILE A 1 738 ? -30.885 -35.291 38.552 1.00 84.38 738 ILE A N 1
ATOM 5987 C CA . ILE A 1 738 ? -31.527 -36.617 38.499 1.00 84.38 738 ILE A CA 1
ATOM 5988 C C . ILE A 1 738 ? -31.171 -37.499 39.703 1.00 84.38 738 ILE A C 1
ATOM 5990 O O . ILE A 1 738 ? -31.989 -38.313 40.144 1.00 84.38 738 ILE A O 1
ATOM 5994 N N . CYS A 1 739 ? -29.966 -37.365 40.266 1.00 80.25 739 CYS A N 1
ATOM 5995 C CA . CYS A 1 739 ? -29.531 -38.192 41.390 1.00 80.25 739 CYS A CA 1
ATOM 5996 C C . CYS A 1 739 ? -30.407 -37.962 42.630 1.00 80.25 739 CYS A C 1
ATOM 5998 O O . CYS A 1 739 ? -30.449 -36.866 43.187 1.00 80.25 739 CYS A O 1
ATOM 6000 N N . LYS A 1 740 ? -31.051 -39.032 43.116 1.00 75.31 740 LYS A N 1
ATOM 6001 C CA . LYS A 1 740 ? -31.872 -39.043 44.343 1.00 75.31 740 LYS A CA 1
ATOM 6002 C C . LYS A 1 740 ? -31.050 -39.207 45.633 1.00 75.31 740 LYS A C 1
ATOM 6004 O O . LYS A 1 740 ? -31.545 -38.884 46.706 1.00 75.31 740 LYS A O 1
ATOM 6009 N N . ASP A 1 741 ? -29.804 -39.667 45.522 1.00 79.00 741 ASP A N 1
ATOM 6010 C CA . ASP A 1 741 ? -28.881 -39.886 46.642 1.00 79.00 741 ASP A CA 1
ATOM 6011 C C . ASP A 1 741 ? -28.094 -38.610 47.008 1.00 79.00 741 ASP A C 1
ATOM 6013 O O . ASP A 1 741 ? -27.457 -37.982 46.155 1.00 79.00 741 ASP A O 1
ATOM 6017 N N . GLY A 1 742 ? -28.110 -38.239 48.292 1.00 76.38 742 GLY A N 1
ATOM 6018 C CA . GLY A 1 742 ? -27.478 -37.022 48.812 1.00 76.38 742 GLY A CA 1
ATOM 6019 C C . GLY A 1 742 ? -25.947 -37.038 48.753 1.00 76.38 742 GLY A C 1
ATOM 6020 O O . GLY A 1 742 ? -25.333 -35.996 48.516 1.00 76.38 742 GLY A O 1
ATOM 6021 N N . SER A 1 743 ? -25.324 -38.209 48.898 1.00 79.00 743 SER A N 1
ATOM 6022 C CA . SER A 1 743 ? -23.859 -38.353 48.877 1.00 79.00 743 SER A CA 1
ATOM 6023 C C . SER A 1 743 ? -23.293 -38.205 47.464 1.00 79.00 743 SER A C 1
ATOM 6025 O O . SER A 1 743 ? -22.288 -37.526 47.238 1.00 79.00 743 SER A O 1
ATOM 6027 N N . SER A 1 744 ? -23.965 -38.797 46.477 1.00 79.25 744 SER A N 1
ATOM 6028 C CA . SER A 1 744 ? -23.612 -38.666 45.058 1.00 79.25 744 SER A CA 1
ATOM 6029 C C . SER A 1 744 ? -23.871 -37.247 44.536 1.00 79.25 744 SER A C 1
ATOM 6031 O O . SER A 1 744 ? -23.025 -36.678 43.842 1.00 79.25 744 SER A O 1
ATOM 6033 N N . ARG A 1 745 ? -24.963 -36.615 44.989 1.00 83.12 745 ARG A N 1
ATOM 6034 C CA . ARG A 1 745 ? -25.276 -35.208 44.711 1.00 83.12 745 ARG A CA 1
ATOM 6035 C C . ARG A 1 745 ? -24.217 -34.249 45.279 1.00 83.12 745 ARG A C 1
ATOM 6037 O O . ARG A 1 745 ? -23.834 -33.300 44.603 1.00 83.12 745 ARG A O 1
ATOM 6044 N N . HIS A 1 746 ? -23.677 -34.509 46.472 1.00 81.88 746 HIS A N 1
ATOM 6045 C CA . HIS A 1 746 ? -22.595 -33.696 47.048 1.00 81.88 746 HIS A CA 1
ATOM 6046 C C . HIS A 1 746 ? -21.269 -33.822 46.274 1.00 81.88 746 HIS A C 1
ATOM 6048 O O . HIS A 1 746 ? -20.579 -32.827 46.060 1.00 81.88 746 HIS A O 1
ATOM 6054 N N . ARG A 1 747 ? -20.928 -35.021 45.777 1.00 83.69 747 ARG A N 1
ATOM 6055 C CA . ARG A 1 747 ? -19.750 -35.214 44.908 1.00 83.69 747 ARG A CA 1
ATOM 6056 C C . ARG A 1 747 ? -19.877 -34.446 43.589 1.00 83.69 747 ARG A C 1
ATOM 6058 O O . ARG A 1 747 ? -18.931 -33.779 43.177 1.00 83.69 747 ARG A O 1
ATOM 6065 N N . MET A 1 748 ? -21.059 -34.472 42.973 1.00 86.75 748 MET A N 1
ATOM 6066 C CA . MET A 1 748 ? -21.351 -33.695 41.762 1.00 86.75 748 MET A CA 1
ATOM 6067 C C . MET A 1 748 ? -21.374 -32.189 42.024 1.00 86.75 748 MET A C 1
ATOM 6069 O O . MET A 1 748 ? -20.844 -31.428 41.222 1.00 86.75 748 MET A O 1
ATOM 6073 N N . PHE A 1 749 ? -21.881 -31.757 43.182 1.00 84.25 749 PHE A N 1
ATOM 6074 C CA . PHE A 1 749 ? -21.784 -30.364 43.616 1.00 84.25 749 PHE A CA 1
ATOM 6075 C C . PHE A 1 749 ? -20.333 -29.894 43.702 1.00 84.25 749 PHE A C 1
ATOM 6077 O O . PHE A 1 749 ? -20.021 -28.826 43.191 1.00 84.25 749 PHE A O 1
ATOM 6084 N N . ASN A 1 750 ? -19.438 -30.691 44.292 1.00 84.75 750 ASN A N 1
ATOM 6085 C CA . ASN A 1 750 ? -18.023 -30.333 44.400 1.00 84.75 750 ASN A CA 1
ATOM 6086 C C . ASN A 1 750 ? -17.354 -30.209 43.021 1.00 84.75 750 ASN A C 1
ATOM 6088 O O . ASN A 1 750 ? -16.562 -29.290 42.817 1.00 84.75 750 ASN A O 1
ATOM 6092 N N . ALA A 1 751 ? -17.712 -31.067 42.060 1.00 86.50 751 ALA A N 1
ATOM 6093 C CA . ALA A 1 751 ? -17.266 -30.934 40.674 1.00 86.50 751 ALA A CA 1
ATOM 6094 C C . ALA A 1 751 ? -17.792 -29.638 40.019 1.00 86.50 751 ALA A C 1
ATOM 6096 O O . ALA A 1 751 ? -16.995 -28.865 39.490 1.00 86.50 751 ALA A O 1
ATOM 6097 N N . ILE A 1 752 ? -19.092 -29.336 40.143 1.00 86.50 752 ILE A N 1
ATOM 6098 C CA . ILE A 1 752 ? -19.716 -28.091 39.642 1.00 86.50 752 ILE A CA 1
ATOM 6099 C C . ILE A 1 752 ? -19.047 -26.855 40.256 1.00 86.50 752 ILE A C 1
ATOM 6101 O O . ILE A 1 752 ? -18.655 -25.936 39.545 1.00 86.50 752 ILE A O 1
ATOM 6105 N N . SER A 1 753 ? -18.843 -26.869 41.574 1.00 83.38 753 SER A N 1
ATOM 6106 C CA . SER A 1 753 ? -18.173 -25.813 42.341 1.00 83.38 753 SER A CA 1
ATOM 6107 C C . SER A 1 753 ? -16.732 -25.556 41.909 1.00 83.38 753 SER A C 1
ATOM 6109 O O . SER A 1 753 ? -16.209 -24.471 42.147 1.00 83.38 753 SER A O 1
ATOM 6111 N N . THR A 1 754 ? -16.065 -26.564 41.348 1.00 83.25 754 THR A N 1
ATOM 6112 C CA . THR A 1 754 ? -14.669 -26.460 40.913 1.00 83.25 754 THR A CA 1
ATOM 6113 C C . THR A 1 754 ? -14.584 -25.907 39.493 1.00 83.25 754 THR A C 1
ATOM 6115 O O . THR A 1 754 ? -13.745 -25.054 39.229 1.00 83.25 754 THR A O 1
ATOM 6118 N N . ILE A 1 755 ? -15.490 -26.326 38.604 1.00 84.69 755 ILE A N 1
ATOM 6119 C CA . ILE A 1 755 ? -15.568 -25.827 37.221 1.00 84.69 755 ILE A CA 1
ATOM 6120 C C . ILE A 1 755 ? -16.052 -24.370 37.187 1.00 84.69 755 ILE A C 1
ATOM 6122 O O . ILE A 1 755 ? -15.497 -23.562 36.454 1.00 84.69 755 ILE A O 1
ATOM 6126 N N . LEU A 1 756 ? -17.050 -24.024 38.008 1.00 82.88 756 LEU A N 1
ATOM 6127 C CA . LEU A 1 756 ? -17.609 -22.669 38.107 1.00 82.88 756 LEU A CA 1
ATOM 6128 C C . LEU A 1 756 ? -16.878 -21.769 39.117 1.00 82.88 756 LEU A C 1
ATOM 6130 O O . LEU A 1 756 ? -17.337 -20.663 39.377 1.00 82.88 756 LEU A O 1
ATOM 6134 N N . GLN A 1 757 ? -15.774 -22.244 39.708 1.00 82.69 757 GLN A N 1
ATOM 6135 C CA . GLN A 1 757 ? -14.935 -21.491 40.651 1.00 82.69 757 GLN A CA 1
ATOM 6136 C C . GLN A 1 757 ? -15.714 -20.813 41.795 1.00 82.69 757 GLN A C 1
ATOM 6138 O O . GLN A 1 757 ? -15.507 -19.640 42.094 1.00 82.69 757 GLN A O 1
ATOM 6143 N N . PHE A 1 758 ? -16.601 -21.553 42.466 1.00 82.19 758 PHE A N 1
ATOM 6144 C CA . PHE A 1 758 ? -17.382 -20.990 43.569 1.00 82.19 758 PHE A CA 1
ATOM 6145 C C . PHE A 1 758 ? -16.471 -20.496 44.692 1.00 82.19 758 PHE A C 1
ATOM 6147 O O . PHE A 1 758 ? -15.592 -21.223 45.174 1.00 82.19 758 PHE A O 1
ATOM 6154 N N . SER A 1 759 ? -16.751 -19.285 45.163 1.00 77.62 759 SER A N 1
ATOM 6155 C CA . SER A 1 759 ? -16.140 -18.731 46.363 1.00 77.62 759 SER A CA 1
ATOM 6156 C C . SER A 1 759 ? -16.454 -19.621 47.577 1.00 77.62 759 SER A C 1
ATOM 6158 O O . SER A 1 759 ? -17.534 -20.222 47.644 1.00 77.62 759 SER A O 1
ATOM 6160 N N . PRO A 1 760 ? -15.564 -19.714 48.586 1.00 78.69 760 PRO A N 1
ATOM 6161 C CA . PRO A 1 760 ? -15.828 -20.476 49.809 1.00 78.69 760 PRO A CA 1
ATOM 6162 C C . PRO A 1 760 ? -17.169 -20.106 50.464 1.00 78.69 760 PRO A C 1
ATOM 6164 O O . PRO A 1 760 ? -17.883 -20.977 50.957 1.00 78.69 760 PRO A O 1
ATOM 6167 N N . VAL A 1 761 ? -17.555 -18.827 50.386 1.00 78.06 761 VAL A N 1
ATOM 6168 C CA . VAL A 1 761 ? -18.819 -18.298 50.923 1.00 78.06 761 VAL A CA 1
ATOM 6169 C C . VAL A 1 761 ? -20.033 -18.817 50.142 1.00 78.06 761 VAL A C 1
ATOM 6171 O O . VAL A 1 761 ? -21.053 -19.169 50.741 1.00 78.06 761 VAL A O 1
ATOM 6174 N N . GLU A 1 762 ? -19.919 -18.926 48.817 1.00 80.00 762 GLU A N 1
ATOM 6175 C CA . GLU A 1 762 ? -20.958 -19.457 47.921 1.00 80.00 762 GLU A CA 1
ATOM 6176 C C . GLU A 1 762 ? -21.147 -20.963 48.125 1.00 80.00 762 GLU A C 1
ATOM 6178 O O . GLU A 1 762 ? -22.273 -21.457 48.221 1.00 80.00 762 GLU A O 1
ATOM 6183 N N . LYS A 1 763 ? -20.044 -21.703 48.302 1.00 79.00 763 LYS A N 1
ATOM 6184 C CA . LYS A 1 763 ? -20.093 -23.126 48.673 1.00 79.00 763 LYS A CA 1
ATOM 6185 C C . LYS A 1 763 ? -20.835 -23.323 49.991 1.00 79.00 763 LYS A C 1
ATOM 6187 O O . LYS A 1 763 ? -21.714 -24.181 50.077 1.00 79.00 763 LYS A O 1
ATOM 6192 N N . GLN A 1 764 ? -20.521 -22.509 51.001 1.00 76.06 764 GLN A N 1
ATOM 6193 C CA . GLN A 1 764 ? -21.155 -22.586 52.317 1.00 76.06 764 GLN A CA 1
ATOM 6194 C C . GLN A 1 764 ? -22.653 -22.251 52.262 1.00 76.06 764 GLN A C 1
ATOM 6196 O O . GLN A 1 764 ? -23.446 -22.917 52.923 1.00 76.06 764 GLN A O 1
ATOM 6201 N N . THR A 1 765 ? -23.059 -21.252 51.471 1.00 78.12 765 THR A N 1
ATOM 6202 C CA . THR A 1 765 ? -24.468 -20.828 51.352 1.00 78.12 765 THR A CA 1
ATOM 6203 C C . THR A 1 765 ? -25.329 -21.831 50.592 1.00 78.12 765 THR A C 1
ATOM 6205 O O . THR A 1 765 ? -26.470 -22.080 50.983 1.00 78.12 765 THR A O 1
ATOM 6208 N N . VAL A 1 766 ? -24.801 -22.461 49.541 1.00 71.69 766 VAL A N 1
ATOM 6209 C CA . VAL A 1 766 ? -25.527 -23.531 48.838 1.00 71.69 766 VAL A CA 1
ATOM 6210 C C . VAL A 1 766 ? -25.641 -24.785 49.716 1.00 71.69 766 VAL A C 1
ATOM 6212 O O . VAL A 1 766 ? -26.696 -25.419 49.747 1.00 71.69 766 VAL A O 1
ATOM 6215 N N . LEU A 1 767 ? -24.605 -25.109 50.500 1.00 69.12 767 LEU A N 1
ATOM 6216 C CA . LEU A 1 767 ? -24.638 -26.221 51.460 1.00 69.12 767 LEU A CA 1
ATOM 6217 C C . LEU A 1 767 ? -25.516 -25.940 52.692 1.00 69.12 767 LEU A C 1
ATOM 6219 O O . LEU A 1 767 ? -26.073 -26.885 53.254 1.00 69.12 767 LEU A O 1
ATOM 6223 N N . SER A 1 768 ? -25.668 -24.679 53.112 1.00 67.19 768 SER A N 1
ATOM 6224 C CA . SER A 1 768 ? -26.529 -24.298 54.243 1.00 67.19 768 SER A CA 1
ATOM 6225 C C . SER A 1 768 ? -28.014 -24.270 53.872 1.00 67.19 768 SER A C 1
ATOM 6227 O O . SER A 1 768 ? -28.860 -24.588 54.706 1.00 67.19 768 SER A O 1
ATOM 6229 N N . LYS A 1 769 ? -28.352 -24.022 52.598 1.00 62.81 769 LYS A N 1
ATOM 6230 C CA . LYS A 1 769 ? -29.724 -24.086 52.055 1.00 62.81 769 LYS A CA 1
ATOM 6231 C C . LYS A 1 769 ? -30.289 -25.510 51.882 1.00 62.81 769 LYS A C 1
ATOM 6233 O O . LYS A 1 769 ? -31.275 -25.691 51.167 1.00 62.81 769 LYS A O 1
ATOM 6238 N N . LYS A 1 770 ? -29.748 -26.515 52.589 1.00 53.47 770 LYS A N 1
ATOM 6239 C CA . LYS A 1 770 ? -30.231 -27.918 52.637 1.00 53.47 770 LYS A CA 1
ATOM 6240 C C . LYS A 1 770 ? -31.752 -28.081 52.839 1.00 53.47 770 LYS A C 1
ATOM 6242 O O . LYS A 1 770 ? -32.281 -29.143 52.527 1.00 53.47 770 LYS A O 1
ATOM 6247 N N . GLY A 1 771 ? -32.463 -27.051 53.302 1.00 50.31 771 GLY A N 1
ATOM 6248 C CA . GLY A 1 771 ? -33.920 -27.050 53.454 1.00 50.31 771 GLY A CA 1
ATOM 6249 C C . GLY A 1 771 ? -34.748 -26.960 52.162 1.00 50.31 771 GLY A C 1
ATOM 6250 O O . GLY A 1 771 ? -35.914 -27.340 52.195 1.00 50.31 771 GLY A O 1
ATOM 6251 N N . TRP A 1 772 ? -34.206 -26.506 51.022 1.00 46.44 772 TRP A N 1
ATOM 6252 C CA . TRP A 1 772 ? -35.060 -26.237 49.847 1.00 46.44 772 TRP A CA 1
ATOM 6253 C C . TRP A 1 772 ? -35.450 -27.494 49.044 1.00 46.44 772 TRP A C 1
ATOM 6255 O O . TRP A 1 772 ? -36.559 -27.570 48.530 1.00 46.44 772 TRP A O 1
ATOM 6265 N N . LEU A 1 773 ? -34.597 -28.527 48.995 1.00 46.59 773 LEU A N 1
ATOM 6266 C CA . LEU A 1 773 ? -34.886 -29.764 48.244 1.00 46.59 773 LEU A CA 1
ATOM 6267 C C . LEU A 1 773 ? -35.636 -30.835 49.055 1.00 46.59 773 LEU A C 1
ATOM 6269 O O . LEU A 1 773 ? -36.314 -31.673 48.466 1.00 46.59 773 LEU A O 1
ATOM 6273 N N . LEU A 1 774 ? -35.577 -30.794 50.392 1.00 46.38 774 LEU A N 1
ATOM 6274 C CA . LEU A 1 774 ? -36.418 -31.649 51.247 1.00 46.38 774 LEU A CA 1
ATOM 6275 C C . LEU A 1 774 ? -37.907 -31.281 51.140 1.00 46.38 774 LEU A C 1
ATOM 6277 O O . LEU A 1 774 ? -38.768 -32.122 51.384 1.00 46.38 774 LEU A O 1
ATOM 6281 N N . TYR A 1 775 ? -38.218 -30.056 50.705 1.00 46.62 775 TYR A N 1
ATOM 6282 C CA . TYR A 1 775 ? -39.594 -29.605 50.509 1.00 46.62 775 TYR A CA 1
ATOM 6283 C C . TYR A 1 775 ? -40.284 -30.283 49.312 1.00 46.62 775 TYR A C 1
ATOM 6285 O O . TYR A 1 775 ? -41.494 -30.472 49.332 1.00 46.62 775 TYR A O 1
ATOM 6293 N N . GLN A 1 776 ? -39.529 -30.724 48.297 1.00 39.88 776 GLN A N 1
ATOM 6294 C CA . GLN A 1 776 ? -40.091 -31.411 47.126 1.00 39.88 776 GLN A CA 1
ATOM 6295 C C . GLN A 1 776 ? -40.303 -32.919 47.337 1.00 39.88 776 GLN A C 1
ATOM 6297 O O . GLN A 1 776 ? -41.151 -33.508 46.674 1.00 39.88 776 GLN A O 1
ATOM 6302 N N . GLN A 1 777 ? -39.588 -33.551 48.276 1.00 41.34 777 GLN A N 1
ATOM 6303 C CA . GLN A 1 777 ? -39.807 -34.967 48.613 1.00 41.34 777 GLN A CA 1
ATOM 6304 C C . GLN A 1 777 ? -41.087 -35.197 49.430 1.00 41.34 777 GLN A C 1
ATOM 6306 O O . GLN A 1 777 ? -41.666 -36.275 49.345 1.00 41.34 777 GLN A O 1
ATOM 6311 N N . ASN A 1 778 ? -41.577 -34.179 50.143 1.00 41.19 778 ASN A N 1
ATOM 6312 C CA . ASN A 1 778 ? -42.821 -34.261 50.916 1.00 41.19 778 ASN A CA 1
ATOM 6313 C C . ASN A 1 778 ? -44.090 -33.911 50.113 1.00 41.19 778 ASN A C 1
ATOM 6315 O O . ASN A 1 778 ? -45.182 -33.996 50.661 1.00 41.19 778 ASN A O 1
ATOM 6319 N N . LEU A 1 779 ? -43.974 -33.558 48.827 1.00 41.84 779 LEU A N 1
ATOM 6320 C CA . LEU A 1 779 ? -45.113 -33.255 47.940 1.00 41.84 779 LEU A CA 1
ATOM 6321 C C . LEU A 1 779 ? -45.548 -34.441 47.054 1.00 41.84 779 LEU A C 1
ATOM 6323 O O . LEU A 1 779 ? -46.521 -34.322 46.317 1.00 41.84 779 LEU A O 1
ATOM 6327 N N . HIS A 1 780 ? -44.859 -35.587 47.128 1.00 42.22 780 HIS A N 1
ATOM 6328 C CA . HIS A 1 780 ? -45.210 -36.814 46.392 1.00 42.22 780 HIS A CA 1
ATOM 6329 C C . HIS A 1 780 ? -45.621 -37.999 47.290 1.00 42.22 780 HIS A C 1
ATOM 6331 O O . HIS A 1 780 ? -45.758 -39.111 46.789 1.00 42.22 780 HIS A O 1
ATOM 6337 N N . SER A 1 781 ? -45.855 -37.765 48.588 1.00 37.28 781 SER A N 1
ATOM 6338 C CA . SER A 1 781 ? -46.400 -38.761 49.534 1.00 37.28 781 SER A CA 1
ATOM 6339 C C . SER A 1 781 ? -47.764 -38.354 50.113 1.00 37.28 781 SER A C 1
ATOM 6341 O O . SER A 1 781 ? -48.046 -38.605 51.284 1.00 37.28 781 SER A O 1
ATOM 6343 N N . THR A 1 782 ? -48.613 -37.739 49.290 1.00 35.59 782 THR A N 1
ATOM 6344 C CA . THR A 1 782 ? -50.066 -37.642 49.516 1.00 35.59 782 THR A CA 1
ATOM 6345 C C . THR A 1 782 ? -50.797 -38.122 48.287 1.00 35.59 782 THR A C 1
ATOM 6347 O O . THR A 1 782 ? -50.432 -37.622 47.196 1.00 35.59 782 THR A O 1
#

Nearest PDB structures (foldseek):
  8j07-assembly1_8P  TM=3.106E-01  e=2.737E+00  Homo sapiens
  8otz-assembly1_Cv  TM=4.311E-01  e=5.863E+00  Bos taurus
  8i7r-assembly1_B2  TM=2.944E-01  e=8.582E+00  Mus musculus

Sequence (782 aa):
MERSKFDSFQRTIDEQNKKIETYKSKLKDVVQAYKDLMKEKEALEATVTTIKSLQQPQSATEANNAKSVHAEDNTENVSKVSACEKSNSDEIEESTSAATDAQSGTQNSDANIYQKIDVLTSSLLTVTQQKSKVEANFIAERKHFKQVLEDKEKEVNNLLEQIQRLEGSSSEWRKKLRQQQQEHEKQQNDCSLMMKELQTMINMQKIEIMRLDSQQHHIPNPCKKFILQHYIEAAICIQQRVLTHVEDVKLTSDEKQKSTTAYLNILENKEKSLKVELDEANKKLKETYIKLTEPTAKIAVLEQRVIEAEERESKQKKMDEKKIEELESKIKEISNLSERRVASLEESVRQLSESLGDVEKERRNDQLIIEKLKDRILKLDQENVALMNISKAVAKAVDNTDDDDNSDTTSSEELFNTVQSLVRKLKNRKFDLSALQDIVSNDQDLHLKCKQQYEQLQEDYERYKLRAQSVLKTKSKESNSDQELINLKRQMSEMREKQAKLIATIDSKEMLLNKKEESQINIINTLEAKHKNEISRINADHQQKVSDLEHEIRKQRDRTISMLADKDQEINELKMRISTPGNARSVKEVSPIPFINNSYANKFANVQETYSLPMDESSEVGASSATNEEPADFNYTHAIKELFSRSSFVSGNENTSSLLHFAQEKAKMEIEIANLRKQKHDVEQKARETFCELTLEKQEYQNKLSDMMEFVRKTERDNNRENANMEYLKNVVYQYIICKDGSSRHRMFNAISTILQFSPVEKQTVLSKKGWLLYQQNLHST